Protein 3TC9 (pdb70)

Sequence (833 aa):
GDFDPNKPVVISEFSPKEGGLGTRRLLYGENFGSDISKIKVTTIGGQDSKVVGAKGKSLYCVVPAKAYDGDIKLSILNDEGEEIANTEANEKFVYQKKLVTTFLGTYDGNTKKYDLKDGPFDDCGGFGGAVWLSFDPKNHNHLYLVGEQHPTRLIDFEKEYVSTVYSGLSKVRTICWTHEADDSIITNDQNNNDRPNNYILTRESGFKVITELTKGQNCNGAETHPINGELYFNSWNAGQVFRYDFTTQETTPLFTIQDSGWEFHIQFHPSGNYAYIVVVNQHYILRSDYDWKTKRLTTPYIVCGQQGAKDWVDGVGKKARHAPRQGTFVKNPAYKGSSDEYDFYFCDRENHCIRILTPQQGRVTTFAGRGSNGTSGYNDGDLRQEARFNHPEGIVYDEERECFFIGDRENRRIRKIGYEETGDFDPNKPVVISEFSPKEGGLGTRRLLYGENFGSDISKIKVTIGGQDSKVVGAKGKSLYCVVPAKAYDGDIKLSILNDEGEEIANTEANEKFVYQKKLVTTFLGTYDGNTKYDLKDGPFDDCGGFGGAVWLSFDPKNHNHLYLVGEQHPTRLIDFEKEYVSTVYSGLSKVRTICWTHEADSIITNDQNNNDRRPNNYILTRESGFKVITELTKGQNCNGAETHPINGELYFNSWNAGQVFRYDFTTQETTPLFTIQDSGWEFHHIQFHPSGNYAYIVVVNQHYILRSDYDWKTKRLTTPYIVCGQQQGAKDWVDGVGKKARHAPRQGTFVKNPAYKGSSDEYDFYFCDRENHCIRILTPQQGRVTTFAGRGSNGTSGYNDGDLRQEARFNHPEGIVYDEERECFFIGDRENRRIRKIGYEE

Solvent-accessible surface area: 37074 Å² total

CATH classification: 2.60.40.10 (+1 more: 2.120.10.30)

B-factor: mean 43.48, std 13.97, range [9.45, 117.08]

Organism: Bacteroides thetaiotaomicron (strain ATCC 29148 / DSM 2079 / JCM 5827 / CCUG 10774 / NCTC 10582 / VPI-5482 / E50) (NCBI:txid226186)

Structure (mmCIF, N/CA/C/O backbone):
data_3TC9
#
_entry.id   3TC9
#
_cell.length_a   239.670
_cell.length_b   51.250
_cell.length_c   75.990
_cell.angle_alpha   90.000
_cell.angle_beta   93.610
_cell.angle_gamma   90.000
#
_symmetry.space_group_name_H-M   'C 1 2 1'
#
loop_
_entity.id
_entity.type
_entity.pdbx_description
1 polymer 'Hypothetical hydrolase'
2 non-polymer 'PHOSPHATE ION'
3 non-polymer 1,2-ETHANEDIOL
4 n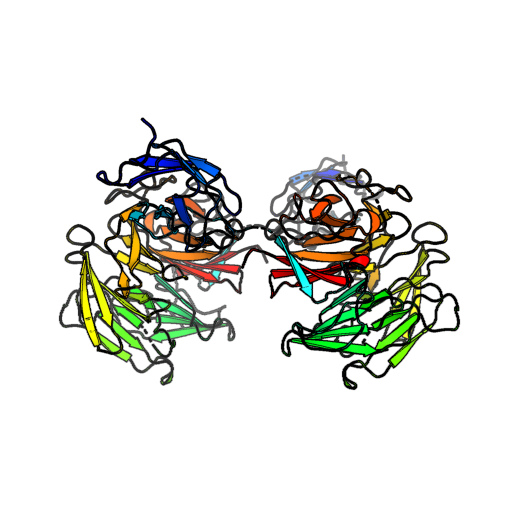on-polymer 'CHLORIDE ION'
5 water water
#
loop_
_atom_site.group_PDB
_atom_site.id
_atom_site.type_symbol
_atom_site.label_atom_id
_atom_site.label_alt_id
_atom_site.label_comp_id
_atom_site.label_asym_id
_atom_site.label_entity_id
_atom_site.label_seq_id
_atom_site.pdbx_PDB_ins_code
_atom_site.Cartn_x
_atom_site.Cartn_y
_atom_site.Cartn_z
_atom_site.occupancy
_atom_site.B_iso_or_equiv
_atom_site.auth_seq_id
_atom_site.auth_comp_id
_atom_site.auth_asym_id
_atom_site.auth_atom_id
_atom_site.pdbx_PDB_model_num
ATOM 1 N N . GLY A 1 10 ? 106.602 21.540 61.602 1.00 63.81 37 GLY A N 1
ATOM 2 C CA . GLY A 1 10 ? 107.035 22.860 62.034 1.00 62.99 37 GLY A CA 1
ATOM 3 C C . GLY A 1 10 ? 105.973 23.652 62.772 1.00 65.14 37 GLY A C 1
ATOM 4 O O . GLY A 1 10 ? 104.855 23.804 62.280 1.00 65.00 37 GLY A O 1
ATOM 5 N N . ASP A 1 11 ? 106.318 24.164 63.959 1.00 60.51 38 ASP A N 1
ATOM 6 C CA . ASP A 1 11 ? 105.440 25.008 64.769 1.00 59.62 38 ASP A CA 1
ATOM 7 C C . ASP A 1 11 ? 105.707 26.493 64.481 1.00 57.95 38 ASP A C 1
ATOM 8 O O . ASP A 1 11 ? 106.843 26.859 64.159 1.00 59.15 38 ASP A O 1
ATOM 13 N N . PHE A 1 12 ? 104.656 27.342 64.569 1.00 47.02 39 PHE A N 1
ATOM 14 C CA . PHE A 1 12 ? 104.792 28.773 64.317 1.00 43.27 39 PHE A CA 1
ATOM 15 C C . PHE A 1 12 ? 105.554 29.433 65.461 1.00 46.67 39 PHE A C 1
ATOM 16 O O . PHE A 1 12 ? 105.280 29.152 66.626 1.00 46.42 39 PHE A O 1
ATOM 24 N N . ASP A 1 13 ? 106.537 30.280 65.130 1.00 43.33 40 ASP A N 1
ATOM 25 C CA . ASP A 1 13 ? 107.315 31.021 66.137 1.00 41.85 40 ASP A CA 1
ATOM 26 C C . ASP A 1 13 ? 106.920 32.488 66.037 1.00 44.75 40 ASP A C 1
ATOM 27 O O . ASP A 1 13 ? 107.260 33.143 65.046 1.00 45.40 40 ASP A O 1
ATOM 32 N N . PRO A 1 14 ? 106.209 33.023 67.048 1.00 41.41 41 PRO A N 1
ATOM 33 C CA . PRO A 1 14 ? 105.799 34.436 67.011 1.00 40.81 41 PRO A CA 1
ATOM 34 C C . PRO A 1 14 ? 106.938 35.447 66.912 1.00 46.02 41 PRO A C 1
ATOM 35 O O . PRO A 1 14 ? 106.689 36.567 66.488 1.00 45.17 41 PRO A O 1
ATOM 39 N N . ASN A 1 15 ? 108.174 35.074 67.296 1.00 46.09 42 ASN A N 1
ATOM 40 C CA . ASN A 1 15 ? 109.315 36.005 67.244 1.00 46.82 42 ASN A CA 1
ATOM 41 C C . ASN A 1 15 ? 110.143 35.890 65.959 1.00 49.63 42 ASN A C 1
ATOM 42 O O . ASN A 1 15 ? 111.231 36.465 65.878 1.00 50.24 42 ASN A O 1
ATOM 47 N N . LYS A 1 16 ? 109.608 35.190 64.941 1.00 43.62 43 LYS A N 1
ATOM 48 C CA . LYS A 1 16 ? 110.331 35.016 63.692 1.00 42.50 43 LYS A CA 1
ATOM 49 C C . LYS A 1 16 ? 109.507 35.539 62.560 1.00 44.33 43 LYS A C 1
ATOM 50 O O . LYS A 1 16 ? 108.287 35.374 62.585 1.00 44.00 43 LYS A O 1
ATOM 56 N N . PRO A 1 17 ? 110.125 36.152 61.525 1.00 39.09 44 PRO A N 1
ATOM 57 C CA . PRO A 1 17 ? 109.306 36.607 60.396 1.00 37.16 44 PRO A CA 1
ATOM 58 C C . PRO A 1 17 ? 108.652 35.454 59.634 1.00 39.41 44 PRO A C 1
ATOM 59 O O . PRO A 1 17 ? 109.092 34.299 59.691 1.00 40.07 44 PRO A O 1
ATOM 63 N N . VAL A 1 18 ? 107.603 35.799 58.904 1.00 34.97 45 VAL A N 1
ATOM 64 C CA . VAL A 1 18 ? 106.873 34.892 58.039 1.00 34.31 45 VAL A CA 1
ATOM 65 C C . VAL A 1 18 ? 107.261 35.330 56.604 1.00 38.74 45 VAL A C 1
ATOM 66 O O . VAL A 1 18 ? 107.289 36.527 56.300 1.00 37.73 45 VAL A O 1
ATOM 70 N N . VAL A 1 19 ? 107.725 34.356 55.775 1.00 35.80 46 VAL A N 1
ATOM 71 C CA . VAL A 1 19 ? 108.253 34.617 54.430 1.00 35.34 46 VAL A CA 1
ATOM 72 C C . VAL A 1 19 ? 107.681 33.645 53.408 1.00 41.98 46 VAL A C 1
ATOM 73 O O . VAL A 1 19 ? 107.581 32.457 53.694 1.00 41.99 46 VAL A O 1
ATOM 77 N N . ILE A 1 20 ? 107.371 34.150 52.191 1.00 40.12 47 ILE A N 1
ATOM 78 C CA . ILE A 1 20 ? 106.955 33.393 51.006 1.00 39.55 47 ILE A CA 1
ATOM 79 C C . ILE A 1 20 ? 108.149 33.414 50.036 1.00 45.84 47 ILE A C 1
ATOM 80 O O . ILE A 1 20 ? 108.619 34.490 49.631 1.00 46.13 47 ILE A O 1
ATOM 85 N N . SER A 1 21 ? 108.690 32.233 49.745 1.00 42.67 48 SER A N 1
ATOM 86 C CA . SER A 1 21 ? 109.831 32.087 48.870 1.00 43.09 48 SER A CA 1
ATOM 87 C C . SER A 1 21 ? 109.366 31.777 47.436 1.00 50.17 48 SER A C 1
ATOM 88 O O . SER A 1 21 ? 109.960 32.279 46.474 1.00 49.76 48 SER A O 1
ATOM 91 N N . GLU A 1 22 ? 108.290 30.974 47.283 1.00 47.82 49 GLU A N 1
ATOM 92 C CA . GLU A 1 22 ? 107.748 30.654 45.960 1.00 46.72 49 GLU A CA 1
ATOM 93 C C . GLU A 1 22 ? 106.367 29.999 46.049 1.00 45.71 49 GLU A C 1
ATOM 94 O O . GLU A 1 22 ? 105.941 29.560 47.123 1.00 44.72 49 GLU A O 1
ATOM 100 N N . PHE A 1 23 ? 105.656 29.992 44.908 1.00 38.32 50 PHE A N 1
ATOM 101 C CA . PHE A 1 23 ? 104.353 29.372 44.784 1.00 37.26 50 PHE A CA 1
ATOM 102 C C . PHE A 1 23 ? 104.218 28.680 43.423 1.00 43.75 50 PHE A C 1
ATOM 103 O O . PHE A 1 23 ? 104.818 29.109 42.426 1.00 43.26 50 PHE A O 1
ATOM 111 N N . SER A 1 24 ? 103.402 27.617 43.381 1.00 41.16 51 SER A N 1
ATOM 112 C CA . SER A 1 24 ? 103.147 26.906 42.146 1.00 40.69 51 SER A CA 1
ATOM 113 C C . SER A 1 24 ? 101.729 26.312 42.166 1.00 43.05 51 SER A C 1
ATOM 114 O O . SER A 1 24 ? 101.250 25.936 43.235 1.00 40.40 51 SER A O 1
ATOM 117 N N . PRO A 1 25 ? 101.044 26.185 40.996 1.00 39.61 52 PRO A N 1
ATOM 118 C CA . PRO A 1 25 ? 101.467 26.641 39.661 1.00 38.95 52 PRO A CA 1
ATOM 119 C C . PRO A 1 25 ? 101.360 28.160 39.576 1.00 43.01 52 PRO A C 1
ATOM 120 O O . PRO A 1 25 ? 100.643 28.780 40.376 1.00 41.48 52 PRO A O 1
ATOM 124 N N . LYS A 1 26 ? 102.088 28.755 38.619 1.00 40.64 53 LYS A N 1
ATOM 125 C CA . LYS A 1 26 ? 102.159 30.192 38.355 1.00 41.53 53 LYS A CA 1
ATOM 126 C C . LYS A 1 26 ? 100.846 30.693 37.733 1.00 44.65 53 LYS A C 1
ATOM 127 O O . LYS A 1 26 ? 100.496 31.874 37.844 1.00 42.26 53 LYS A O 1
ATOM 133 N N . GLU A 1 27 ? 100.120 29.761 37.099 1.00 42.92 54 GLU A N 1
ATOM 134 C CA . GLU A 1 27 ? 98.898 29.989 36.342 1.00 42.80 54 GLU A CA 1
ATOM 135 C C . GLU A 1 27 ? 97.829 28.961 36.713 1.00 44.30 54 GLU A C 1
ATOM 136 O O . GLU A 1 27 ? 98.134 27.813 37.040 1.00 42.97 54 GLU A O 1
ATOM 139 N N . GLY A 1 28 ? 96.584 29.368 36.569 1.00 40.67 55 GLY A N 1
ATOM 140 C CA . GLY A 1 28 ? 95.404 28.542 36.798 1.00 39.13 55 GLY A CA 1
ATOM 141 C C . GLY A 1 28 ? 94.171 29.409 36.904 1.00 41.59 55 GLY A C 1
ATOM 142 O O . GLY A 1 28 ? 94.127 30.516 36.374 1.00 41.24 55 GLY A O 1
ATOM 143 N N . GLY A 1 29 ? 93.179 28.916 37.599 1.00 37.87 56 GLY A N 1
ATOM 144 C CA . GLY A 1 29 ? 91.940 29.642 37.815 1.00 36.87 56 GLY A CA 1
ATOM 145 C C . GLY A 1 29 ? 91.236 29.133 39.049 1.00 39.79 56 GLY A C 1
ATOM 146 O O . GLY A 1 29 ? 91.872 28.653 39.987 1.00 37.43 56 GLY A O 1
ATOM 147 N N . LEU A 1 30 ? 89.914 29.217 39.033 1.00 38.00 57 LEU A N 1
ATOM 148 C CA . LEU A 1 30 ? 89.033 28.812 40.116 1.00 39.03 57 LEU A CA 1
ATOM 149 C C . LEU A 1 30 ? 89.277 27.345 40.467 1.00 40.45 57 LEU A C 1
ATOM 150 O O . LEU A 1 30 ? 89.294 26.485 39.575 1.00 35.53 57 LEU A O 1
ATOM 155 N N . GLY A 1 31 ? 89.528 27.096 41.760 1.00 38.21 58 GLY A N 1
ATOM 156 C CA . GLY A 1 31 ? 89.748 25.746 42.279 1.00 37.36 58 GLY A CA 1
ATOM 157 C C . GLY A 1 31 ? 91.136 25.161 42.100 1.00 39.85 58 GLY A C 1
ATOM 158 O O . GLY A 1 31 ? 91.354 23.995 42.445 1.00 38.92 58 GLY A O 1
ATOM 159 N N . THR A 1 32 ? 92.087 25.935 41.548 1.00 36.42 59 THR A N 1
ATOM 160 C CA . THR A 1 32 ? 93.474 25.470 41.400 1.00 36.04 59 THR A CA 1
ATOM 161 C C . THR A 1 32 ? 94.056 25.262 42.779 1.00 39.57 59 THR A C 1
ATOM 162 O O . THR A 1 32 ? 93.917 26.149 43.632 1.00 40.30 59 THR A O 1
ATOM 166 N N . ARG A 1 33 ? 94.684 24.086 42.983 1.00 37.10 60 ARG A N 1
ATOM 167 C CA A ARG A 1 33 ? 95.366 23.718 44.225 0.50 37.87 60 ARG A CA 1
ATOM 168 C CA B ARG A 1 33 ? 95.362 23.711 44.214 0.50 38.01 60 ARG A CA 1
ATOM 169 C C . ARG A 1 33 ? 96.747 24.364 44.178 1.00 42.01 60 ARG A C 1
ATOM 170 O O . ARG A 1 33 ? 97.600 23.950 43.392 1.00 39.75 60 ARG A O 1
ATOM 193 N N . LEU A 1 35 ? 100.447 25.545 45.855 1.00 44.61 62 LEU A N 1
ATOM 194 C CA . LEU A 1 35 ? 101.465 25.146 46.829 1.00 44.44 62 LEU A CA 1
ATOM 195 C C . LEU A 1 35 ? 102.330 26.365 47.089 1.00 46.68 62 LEU A C 1
ATOM 196 O O . LEU A 1 35 ? 102.902 26.930 46.161 1.00 44.31 62 LEU A O 1
ATOM 201 N N . LEU A 1 36 ? 102.372 26.791 48.347 1.00 44.00 63 LEU A N 1
ATOM 202 C CA . LEU A 1 36 ? 103.110 27.961 48.786 1.00 44.24 63 LEU A CA 1
ATOM 203 C C . LEU A 1 36 ? 104.300 27.536 49.634 1.00 48.07 63 LEU A C 1
ATOM 204 O O . LEU A 1 36 ? 104.122 26.809 50.594 1.00 46.37 63 LEU A O 1
ATOM 209 N N . TYR A 1 37 ? 105.525 27.903 49.219 1.00 47.99 64 TYR A N 1
ATOM 210 C CA . TYR A 1 37 ? 106.757 27.615 49.957 1.00 49.06 64 TYR A CA 1
ATOM 211 C C . TYR A 1 37 ? 107.162 28.854 50.721 1.00 46.92 64 TYR A C 1
ATOM 212 O O . TYR A 1 37 ? 106.902 29.971 50.281 1.00 46.10 64 TYR A O 1
ATOM 221 N N . GLY A 1 38 ? 107.807 28.659 51.845 1.00 40.11 65 GLY A N 1
ATOM 222 C CA . GLY A 1 38 ? 108.278 29.773 52.627 1.00 39.96 65 GLY A CA 1
ATOM 223 C C . GLY A 1 38 ? 108.817 29.367 53.970 1.00 44.59 65 GLY A C 1
ATOM 224 O O . GLY A 1 38 ? 109.444 28.309 54.110 1.00 45.84 65 GLY A O 1
ATOM 225 N N . GLU A 1 39 ? 108.576 30.220 54.959 1.00 38.74 66 GLU A N 1
ATOM 226 C CA . GLU A 1 39 ? 109.062 29.999 56.312 1.00 38.91 66 GLU A CA 1
ATOM 227 C C . GLU A 1 39 ? 108.084 30.451 57.352 1.00 40.56 66 GLU A C 1
ATOM 228 O O . GLU A 1 39 ? 107.473 31.503 57.212 1.00 38.73 66 GLU A O 1
ATOM 234 N N . ASN A 1 40 ? 108.086 29.737 58.472 1.00 38.60 67 ASN A N 1
ATOM 235 C CA . ASN A 1 40 ? 107.352 30.036 59.692 1.00 37.69 67 ASN A CA 1
ATOM 236 C C . ASN A 1 40 ? 105.826 30.171 59.472 1.00 41.58 67 ASN A C 1
ATOM 237 O O . ASN A 1 40 ? 105.211 31.126 59.948 1.00 42.38 67 ASN A O 1
ATOM 242 N N . PHE A 1 41 ? 105.222 29.202 58.777 1.00 36.09 68 PHE A N 1
ATOM 243 C CA . PHE A 1 41 ? 103.781 29.164 58.559 1.00 35.74 68 PHE A CA 1
ATOM 244 C C . PHE A 1 41 ? 103.064 28.470 59.718 1.00 42.99 68 PHE A C 1
ATOM 245 O O . PHE A 1 41 ? 101.870 28.687 59.939 1.00 42.30 68 PHE A O 1
ATOM 253 N N . GLY A 1 42 ? 103.791 27.601 60.421 1.00 41.57 69 GLY A N 1
ATOM 254 C CA . GLY A 1 42 ? 103.215 26.743 61.451 1.00 40.82 69 GLY A CA 1
ATOM 255 C C . GLY A 1 42 ? 102.512 25.578 60.767 1.00 44.83 69 GLY A C 1
ATOM 256 O O . GLY A 1 42 ? 102.531 25.449 59.532 1.00 40.99 69 GLY A O 1
ATOM 257 N N . SER A 1 43 ? 101.878 24.721 61.550 1.00 44.93 70 SER A N 1
ATOM 258 C CA . SER A 1 43 ? 101.198 23.550 60.999 1.00 45.55 70 SER A CA 1
ATOM 259 C C . SER A 1 43 ? 99.707 23.532 61.375 1.00 49.05 70 SER A C 1
ATOM 260 O O . SER A 1 43 ? 99.021 22.532 61.123 1.00 48.65 70 SER A O 1
ATOM 263 N N . ASP A 1 44 ? 99.189 24.674 61.887 1.00 45.39 71 ASP A N 1
ATOM 264 C CA . ASP A 1 44 ? 97.782 24.799 62.275 1.00 44.18 71 ASP A CA 1
ATOM 265 C C . ASP A 1 44 ? 97.033 25.608 61.223 1.00 47.53 71 ASP A C 1
ATOM 266 O O . ASP A 1 44 ? 97.140 26.832 61.167 1.00 46.59 71 ASP A O 1
ATOM 271 N N . ILE A 1 45 ? 96.234 24.904 60.415 1.00 44.44 72 ILE A N 1
ATOM 272 C CA . ILE A 1 45 ? 95.450 25.430 59.297 1.00 43.29 72 ILE A CA 1
ATOM 273 C C . ILE A 1 45 ? 94.502 26.548 59.766 1.00 47.01 72 ILE A C 1
ATOM 274 O O . ILE A 1 45 ? 94.297 27.506 59.021 1.00 48.30 72 ILE A O 1
ATOM 279 N N . SER A 1 46 ? 93.947 26.435 60.989 1.00 40.50 73 SER A N 1
ATOM 280 C CA . SER A 1 46 ? 92.991 27.415 61.514 1.00 39.16 73 SER A CA 1
ATOM 281 C C . SER A 1 46 ? 93.618 28.794 61.783 1.00 43.30 73 SER A C 1
ATOM 282 O O . SER A 1 46 ? 92.897 29.782 61.864 1.00 43.26 73 SER A O 1
ATOM 285 N N . LYS A 1 47 ? 94.946 28.862 61.909 1.00 39.04 74 LYS A N 1
ATOM 286 C CA . LYS A 1 47 ? 95.619 30.115 62.214 1.00 37.72 74 LYS A CA 1
ATOM 287 C C . LYS A 1 47 ? 96.328 30.717 60.997 1.00 41.47 74 LYS A C 1
ATOM 288 O O . LYS A 1 47 ? 97.107 31.644 61.141 1.00 43.15 74 LYS A O 1
ATOM 294 N N . ILE A 1 48 ? 96.020 30.230 59.802 1.00 37.97 75 ILE A N 1
ATOM 295 C CA . ILE A 1 48 ? 96.592 30.744 58.564 1.00 36.73 75 ILE A CA 1
ATOM 296 C C . ILE A 1 48 ? 95.482 31.353 57.717 1.00 42.57 75 ILE A C 1
ATOM 297 O O . ILE A 1 48 ? 94.450 30.716 57.481 1.00 42.42 75 ILE A O 1
ATOM 302 N N . LYS A 1 49 ? 95.706 32.590 57.246 1.00 39.31 76 LYS A N 1
ATOM 303 C CA . LYS A 1 49 ? 94.775 33.278 56.351 1.00 37.20 76 LYS A CA 1
ATOM 304 C C . LYS A 1 49 ? 95.513 33.657 55.071 1.00 39.03 76 LYS A C 1
ATOM 305 O O . LYS A 1 49 ? 96.457 34.436 55.098 1.00 38.68 76 LYS A O 1
ATOM 311 N N . VAL A 1 50 ? 95.071 33.112 53.948 1.00 35.54 77 VAL A N 1
ATOM 312 C CA . VAL A 1 50 ? 95.610 33.459 52.641 1.00 33.59 77 VAL A CA 1
ATOM 313 C C . VAL A 1 50 ? 94.524 34.215 51.854 1.00 37.31 77 VAL A C 1
ATOM 314 O O . VAL A 1 50 ? 93.373 33.816 51.826 1.00 35.12 77 VAL A O 1
ATOM 318 N N . THR A 1 51 ? 94.914 35.315 51.239 1.00 37.82 78 THR A N 1
ATOM 319 C CA A THR A 1 51 ? 94.075 36.159 50.405 0.50 37.48 78 THR A CA 1
ATOM 320 C CA B THR A 1 51 ? 94.029 36.072 50.346 0.50 36.98 78 THR A CA 1
ATOM 321 C C . THR A 1 51 ? 94.729 36.216 49.019 1.00 41.37 78 THR A C 1
ATOM 322 O O . THR A 1 51 ? 95.900 36.584 48.932 1.00 41.97 78 THR A O 1
ATOM 329 N N . ILE A 1 52 ? 93.999 35.838 47.957 1.00 37.96 79 ILE A N 1
ATOM 330 C CA . ILE A 1 52 ? 94.488 35.882 46.576 1.00 36.47 79 ILE A CA 1
ATOM 331 C C . ILE A 1 52 ? 93.549 36.825 45.826 1.00 42.04 79 ILE A C 1
ATOM 332 O O . ILE A 1 52 ? 92.343 36.591 45.817 1.00 41.19 79 ILE A O 1
ATOM 337 N N . GLY A 1 53 ? 94.095 37.906 45.262 1.00 40.50 80 GLY A N 1
ATOM 338 C CA . GLY A 1 53 ? 93.314 38.906 44.534 1.00 40.78 80 GLY A CA 1
ATOM 339 C C . GLY A 1 53 ? 92.205 39.543 45.353 1.00 45.07 80 GLY A C 1
ATOM 340 O O . GLY A 1 53 ? 91.121 39.804 44.822 1.00 43.88 80 GLY A O 1
ATOM 341 N N . GLY A 1 54 ? 92.477 39.754 46.653 1.00 41.44 81 GLY A N 1
ATOM 342 C CA . GLY A 1 54 ? 91.546 40.326 47.624 1.00 40.66 81 GLY A CA 1
ATOM 343 C C . GLY A 1 54 ? 90.481 39.372 48.148 1.00 43.78 81 GLY A C 1
ATOM 344 O O . GLY A 1 54 ? 89.636 39.777 48.944 1.00 45.74 81 GLY A O 1
ATOM 345 N N . GLN A 1 55 ? 90.524 38.096 47.731 1.00 37.44 82 GLN A N 1
ATOM 346 C CA . GLN A 1 55 ? 89.560 37.074 48.114 1.00 35.81 82 GLN A CA 1
ATOM 347 C C . GLN A 1 55 ? 90.175 36.019 49.008 1.00 39.17 82 GLN A C 1
ATOM 348 O O . GLN A 1 55 ? 91.292 35.578 48.729 1.00 36.67 82 GLN A O 1
ATOM 354 N N . ASP A 1 56 ? 89.419 35.558 50.035 1.00 38.06 83 ASP A N 1
ATOM 355 C CA . ASP A 1 56 ? 89.830 34.502 50.950 1.00 38.81 83 ASP A CA 1
ATOM 356 C C . ASP A 1 56 ? 89.995 33.165 50.234 1.00 41.12 83 ASP A C 1
ATOM 357 O O . ASP A 1 56 ? 89.092 32.695 49.549 1.00 37.88 83 ASP A O 1
ATOM 362 N N . SER A 1 57 ? 91.169 32.561 50.432 1.00 39.44 84 SER A N 1
ATOM 363 C CA . SER A 1 57 ? 91.622 31.294 49.866 1.00 38.90 84 SER A CA 1
ATOM 364 C C . SER A 1 57 ? 91.737 30.274 51.005 1.00 43.54 84 SER A C 1
ATOM 365 O O . SER A 1 57 ? 92.505 30.495 51.936 1.00 44.92 84 SER A O 1
ATOM 368 N N . LYS A 1 58 ? 90.948 29.191 50.962 1.00 37.91 85 LYS A N 1
ATOM 369 C CA . LYS A 1 58 ? 90.936 28.146 51.991 1.00 36.54 85 LYS A CA 1
ATOM 370 C C . LYS A 1 58 ? 92.246 27.330 51.994 1.00 40.21 85 LYS A C 1
ATOM 371 O O . LYS A 1 58 ? 92.648 26.774 50.965 1.00 39.42 85 LYS A O 1
ATOM 377 N N . VAL A 1 59 ? 92.923 27.311 53.150 1.00 36.38 86 VAL A N 1
ATOM 378 C CA . VAL A 1 59 ? 94.174 26.589 53.407 1.00 35.81 86 VAL A CA 1
ATOM 379 C C . VAL A 1 59 ? 93.772 25.164 53.698 1.00 38.28 86 VAL A C 1
ATOM 380 O O . VAL A 1 59 ? 92.867 24.935 54.505 1.00 36.39 86 VAL A O 1
ATOM 384 N N . VAL A 1 60 ? 94.375 24.208 52.981 1.00 35.54 87 VAL A N 1
ATOM 385 C CA . VAL A 1 60 ? 93.960 22.796 53.066 1.00 35.06 87 VAL A CA 1
ATOM 386 C C . VAL A 1 60 ? 95.075 21.901 53.646 1.00 42.67 87 VAL A C 1
ATOM 387 O O . VAL A 1 60 ? 94.821 20.755 54.009 1.00 44.20 87 VAL A O 1
ATOM 391 N N . GLY A 1 61 ? 96.272 22.445 53.753 1.00 39.94 88 GLY A N 1
ATOM 392 C CA . GLY A 1 61 ? 97.426 21.763 54.321 1.00 40.78 88 GLY A CA 1
ATOM 393 C C . GLY A 1 61 ? 98.464 22.759 54.776 1.00 45.03 88 GLY A C 1
ATOM 394 O O . GLY A 1 61 ? 98.570 23.837 54.182 1.00 42.45 88 GLY A O 1
ATOM 395 N N . ALA A 1 62 ? 99.214 22.417 55.848 1.00 43.61 89 ALA A N 1
ATOM 396 C CA . ALA A 1 62 ? 100.298 23.258 56.377 1.00 44.41 89 ALA A CA 1
ATOM 397 C C . ALA A 1 62 ? 101.401 22.411 57.051 1.00 49.84 89 ALA A C 1
ATOM 398 O O . ALA A 1 62 ? 101.123 21.629 57.979 1.00 49.74 89 ALA A O 1
ATOM 400 N N . LYS A 1 63 ? 102.642 22.582 56.591 1.00 46.16 90 LYS A N 1
ATOM 401 C CA . LYS A 1 63 ? 103.799 21.822 57.104 1.00 47.53 90 LYS A CA 1
ATOM 402 C C . LYS A 1 63 ? 104.951 22.730 57.631 1.00 50.30 90 LYS A C 1
ATOM 403 O O . LYS A 1 63 ? 106.092 22.284 57.664 1.00 51.75 90 LYS A O 1
ATOM 409 N N . GLY A 1 64 ? 104.656 23.970 58.032 1.00 45.16 91 GLY A N 1
ATOM 410 C CA . GLY A 1 64 ? 105.672 24.898 58.538 1.00 44.14 91 GLY A CA 1
ATOM 411 C C . GLY A 1 64 ? 106.428 25.657 57.456 1.00 46.28 91 GLY A C 1
ATOM 412 O O . GLY A 1 64 ? 106.457 26.886 57.477 1.00 44.13 91 GLY A O 1
ATOM 413 N N . LYS A 1 65 ? 107.059 24.930 56.515 1.00 44.85 92 LYS A N 1
ATOM 414 C CA . LYS A 1 65 ? 107.837 25.469 55.373 1.00 44.48 92 LYS A CA 1
ATOM 415 C C . LYS A 1 65 ? 107.002 25.467 54.074 1.00 44.24 92 LYS A C 1
ATOM 416 O O . LYS A 1 65 ? 107.414 26.043 53.068 1.00 41.15 92 LYS A O 1
ATOM 420 N N . SER A 1 66 ? 105.813 24.844 54.115 1.00 40.94 93 SER A N 1
ATOM 421 C CA . SER A 1 66 ? 104.911 24.826 52.958 1.00 40.62 93 SER A CA 1
ATOM 422 C C . SER A 1 66 ? 103.453 24.828 53.404 1.00 43.99 93 SER A C 1
ATOM 423 O O . SER A 1 66 ? 103.144 24.546 54.575 1.00 43.14 93 SER A O 1
ATOM 426 N N . LEU A 1 67 ? 102.571 25.225 52.478 1.00 39.08 94 LEU A N 1
ATOM 427 C CA . LEU A 1 67 ? 101.143 25.183 52.704 1.00 38.69 94 LEU A CA 1
ATOM 428 C C . LEU A 1 67 ? 100.464 25.002 51.370 1.00 43.63 94 LEU A C 1
ATOM 429 O O . LEU A 1 67 ? 101.053 25.280 50.326 1.00 43.21 94 LEU A O 1
ATOM 434 N N . TYR A 1 68 ? 99.279 24.408 51.415 1.00 41.54 95 TYR A N 1
ATOM 435 C CA . TYR A 1 68 ? 98.408 24.203 50.282 1.00 41.68 95 TYR A CA 1
ATOM 436 C C . TYR A 1 68 ? 97.153 25.044 50.491 1.00 44.05 95 TYR A C 1
ATOM 437 O O . TYR A 1 68 ? 96.595 25.067 51.591 1.00 41.00 95 TYR A O 1
ATOM 446 N N . CYS A 1 69 ? 96.705 25.731 49.452 1.00 41.15 96 CYS A N 1
ATOM 447 C CA . CYS A 1 69 ? 95.463 26.485 49.507 1.00 41.44 96 CYS A CA 1
ATOM 448 C C . CYS A 1 69 ? 94.751 26.327 48.164 1.00 42.45 96 CYS A C 1
ATOM 449 O O . CYS A 1 69 ? 95.325 25.768 47.236 1.00 44.11 96 CYS A O 1
ATOM 452 N N . VAL A 1 70 ? 93.488 26.744 48.075 1.00 36.09 97 VAL A N 1
ATOM 453 C CA . VAL A 1 70 ? 92.677 26.577 46.862 1.00 34.28 97 VAL A CA 1
ATOM 454 C C . VAL A 1 70 ? 92.317 27.950 46.339 1.00 35.96 97 VAL A C 1
ATOM 455 O O . VAL A 1 70 ? 91.820 28.786 47.103 1.00 34.64 97 VAL A O 1
ATOM 459 N N . VAL A 1 71 ? 92.668 28.223 45.056 1.00 33.11 98 VAL A N 1
ATOM 460 C CA . VAL A 1 71 ? 92.406 29.530 44.445 1.00 32.32 98 VAL A CA 1
ATOM 461 C C . VAL A 1 71 ? 90.884 29.770 44.407 1.00 37.36 98 VAL A C 1
ATOM 462 O O . VAL A 1 71 ? 90.153 28.954 43.843 1.00 37.22 98 VAL A O 1
ATOM 466 N N . PRO A 1 72 ? 90.371 30.824 45.087 1.00 33.54 99 PRO A N 1
ATOM 467 C CA . PRO A 1 72 ? 88.915 31.048 45.067 1.00 32.09 99 PRO A CA 1
ATOM 468 C C . PRO A 1 72 ? 88.423 31.746 43.783 1.00 36.24 99 PRO A C 1
ATOM 469 O O . PRO A 1 72 ? 89.216 32.228 42.993 1.00 35.47 99 PRO A O 1
ATOM 473 N N . ALA A 1 73 ? 87.098 31.867 43.632 1.00 33.75 100 ALA A N 1
ATOM 474 C CA . ALA A 1 73 ? 86.470 32.643 42.581 1.00 33.68 100 ALA A CA 1
ATOM 475 C C . ALA A 1 73 ? 86.769 34.129 42.799 1.00 41.50 100 ALA A C 1
ATOM 476 O O . ALA A 1 73 ? 86.849 34.569 43.962 1.00 40.34 100 ALA A O 1
ATOM 478 N N . LYS A 1 74 ? 86.908 34.911 41.687 1.00 39.66 101 LYS A N 1
ATOM 479 C CA . LYS A 1 74 ? 87.114 36.377 41.702 1.00 39.90 101 LYS A CA 1
ATOM 480 C C . LYS A 1 74 ? 88.529 36.839 42.094 1.00 44.65 101 LYS A C 1
ATOM 481 O O . LYS A 1 74 ? 88.756 38.053 42.206 1.00 45.06 101 LYS A O 1
ATOM 487 N N . ALA A 1 75 ? 89.494 35.899 42.187 1.00 40.21 102 ALA A N 1
ATOM 488 C CA . ALA A 1 75 ? 90.882 36.165 42.572 1.00 39.96 102 ALA A CA 1
ATOM 489 C C . ALA A 1 75 ? 91.711 36.724 41.392 1.00 44.51 102 ALA A C 1
ATOM 490 O O . ALA A 1 75 ? 92.921 36.529 41.342 1.00 44.88 102 ALA A O 1
ATOM 492 N N . TYR A 1 76 ? 91.063 37.489 40.500 1.00 42.68 103 TYR A N 1
ATOM 493 C CA . TYR A 1 76 ? 91.571 37.990 39.201 1.00 42.41 103 TYR A CA 1
ATOM 494 C C . TYR A 1 76 ? 92.929 38.698 39.260 1.00 46.02 103 TYR A C 1
ATOM 495 O O . TYR A 1 76 ? 93.771 38.407 38.402 1.00 43.24 103 TYR A O 1
ATOM 504 N N . ASP A 1 77 ? 93.162 39.586 40.255 1.00 45.41 104 ASP A N 1
ATOM 505 C CA . ASP A 1 77 ? 94.438 40.317 40.416 1.00 45.81 104 ASP A CA 1
ATOM 506 C C . ASP A 1 77 ? 95.635 39.398 40.718 1.00 49.72 104 ASP A C 1
ATOM 507 O O . ASP A 1 77 ? 96.765 39.771 40.433 1.00 50.03 104 ASP A O 1
ATOM 512 N N . GLY A 1 78 ? 95.388 38.230 41.302 1.00 45.63 105 GLY A N 1
ATOM 513 C CA . GLY A 1 78 ? 96.420 37.246 41.592 1.00 44.98 105 GLY A CA 1
ATOM 514 C C . GLY A 1 78 ? 97.425 37.644 42.648 1.00 47.11 105 GLY A C 1
ATOM 515 O O . GLY A 1 78 ? 98.396 36.923 42.880 1.00 44.00 105 GLY A O 1
ATOM 516 N N . ASP A 1 79 ? 97.193 38.780 43.299 1.00 45.31 106 ASP A N 1
ATOM 517 C CA . ASP A 1 79 ? 98.035 39.275 44.373 1.00 46.25 106 ASP A CA 1
ATOM 518 C C . ASP A 1 79 ? 97.867 38.370 45.624 1.00 45.25 106 ASP A C 1
ATOM 519 O O . ASP A 1 79 ? 96.753 38.233 46.111 1.00 43.61 106 ASP A O 1
ATOM 524 N N . ILE A 1 80 ? 98.971 37.764 46.138 1.00 39.65 107 ILE A N 1
ATOM 525 C CA . ILE A 1 80 ? 98.921 36.820 47.258 1.00 37.62 107 ILE A CA 1
ATOM 526 C C . ILE A 1 80 ? 99.395 37.461 48.570 1.00 42.13 107 ILE A C 1
ATOM 527 O O . ILE A 1 80 ? 100.545 37.861 48.692 1.00 41.95 107 ILE A O 1
ATOM 532 N N . LYS A 1 81 ? 98.504 37.478 49.567 1.00 38.23 108 LYS A N 1
ATOM 533 C CA . LYS A 1 81 ? 98.773 37.947 50.929 1.00 38.00 108 LYS A CA 1
ATOM 534 C C . LYS A 1 81 ? 98.591 36.779 51.881 1.00 40.69 108 LYS A C 1
ATOM 535 O O . LYS A 1 81 ? 97.675 35.979 51.685 1.00 40.19 108 LYS A O 1
ATOM 541 N N . LEU A 1 82 ? 99.436 36.688 52.901 1.00 36.69 109 LEU A N 1
ATOM 542 C CA . LEU A 1 82 ? 99.369 35.669 53.948 1.00 36.32 109 LEU A CA 1
ATOM 543 C C . LEU A 1 82 ? 99.467 36.321 55.328 1.00 39.52 109 LEU A C 1
ATOM 544 O O . LEU A 1 82 ? 100.322 37.164 55.549 1.00 40.34 109 LEU A O 1
ATOM 549 N N . SER A 1 83 ? 98.594 35.892 56.256 1.00 34.50 110 SER A N 1
ATOM 550 C CA . SER A 1 83 ? 98.587 36.316 57.640 1.00 33.53 110 SER A CA 1
ATOM 551 C C . SER A 1 83 ? 98.524 35.126 58.547 1.00 36.88 110 SER A C 1
ATOM 552 O O . SER A 1 83 ? 97.807 34.169 58.260 1.00 35.97 110 SER A O 1
ATOM 555 N N . ILE A 1 84 ? 99.276 35.185 59.636 1.00 33.82 111 ILE A N 1
ATOM 556 C CA . ILE A 1 84 ? 99.233 34.217 60.710 1.00 34.58 111 ILE A CA 1
ATOM 557 C C . ILE A 1 84 ? 98.366 34.867 61.804 1.00 40.03 111 ILE A C 1
ATOM 558 O O . ILE A 1 84 ? 98.503 36.064 62.085 1.00 39.52 111 ILE A O 1
ATOM 563 N N . LEU A 1 85 ? 97.415 34.104 62.338 1.00 36.14 112 LEU A N 1
ATOM 564 C CA . LEU A 1 85 ? 96.453 34.592 63.327 1.00 34.97 112 LEU A CA 1
ATOM 565 C C . LEU A 1 85 ? 96.666 33.990 64.694 1.00 38.57 112 LEU A C 1
ATOM 566 O O . LEU A 1 85 ? 97.369 32.985 64.835 1.00 38.38 112 LEU A O 1
ATOM 571 N N . ASN A 1 86 ? 96.050 34.601 65.704 1.00 36.72 113 ASN A N 1
ATOM 572 C CA . ASN A 1 86 ? 96.009 34.089 67.080 1.00 37.76 113 ASN A CA 1
ATOM 573 C C . ASN A 1 86 ? 94.668 33.307 67.230 1.00 43.88 113 ASN A C 1
ATOM 574 O O . ASN A 1 86 ? 93.944 33.175 66.238 1.00 43.99 113 ASN A O 1
ATOM 579 N N . ASP A 1 87 ? 94.347 32.787 68.420 1.00 42.57 114 ASP A N 1
ATOM 580 C CA . ASP A 1 87 ? 93.117 32.004 68.685 1.00 43.13 114 ASP A CA 1
ATOM 581 C C . ASP A 1 87 ? 91.845 32.793 68.404 1.00 44.86 114 ASP A C 1
ATOM 582 O O . ASP A 1 87 ? 90.838 32.206 68.001 1.00 43.16 114 ASP A O 1
ATOM 587 N N . GLU A 1 88 ? 91.902 34.122 68.605 1.00 41.05 115 GLU A N 1
ATOM 588 C CA . GLU A 1 88 ? 90.770 35.039 68.425 1.00 39.87 115 GLU A CA 1
ATOM 589 C C . GLU A 1 88 ? 90.645 35.520 66.961 1.00 46.08 115 GLU A C 1
ATOM 590 O O . GLU A 1 88 ? 89.784 36.342 66.673 1.00 47.76 115 GLU A O 1
ATOM 596 N N . GLY A 1 89 ? 91.475 34.995 66.053 1.00 42.57 116 GLY A N 1
ATOM 597 C CA . GLY A 1 89 ? 91.441 35.342 64.634 1.00 41.23 116 GLY A CA 1
ATOM 598 C C . GLY A 1 89 ? 92.104 36.656 64.276 1.00 46.17 116 GLY A C 1
ATOM 599 O O . GLY A 1 89 ? 91.938 37.124 63.148 1.00 46.09 116 GLY A O 1
ATOM 600 N N . GLU A 1 90 ? 92.849 37.284 65.219 1.00 43.58 117 GLU A N 1
ATOM 601 C CA . GLU A 1 90 ? 93.527 38.550 64.889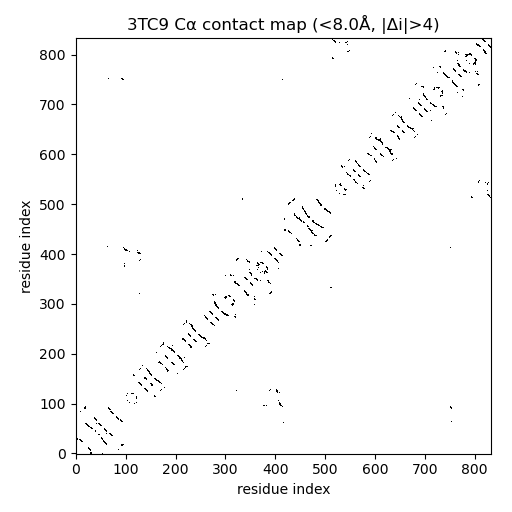 1.00 43.56 117 GLU A CA 1
ATOM 602 C C . GLU A 1 90 ? 94.865 38.259 64.248 1.00 46.44 117 GLU A C 1
ATOM 603 O O . GLU A 1 90 ? 95.542 37.305 64.645 1.00 43.12 117 GLU A O 1
ATOM 609 N N . GLU A 1 91 ? 95.262 39.102 63.266 1.00 45.69 118 GLU A N 1
ATOM 610 C CA . GLU A 1 91 ? 96.533 38.999 62.553 1.00 46.61 118 GLU A CA 1
ATOM 611 C C . GLU A 1 91 ? 97.697 39.308 63.502 1.00 49.89 118 GLU A C 1
ATOM 612 O O . GLU A 1 91 ? 97.697 40.344 64.153 1.00 49.26 118 GLU A O 1
ATOM 618 N N . ILE A 1 92 ? 98.673 38.400 63.593 1.00 47.36 119 ILE A N 1
ATOM 619 C CA . ILE A 1 92 ? 99.851 38.610 64.437 1.00 47.12 119 ILE A CA 1
ATOM 620 C C . ILE A 1 92 ? 101.136 38.700 63.587 1.00 48.36 119 ILE A C 1
ATOM 621 O O . ILE A 1 92 ? 102.160 39.146 64.080 1.00 47.32 119 ILE A O 1
ATOM 626 N N . ALA A 1 93 ? 101.070 38.326 62.304 1.00 45.30 120 ALA A N 1
ATOM 627 C CA . ALA A 1 93 ? 102.191 38.407 61.359 1.00 44.52 120 ALA A CA 1
ATOM 628 C C . ALA A 1 93 ? 101.653 38.444 59.953 1.00 45.04 120 ALA A C 1
ATOM 629 O O . ALA A 1 93 ? 100.664 37.786 59.670 1.00 42.15 120 ALA A O 1
ATOM 631 N N . ASN A 1 94 ? 102.270 39.204 59.069 1.00 43.45 121 ASN A N 1
ATOM 632 C CA . ASN A 1 94 ? 101.787 39.234 57.692 1.00 44.27 121 ASN A CA 1
ATOM 633 C C . ASN A 1 94 ? 102.956 39.298 56.725 1.00 48.14 121 ASN A C 1
ATOM 634 O O . ASN A 1 94 ? 104.082 39.629 57.109 1.00 48.34 121 ASN A O 1
ATOM 639 N N . THR A 1 95 ? 102.689 38.872 55.501 1.00 42.94 122 THR A N 1
ATOM 640 C CA . THR A 1 95 ? 103.627 38.869 54.396 1.00 42.86 122 THR A CA 1
ATOM 641 C C . THR A 1 95 ? 102.830 38.920 53.058 1.00 45.74 122 THR A C 1
ATOM 642 O O . THR A 1 95 ? 101.609 38.839 53.036 1.00 43.19 122 THR A O 1
ATOM 646 N N . GLU A 1 96 ? 103.549 39.100 51.964 1.00 42.89 123 GLU A N 1
ATOM 647 C CA . GLU A 1 96 ? 103.006 39.224 50.623 1.00 41.92 123 GLU A CA 1
ATOM 648 C C . GLU A 1 96 ? 103.970 38.594 49.643 1.00 46.43 123 GLU A C 1
ATOM 649 O O . GLU A 1 96 ? 105.177 38.649 49.853 1.00 46.21 123 GLU A O 1
ATOM 655 N N . ALA A 1 97 ? 103.444 37.966 48.594 1.00 43.96 124 ALA A N 1
ATOM 656 C CA . ALA A 1 97 ? 104.285 37.364 47.568 1.00 45.62 124 ALA A CA 1
ATOM 657 C C . ALA A 1 97 ? 104.773 38.471 46.594 1.00 52.79 124 ALA A C 1
ATOM 658 O O . ALA A 1 97 ? 104.044 39.447 46.375 1.00 52.17 124 ALA A O 1
ATOM 660 N N . ASN A 1 98 ? 105.990 38.329 46.023 1.00 50.53 125 ASN A N 1
ATOM 661 C CA . ASN A 1 98 ? 106.513 39.310 45.059 1.00 50.68 125 ASN A CA 1
ATOM 662 C C . ASN A 1 98 ? 105.861 39.199 43.702 1.00 52.50 125 ASN A C 1
ATOM 663 O O . ASN A 1 98 ? 105.750 40.202 42.992 1.00 53.63 125 ASN A O 1
ATOM 668 N N . GLU A 1 99 ? 105.474 37.987 43.320 1.00 47.53 126 GLU A N 1
ATOM 669 C CA . GLU A 1 99 ? 104.822 37.727 42.040 1.00 46.66 126 GLU A CA 1
ATOM 670 C C . GLU A 1 99 ? 103.327 37.509 42.202 1.00 48.15 126 GLU A C 1
ATOM 671 O O . GLU A 1 99 ? 102.864 37.000 43.217 1.00 47.41 126 GLU A O 1
ATOM 677 N N . LYS A 1 100 ? 102.578 37.883 41.175 1.00 43.94 127 LYS A N 1
ATOM 678 C CA . LYS A 1 100 ? 101.141 37.711 41.117 1.00 40.45 127 LYS A CA 1
ATOM 679 C C . LYS A 1 100 ? 100.814 36.378 40.410 1.00 42.34 127 LYS A C 1
ATOM 680 O O . LYS A 1 100 ? 101.515 35.986 39.480 1.00 41.69 127 LYS A O 1
ATOM 686 N N . PHE A 1 101 ? 99.773 35.670 40.880 1.00 35.98 128 PHE A N 1
ATOM 687 C CA . PHE A 1 101 ? 99.274 34.439 40.258 1.00 34.47 128 PHE A CA 1
ATOM 688 C C . PHE A 1 101 ? 98.474 34.849 38.981 1.00 38.03 128 PHE A C 1
ATOM 689 O O . PHE A 1 101 ? 97.760 35.854 39.002 1.00 37.33 128 PHE A O 1
ATOM 697 N N . VAL A 1 102 ? 98.594 34.083 37.894 1.00 33.97 129 VAL A N 1
ATOM 698 C CA . VAL A 1 102 ? 97.894 34.440 36.646 1.00 34.23 129 VAL A CA 1
ATOM 699 C C . VAL A 1 102 ? 96.561 33.645 36.577 1.00 38.35 129 VAL A C 1
ATOM 700 O O . VAL A 1 102 ? 96.546 32.424 36.434 1.00 35.75 129 VAL A O 1
ATOM 704 N N . TYR A 1 103 ? 95.454 34.374 36.743 1.00 38.37 130 TYR A N 1
ATOM 705 C CA . TYR A 1 103 ? 94.090 33.834 36.795 1.00 38.17 130 TYR A CA 1
ATOM 706 C C . TYR A 1 103 ? 93.422 33.811 35.403 1.00 42.78 130 TYR A C 1
ATOM 707 O O . TYR A 1 103 ? 93.203 34.872 34.816 1.00 44.25 130 TYR A O 1
ATOM 716 N N . GLN A 1 104 ? 93.085 32.590 34.902 1.00 37.60 131 GLN A N 1
ATOM 717 C CA . GLN A 1 104 ? 92.376 32.298 33.662 1.00 37.23 131 GLN A CA 1
ATOM 718 C C . GLN A 1 104 ? 90.896 32.050 34.012 1.00 38.39 131 GLN A C 1
ATOM 719 O O . GLN A 1 104 ? 90.568 31.104 34.726 1.00 38.40 131 GLN A O 1
ATOM 725 N N . LYS A 1 105 ? 90.011 32.911 33.528 1.00 34.40 132 LYS A N 1
ATOM 726 C CA . LYS A 1 105 ? 88.557 32.777 33.740 1.00 32.39 132 LYS A CA 1
ATOM 727 C C . LYS A 1 105 ? 87.966 31.626 32.917 1.00 35.36 132 LYS A C 1
ATOM 728 O O . LYS A 1 105 ? 88.442 31.312 31.837 1.00 34.00 132 LYS A O 1
ATOM 734 N N . LYS A 1 106 ? 86.890 31.027 33.412 1.00 33.96 133 LYS A N 1
ATOM 735 C CA . LYS A 1 106 ? 86.181 29.975 32.691 1.00 32.54 133 LYS A CA 1
ATOM 736 C C . LYS A 1 106 ? 84.706 30.305 32.655 1.00 35.52 133 LYS A C 1
ATOM 737 O O . LYS A 1 106 ? 84.269 31.258 33.301 1.00 34.58 133 LYS A O 1
ATOM 751 N N . LEU A 1 108 ? 80.781 29.599 33.422 1.00 28.92 135 LEU A N 1
ATOM 752 C CA . LEU A 1 108 ? 79.974 29.078 34.506 1.00 28.81 135 LEU A CA 1
ATOM 753 C C . LEU A 1 108 ? 78.504 29.221 34.185 1.00 33.19 135 LEU A C 1
ATOM 754 O O . LEU A 1 108 ? 78.104 30.131 33.463 1.00 33.28 135 LEU A O 1
ATOM 759 N N . VAL A 1 109 ? 77.683 28.349 34.770 1.00 30.34 136 VAL A N 1
ATOM 760 C CA . VAL A 1 109 ? 76.233 28.468 34.737 1.00 28.30 136 VAL A CA 1
ATOM 761 C C . VAL A 1 109 ? 75.874 29.257 35.999 1.00 31.66 136 VAL A C 1
ATOM 762 O O . VAL A 1 109 ? 76.357 28.935 37.089 1.00 31.19 136 VAL A O 1
ATOM 766 N N . THR A 1 110 ? 75.079 30.306 35.857 1.00 28.86 137 THR A N 1
ATOM 767 C CA . THR A 1 110 ? 74.629 31.110 37.000 1.00 28.11 137 THR A CA 1
ATOM 768 C C . THR A 1 110 ? 73.137 31.341 36.875 1.00 33.71 137 THR A C 1
ATOM 769 O O . THR A 1 110 ? 72.560 31.003 35.843 1.00 32.42 137 THR A O 1
ATOM 773 N N . THR A 1 111 ? 72.514 31.932 37.912 1.00 31.18 138 THR A N 1
ATOM 774 C CA . THR A 1 111 ? 71.117 32.279 37.904 1.00 30.65 138 THR A CA 1
ATOM 775 C C . THR A 1 111 ? 71.056 33.749 37.612 1.00 34.95 138 THR A C 1
ATOM 776 O O . THR A 1 111 ? 71.534 34.550 38.397 1.00 33.78 138 THR A O 1
ATOM 780 N N . PHE A 1 112 ? 70.500 34.106 36.459 1.00 33.23 139 PHE A N 1
ATOM 781 C CA . PHE A 1 112 ? 70.395 35.492 36.072 1.00 32.01 139 PHE A CA 1
ATOM 782 C C . PHE A 1 112 ? 69.161 36.143 36.726 1.00 33.86 139 PHE A C 1
ATOM 783 O O . PHE A 1 112 ? 69.289 37.154 37.386 1.00 32.31 139 PHE A O 1
ATOM 791 N N . LEU A 1 113 ? 67.971 35.571 36.518 1.00 31.01 140 LEU A N 1
ATOM 792 C CA . LEU A 1 113 ? 66.738 36.146 37.032 1.00 29.86 140 LEU A CA 1
ATOM 793 C C . LEU A 1 113 ? 65.822 35.110 37.626 1.00 33.57 140 LEU A C 1
ATOM 794 O O . LEU A 1 113 ? 65.804 33.948 37.202 1.00 35.43 140 LEU A O 1
ATOM 799 N N . GLY A 1 114 ? 64.992 35.567 38.535 1.00 27.18 141 GLY A N 1
ATOM 800 C CA . GLY A 1 114 ? 64.009 34.717 39.160 1.00 26.95 141 GLY A CA 1
ATOM 801 C C . GLY A 1 114 ? 64.488 34.104 40.443 1.00 34.21 141 GLY A C 1
ATOM 802 O O . GLY A 1 114 ? 65.688 33.913 40.666 1.00 35.48 141 GLY A O 1
ATOM 803 N N . THR A 1 115 ? 63.550 33.834 41.312 1.00 33.61 142 THR A N 1
ATOM 804 C CA . THR A 1 115 ? 63.869 33.175 42.561 1.00 34.69 142 THR A CA 1
ATOM 805 C C . THR A 1 115 ? 62.686 32.377 43.059 1.00 36.92 142 THR A C 1
ATOM 806 O O . THR A 1 115 ? 61.534 32.610 42.676 1.00 36.90 142 THR A O 1
ATOM 818 N N . TYR A 1 117 ? 61.332 30.549 46.955 1.00 37.01 144 TYR A N 1
ATOM 819 C CA . TYR A 1 117 ? 61.548 30.648 48.408 1.00 38.84 144 TYR A CA 1
ATOM 820 C C . TYR A 1 117 ? 61.112 29.329 49.075 1.00 45.64 144 TYR A C 1
ATOM 821 O O . TYR A 1 117 ? 60.622 28.421 48.375 1.00 43.17 144 TYR A O 1
ATOM 830 N N . ASP A 1 118 ? 61.331 29.227 50.428 1.00 43.86 145 ASP A N 1
ATOM 831 C CA . ASP A 1 118 ? 61.034 28.069 51.286 1.00 43.06 145 ASP A CA 1
ATOM 832 C C . ASP A 1 118 ? 61.769 26.798 50.757 1.00 44.23 145 ASP A C 1
ATOM 833 O O . ASP A 1 118 ? 61.133 25.793 50.410 1.00 41.48 145 ASP A O 1
ATOM 838 N N . GLY A 1 119 ? 63.099 26.871 50.697 1.00 40.24 146 GLY A N 1
ATOM 839 C CA . GLY A 1 119 ? 63.919 25.779 50.182 1.00 39.99 146 GLY A CA 1
ATOM 840 C C . GLY A 1 119 ? 63.559 25.375 48.757 1.00 44.19 146 GLY A C 1
ATOM 841 O O . GLY A 1 119 ? 63.425 24.183 48.462 1.00 44.14 146 GLY A O 1
ATOM 842 N N . ASN A 1 120 ? 63.341 26.387 47.884 1.00 39.81 147 ASN A N 1
ATOM 843 C CA . ASN A 1 120 ? 62.980 26.280 46.463 1.00 38.74 147 ASN A CA 1
ATOM 844 C C . ASN A 1 120 ? 61.741 25.422 46.229 1.00 40.91 147 ASN A C 1
ATOM 845 O O . ASN A 1 120 ? 61.719 24.585 45.317 1.00 41.61 147 ASN A O 1
ATOM 850 N N . THR A 1 121 ? 60.695 25.660 47.034 1.00 36.38 148 THR A N 1
ATOM 851 C CA . THR A 1 121 ? 59.426 24.931 46.915 1.00 37.28 148 THR A CA 1
ATOM 852 C C . THR A 1 121 ? 58.289 25.860 46.449 1.00 42.46 148 THR A C 1
ATOM 853 O O . THR A 1 121 ? 57.297 25.389 45.886 1.00 41.47 148 THR A O 1
ATOM 857 N N . LYS A 1 122 ? 58.451 27.178 46.707 1.00 37.97 149 LYS A N 1
ATOM 858 C CA A LYS A 1 122 ? 57.445 28.193 46.413 0.50 37.38 149 LYS A CA 1
ATOM 859 C CA B LYS A 1 122 ? 57.443 28.187 46.404 0.50 37.46 149 LYS A CA 1
ATOM 860 C C . LYS A 1 122 ? 58.019 29.316 45.555 1.00 40.11 149 LYS A C 1
ATOM 861 O O . LYS A 1 122 ? 59.233 29.518 45.538 1.00 40.21 149 LYS A O 1
ATOM 872 N N . TYR A 1 123 ? 57.148 30.045 44.831 1.00 34.68 150 TYR A N 1
ATOM 873 C CA . TYR A 1 123 ? 57.564 31.175 44.000 1.00 34.02 150 TYR A CA 1
ATOM 874 C C . TYR A 1 123 ? 56.372 32.104 43.788 1.00 37.71 150 TYR A C 1
ATOM 875 O O . TYR A 1 123 ? 55.221 31.663 43.903 1.00 35.16 150 TYR A O 1
ATOM 884 N N . ASP A 1 124 ? 56.647 33.394 43.487 1.00 36.79 151 ASP A N 1
ATOM 885 C CA . ASP A 1 124 ? 55.579 34.385 43.207 1.00 37.34 151 ASP A CA 1
ATOM 886 C C . ASP A 1 124 ? 55.610 34.864 41.747 1.00 40.43 151 ASP A C 1
ATOM 887 O O . ASP A 1 124 ? 56.684 35.038 41.167 1.00 41.14 151 ASP A O 1
ATOM 892 N N . LEU A 1 125 ? 54.435 35.075 41.165 1.00 37.64 152 LEU A N 1
ATOM 893 C CA . LEU A 1 125 ? 54.294 35.585 39.808 1.00 37.71 152 LEU A CA 1
ATOM 894 C C . LEU A 1 125 ? 53.980 37.070 39.893 1.00 40.48 152 LEU A C 1
ATOM 895 O O . LEU A 1 125 ? 52.859 37.432 40.224 1.00 40.65 152 LEU A O 1
ATOM 900 N N . LYS A 1 126 ? 54.998 37.929 39.694 1.00 34.46 153 LYS A N 1
ATOM 901 C CA . LYS A 1 126 ? 54.858 39.386 39.807 1.00 32.68 153 LYS A CA 1
ATOM 902 C C . LYS A 1 126 ? 55.810 40.182 38.888 1.00 32.96 153 LYS A C 1
ATOM 903 O O . LYS A 1 126 ? 56.834 39.682 38.448 1.00 32.66 153 LYS A O 1
ATOM 909 N N . ASP A 1 127 ? 55.452 41.420 38.619 1.00 29.29 154 ASP A N 1
ATOM 910 C CA . ASP A 1 127 ? 56.304 42.367 37.899 1.00 29.07 154 ASP A CA 1
ATOM 911 C C . ASP A 1 127 ? 57.229 43.039 38.929 1.00 34.57 154 ASP A C 1
ATOM 912 O O . ASP A 1 127 ? 56.912 43.105 40.133 1.00 32.55 154 ASP A O 1
ATOM 917 N N . GLY A 1 128 ? 58.380 43.497 38.472 1.00 30.58 155 GLY A N 1
ATOM 918 C CA . GLY A 1 128 ? 59.288 44.128 39.414 1.00 28.63 155 GLY A CA 1
ATOM 919 C C . GLY A 1 128 ? 60.709 44.251 38.920 1.00 31.13 155 GLY A C 1
ATOM 920 O O . GLY A 1 128 ? 61.048 43.757 37.842 1.00 29.64 155 GLY A O 1
ATOM 921 N N . PRO A 1 129 ? 61.573 44.908 39.716 1.00 29.85 156 PRO A N 1
ATOM 922 C CA . PRO A 1 129 ? 62.987 45.041 39.314 1.00 29.83 156 PRO A CA 1
ATOM 923 C C . PRO A 1 129 ? 63.683 43.680 39.224 1.00 34.37 156 PRO A C 1
ATOM 924 O O . PRO A 1 129 ? 63.138 42.710 39.727 1.00 33.77 156 PRO A O 1
ATOM 928 N N . PHE A 1 130 ? 64.893 43.614 38.611 1.00 31.51 157 PHE A N 1
ATOM 929 C CA . PHE A 1 130 ? 65.667 42.375 38.445 1.00 31.41 157 PHE A CA 1
ATOM 930 C C . PHE A 1 130 ? 65.849 41.613 39.775 1.00 41.21 157 PHE A C 1
ATOM 931 O O . PHE A 1 130 ? 65.675 40.390 39.799 1.00 42.82 157 PHE A O 1
ATOM 939 N N . ASP A 1 131 ? 66.106 42.335 40.867 1.00 39.93 158 ASP A N 1
ATOM 940 C CA . ASP A 1 131 ? 66.304 41.778 42.211 1.00 41.81 158 ASP A CA 1
ATOM 941 C C . ASP A 1 131 ? 64.996 41.316 42.903 1.00 44.98 158 ASP A C 1
ATOM 942 O O . ASP A 1 131 ? 65.088 40.642 43.916 1.00 47.56 158 ASP A O 1
ATOM 947 N N . ASP A 1 132 ? 63.801 41.687 42.406 1.00 39.07 159 ASP A N 1
ATOM 948 C CA . ASP A 1 132 ? 62.538 41.342 43.070 1.00 37.95 159 ASP A CA 1
ATOM 949 C C . ASP A 1 132 ? 61.391 41.222 42.044 1.00 37.22 159 ASP A C 1
ATOM 950 O O . ASP A 1 132 ? 60.417 41.982 42.063 1.00 36.71 159 ASP A O 1
ATOM 955 N N . CYS A 1 133 ? 61.498 40.221 41.179 1.00 32.25 160 CYS A N 1
ATOM 956 C CA . CYS A 1 133 ? 60.517 39.964 40.125 1.00 32.41 160 CYS A CA 1
ATOM 957 C C . CYS A 1 133 ? 59.883 38.559 40.275 1.00 35.19 160 CYS A C 1
ATOM 958 O O . CYS A 1 133 ? 59.234 38.075 39.348 1.00 34.90 160 CYS A O 1
ATOM 961 N N . GLY A 1 134 ? 60.045 37.949 41.452 1.00 31.23 161 GLY A N 1
ATOM 962 C CA . GLY A 1 134 ? 59.506 36.631 41.749 1.00 29.35 161 GLY A CA 1
ATOM 963 C C . GLY A 1 134 ? 60.183 35.534 40.943 1.00 30.65 161 GLY A C 1
ATOM 964 O O . GLY A 1 134 ? 61.406 35.519 40.803 1.00 30.03 161 GLY A O 1
ATOM 965 N N . GLY A 1 135 ? 59.375 34.622 40.423 1.00 26.42 162 GLY A N 1
ATOM 966 C CA . GLY A 1 135 ? 59.811 33.492 39.615 1.00 25.53 162 GLY A CA 1
ATOM 967 C C . GLY A 1 135 ? 59.049 33.488 38.320 1.00 31.38 162 GLY A C 1
ATOM 968 O O . GLY A 1 135 ? 57.991 34.124 38.228 1.00 30.70 162 GLY A O 1
ATOM 969 N N . PHE A 1 136 ? 59.609 32.828 37.286 1.00 30.46 163 PHE A N 1
ATOM 970 C CA . PHE A 1 136 ? 58.989 32.759 35.949 1.00 30.09 163 PHE A CA 1
ATOM 971 C C . PHE A 1 136 ? 58.151 31.504 35.875 1.00 34.57 163 PHE A C 1
ATOM 972 O O . PHE A 1 136 ? 58.655 30.436 36.208 1.00 32.57 163 PHE A O 1
ATOM 980 N N . GLY A 1 137 ? 56.881 31.625 35.482 1.00 32.05 164 GLY A N 1
ATOM 981 C CA . GLY A 1 137 ? 56.013 30.459 35.358 1.00 30.65 164 GLY A CA 1
ATOM 982 C C . GLY A 1 137 ? 56.485 29.588 34.207 1.00 35.98 164 GLY A C 1
ATOM 983 O O . GLY A 1 137 ? 56.412 28.352 34.285 1.00 36.16 164 GLY A O 1
ATOM 984 N N . GLY A 1 138 ? 56.979 30.253 33.149 1.00 28.70 165 GLY A N 1
ATOM 985 C CA . GLY A 1 138 ? 57.494 29.621 31.945 1.00 28.27 165 GLY A CA 1
ATOM 986 C C . GLY A 1 138 ? 58.240 30.596 31.051 1.00 33.47 165 GLY A C 1
ATOM 987 O O . GLY A 1 138 ? 57.913 31.785 31.013 1.00 32.22 165 GLY A O 1
ATOM 988 N N . ALA A 1 139 ? 59.295 30.107 30.392 1.00 30.47 166 ALA A N 1
ATOM 989 C CA . ALA A 1 139 ? 60.119 30.830 29.430 1.00 30.28 166 ALA A CA 1
ATOM 990 C C . ALA A 1 139 ? 60.546 29.798 28.391 1.00 32.44 166 ALA A C 1
ATOM 991 O O . ALA A 1 139 ? 61.684 29.317 28.408 1.00 30.99 166 ALA A O 1
ATOM 993 N N . VAL A 1 140 ? 59.581 29.423 27.522 1.00 27.96 167 VAL A N 1
ATOM 994 C CA . VAL A 1 140 ? 59.730 28.370 26.522 1.00 27.44 167 VAL A CA 1
ATOM 995 C C . VAL A 1 140 ? 60.411 28.880 25.239 1.00 32.62 167 VAL A C 1
ATOM 996 O O . VAL A 1 140 ? 60.918 28.079 24.437 1.00 32.98 167 VAL A O 1
ATOM 1000 N N . TRP A 1 141 ? 60.404 30.196 25.033 1.00 26.67 168 TRP A N 1
ATOM 1001 C CA . TRP A 1 141 ? 60.980 30.784 23.842 1.00 25.25 168 TRP A CA 1
ATOM 1002 C C . TRP A 1 141 ? 61.470 32.158 24.194 1.00 29.86 168 TRP A C 1
ATOM 1003 O O . TRP A 1 141 ? 60.729 32.916 24.818 1.00 30.87 168 TRP A O 1
ATOM 1014 N N . LEU A 1 142 ? 62.714 32.478 23.811 1.00 25.98 169 LEU A N 1
ATOM 1015 C CA . LEU A 1 142 ? 63.346 33.761 24.114 1.00 25.18 169 LEU A CA 1
ATOM 1016 C C . LEU A 1 142 ? 63.707 34.444 22.823 1.00 29.52 169 LEU A C 1
ATOM 1017 O O . LEU A 1 142 ? 64.228 33.815 21.899 1.00 27.78 169 LEU A O 1
ATOM 1022 N N . SER A 1 143 ? 63.438 35.752 22.756 1.00 27.00 170 SER A N 1
ATOM 1023 C CA . SER A 1 143 ? 63.705 36.517 21.552 1.00 25.53 170 SER A CA 1
ATOM 1024 C C . SER A 1 143 ? 63.952 37.989 21.873 1.00 26.39 170 SER A C 1
ATOM 1025 O O . SER A 1 143 ? 63.122 38.649 22.476 1.00 25.88 170 SER A O 1
ATOM 1028 N N . PHE A 1 144 ? 65.067 38.503 21.437 1.00 24.55 171 PHE A N 1
ATOM 1029 C CA . PHE A 1 144 ? 65.389 39.922 21.541 1.00 25.33 171 PHE A CA 1
ATOM 1030 C C . PHE A 1 144 ? 64.600 40.727 20.533 1.00 30.57 171 PHE A C 1
ATOM 1031 O O . PHE A 1 144 ? 64.316 40.258 19.410 1.00 31.00 171 PHE A O 1
ATOM 1039 N N . ASP A 1 145 ? 64.297 41.961 20.898 1.00 26.58 172 ASP A N 1
ATOM 1040 C CA . ASP A 1 145 ? 63.706 42.893 19.952 1.00 25.79 172 ASP A CA 1
ATOM 1041 C C . ASP A 1 145 ? 64.816 43.256 18.945 1.00 31.15 172 ASP A C 1
ATOM 1042 O O . ASP A 1 145 ? 65.904 43.705 19.373 1.00 31.15 172 ASP A O 1
ATOM 1047 N N . PRO A 1 146 ? 64.623 43.017 17.626 1.00 28.36 173 PRO A N 1
ATOM 1048 C CA . PRO A 1 146 ? 65.683 43.363 16.655 1.00 27.94 173 PRO A CA 1
ATOM 1049 C C . PRO A 1 146 ? 66.048 44.853 16.637 1.00 32.87 173 PRO A C 1
ATOM 1050 O O . PRO A 1 146 ? 67.143 45.192 16.222 1.00 34.57 173 PRO A O 1
ATOM 1054 N N . LYS A 1 147 ? 65.152 45.738 17.081 1.00 30.84 174 LYS A N 1
ATOM 1055 C CA . LYS A 1 147 ? 65.384 47.195 17.100 1.00 30.51 174 LYS A CA 1
ATOM 1056 C C . LYS A 1 147 ? 65.844 47.680 18.468 1.00 36.59 174 LYS A C 1
ATOM 1057 O O . LYS A 1 147 ? 66.140 48.870 18.634 1.00 39.05 174 LYS A O 1
ATOM 1063 N N . ASN A 1 148 ? 65.871 46.784 19.467 1.00 32.19 175 ASN A N 1
ATOM 1064 C CA . ASN A 1 148 ? 66.308 47.152 20.810 1.00 32.61 175 ASN A CA 1
ATOM 1065 C C . ASN A 1 148 ? 66.891 45.941 21.524 1.00 35.59 175 ASN A C 1
ATOM 1066 O O . ASN A 1 148 ? 66.147 45.122 22.073 1.00 36.70 175 ASN A O 1
ATOM 1071 N N . HIS A 1 149 ? 68.220 45.844 21.524 1.00 30.66 176 HIS A N 1
ATOM 1072 C CA . HIS A 1 149 ? 68.949 44.763 22.170 1.00 30.79 176 HIS A CA 1
ATOM 1073 C C . HIS A 1 149 ? 68.892 44.831 23.731 1.00 33.69 176 HIS A C 1
ATOM 1074 O O . HIS A 1 149 ? 69.387 43.920 24.422 1.00 33.07 176 HIS A O 1
ATOM 1081 N N . ASN A 1 150 ? 68.240 45.859 24.288 1.00 30.46 177 ASN A N 1
ATOM 1082 C CA . ASN A 1 150 ? 68.043 45.878 25.748 1.00 28.77 177 ASN A CA 1
ATOM 1083 C C . ASN A 1 150 ? 66.740 45.205 26.127 1.00 31.19 177 ASN A C 1
ATOM 1084 O O . ASN A 1 150 ? 66.479 45.013 27.311 1.00 31.37 177 ASN A O 1
ATOM 1089 N N . HIS A 1 151 ? 65.901 44.866 25.118 1.00 27.53 178 HIS A N 1
ATOM 1090 C CA . HIS A 1 151 ? 64.595 44.266 25.343 1.00 26.94 178 HIS A CA 1
ATOM 1091 C C . HIS A 1 151 ? 64.594 42.806 24.931 1.00 29.36 178 HIS A C 1
ATOM 1092 O O . HIS A 1 151 ? 64.710 42.494 23.762 1.00 29.09 178 HIS A O 1
ATOM 1099 N N . LEU A 1 152 ? 64.482 41.916 25.928 1.00 27.13 179 LEU A N 1
ATOM 1100 C CA . LEU A 1 152 ? 64.428 40.475 25.724 1.00 26.60 179 LEU A CA 1
ATOM 1101 C C . LEU A 1 152 ? 63.035 40.001 26.033 1.00 28.82 179 LEU A C 1
ATOM 1102 O O . LEU A 1 152 ? 62.594 40.094 27.176 1.00 28.28 179 LEU A O 1
ATOM 1107 N N . TYR A 1 153 ? 62.330 39.489 25.014 1.00 26.11 180 TYR A N 1
ATOM 1108 C CA . TYR A 1 153 ? 60.969 38.969 25.202 1.00 25.98 180 TYR A CA 1
ATOM 1109 C C . TYR A 1 153 ? 60.983 37.460 25.405 1.00 27.78 180 TYR A C 1
ATOM 1110 O O . TYR A 1 153 ? 61.850 36.762 24.889 1.00 27.18 180 TYR A O 1
ATOM 1119 N N . LEU A 1 154 ? 60.021 36.970 26.152 1.00 26.39 181 LEU A N 1
ATOM 1120 C CA . LEU A 1 154 ? 59.834 35.553 26.416 1.00 27.19 181 LEU A CA 1
ATOM 1121 C C . LEU A 1 154 ? 58.352 35.183 26.360 1.00 32.46 181 LEU A C 1
ATOM 1122 O O . LEU A 1 154 ? 57.513 36.008 26.727 1.00 32.61 181 LEU A O 1
ATOM 1127 N N . VAL A 1 155 ? 58.051 33.947 25.909 1.00 28.97 182 VAL A N 1
ATOM 1128 C CA . VAL A 1 155 ? 56.680 33.380 25.947 1.00 29.21 182 VAL A CA 1
ATOM 1129 C C . VAL A 1 155 ? 56.697 32.200 26.954 1.00 32.43 182 VAL A C 1
ATOM 1130 O O . VAL A 1 155 ? 57.751 31.593 27.158 1.00 30.34 182 VAL A O 1
ATOM 1134 N N . GLY A 1 156 ? 55.575 31.950 27.628 1.00 28.86 183 GLY A N 1
ATOM 1135 C CA . GLY A 1 156 ? 55.550 30.920 28.653 1.00 28.38 183 GLY A CA 1
ATOM 1136 C C . GLY A 1 156 ? 54.428 29.915 28.623 1.00 33.94 183 GLY A C 1
ATOM 1137 O O . GLY A 1 156 ? 54.000 29.496 29.686 1.00 35.48 183 GLY A O 1
ATOM 1138 N N . GLU A 1 157 ? 53.984 29.480 27.415 1.00 33.45 184 GLU A N 1
ATOM 1139 C CA . GLU A 1 157 ? 52.881 28.530 27.185 1.00 31.93 184 GLU A CA 1
ATOM 1140 C C . GLU A 1 157 ? 51.597 29.135 27.780 1.00 35.88 184 GLU A C 1
ATOM 1141 O O . GLU A 1 157 ? 51.133 30.156 27.249 1.00 35.20 184 GLU A O 1
ATOM 1147 N N . GLN A 1 158 ? 51.060 28.582 28.908 1.00 31.34 185 GLN A N 1
ATOM 1148 C CA . GLN A 1 158 ? 49.855 29.150 29.505 1.00 30.35 185 GLN A CA 1
ATOM 1149 C C . GLN A 1 158 ? 50.194 30.410 30.328 1.00 35.44 185 GLN A C 1
ATOM 1150 O O . GLN A 1 158 ? 49.286 31.174 30.655 1.00 35.43 185 GLN A O 1
ATOM 1156 N N . HIS A 1 159 ? 51.492 30.597 30.685 1.00 31.80 186 HIS A N 1
ATOM 1157 C CA . HIS A 1 159 ? 51.936 31.734 31.471 1.00 31.94 186 HIS A CA 1
ATOM 1158 C C . HIS A 1 159 ? 52.078 32.961 30.569 1.00 31.78 186 HIS A C 1
ATOM 1159 O O . HIS A 1 159 ? 52.205 32.799 29.369 1.00 29.29 186 HIS A O 1
ATOM 1166 N N . PRO A 1 160 ? 52.032 34.198 31.119 1.00 29.84 187 PRO A N 1
ATOM 1167 C CA . PRO A 1 160 ? 52.130 35.405 30.259 1.00 29.81 187 PRO A CA 1
ATOM 1168 C C . PRO A 1 160 ? 53.428 35.611 29.485 1.00 31.85 187 PRO A C 1
ATOM 1169 O O . PRO A 1 160 ? 54.488 35.083 29.822 1.00 31.35 187 PRO A O 1
ATOM 1173 N N . THR A 1 161 ? 53.299 36.384 28.410 1.00 30.30 188 THR A N 1
ATOM 1174 C CA . THR A 1 161 ? 54.396 36.885 27.580 1.00 30.90 188 THR A CA 1
ATOM 1175 C C . THR A 1 161 ? 55.024 38.016 28.412 1.00 34.70 188 THR A C 1
ATOM 1176 O O . THR A 1 161 ? 54.304 38.880 28.903 1.00 32.07 188 THR A O 1
ATOM 1180 N N . ARG A 1 162 ? 56.340 37.957 28.651 1.00 31.27 189 ARG A N 1
ATOM 1181 C CA . ARG A 1 162 ? 56.993 38.921 29.526 1.00 29.61 189 ARG A CA 1
ATOM 1182 C C . ARG A 1 162 ? 58.154 39.609 28.860 1.00 31.13 189 ARG A C 1
ATOM 1183 O O . ARG A 1 162 ? 58.629 39.169 27.836 1.00 28.16 189 ARG A O 1
ATOM 1191 N N . LEU A 1 163 ? 58.600 40.715 29.441 1.00 28.03 190 LEU A N 1
ATOM 1192 C CA . LEU A 1 163 ? 59.732 41.479 28.924 1.00 25.83 190 LEU A CA 1
ATOM 1193 C C . LEU A 1 163 ? 60.813 41.622 30.011 1.00 27.31 190 LEU A C 1
ATOM 1194 O O . LEU A 1 163 ? 60.520 42.031 31.130 1.00 24.66 190 LEU A O 1
ATOM 1199 N N . ILE A 1 164 ? 62.058 41.313 29.639 1.00 24.25 191 ILE A N 1
ATOM 1200 C CA . ILE A 1 164 ? 63.275 41.508 30.445 1.00 24.85 191 ILE A CA 1
ATOM 1201 C C . ILE A 1 164 ? 63.966 42.721 29.831 1.00 31.47 191 ILE A C 1
ATOM 1202 O O . ILE A 1 164 ? 64.480 42.641 28.718 1.00 31.89 191 ILE A O 1
ATOM 1207 N N . ASP A 1 165 ? 63.902 43.856 30.527 1.00 29.12 192 ASP A N 1
ATOM 1208 C CA . ASP A 1 165 ? 64.473 45.124 30.081 1.00 27.34 192 ASP A CA 1
ATOM 1209 C C . ASP A 1 165 ? 65.787 45.327 30.787 1.00 30.39 192 ASP A C 1
ATOM 1210 O O . ASP A 1 165 ? 65.802 45.563 31.989 1.00 31.74 192 ASP A O 1
ATOM 1215 N N . PHE A 1 166 ? 66.902 45.208 30.053 1.00 27.94 193 PHE A N 1
ATOM 1216 C CA . PHE A 1 166 ? 68.260 45.315 30.635 1.00 28.20 193 PHE A CA 1
ATOM 1217 C C . PHE A 1 166 ? 68.635 46.729 31.004 1.00 34.30 193 PHE A C 1
ATOM 1218 O O . PHE A 1 166 ? 69.467 46.909 31.876 1.00 36.17 193 PHE A O 1
ATOM 1226 N N . GLU A 1 167 ? 68.072 47.723 30.320 1.00 34.15 194 GLU A N 1
ATOM 1227 C CA . GLU A 1 167 ? 68.362 49.144 30.545 1.00 36.24 194 GLU A CA 1
ATOM 1228 C C . GLU A 1 167 ? 67.756 49.599 31.877 1.00 40.88 194 GLU A C 1
ATOM 1229 O O . GLU A 1 167 ? 68.445 50.201 32.690 1.00 42.10 194 GLU A O 1
ATOM 1235 N N . LYS A 1 168 ? 66.469 49.300 32.095 1.00 36.21 195 LYS A N 1
ATOM 1236 C CA . LYS A 1 168 ? 65.754 49.662 33.322 1.00 35.29 195 LYS A CA 1
ATOM 1237 C C . LYS A 1 168 ? 65.921 48.611 34.450 1.00 35.97 195 LYS A C 1
ATOM 1238 O O . LYS A 1 168 ? 65.581 48.902 35.584 1.00 35.30 195 LYS A O 1
ATOM 1244 N N . GLU A 1 169 ? 66.482 47.420 34.141 1.00 30.50 196 GLU A N 1
ATOM 1245 C CA . GLU A 1 169 ? 66.627 46.286 35.050 1.00 29.45 196 GLU A CA 1
ATOM 1246 C C . GLU A 1 169 ? 65.238 45.991 35.660 1.00 31.20 196 GLU A C 1
ATOM 1247 O O . GLU A 1 169 ? 65.053 45.970 36.872 1.00 29.06 196 GLU A O 1
ATOM 1253 N N . TYR A 1 170 ? 64.255 45.774 34.771 1.00 29.14 197 TYR A N 1
ATOM 1254 C CA . TYR A 1 170 ? 62.864 45.529 35.167 1.00 28.15 197 TYR A CA 1
ATOM 1255 C C . TYR A 1 170 ? 62.253 44.412 34.332 1.00 31.44 197 TYR A C 1
ATOM 1256 O O . TYR A 1 170 ? 62.591 44.243 33.166 1.00 31.11 197 TYR A O 1
ATOM 1265 N N . VAL A 1 171 ? 61.376 43.635 34.959 1.00 29.57 198 VAL A N 1
ATOM 1266 C CA . VAL A 1 171 ? 60.650 42.523 34.346 1.00 29.08 198 VAL A CA 1
ATOM 1267 C C . VAL A 1 171 ? 59.155 42.877 34.353 1.00 30.04 198 VAL A C 1
ATOM 1268 O O . VAL A 1 171 ? 58.587 43.119 35.414 1.00 28.29 198 VAL A O 1
ATOM 1272 N N . SER A 1 172 ? 58.533 42.912 33.167 1.00 26.57 199 SER A N 1
ATOM 1273 C CA . SER A 1 172 ? 57.109 43.280 33.034 1.00 26.64 199 SER A CA 1
ATOM 1274 C C . SER A 1 172 ? 56.314 42.247 32.245 1.00 29.19 199 SER A C 1
ATOM 1275 O O . SER A 1 172 ? 56.884 41.392 31.603 1.00 30.10 199 SER A O 1
ATOM 1278 N N . THR A 1 173 ? 54.995 42.344 32.289 1.00 29.00 200 THR A N 1
ATOM 1279 C CA . THR A 1 173 ? 54.092 41.476 31.540 1.00 28.81 200 THR A CA 1
ATOM 1280 C C . THR A 1 173 ? 53.666 42.223 30.276 1.00 33.31 200 THR A C 1
ATOM 1281 O O . THR A 1 173 ? 53.258 43.384 30.330 1.00 34.21 200 THR A O 1
ATOM 1285 N N . VAL A 1 174 ? 53.796 41.561 29.136 1.00 29.75 201 VAL A N 1
ATOM 1286 C CA . VAL A 1 174 ? 53.448 42.110 27.827 1.00 29.51 201 VAL A CA 1
ATOM 1287 C C . VAL A 1 174 ? 51.993 41.772 27.497 1.00 35.98 201 VAL A C 1
ATOM 1288 O O . VAL A 1 174 ? 51.211 42.651 27.145 1.00 38.59 201 VAL A O 1
ATOM 1292 N N . TYR A 1 175 ? 51.634 40.502 27.593 1.00 32.12 202 TYR A N 1
ATOM 1293 C CA . TYR A 1 175 ? 50.305 40.039 27.214 1.00 31.91 202 TYR A CA 1
ATOM 1294 C C . TYR A 1 175 ? 49.963 38.766 27.950 1.00 32.97 202 TYR A C 1
ATOM 1295 O O . TYR A 1 175 ? 50.782 37.857 28.017 1.00 32.94 202 TYR A O 1
ATOM 1304 N N . SER A 1 176 ? 48.740 38.688 28.483 1.00 31.00 203 SER A N 1
ATOM 1305 C CA . SER A 1 176 ? 48.227 37.511 29.219 1.00 32.09 203 SER A CA 1
ATOM 1306 C C . SER A 1 176 ? 46.970 36.951 28.550 1.00 37.21 203 SER A C 1
ATOM 1307 O O . SER A 1 176 ? 46.331 37.661 27.795 1.00 39.08 203 SER A O 1
ATOM 1310 N N . GLY A 1 177 ? 46.597 35.718 28.865 1.00 34.65 204 GLY A N 1
ATOM 1311 C CA . GLY A 1 177 ? 45.348 35.143 28.367 1.00 35.88 204 GLY A CA 1
ATOM 1312 C C . GLY A 1 177 ? 45.371 34.041 27.329 1.00 41.62 204 GLY A C 1
ATOM 1313 O O . GLY A 1 177 ? 44.393 33.308 27.222 1.00 43.29 204 GLY A 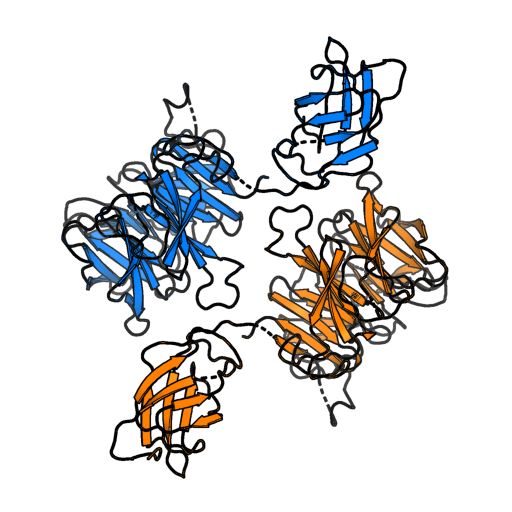O 1
ATOM 1314 N N . LEU A 1 178 ? 46.425 33.953 26.499 1.00 37.67 205 LEU A N 1
ATOM 1315 C CA . LEU A 1 178 ? 46.530 32.878 25.500 1.00 35.55 205 LEU A CA 1
ATOM 1316 C C . LEU A 1 178 ? 46.877 31.559 26.214 1.00 37.40 205 LEU A C 1
ATOM 1317 O O . LEU A 1 178 ? 47.721 31.523 27.115 1.00 38.42 205 LEU A O 1
ATOM 1322 N N . SER A 1 179 ? 46.178 30.498 25.835 1.00 32.89 206 SER A N 1
ATOM 1323 C CA . SER A 1 179 ? 46.224 29.144 26.400 1.00 32.73 206 SER A CA 1
ATOM 1324 C C . SER A 1 179 ? 47.560 28.436 26.291 1.00 36.33 206 SER A C 1
ATOM 1325 O O . SER A 1 179 ? 47.893 27.716 27.240 1.00 38.86 206 SER A O 1
ATOM 1328 N N . LYS A 1 180 ? 48.272 28.506 25.133 1.00 30.90 207 LYS A N 1
ATOM 1329 C CA . LYS A 1 180 ? 49.555 27.778 24.991 1.00 31.13 207 LYS A CA 1
ATOM 1330 C C . LYS A 1 180 ? 50.471 28.440 23.944 1.00 34.83 207 LYS A C 1
ATOM 1331 O O . LYS A 1 180 ? 50.596 27.948 22.823 1.00 33.76 207 LYS A O 1
ATOM 1337 N N . VAL A 1 181 ? 51.126 29.554 24.329 1.00 31.29 208 VAL A N 1
ATOM 1338 C CA . VAL A 1 181 ? 52.040 30.303 23.453 1.00 30.52 208 VAL A CA 1
ATOM 1339 C C . VAL A 1 181 ? 53.371 29.535 23.270 1.00 35.93 208 VAL A C 1
ATOM 1340 O O . VAL A 1 181 ? 54.075 29.256 24.245 1.00 37.46 208 VAL A O 1
ATOM 1344 N N . ARG A 1 182 ? 53.722 29.244 22.009 1.00 31.22 209 ARG A N 1
ATOM 1345 C CA . ARG A 1 182 ? 54.880 28.423 21.692 1.00 30.53 209 ARG A CA 1
ATOM 1346 C C . ARG A 1 182 ? 56.133 29.191 21.241 1.00 33.91 209 ARG A C 1
ATOM 1347 O O . ARG A 1 182 ? 57.244 28.801 21.609 1.00 32.43 209 ARG A O 1
ATOM 1355 N N . THR A 1 183 ? 55.967 30.189 20.370 1.00 28.21 210 THR A N 1
ATOM 1356 C CA . THR A 1 183 ? 57.088 30.909 19.791 1.00 26.94 210 THR A CA 1
ATOM 1357 C C . THR A 1 183 ? 56.791 32.389 19.669 1.00 28.65 210 THR A C 1
ATOM 1358 O O . THR A 1 183 ? 55.650 32.824 19.818 1.00 25.29 210 THR A O 1
ATOM 1362 N N . ILE A 1 184 ? 57.858 33.151 19.415 1.00 29.04 211 ILE A N 1
ATOM 1363 C CA . ILE A 1 184 ? 57.905 34.567 19.050 1.00 31.18 211 ILE A CA 1
ATOM 1364 C C . ILE A 1 184 ? 58.821 34.703 17.877 1.00 36.16 211 ILE A C 1
ATOM 1365 O O . ILE A 1 184 ? 59.948 34.217 17.941 1.00 38.92 211 ILE A O 1
ATOM 1370 N N . CYS A 1 185 ? 58.398 35.420 16.847 1.00 30.53 212 CYS A N 1
ATOM 1371 C CA . CYS A 1 185 ? 59.255 35.816 15.729 1.00 28.80 212 CYS A CA 1
ATOM 1372 C C . CYS A 1 185 ? 58.814 37.242 15.312 1.00 32.53 212 CYS A C 1
ATOM 1373 O O . CYS A 1 185 ? 57.897 37.817 15.914 1.00 29.51 212 CYS A O 1
ATOM 1376 N N . TRP A 1 186 ? 59.556 37.851 14.402 1.00 30.84 213 TRP A N 1
ATOM 1377 C CA . TRP A 1 186 ? 59.354 39.235 14.026 1.00 30.08 213 TRP A CA 1
ATOM 1378 C C . TRP A 1 186 ? 59.212 39.385 12.536 1.00 30.89 213 TRP A C 1
ATOM 1379 O O . TRP A 1 186 ? 59.838 38.628 11.776 1.00 29.86 213 TRP A O 1
ATOM 1390 N N . THR A 1 187 ? 58.470 40.412 12.124 1.00 26.07 214 THR A N 1
ATOM 1391 C CA . THR A 1 187 ? 58.332 40.789 10.720 1.00 27.31 214 THR A CA 1
ATOM 1392 C C . THR A 1 187 ? 59.672 41.394 10.322 1.00 34.78 214 THR A C 1
ATOM 1393 O O . THR A 1 187 ? 60.416 41.861 11.197 1.00 33.33 214 THR A O 1
ATOM 1397 N N . HIS A 1 188 ? 60.022 41.316 9.036 1.00 34.05 215 HIS A N 1
ATOM 1398 C CA . HIS A 1 188 ? 61.295 41.799 8.529 1.00 35.51 215 HIS A CA 1
ATOM 1399 C C . HIS A 1 188 ? 61.636 43.224 9.004 1.00 39.11 215 HIS A C 1
ATOM 1400 O O . HIS A 1 188 ? 62.785 43.481 9.336 1.00 40.22 215 HIS A O 1
ATOM 1407 N N . GLU A 1 189 ? 60.655 44.122 9.074 1.00 36.98 216 GLU A N 1
ATOM 1408 C CA . GLU A 1 189 ? 60.876 45.514 9.506 1.00 38.52 216 GLU A CA 1
ATOM 1409 C C . GLU A 1 189 ? 60.746 45.672 11.032 1.00 41.46 216 GLU A C 1
ATOM 1410 O O . GLU A 1 189 ? 61.066 46.730 11.559 1.00 43.19 216 GLU A O 1
ATOM 1416 N N . ALA A 1 190 ? 60.334 44.602 11.739 1.00 35.84 217 ALA A N 1
ATOM 1417 C CA . ALA A 1 190 ? 60.176 44.492 13.200 1.00 34.12 217 ALA A CA 1
ATOM 1418 C C . ALA A 1 190 ? 59.082 45.459 13.753 1.00 39.80 217 ALA A C 1
ATOM 1419 O O . ALA A 1 190 ? 59.090 45.803 14.946 1.00 39.20 217 ALA A O 1
ATOM 1421 N N . ASP A 1 191 ? 58.133 45.849 12.874 1.00 36.71 218 ASP A N 1
ATOM 1422 C CA A ASP A 1 191 ? 57.004 46.698 13.269 0.50 36.32 218 ASP A CA 1
ATOM 1423 C CA B ASP A 1 191 ? 56.951 46.663 13.153 0.50 36.74 218 ASP A CA 1
ATOM 1424 C C . ASP A 1 191 ? 56.000 45.863 14.041 1.00 40.05 218 ASP A C 1
ATOM 1425 O O . ASP A 1 191 ? 55.170 46.418 14.768 1.00 40.20 218 ASP A O 1
ATOM 1434 N N . SER A 1 192 ? 56.090 44.530 13.908 1.00 36.92 219 SER A N 1
ATOM 1435 C CA . SER A 1 192 ? 55.212 43.585 14.579 1.00 36.78 219 SER A CA 1
ATOM 1436 C C . SER A 1 192 ? 55.928 42.369 15.140 1.00 38.59 219 SER A C 1
ATOM 1437 O O . SER A 1 192 ? 56.900 41.864 14.572 1.00 37.75 219 SER A O 1
ATOM 1448 N N . ILE A 1 194 ? 55.211 38.404 16.147 1.00 31.90 221 ILE A N 1
ATOM 1449 C CA . ILE A 1 194 ? 54.302 37.293 15.824 1.00 31.03 221 ILE A CA 1
ATOM 1450 C C . ILE A 1 194 ? 54.333 36.324 16.995 1.00 33.15 221 ILE A C 1
ATOM 1451 O O . ILE A 1 194 ? 55.392 35.778 17.298 1.00 32.12 221 ILE A O 1
ATOM 1456 N N . ILE A 1 195 ? 53.169 36.094 17.611 1.00 31.96 222 ILE A N 1
ATOM 1457 C CA . ILE A 1 195 ? 52.948 35.211 18.757 1.00 33.10 222 ILE A CA 1
ATOM 1458 C C . ILE A 1 195 ? 52.108 34.031 18.266 1.00 36.30 222 ILE A C 1
ATOM 1459 O O . ILE A 1 195 ? 51.054 34.231 17.679 1.00 36.62 222 ILE A O 1
ATOM 1464 N N . THR A 1 196 ? 52.626 32.816 18.438 1.00 32.89 223 THR A N 1
ATOM 1465 C CA . THR A 1 196 ? 51.996 31.572 17.981 1.00 32.57 223 THR A CA 1
ATOM 1466 C C . THR A 1 196 ? 51.359 30.819 19.141 1.00 35.99 223 THR A C 1
ATOM 1467 O O . THR A 1 196 ? 52.044 30.515 20.137 1.00 34.89 223 THR A O 1
ATOM 1471 N N . ASN A 1 197 ? 50.040 30.526 18.997 1.00 30.83 224 ASN A N 1
ATOM 1472 C CA . ASN A 1 197 ? 49.260 29.813 20.002 1.00 30.60 224 ASN A CA 1
ATOM 1473 C C . ASN A 1 197 ? 48.914 28.386 19.539 1.00 33.06 224 ASN A C 1
ATOM 1474 O O . ASN A 1 197 ? 48.371 28.214 18.441 1.00 30.35 224 ASN A O 1
ATOM 1479 N N . ASP A 1 198 ? 49.211 27.380 20.395 1.00 29.29 225 ASP A N 1
ATOM 1480 C CA . ASP A 1 198 ? 48.950 25.965 20.131 1.00 31.09 225 ASP A CA 1
ATOM 1481 C C . ASP A 1 198 ? 47.583 25.581 20.716 1.00 36.32 225 ASP A C 1
ATOM 1482 O O . ASP A 1 198 ? 47.471 25.418 21.925 1.00 38.29 225 ASP A O 1
ATOM 1487 N N . GLN A 1 199 ? 46.548 25.454 19.870 1.00 32.02 226 GLN A N 1
ATOM 1488 C CA . GLN A 1 199 ? 45.188 25.113 20.328 1.00 30.76 226 GLN A CA 1
ATOM 1489 C C . GLN A 1 199 ? 44.487 24.202 19.295 1.00 35.20 226 GLN A C 1
ATOM 1490 O O . GLN A 1 199 ? 44.797 24.292 18.117 1.00 35.97 226 GLN A O 1
ATOM 1496 N N . ASN A 1 200 ? 43.569 23.320 19.739 1.00 33.49 227 ASN A N 1
ATOM 1497 C CA . ASN A 1 200 ? 42.915 22.273 18.934 1.00 35.04 227 ASN A CA 1
ATOM 1498 C C . ASN A 1 200 ? 41.775 22.682 18.001 1.00 42.18 227 ASN A C 1
ATOM 1499 O O . ASN A 1 200 ? 41.304 21.819 17.246 1.00 42.42 227 ASN A O 1
ATOM 1504 N N . ASN A 1 201 ? 41.331 23.948 18.010 1.00 41.18 228 ASN A N 1
ATOM 1505 C CA . ASN A 1 201 ? 40.233 24.350 17.122 1.00 41.28 228 ASN A CA 1
ATOM 1506 C C . ASN A 1 201 ? 40.772 24.952 15.824 1.00 44.38 228 ASN A C 1
ATOM 1507 O O . ASN A 1 201 ? 41.430 25.987 15.858 1.00 44.49 228 ASN A O 1
ATOM 1512 N N . ASN A 1 202 ? 40.441 24.336 14.673 1.00 40.73 229 ASN A N 1
ATOM 1513 C CA . ASN A 1 202 ? 40.912 24.792 13.363 1.00 39.53 229 ASN A CA 1
ATOM 1514 C C . ASN A 1 202 ? 40.269 26.120 12.910 1.00 41.76 229 ASN A C 1
ATOM 1515 O O . ASN A 1 202 ? 40.779 26.733 11.975 1.00 38.99 229 ASN A O 1
ATOM 1520 N N . ASP A 1 203 ? 39.209 26.589 13.600 1.00 39.40 230 ASP A N 1
ATOM 1521 C CA . ASP A 1 203 ? 38.541 27.855 13.261 1.00 40.48 230 ASP A CA 1
ATOM 1522 C C . ASP A 1 203 ? 38.994 29.008 14.165 1.00 43.32 230 ASP A C 1
ATOM 1523 O O . ASP A 1 203 ? 38.603 30.146 13.933 1.00 44.90 230 ASP A O 1
ATOM 1528 N N . ARG A 1 204 ? 39.856 28.721 15.160 1.00 38.13 231 ARG A N 1
ATOM 1529 C CA . ARG A 1 204 ? 40.400 29.715 16.070 1.00 36.30 231 ARG A CA 1
ATOM 1530 C C . ARG A 1 204 ? 41.847 30.098 15.642 1.00 36.21 231 ARG A C 1
ATOM 1531 O O . ARG A 1 204 ? 42.466 29.334 14.890 1.00 35.61 231 ARG A O 1
ATOM 1539 N N . PRO A 1 205 ? 42.380 31.292 16.052 1.00 28.83 232 PRO A N 1
ATOM 1540 C CA . PRO A 1 205 ? 43.734 31.687 15.592 1.00 28.05 232 PRO A CA 1
ATOM 1541 C C . PRO A 1 205 ? 44.894 30.796 16.063 1.00 32.64 232 PRO A C 1
ATOM 1542 O O . PRO A 1 205 ? 44.839 30.174 17.135 1.00 31.78 232 PRO A O 1
ATOM 1546 N N . ASN A 1 206 ? 45.950 30.733 15.228 1.00 27.36 233 ASN A N 1
ATOM 1547 C CA . ASN A 1 206 ? 47.203 30.053 15.566 1.00 27.25 233 ASN A CA 1
ATOM 1548 C C . ASN A 1 206 ? 48.299 31.090 15.676 1.00 32.61 233 ASN A C 1
ATOM 1549 O O . ASN A 1 206 ? 49.149 30.978 16.539 1.00 34.56 233 ASN A O 1
ATOM 1554 N N . ASN A 1 207 ? 48.250 32.128 14.837 1.00 29.43 234 ASN A N 1
ATOM 1555 C CA . ASN A 1 207 ? 49.215 33.219 14.827 1.00 28.32 234 ASN A CA 1
ATOM 1556 C C . ASN A 1 207 ? 48.539 34.552 15.094 1.00 33.45 234 ASN A C 1
ATOM 1557 O O . ASN A 1 207 ? 47.510 34.884 14.507 1.00 34.29 234 ASN A O 1
ATOM 1562 N N . TYR A 1 208 ? 49.122 35.298 15.988 1.00 31.72 235 TYR A N 1
ATOM 1563 C CA . TYR A 1 208 ? 48.689 36.645 16.373 1.00 32.33 235 TYR A CA 1
ATOM 1564 C C . TYR A 1 208 ? 49.774 37.676 16.116 1.00 38.18 235 TYR A C 1
ATOM 1565 O O . TYR A 1 208 ? 50.961 37.342 16.114 1.00 36.43 235 TYR A O 1
ATOM 1574 N N . ILE A 1 209 ? 49.372 38.939 15.954 1.00 37.30 236 ILE A N 1
ATOM 1575 C CA . ILE A 1 209 ? 50.321 40.035 15.831 1.00 37.16 236 ILE A CA 1
ATOM 1576 C C . ILE A 1 209 ? 50.052 41.050 16.934 1.00 38.22 236 ILE A C 1
ATOM 1577 O O . ILE A 1 209 ? 48.901 41.370 17.225 1.00 35.07 236 ILE A O 1
ATOM 1582 N N . LEU A 1 210 ? 51.146 41.535 17.541 1.00 33.88 237 LEU A N 1
ATOM 1583 C CA . LEU A 1 210 ? 51.236 42.629 18.490 1.00 32.87 237 LEU A CA 1
ATOM 1584 C C . LEU A 1 210 ? 51.998 43.722 17.752 1.00 35.64 237 LEU A C 1
ATOM 1585 O O . LEU A 1 210 ? 53.078 43.457 17.213 1.00 34.84 237 LEU A O 1
ATOM 1590 N N . THR A 1 211 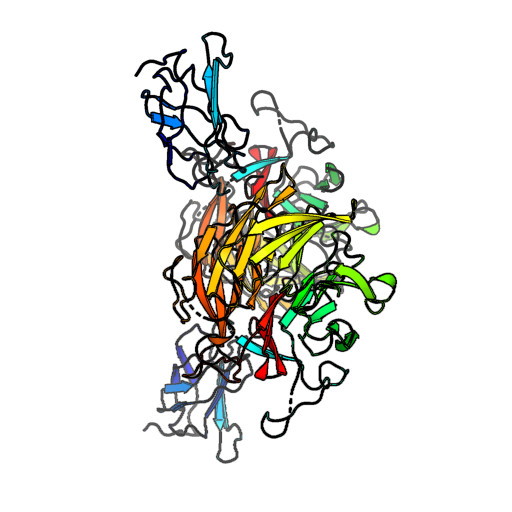? 51.441 44.925 17.670 1.00 32.33 238 THR A N 1
ATOM 1591 C CA . THR A 1 211 ? 52.102 46.007 16.950 1.00 33.11 238 THR A CA 1
ATOM 1592 C C . THR A 1 211 ? 52.995 46.841 17.878 1.00 38.91 238 THR A C 1
ATOM 1593 O O . THR A 1 211 ? 52.588 47.141 19.005 1.00 38.07 238 THR A O 1
ATOM 1597 N N . ARG A 1 212 ? 54.176 47.276 17.364 1.00 36.01 239 ARG A N 1
ATOM 1598 C CA . ARG A 1 212 ? 55.110 48.151 18.077 1.00 35.23 239 ARG A CA 1
ATOM 1599 C C . ARG A 1 212 ? 54.482 49.522 18.395 1.00 39.87 239 ARG A C 1
ATOM 1600 O O . ARG A 1 212 ? 54.598 49.976 19.521 1.00 40.50 239 ARG A O 1
ATOM 1608 N N . GLU A 1 213 ? 53.825 50.169 17.408 1.00 37.11 240 GLU A N 1
ATOM 1609 C CA . GLU A 1 213 ? 53.203 51.484 17.515 1.00 38.34 240 GLU A CA 1
ATOM 1610 C C . GLU A 1 213 ? 52.238 51.621 18.719 1.00 41.58 240 GLU A C 1
ATOM 1611 O O . GLU A 1 213 ? 52.030 52.726 19.206 1.00 42.19 240 GLU A O 1
ATOM 1617 N N . SER A 1 214 ? 51.639 50.511 19.156 1.00 36.76 241 SER A N 1
ATOM 1618 C CA . SER A 1 214 ? 50.717 50.431 20.287 1.00 35.98 241 SER A CA 1
ATOM 1619 C C . SER A 1 214 ? 51.419 49.994 21.604 1.00 41.76 241 SER A C 1
ATOM 1620 O O . SER A 1 214 ? 50.749 49.763 22.611 1.00 43.22 241 SER A O 1
ATOM 1623 N N . GLY A 1 215 ? 52.740 49.849 21.574 1.00 37.77 242 GLY A N 1
ATOM 1624 C CA . GLY A 1 215 ? 53.506 49.365 22.717 1.00 36.69 242 GLY A CA 1
ATOM 1625 C C . GLY A 1 215 ? 53.305 47.868 22.903 1.00 40.77 242 GLY A C 1
ATOM 1626 O O . GLY A 1 215 ? 53.507 47.349 24.006 1.00 40.03 242 GLY A O 1
ATOM 1627 N N . PHE A 1 216 ? 52.903 47.149 21.798 1.00 35.07 243 PHE A N 1
ATOM 1628 C CA . PHE A 1 216 ? 52.599 45.702 21.770 1.00 32.41 243 PHE A CA 1
ATOM 1629 C C . PHE A 1 216 ? 51.386 45.425 22.669 1.00 39.23 243 PHE A C 1
ATOM 1630 O O . PHE A 1 216 ? 51.389 44.471 23.422 1.00 39.93 243 PH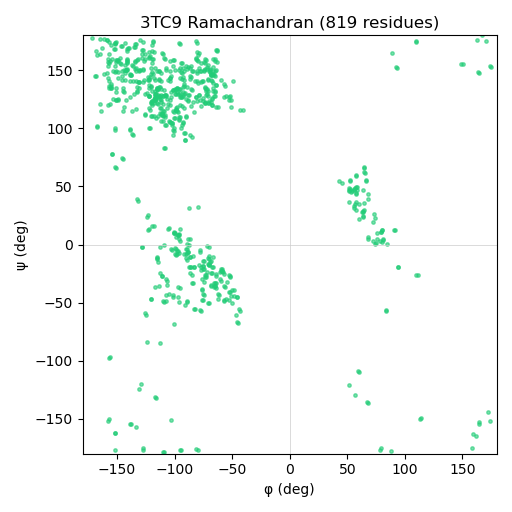E A O 1
ATOM 1638 N N . LYS A 1 217 ? 50.323 46.249 22.521 1.00 38.38 244 LYS A N 1
ATOM 1639 C CA . LYS A 1 217 ? 49.061 46.178 23.273 1.00 38.36 244 LYS A CA 1
ATOM 1640 C C . LYS A 1 217 ? 47.877 45.871 22.333 1.00 45.97 244 LYS A C 1
ATOM 1641 O O . LYS A 1 217 ? 46.975 45.114 22.703 1.00 48.43 244 LYS A O 1
ATOM 1647 N N . VAL A 1 218 ? 47.892 46.406 21.116 1.00 40.22 245 VAL A N 1
ATOM 1648 C CA . VAL A 1 218 ? 46.876 46.041 20.135 1.00 39.39 245 VAL A CA 1
ATOM 1649 C C . VAL A 1 218 ? 47.271 44.643 19.588 1.00 43.58 245 VAL A C 1
ATOM 1650 O O . VAL A 1 218 ? 48.381 44.493 19.071 1.00 42.75 245 VAL A O 1
ATOM 1654 N N . ILE A 1 219 ? 46.391 43.623 19.778 1.00 40.22 246 ILE A N 1
ATOM 1655 C CA . ILE A 1 219 ? 46.565 42.247 19.294 1.00 38.75 246 ILE A CA 1
ATOM 1656 C C . ILE A 1 219 ? 45.646 42.059 18.048 1.00 41.73 246 ILE A C 1
ATOM 1657 O O . ILE A 1 219 ? 44.549 42.615 17.976 1.00 42.74 246 ILE A O 1
ATOM 1662 N N . THR A 1 220 ? 46.144 41.351 17.052 1.00 35.46 247 THR A N 1
ATOM 1663 C CA . THR A 1 220 ? 45.489 41.104 15.769 1.00 36.03 247 THR A CA 1
ATOM 1664 C C . THR A 1 220 ? 45.660 39.621 15.395 1.00 39.41 247 THR A C 1
ATOM 1665 O O . THR A 1 220 ? 46.712 39.040 15.676 1.00 38.33 247 THR A O 1
ATOM 1669 N N . GLU A 1 221 ? 44.611 39.010 14.822 1.00 35.62 248 GLU A N 1
ATOM 1670 C CA . GLU A 1 221 ? 44.636 37.634 14.341 1.00 36.06 248 GLU A CA 1
ATOM 1671 C C . GLU A 1 221 ? 45.311 37.647 12.979 1.00 39.97 248 GLU A C 1
ATOM 1672 O O . GLU A 1 221 ? 44.867 38.381 12.092 1.00 38.93 248 GLU A O 1
ATOM 1678 N N . LEU A 1 222 ? 46.382 36.865 12.808 1.00 35.41 249 LEU A N 1
ATOM 1679 C CA . LEU A 1 222 ? 47.086 36.866 11.529 1.00 33.90 249 LEU A CA 1
ATOM 1680 C C . LEU A 1 222 ? 46.578 35.692 10.655 1.00 38.42 249 LEU A C 1
ATOM 1681 O O . LEU A 1 222 ? 46.251 35.886 9.481 1.00 37.48 249 LEU A O 1
ATOM 1686 N N . THR A 1 223 ? 46.530 34.478 11.236 1.00 35.11 250 THR A N 1
ATOM 1687 C CA . THR A 1 223 ? 46.050 33.250 10.601 1.00 34.84 250 THR A CA 1
ATOM 1688 C C . THR A 1 223 ? 45.264 32.462 11.656 1.00 40.22 250 THR A C 1
ATOM 1689 O O . THR A 1 223 ? 45.463 32.664 12.860 1.00 39.49 250 THR A O 1
ATOM 1693 N N . LYS A 1 224 ? 44.390 31.563 11.199 1.00 36.70 251 LYS A N 1
ATOM 1694 C CA . LYS A 1 224 ? 43.624 30.634 12.024 1.00 36.44 251 LYS A CA 1
ATOM 1695 C C . LYS A 1 224 ? 44.119 29.237 11.696 1.00 40.08 251 LYS A C 1
ATOM 1696 O O . LYS A 1 224 ? 44.536 29.003 10.571 1.00 42.67 251 LYS A O 1
ATOM 1702 N N . GLY A 1 225 ? 44.077 28.322 12.651 1.00 35.43 252 GLY A N 1
ATOM 1703 C CA . GLY A 1 225 ? 44.546 26.958 12.436 1.00 34.57 252 GLY A CA 1
ATOM 1704 C C . GLY A 1 225 ? 44.780 26.194 13.723 1.00 38.40 252 GLY A C 1
ATOM 1705 O O . GLY A 1 225 ? 45.166 26.765 14.753 1.00 37.48 252 GLY A O 1
ATOM 1706 N N . GLN A 1 226 ? 44.562 24.878 13.655 1.00 34.40 253 GLN A N 1
ATOM 1707 C CA . GLN A 1 226 ? 44.707 23.988 14.805 1.00 32.94 253 GLN A CA 1
ATOM 1708 C C . GLN A 1 226 ? 46.142 23.495 14.968 1.00 36.68 253 GLN A C 1
ATOM 1709 O O . GLN A 1 226 ? 46.886 23.351 13.990 1.00 37.75 253 GLN A O 1
ATOM 1715 N N . ASN A 1 227 ? 46.491 23.209 16.225 1.00 32.01 254 ASN A N 1
ATOM 1716 C CA . ASN A 1 227 ? 47.689 22.550 16.716 1.00 30.72 254 ASN A CA 1
ATOM 1717 C C . ASN A 1 227 ? 48.989 23.028 16.033 1.00 31.50 254 ASN A C 1
ATOM 1718 O O . ASN A 1 227 ? 49.814 22.238 15.573 1.00 29.81 254 ASN A O 1
ATOM 1723 N N . CYS A 1 228 ? 49.196 24.328 16.075 1.00 28.65 255 CYS A N 1
ATOM 1724 C CA . CYS A 1 228 ? 50.400 24.957 15.571 1.00 28.32 255 CYS A CA 1
ATOM 1725 C C . CYS A 1 228 ? 51.430 24.999 16.693 1.00 32.77 255 CYS A C 1
ATOM 1726 O O . CYS A 1 228 ? 51.139 25.538 17.759 1.00 31.97 255 CYS A O 1
ATOM 1729 N N . ASN A 1 229 ? 52.639 24.427 16.458 1.00 29.63 256 ASN A N 1
ATOM 1730 C CA . ASN A 1 229 ? 53.685 24.336 17.478 1.00 29.29 256 ASN A CA 1
ATOM 1731 C C . ASN A 1 229 ? 54.768 25.403 17.329 1.00 32.95 256 ASN A C 1
ATOM 1732 O O . ASN A 1 229 ? 55.777 25.368 18.019 1.00 34.94 256 ASN A O 1
ATOM 1737 N N . GLY A 1 230 ? 54.534 26.373 16.480 1.00 29.32 257 GLY A N 1
ATOM 1738 C CA . GLY A 1 230 ? 55.487 27.453 16.282 1.00 27.78 257 GLY A CA 1
ATOM 1739 C C . GLY A 1 230 ? 55.482 28.007 14.887 1.00 32.49 257 GLY A C 1
ATOM 1740 O O . GLY A 1 230 ? 55.094 27.321 13.936 1.00 31.96 257 GLY A O 1
ATOM 1741 N N . ALA A 1 231 ? 55.921 29.261 14.774 1.00 29.35 258 ALA A N 1
ATOM 1742 C CA . ALA A 1 231 ? 56.040 29.956 13.511 1.00 29.02 258 ALA A CA 1
ATOM 1743 C C . ALA A 1 231 ? 57.394 30.664 13.453 1.00 34.57 258 ALA A C 1
ATOM 1744 O O . ALA A 1 231 ? 57.989 30.917 14.486 1.00 36.08 258 ALA A O 1
ATOM 1746 N N . GLU A 1 232 ? 57.891 30.951 12.255 1.00 32.32 259 GLU A N 1
ATOM 1747 C CA . GLU A 1 232 ? 59.191 31.598 12.056 1.00 32.71 259 GLU A CA 1
ATOM 1748 C C . GLU A 1 232 ? 59.222 32.319 10.717 1.00 32.76 259 GLU A C 1
ATOM 1749 O O . GLU A 1 232 ? 58.742 31.780 9.726 1.00 32.48 259 GLU A O 1
ATOM 1755 N N . THR A 1 233 ? 59.766 33.544 10.693 1.00 29.47 260 THR A N 1
ATOM 1756 C CA . THR A 1 233 ? 59.888 34.341 9.465 1.00 28.97 260 THR A CA 1
ATOM 1757 C C . THR A 1 233 ? 61.243 34.084 8.803 1.00 32.25 260 THR A C 1
ATOM 1758 O O . THR A 1 233 ? 62.211 33.799 9.511 1.00 30.89 260 THR A O 1
ATOM 1762 N N . HIS A 1 234 ? 61.312 34.182 7.440 1.00 28.16 261 HIS A N 1
ATOM 1763 C CA . HIS A 1 234 ? 62.573 34.070 6.709 1.00 27.22 261 HIS A CA 1
ATOM 1764 C C . HIS A 1 234 ? 63.386 35.357 6.992 1.00 32.15 261 HIS A C 1
ATOM 1765 O O . HIS A 1 234 ? 62.834 36.462 6.887 1.00 32.02 261 HIS A O 1
ATOM 1772 N N . PRO A 1 235 ? 64.663 35.270 7.396 1.00 28.34 262 PRO A N 1
ATOM 1773 C CA . PRO A 1 235 ? 65.371 36.505 7.805 1.00 27.58 262 PRO A CA 1
ATOM 1774 C C . PRO A 1 235 ? 65.676 37.494 6.675 1.00 32.89 262 PRO A C 1
ATOM 1775 O O . PRO A 1 235 ? 65.965 38.661 6.968 1.00 33.25 262 PRO A O 1
ATOM 1779 N N . ILE A 1 236 ? 65.578 37.071 5.395 1.00 31.25 263 ILE A N 1
ATOM 1780 C CA . ILE A 1 236 ? 65.865 37.966 4.278 1.00 30.80 263 ILE A CA 1
ATOM 1781 C C . ILE A 1 236 ? 64.576 38.331 3.522 1.00 35.18 263 ILE A C 1
ATOM 1782 O O . ILE A 1 236 ? 64.358 39.516 3.240 1.00 36.32 263 ILE A O 1
ATOM 1787 N N . ASN A 1 237 ? 63.748 37.336 3.163 1.00 31.74 264 ASN A N 1
ATOM 1788 C CA . ASN A 1 237 ? 62.540 37.570 2.366 1.00 31.74 264 ASN A CA 1
ATOM 1789 C C . ASN A 1 237 ? 61.271 37.878 3.236 1.00 34.50 264 ASN A C 1
ATOM 1790 O O . ASN A 1 237 ? 60.281 38.337 2.694 1.00 34.17 264 ASN A O 1
ATOM 1795 N N . GLY A 1 238 ? 61.324 37.644 4.538 1.00 31.86 265 GLY A N 1
ATOM 1796 C CA . GLY A 1 238 ? 60.254 37.990 5.479 1.00 30.74 265 GLY A CA 1
ATOM 1797 C C . GLY A 1 238 ? 58.979 37.175 5.537 1.00 35.00 265 GLY A C 1
ATOM 1798 O O . GLY A 1 238 ? 58.125 37.498 6.364 1.00 35.78 265 GLY A O 1
ATOM 1799 N N . GLU A 1 239 ? 58.827 36.096 4.722 1.00 29.21 266 GLU A N 1
ATOM 1800 C CA . GLU A 1 239 ? 57.626 35.270 4.770 1.00 27.92 266 GLU A CA 1
ATOM 1801 C C . GLU A 1 239 ? 57.589 34.367 6.040 1.00 30.95 266 GLU A C 1
ATOM 1802 O O . GLU A 1 239 ? 58.628 34.038 6.612 1.00 31.58 266 GLU A O 1
ATOM 1808 N N . LEU A 1 240 ? 56.387 33.946 6.452 1.00 25.81 267 LEU A N 1
ATOM 1809 C CA . LEU A 1 240 ? 56.176 33.144 7.649 1.00 24.89 267 LEU A CA 1
ATOM 1810 C C . LEU A 1 240 ? 55.953 31.662 7.356 1.00 31.97 267 LEU A C 1
ATOM 1811 O O . LEU A 1 240 ? 55.142 31.304 6.495 1.00 31.93 267 LEU A O 1
ATOM 1816 N N . TYR A 1 241 ? 56.652 30.810 8.108 1.00 26.77 268 TYR A N 1
ATOM 1817 C CA . TYR A 1 241 ? 56.525 29.362 8.027 1.00 26.54 268 TYR A CA 1
ATOM 1818 C C . TYR A 1 241 ? 55.982 28.872 9.351 1.00 31.74 268 TYR A C 1
ATOM 1819 O O . TYR A 1 241 ? 56.429 29.329 10.414 1.00 30.56 268 TYR A O 1
ATOM 1828 N N . PHE A 1 242 ? 55.001 27.990 9.305 1.00 26.98 269 PHE A N 1
ATOM 1829 C CA . PHE A 1 242 ? 54.429 27.456 10.531 1.00 26.85 269 PHE A CA 1
ATOM 1830 C C . PHE A 1 242 ? 53.911 26.057 10.233 1.00 30.25 269 PHE A C 1
ATOM 1831 O O . PHE A 1 242 ? 53.953 25.626 9.089 1.00 28.95 269 PHE A O 1
ATOM 1839 N N . ASN A 1 243 ? 53.458 25.340 11.250 1.00 30.17 270 ASN A N 1
ATOM 1840 C CA . ASN A 1 243 ? 52.988 23.981 11.018 1.00 31.49 270 ASN A CA 1
ATOM 1841 C C . ASN A 1 243 ? 51.583 23.740 11.574 1.00 34.82 270 ASN A C 1
ATOM 1842 O O . ASN A 1 243 ? 50.916 24.648 12.075 1.00 35.67 270 ASN A O 1
ATOM 1847 N N . SER A 1 244 ? 51.153 22.499 11.438 1.00 28.87 271 SER A N 1
ATOM 1848 C CA . SER A 1 244 ? 49.977 21.884 12.016 1.00 28.64 271 SER A CA 1
ATOM 1849 C C . SER A 1 244 ? 50.466 20.494 12.436 1.00 32.11 271 SER A C 1
ATOM 1850 O O . SER A 1 244 ? 51.127 19.827 11.633 1.00 32.14 271 SER A O 1
ATOM 1853 N N . TRP A 1 245 ? 50.265 20.112 13.703 1.00 28.47 272 TRP A N 1
ATOM 1854 C CA . TRP A 1 245 ? 50.711 18.836 14.288 1.00 29.28 272 TRP A CA 1
ATOM 1855 C C . TRP A 1 245 ? 49.992 17.611 13.657 1.00 34.88 272 TRP A C 1
ATOM 1856 O O . TRP A 1 245 ? 50.608 16.560 13.492 1.00 36.46 272 TRP A O 1
ATOM 1867 N N . ASN A 1 246 ? 48.727 17.763 13.265 1.00 31.17 273 ASN A N 1
ATOM 1868 C CA . ASN A 1 246 ? 47.860 16.684 12.739 1.00 32.87 273 ASN A CA 1
ATOM 1869 C C . ASN A 1 246 ? 48.555 15.808 11.680 1.00 39.35 273 ASN A C 1
ATOM 1870 O O . ASN A 1 246 ? 48.725 14.619 11.930 1.00 41.49 273 ASN A O 1
ATOM 1875 N N . ALA A 1 247 ? 48.991 16.379 10.551 1.00 36.34 274 ALA A N 1
ATOM 1876 C CA . ALA A 1 247 ? 49.701 15.635 9.511 1.00 36.09 274 ALA A CA 1
ATOM 1877 C C . ALA A 1 247 ? 51.178 16.038 9.457 1.00 40.84 274 ALA A C 1
ATOM 1878 O O . ALA A 1 247 ? 51.923 15.491 8.648 1.00 42.57 274 ALA A O 1
ATOM 1880 N N . GLY A 1 248 ? 51.589 16.976 10.319 1.00 37.08 275 GLY A N 1
ATOM 1881 C CA . GLY A 1 248 ? 52.960 17.488 10.350 1.00 35.78 275 GLY A CA 1
ATOM 1882 C C . GLY A 1 248 ? 53.252 18.284 9.093 1.00 37.69 275 GLY A C 1
ATOM 1883 O O . GLY A 1 248 ? 54.318 18.157 8.492 1.00 35.80 275 GLY A O 1
ATOM 1884 N N . GLN A 1 249 ? 52.267 19.054 8.639 1.00 35.93 276 GLN A N 1
ATOM 1885 C CA . GLN A 1 249 ? 52.387 19.858 7.439 1.00 34.76 276 GLN A CA 1
ATOM 1886 C C . GLN A 1 249 ? 52.992 21.227 7.720 1.00 35.70 276 GLN A C 1
ATOM 1887 O O . GLN A 1 249 ? 52.682 21.843 8.739 1.00 34.85 276 GLN A O 1
ATOM 1893 N N . VAL A 1 250 ? 53.830 21.699 6.774 1.00 31.28 277 VAL A N 1
ATOM 1894 C CA . VAL A 1 250 ? 54.468 23.012 6.766 1.00 31.44 277 VAL A CA 1
ATOM 1895 C C . VAL A 1 250 ? 53.592 23.945 5.911 1.00 35.50 277 VAL A C 1
ATOM 1896 O O . VAL A 1 250 ? 53.143 23.546 4.845 1.00 31.90 277 VAL A O 1
ATOM 1900 N N . PHE A 1 251 ? 53.320 25.169 6.425 1.00 33.02 278 PHE A N 1
ATOM 1901 C CA . PHE A 1 251 ? 52.559 26.183 5.701 1.00 32.46 278 PHE A CA 1
ATOM 1902 C C . PHE A 1 251 ? 53.412 27.409 5.488 1.00 34.99 278 PHE A C 1
ATOM 1903 O O . PHE A 1 251 ? 54.234 27.757 6.337 1.00 33.44 278 PHE A O 1
ATOM 1911 N N . ARG A 1 252 ? 53.206 28.080 4.368 1.00 30.27 279 ARG A N 1
ATOM 1912 C CA . ARG A 1 252 ? 53.918 29.310 4.054 1.00 28.85 279 ARG A CA 1
ATOM 1913 C C . ARG A 1 252 ? 52.919 30.455 3.979 1.00 32.85 279 ARG A C 1
ATOM 1914 O O . ARG A 1 252 ? 51.940 30.363 3.243 1.00 34.01 279 ARG A O 1
ATOM 1922 N N . TYR A 1 253 ? 53.158 31.531 4.715 1.00 27.33 280 TYR A N 1
ATOM 1923 C CA . TYR A 1 253 ? 52.252 32.665 4.683 1.00 27.76 280 TYR A CA 1
ATOM 1924 C C . TYR A 1 253 ? 52.962 33.903 4.134 1.00 33.62 280 TYR A C 1
ATOM 1925 O O . TYR A 1 253 ? 54.019 34.278 4.621 1.00 35.49 280 TYR A O 1
ATOM 1934 N N . ASP A 1 254 ? 52.373 34.529 3.134 1.00 31.48 281 ASP A N 1
ATOM 1935 C CA . ASP A 1 254 ? 52.896 35.739 2.515 1.00 32.30 281 ASP A CA 1
ATOM 1936 C C . ASP A 1 254 ? 52.159 36.936 3.111 1.00 34.71 281 ASP A C 1
ATOM 1937 O O . ASP A 1 254 ? 50.938 37.037 2.992 1.00 33.25 281 ASP A O 1
ATOM 1942 N N . PHE A 1 255 ? 52.893 37.803 3.788 1.00 31.63 282 PHE A N 1
ATOM 1943 C CA . PHE A 1 255 ? 52.367 38.978 4.470 1.00 32.28 282 PHE A CA 1
ATOM 1944 C C . PHE A 1 255 ? 51.757 40.002 3.533 1.00 40.86 282 PHE A C 1
ATOM 1945 O O . PHE A 1 255 ? 50.812 40.672 3.936 1.00 42.85 282 PHE A O 1
ATOM 1953 N N . THR A 1 256 ? 52.286 40.141 2.305 1.00 40.01 283 THR A N 1
ATOM 1954 C CA . THR A 1 256 ? 51.778 41.123 1.354 1.00 41.02 283 THR A CA 1
ATOM 1955 C C . THR A 1 256 ? 50.442 40.649 0.744 1.00 44.10 283 THR A C 1
ATOM 1956 O O . THR A 1 256 ? 49.500 41.434 0.717 1.00 46.74 283 THR A O 1
ATOM 1960 N N . THR A 1 257 ? 50.349 39.391 0.270 1.00 38.50 284 THR A N 1
ATOM 1961 C CA . THR A 1 257 ? 49.119 38.877 -0.367 1.00 36.95 284 THR A CA 1
ATOM 1962 C C . THR A 1 257 ? 48.116 38.313 0.647 1.00 40.79 284 THR A C 1
ATOM 1963 O O . THR A 1 257 ? 46.934 38.143 0.325 1.00 42.11 284 THR A O 1
ATOM 1967 N N . GLN A 1 258 ? 48.599 37.985 1.857 1.00 36.70 285 GLN A N 1
ATOM 1968 C CA . GLN A 1 258 ? 47.862 37.382 2.984 1.00 36.17 285 GLN A CA 1
ATOM 1969 C C . GLN A 1 258 ? 47.382 35.975 2.580 1.00 38.31 285 GLN A C 1
ATOM 1970 O O . GLN A 1 258 ? 46.430 35.452 3.116 1.00 38.34 285 GLN A O 1
ATOM 1976 N N . GLU A 1 259 ? 48.146 35.338 1.703 1.00 36.04 286 GLU A N 1
ATOM 1977 C CA . GLU A 1 259 ? 47.935 33.996 1.197 1.00 35.45 286 GLU A CA 1
ATOM 1978 C C . GLU A 1 259 ? 48.777 33.011 1.923 1.00 35.12 286 GLU A C 1
ATOM 1979 O O . GLU A 1 259 ? 49.989 33.230 2.086 1.00 31.89 286 GLU A O 1
ATOM 1985 N N . THR A 1 260 ? 48.134 31.878 2.288 1.00 32.08 287 THR A N 1
ATOM 1986 C CA . THR A 1 260 ? 48.733 30.717 2.924 1.00 31.45 287 THR A CA 1
ATOM 1987 C C . THR A 1 260 ? 48.885 29.632 1.855 1.00 37.41 287 THR A C 1
ATOM 1988 O O . THR A 1 260 ? 47.937 29.338 1.122 1.00 36.20 287 THR A O 1
ATOM 1992 N N . THR A 1 261 ? 50.079 29.047 1.770 1.00 35.92 288 THR A N 1
ATOM 1993 C CA . THR A 1 261 ? 50.361 27.967 0.850 1.00 36.82 288 THR A CA 1
ATOM 1994 C C . THR A 1 261 ? 50.778 26.742 1.663 1.00 41.91 288 THR A C 1
ATOM 1995 O O . THR A 1 261 ? 51.758 26.825 2.407 1.00 40.93 288 THR A O 1
ATOM 1999 N N . PRO A 1 262 ? 50.090 25.591 1.520 1.00 40.10 289 PRO A N 1
ATOM 2000 C CA . PRO A 1 262 ? 50.594 24.379 2.176 1.00 39.71 289 PRO A CA 1
ATOM 2001 C C . PRO A 1 262 ? 51.825 23.908 1.425 1.00 43.07 289 PRO A C 1
ATOM 2002 O O . PRO A 1 262 ? 51.848 23.913 0.190 1.00 43.23 289 PRO A O 1
ATOM 2006 N N . LEU A 1 263 ? 52.875 23.605 2.157 1.00 37.58 290 LEU A N 1
ATOM 2007 C CA . LEU A 1 263 ? 54.043 23.056 1.522 1.00 36.92 290 LEU A CA 1
ATOM 2008 C C . LEU A 1 263 ? 54.004 21.546 1.840 1.00 44.27 290 LEU A C 1
ATOM 2009 O O . LEU A 1 263 ? 52.917 20.979 2.022 1.00 47.74 290 LEU A O 1
ATOM 2014 N N . PHE A 1 264 ? 55.151 20.901 1.910 1.00 38.73 291 PHE A N 1
ATOM 2015 C CA . PHE A 1 264 ? 55.332 19.489 2.246 1.00 36.99 291 PHE A CA 1
ATOM 2016 C C . PHE A 1 264 ? 54.900 19.105 3.688 1.00 39.70 291 PHE A C 1
ATOM 2017 O O . PHE A 1 264 ? 54.715 19.938 4.579 1.00 37.57 291 PHE A O 1
ATOM 2025 N N . THR A 1 265 ? 54.815 17.805 3.884 1.00 36.45 292 THR A N 1
ATOM 2026 C CA . THR A 1 265 ? 54.564 17.054 5.110 1.00 35.90 292 THR A CA 1
ATOM 2027 C C . THR A 1 265 ? 55.958 16.506 5.519 1.00 38.80 292 THR A C 1
ATOM 2028 O O . THR A 1 265 ? 56.770 16.171 4.631 1.00 36.59 292 THR A O 1
ATOM 2032 N N . ILE A 1 266 ? 56.252 16.414 6.836 1.00 35.87 293 ILE A N 1
ATOM 2033 C CA . ILE A 1 266 ? 57.562 15.918 7.290 1.00 34.70 293 ILE A CA 1
ATOM 2034 C C . ILE A 1 266 ? 57.606 14.397 7.185 1.00 40.56 293 ILE A C 1
ATOM 2035 O O . ILE A 1 266 ? 58.526 13.868 6.558 1.00 38.77 293 ILE A O 1
ATOM 2040 N N . GLN A 1 267 ? 56.642 13.696 7.841 1.00 39.00 294 GLN A N 1
ATOM 2041 C CA . GLN A 1 267 ? 56.614 12.240 7.866 1.00 39.26 294 GLN A CA 1
ATOM 2042 C C . GLN A 1 267 ? 55.186 11.756 8.151 1.00 44.53 294 GLN A C 1
ATOM 2043 O O . GLN A 1 267 ? 54.351 11.729 7.233 1.00 44.29 294 GLN A O 1
ATOM 2049 N N . ASP A 1 268 ? 54.893 11.426 9.422 1.00 40.63 295 ASP A N 1
ATOM 2050 C CA . ASP A 1 268 ? 53.604 10.878 9.825 1.00 40.86 295 ASP A CA 1
ATOM 2051 C C . ASP A 1 268 ? 52.752 11.865 10.651 1.00 45.95 295 ASP A C 1
ATOM 2052 O O . ASP A 1 268 ? 53.133 13.029 10.844 1.00 44.62 295 ASP A O 1
ATOM 2057 N N . SER A 1 269 ? 51.561 11.391 11.077 1.00 42.15 296 SER A N 1
ATOM 2058 C CA . SER A 1 269 ? 50.593 12.108 11.905 1.00 41.07 296 SER A CA 1
ATOM 2059 C C . SER A 1 269 ? 51.150 12.391 13.283 1.00 41.09 296 SER A C 1
ATOM 2060 O O . SER A 1 269 ? 51.950 11.605 13.795 1.00 40.26 296 SER A O 1
ATOM 2063 N N . GLY A 1 270 ? 50.710 13.498 13.883 1.00 35.95 297 GLY A N 1
ATOM 2064 C CA . GLY A 1 270 ? 51.131 13.908 15.216 1.00 33.44 297 GLY A CA 1
ATOM 2065 C C . GLY A 1 270 ? 52.589 14.274 15.304 1.00 36.34 297 GLY A C 1
ATOM 2066 O O . GLY A 1 270 ? 53.321 13.691 16.095 1.00 38.92 297 GLY A O 1
ATOM 2067 N N . TRP A 1 271 ? 53.031 15.208 14.449 1.00 31.84 298 TRP A N 1
ATOM 2068 C CA . TRP A 1 271 ? 54.412 15.692 14.357 1.00 29.05 298 TRP A CA 1
ATOM 2069 C C . TRP A 1 271 ? 54.492 17.102 14.914 1.00 31.60 298 TRP A C 1
ATOM 2070 O O . TRP A 1 271 ? 54.034 18.063 14.284 1.00 27.54 298 TRP A O 1
ATOM 2081 N N . GLU A 1 272 ? 55.003 17.198 16.144 1.00 30.75 299 GLU A N 1
ATOM 2082 C CA . GLU A 1 272 ? 55.167 18.440 16.892 1.00 30.19 299 GLU A CA 1
ATOM 2083 C C . GLU A 1 272 ? 56.542 19.009 16.582 1.00 32.49 299 GLU A C 1
ATOM 2084 O O . GLU A 1 272 ? 57.550 18.412 16.976 1.00 29.42 299 GLU A O 1
ATOM 2090 N N . PHE A 1 273 ? 56.593 20.129 15.833 1.00 28.49 300 PHE A N 1
ATOM 2091 C CA . PHE A 1 273 ? 57.902 20.685 15.485 1.00 27.52 300 PHE A CA 1
ATOM 2092 C C . PHE A 1 273 ? 57.923 22.209 15.324 1.00 32.77 300 PHE A C 1
ATOM 2093 O O . PHE A 1 273 ? 56.901 22.826 15.066 1.00 31.84 300 PHE A O 1
ATOM 2101 N N . HIS A 1 274 ? 59.130 22.793 15.452 1.00 32.72 301 HIS A N 1
ATOM 2102 C CA . HIS A 1 274 ? 59.337 24.195 15.147 1.00 33.70 301 HIS A CA 1
ATOM 2103 C C . HIS A 1 274 ? 60.428 24.299 14.062 1.00 33.75 301 HIS A C 1
ATOM 2104 O O . HIS A 1 274 ? 61.126 23.323 13.767 1.00 31.57 301 HIS A O 1
ATOM 2111 N N . ILE A 1 275 ? 60.466 25.455 13.391 1.00 30.87 302 ILE A N 1
ATOM 2112 C CA . ILE A 1 275 ? 61.367 25.801 12.289 1.00 30.10 302 ILE A CA 1
ATOM 2113 C C . ILE A 1 275 ? 62.229 26.959 12.746 1.00 32.79 302 ILE A C 1
ATOM 2114 O O . ILE A 1 275 ? 61.702 27.930 13.312 1.00 31.94 302 ILE A O 1
ATOM 2119 N N . GLN A 1 276 ? 63.554 26.845 12.526 1.00 29.14 303 GLN A N 1
ATOM 2120 C CA . GLN A 1 276 ? 64.515 27.856 12.930 1.00 29.05 303 GLN A CA 1
ATOM 2121 C C . GLN A 1 276 ? 65.501 28.068 11.840 1.00 31.53 303 GLN A C 1
ATOM 2122 O O . GLN A 1 276 ? 66.244 27.162 11.466 1.00 30.74 303 GLN A O 1
ATOM 2128 N N . PHE A 1 277 ? 65.476 29.274 11.280 1.00 28.81 304 PHE A N 1
ATOM 2129 C CA . PHE A 1 277 ? 66.357 29.640 10.173 1.00 28.86 304 PHE A CA 1
ATOM 2130 C C . PHE A 1 277 ? 67.744 30.005 10.608 1.00 33.67 304 PHE A C 1
ATOM 2131 O O . PHE A 1 277 ? 67.912 30.774 11.551 1.00 32.72 304 PHE A O 1
ATOM 2139 N N . HIS A 1 278 ? 68.738 29.571 9.810 1.00 30.89 305 HIS A N 1
ATOM 2140 C CA . HIS A 1 278 ? 70.123 29.986 9.926 1.00 29.20 305 HIS A CA 1
ATOM 2141 C C . HIS A 1 278 ? 70.175 31.510 9.605 1.00 30.99 305 HIS A C 1
ATOM 2142 O O . HIS A 1 278 ? 69.397 31.963 8.772 1.00 30.20 305 HIS A O 1
ATOM 2149 N N . PRO A 1 279 ? 71.049 32.312 10.248 1.00 29.82 306 PRO A N 1
ATOM 2150 C CA . PRO A 1 279 ? 71.075 33.778 9.984 1.00 30.31 306 PRO A CA 1
ATOM 2151 C C . PRO A 1 279 ? 71.206 34.221 8.499 1.00 35.27 306 PRO A C 1
ATOM 2152 O O . PRO A 1 279 ? 70.738 35.312 8.146 1.00 34.65 306 PRO A O 1
ATOM 2156 N N . SER A 1 280 ? 71.814 33.379 7.629 1.00 31.34 307 SER A N 1
ATOM 2157 C CA . SER A 1 280 ? 71.947 33.649 6.176 1.00 31.18 307 SER A CA 1
ATOM 2158 C C . SER A 1 280 ? 70.607 33.470 5.457 1.00 36.68 307 SER A C 1
ATOM 2159 O O . SER A 1 280 ? 70.400 34.022 4.370 1.00 38.33 307 SER A O 1
ATOM 2162 N N . GLY A 1 281 ? 69.748 32.634 6.045 1.00 31.42 308 GLY A N 1
ATOM 2163 C CA . GLY A 1 281 ? 68.460 32.272 5.480 1.00 29.20 308 GLY A CA 1
ATOM 2164 C C . GLY A 1 281 ? 68.590 31.201 4.422 1.00 29.66 308 GLY A C 1
ATOM 2165 O O . GLY A 1 281 ? 67.629 30.947 3.709 1.00 27.72 308 GLY A O 1
ATOM 2166 N N . ASN A 1 282 ? 69.762 30.548 4.322 1.00 27.58 309 ASN A N 1
ATOM 2167 C CA . ASN A 1 282 ? 70.033 29.513 3.304 1.00 29.77 309 ASN A CA 1
ATOM 2168 C C . ASN A 1 282 ? 69.374 28.170 3.639 1.00 35.03 309 ASN A C 1
ATOM 2169 O O . ASN A 1 282 ? 69.233 27.333 2.750 1.00 34.47 309 ASN A O 1
ATOM 2174 N N . TYR A 1 283 ? 69.000 27.959 4.927 1.00 30.66 310 TYR A N 1
ATOM 2175 C CA . TYR A 1 283 ? 68.399 26.735 5.406 1.00 29.08 310 TYR A CA 1
ATOM 2176 C C . TYR A 1 283 ? 67.777 26.953 6.782 1.00 35.47 310 TYR A C 1
ATOM 2177 O O . TYR A 1 283 ? 68.112 27.908 7.518 1.00 34.90 310 TYR A O 1
ATOM 2186 N N . ALA A 1 284 ? 66.923 26.007 7.166 1.00 30.34 311 ALA A N 1
ATOM 2187 C CA . ALA A 1 284 ? 66.344 25.996 8.492 1.00 27.23 311 ALA A CA 1
ATOM 2188 C C . ALA A 1 284 ? 66.481 24.608 9.097 1.00 30.31 311 ALA A C 1
ATOM 2189 O O . ALA A 1 284 ? 66.544 23.602 8.372 1.00 27.29 311 ALA A O 1
ATOM 2191 N N . TYR A 1 285 ? 66.587 24.562 10.430 1.00 26.57 312 TYR A N 1
ATOM 2192 C CA . TYR A 1 285 ? 66.519 23.308 11.156 1.00 26.57 312 TYR A CA 1
ATOM 2193 C C . TYR A 1 285 ? 65.069 23.114 11.532 1.00 30.62 312 TYR A C 1
ATOM 2194 O O . TYR A 1 285 ? 64.377 24.096 11.878 1.00 30.16 312 TYR A O 1
ATOM 2203 N N . ILE A 1 286 ? 64.593 21.886 11.394 1.00 27.37 313 ILE A N 1
ATOM 2204 C CA . ILE A 1 286 ? 63.226 21.479 11.743 1.00 27.17 313 ILE A CA 1
ATOM 2205 C C . ILE A 1 286 ? 63.411 20.553 12.944 1.00 30.92 313 ILE A C 1
ATOM 2206 O O . ILE A 1 286 ? 63.972 19.450 12.825 1.00 28.54 313 ILE A O 1
ATOM 2211 N N . VAL A 1 287 ? 63.062 21.077 14.118 1.00 29.83 314 VAL A N 1
ATOM 2212 C CA . VAL A 1 287 ? 63.272 20.422 15.399 1.00 29.38 314 VAL A CA 1
ATOM 2213 C C . VAL A 1 287 ? 61.990 19.707 15.793 1.00 32.18 314 VAL A C 1
ATOM 2214 O O . VAL A 1 287 ? 61.018 20.363 16.146 1.00 32.04 314 VAL A O 1
ATOM 2218 N N . VAL A 1 288 ? 61.989 18.368 15.732 1.00 27.37 315 VAL A N 1
ATOM 2219 C CA . VAL A 1 288 ? 60.803 17.575 16.056 1.00 25.70 315 VAL A CA 1
ATOM 2220 C C . VAL A 1 288 ? 60.843 17.205 17.551 1.00 30.49 315 VAL A C 1
ATOM 2221 O O . VAL A 1 288 ? 61.438 16.200 17.976 1.00 29.18 315 VAL A O 1
ATOM 2225 N N . VAL A 1 289 ? 60.140 18.027 18.321 1.00 27.25 316 VAL A N 1
ATOM 2226 C CA . VAL A 1 289 ? 59.996 17.948 19.771 1.00 26.91 316 VAL A CA 1
ATOM 2227 C C . VAL A 1 289 ? 59.525 16.563 20.246 1.00 31.91 316 VAL A C 1
ATOM 2228 O O . VAL A 1 289 ? 60.097 16.025 21.191 1.00 31.51 316 VAL A O 1
ATOM 2232 N N . ASN A 1 290 ? 58.482 15.990 19.613 1.00 29.04 317 ASN A N 1
ATOM 2233 C CA . ASN A 1 290 ? 57.942 14.725 20.115 1.00 28.82 317 ASN A CA 1
ATOM 2234 C C . ASN A 1 290 ? 58.476 13.489 19.385 1.00 31.89 317 ASN A C 1
ATOM 2235 O O . ASN A 1 290 ? 57.988 12.383 19.664 1.00 30.29 317 ASN A O 1
ATOM 2240 N N . GLN A 1 291 ? 59.493 13.646 18.502 1.00 28.35 318 GLN A N 1
ATOM 2241 C CA . GLN A 1 291 ? 60.050 12.506 17.742 1.00 27.59 318 GLN A CA 1
ATOM 2242 C C . GLN A 1 291 ? 61.578 12.406 17.868 1.00 32.37 318 GLN A C 1
ATOM 2243 O O . GLN A 1 291 ? 62.192 11.441 17.399 1.00 32.13 318 GLN A O 1
ATOM 2249 N N . HIS A 1 292 ? 62.170 13.362 18.582 1.00 30.23 319 HIS A N 1
ATOM 2250 C CA . HIS A 1 292 ? 63.571 13.430 19.055 1.00 28.70 319 HIS A CA 1
ATOM 2251 C C . HIS A 1 292 ? 64.614 13.369 17.948 1.00 32.52 319 HIS A C 1
ATOM 2252 O O . HIS A 1 292 ? 65.605 12.670 18.058 1.00 33.46 319 HIS A O 1
ATOM 2259 N N . TYR A 1 293 ? 64.413 14.154 16.900 1.00 28.19 320 TYR A N 1
ATOM 2260 C CA . TYR A 1 293 ? 65.367 14.235 15.797 1.00 27.58 320 TYR A CA 1
ATOM 2261 C C . TYR A 1 293 ? 65.221 15.601 15.117 1.00 31.00 320 TYR A C 1
ATOM 2262 O O . TYR A 1 293 ? 64.221 16.320 15.315 1.00 28.95 320 TYR A O 1
ATOM 2271 N N . ILE A 1 294 ? 66.282 15.985 14.394 1.00 28.34 321 ILE A N 1
ATOM 2272 C CA . ILE A 1 294 ? 66.341 17.267 13.711 1.00 28.79 321 ILE A CA 1
ATOM 2273 C C . ILE A 1 294 ? 66.567 17.033 12.209 1.00 30.41 321 ILE A C 1
ATOM 2274 O O . ILE A 1 294 ? 67.347 16.170 11.799 1.00 28.79 321 ILE A O 1
ATOM 2279 N N . LEU A 1 295 ? 65.907 17.848 11.412 1.00 27.62 322 LEU A N 1
ATOM 2280 C CA . LEU A 1 295 ? 66.057 17.799 9.952 1.00 26.83 322 LEU A CA 1
ATOM 2281 C C . LEU A 1 295 ? 66.573 19.138 9.466 1.00 30.32 322 LEU A C 1
ATOM 2282 O O . LEU A 1 295 ? 66.396 20.145 10.162 1.00 29.51 322 LEU A O 1
ATOM 2287 N N . ARG A 1 296 ? 67.163 19.164 8.275 1.00 27.14 323 ARG A N 1
ATOM 2288 C CA . ARG A 1 296 ? 67.566 20.404 7.642 1.00 28.12 323 ARG A CA 1
ATOM 2289 C C . ARG A 1 296 ? 66.751 20.591 6.384 1.00 31.19 323 ARG A C 1
ATOM 2290 O O . ARG A 1 296 ? 66.609 19.657 5.598 1.00 30.90 323 ARG A O 1
ATOM 2298 N N . SER A 1 297 ? 66.213 21.802 6.195 1.00 27.48 324 SER A N 1
ATOM 2299 C CA . SER A 1 297 ? 65.430 22.146 5.010 1.00 28.02 324 SER A CA 1
ATOM 2300 C C . SER A 1 297 ? 66.128 23.293 4.289 1.00 31.76 324 SER A C 1
ATOM 2301 O O . SER A 1 297 ? 66.206 24.404 4.817 1.00 30.34 324 SER A O 1
ATOM 2304 N N . ASP A 1 298 ? 66.680 23.006 3.123 1.00 28.79 325 ASP A N 1
ATOM 2305 C CA . ASP A 1 298 ? 67.381 24.025 2.338 1.00 30.49 325 ASP A CA 1
ATOM 2306 C C . ASP A 1 298 ? 66.382 25.015 1.753 1.00 33.83 325 ASP A C 1
ATOM 2307 O O . ASP A 1 298 ? 65.273 24.626 1.371 1.00 33.09 325 ASP A O 1
ATOM 2312 N N . TYR A 1 299 ? 66.768 26.298 1.725 1.00 28.97 326 TYR A N 1
ATOM 2313 C CA . TYR A 1 299 ? 65.928 27.344 1.157 1.00 28.21 326 TYR A CA 1
ATOM 2314 C C . TYR A 1 299 ? 66.178 27.495 -0.360 1.00 33.57 326 TYR A C 1
ATOM 2315 O O . TYR A 1 299 ? 67.325 27.600 -0.785 1.00 33.81 326 TYR A O 1
ATOM 2324 N N . ASP A 1 300 ? 65.111 27.472 -1.156 1.00 30.41 327 ASP A N 1
ATOM 2325 C CA . ASP A 1 300 ? 65.173 27.683 -2.607 1.00 31.51 327 ASP A CA 1
ATOM 2326 C C . ASP A 1 300 ? 64.943 29.186 -2.839 1.00 35.79 327 ASP A C 1
ATOM 2327 O O . ASP A 1 300 ? 63.833 29.681 -2.673 1.00 35.17 327 ASP A O 1
ATOM 2332 N N . TRP A 1 301 ? 66.011 29.917 -3.148 1.00 33.15 328 TRP A N 1
ATOM 2333 C CA . TRP A 1 301 ? 65.964 31.371 -3.315 1.00 32.80 328 TRP A CA 1
ATOM 2334 C C . TRP A 1 301 ? 65.173 31.778 -4.555 1.00 37.67 328 TRP A C 1
ATOM 2335 O O . TRP A 1 301 ? 64.627 32.891 -4.595 1.00 38.94 328 TRP A O 1
ATOM 2346 N N . LYS A 1 302 ? 65.077 30.875 -5.539 1.00 31.50 329 LYS A N 1
ATOM 2347 C CA . LYS A 1 302 ? 64.347 31.133 -6.778 1.00 31.93 329 LYS A CA 1
ATOM 2348 C C . LYS A 1 302 ? 62.825 31.039 -6.569 1.00 38.05 329 LYS A C 1
ATOM 2349 O O . LYS A 1 302 ? 62.084 31.805 -7.163 1.00 39.26 329 LYS A O 1
ATOM 2355 N N . THR A 1 303 ? 62.356 30.093 -5.754 1.00 34.47 330 THR A N 1
ATOM 2356 C CA . THR A 1 303 ? 60.931 29.919 -5.502 1.00 33.07 330 THR A CA 1
ATOM 2357 C C . THR A 1 303 ? 60.517 30.607 -4.194 1.00 35.50 330 THR A C 1
ATOM 2358 O O . THR A 1 303 ? 59.319 30.697 -3.897 1.00 35.04 330 THR A O 1
ATOM 2362 N N . LYS A 1 304 ? 61.507 31.096 -3.422 1.00 32.36 331 LYS A N 1
ATOM 2363 C CA . LYS A 1 304 ? 61.360 31.766 -2.117 1.00 30.71 331 LYS A CA 1
ATOM 2364 C C . LYS A 1 304 ? 60.596 30.834 -1.162 1.00 33.92 331 LYS A C 1
ATOM 2365 O O . LYS A 1 304 ? 59.651 31.256 -0.495 1.00 33.13 331 LYS A O 1
ATOM 2371 N N . ARG A 1 305 ? 61.028 29.546 -1.111 1.00 31.90 332 ARG A N 1
ATOM 2372 C CA . ARG A 1 305 ? 60.415 28.489 -0.280 1.00 32.20 332 ARG A CA 1
ATOM 2373 C C . ARG A 1 305 ? 61.417 27.529 0.331 1.00 34.66 332 ARG A C 1
ATOM 2374 O O . ARG A 1 305 ? 62.447 27.212 -0.275 1.00 32.30 332 ARG A O 1
ATOM 2382 N N . LEU A 1 306 ? 61.064 26.997 1.505 1.00 31.94 333 LEU A N 1
ATOM 2383 C CA . LEU A 1 306 ? 61.810 25.921 2.132 1.00 29.45 333 LEU A CA 1
ATOM 2384 C C . LEU A 1 306 ? 61.581 24.680 1.263 1.00 33.84 333 LEU A C 1
ATOM 2385 O O . LEU A 1 306 ? 60.537 24.582 0.638 1.00 31.83 333 LEU A O 1
ATOM 2390 N N . THR A 1 307 ? 62.526 23.753 1.205 1.00 32.43 334 THR A N 1
ATOM 2391 C CA . THR A 1 307 ? 62.322 22.562 0.373 1.00 33.35 334 THR A CA 1
ATOM 2392 C C . THR A 1 307 ? 62.337 21.289 1.247 1.00 35.94 334 THR A C 1
ATOM 2393 O O . THR A 1 307 ? 62.628 21.376 2.436 1.00 34.21 334 THR A O 1
ATOM 2397 N N . THR A 1 308 ? 62.046 20.117 0.636 1.00 32.95 335 THR A N 1
ATOM 2398 C CA . THR A 1 308 ? 61.996 18.785 1.248 1.00 32.64 335 THR A CA 1
ATOM 2399 C C . THR A 1 308 ? 63.191 18.580 2.192 1.00 35.89 335 THR A C 1
ATOM 2400 O O . THR A 1 308 ? 64.346 18.644 1.770 1.00 36.13 335 THR A O 1
ATOM 2404 N N . PRO A 1 309 ? 62.927 18.424 3.496 1.00 33.13 336 PRO A N 1
ATOM 2405 C CA . PRO A 1 309 ? 64.032 18.311 4.445 1.00 33.14 336 PRO A CA 1
ATOM 2406 C C . PRO A 1 309 ? 64.690 16.916 4.504 1.00 37.04 336 PRO A C 1
ATOM 2407 O O . PRO A 1 309 ? 64.128 15.931 4.041 1.00 38.34 336 PRO A O 1
ATOM 2411 N N . TYR A 1 310 ? 65.889 16.835 5.077 1.00 31.00 337 TYR A N 1
ATOM 2412 C CA . TYR A 1 310 ? 66.589 15.563 5.263 1.00 30.35 337 TYR A CA 1
ATOM 2413 C C . TYR A 1 310 ? 67.050 15.491 6.709 1.00 33.57 337 TYR A C 1
ATOM 2414 O O . TYR A 1 310 ? 67.301 16.536 7.316 1.00 30.60 337 TYR A O 1
ATOM 2423 N N . ILE A 1 311 ? 67.140 14.279 7.280 1.00 30.81 338 ILE A N 1
ATOM 2424 C CA . ILE A 1 311 ? 67.533 14.098 8.680 1.00 29.69 338 ILE A CA 1
ATOM 2425 C C . ILE A 1 311 ? 69.004 14.519 8.850 1.00 35.36 338 ILE A C 1
ATOM 2426 O O . ILE A 1 311 ? 69.868 14.140 8.051 1.00 36.38 338 ILE A O 1
ATOM 2431 N N . VAL A 1 312 ? 69.265 15.317 9.861 1.00 32.30 339 VAL A N 1
ATOM 2432 C CA . VAL A 1 312 ? 70.596 15.811 10.173 1.00 33.61 339 VAL A CA 1
ATOM 2433 C C . VAL A 1 312 ? 71.138 15.059 11.397 1.00 40.39 339 VAL A C 1
ATOM 2434 O O . VAL A 1 312 ? 72.306 14.683 11.382 1.00 41.47 339 VAL A O 1
ATOM 2438 N N . CYS A 1 313 ? 70.307 14.837 12.449 1.00 37.96 340 CYS A N 1
ATOM 2439 C CA . CYS A 1 313 ? 70.746 14.102 13.630 1.00 36.52 340 CYS A CA 1
ATOM 2440 C C . CYS A 1 313 ? 69.577 13.515 14.396 1.00 36.70 340 CYS A C 1
ATOM 2441 O O . CYS A 1 313 ? 68.456 14.014 14.315 1.00 35.28 340 CYS A O 1
ATOM 2444 N N . GLY A 1 314 ? 69.892 12.507 15.198 1.00 33.19 341 GLY A N 1
ATOM 2445 C CA . GLY A 1 314 ? 68.952 11.801 16.051 1.00 32.08 341 GLY A CA 1
ATOM 2446 C C . GLY A 1 314 ? 68.294 10.663 15.310 1.00 36.09 341 GLY A C 1
ATOM 2447 O O . GLY A 1 314 ? 68.593 10.399 14.140 1.00 34.42 341 GLY A O 1
ATOM 2448 N N . GLN A 1 315 ? 67.381 9.979 15.992 1.00 33.92 342 GLN A N 1
ATOM 2449 C CA . GLN A 1 315 ? 66.610 8.917 15.362 1.00 32.74 342 GLN A CA 1
ATOM 2450 C C . GLN A 1 315 ? 65.173 9.081 15.770 1.00 34.58 342 GLN A C 1
ATOM 2451 O O . GLN A 1 315 ? 64.884 9.181 16.950 1.00 30.87 342 GLN A O 1
ATOM 2457 N N . GLN A 1 316 ? 64.276 9.083 14.774 1.00 36.59 343 GLN A N 1
ATOM 2458 C CA . GLN A 1 316 ? 62.831 9.242 14.919 1.00 36.43 343 GLN A CA 1
ATOM 2459 C C . GLN A 1 316 ? 62.278 8.266 15.970 1.00 41.94 343 GLN A C 1
ATOM 2460 O O . GLN A 1 316 ? 62.417 7.049 15.844 1.00 43.22 343 GLN A O 1
ATOM 2466 N N . GLY A 1 317 ? 61.701 8.847 17.013 1.00 38.17 344 GLY A N 1
ATOM 2467 C CA . GLY A 1 317 ? 61.072 8.145 18.122 1.00 37.48 344 GLY A CA 1
ATOM 2468 C C . GLY A 1 317 ? 61.990 7.516 19.148 1.00 40.99 344 GLY A C 1
ATOM 2469 O O . GLY A 1 317 ? 61.482 6.864 20.068 1.00 41.23 344 GLY A O 1
ATOM 2470 N N . ALA A 1 318 ? 63.331 7.711 19.035 1.00 35.87 345 ALA A N 1
ATOM 2471 C CA . ALA A 1 318 ? 64.296 7.111 19.969 1.00 35.72 345 ALA A CA 1
ATOM 2472 C C . ALA A 1 318 ? 64.759 8.120 20.994 1.00 41.31 345 ALA A C 1
ATOM 2473 O O . ALA A 1 318 ? 65.671 8.906 20.712 1.00 42.25 345 ALA A O 1
ATOM 2475 N N . LYS A 1 319 ? 64.139 8.087 22.202 1.00 37.97 346 LYS A N 1
ATOM 2476 C CA . LYS A 1 319 ? 64.438 8.998 23.324 1.00 36.36 346 LYS A CA 1
ATOM 2477 C C . LYS A 1 319 ? 65.655 8.496 24.111 1.00 41.13 346 LYS A C 1
ATOM 2478 O O . LYS A 1 319 ? 65.568 7.425 24.719 1.00 41.44 346 LYS A O 1
ATOM 2484 N N . ASP A 1 320 ? 66.800 9.254 24.089 1.00 36.38 347 ASP A N 1
ATOM 2485 C CA . ASP A 1 320 ? 68.017 8.882 24.830 1.00 35.57 347 ASP A CA 1
ATOM 2486 C C . ASP A 1 320 ? 68.960 10.061 24.922 1.00 37.00 347 ASP A C 1
ATOM 2487 O O . ASP A 1 320 ? 68.661 11.112 24.368 1.00 34.68 347 ASP A O 1
ATOM 2492 N N . TRP A 1 321 ? 70.090 9.898 25.631 1.00 33.86 348 TRP A N 1
ATOM 2493 C CA . TRP A 1 321 ? 71.144 10.900 25.704 1.00 33.05 348 TRP A CA 1
ATOM 2494 C C . TRP A 1 321 ? 72.403 10.258 25.188 1.00 37.29 348 TRP A C 1
ATOM 2495 O O . TRP A 1 321 ? 72.971 9.418 25.860 1.00 37.50 348 TRP A O 1
ATOM 2506 N N . VAL A 1 322 ? 72.749 10.546 23.936 1.00 35.79 349 VAL A N 1
ATOM 2507 C CA . VAL A 1 322 ? 73.885 9.972 23.209 1.00 35.49 349 VAL A CA 1
ATOM 2508 C C . VAL A 1 322 ? 74.513 11.048 22.299 1.00 38.82 349 VAL A C 1
ATOM 2509 O O . VAL A 1 322 ? 73.869 11.562 21.382 1.00 36.76 349 VAL A O 1
ATOM 2513 N N . ASP A 1 323 ? 75.784 11.354 22.560 1.00 37.17 350 ASP A N 1
ATOM 2514 C CA . ASP A 1 323 ? 76.568 12.280 21.743 1.00 35.93 350 ASP A CA 1
ATOM 2515 C C . ASP A 1 323 ? 77.125 11.463 20.580 1.00 40.21 350 ASP A C 1
ATOM 2516 O O . ASP A 1 323 ? 77.259 10.249 20.694 1.00 41.60 350 ASP A O 1
ATOM 2521 N N . GLY A 1 324 ? 77.303 12.103 19.441 1.00 35.94 351 GLY A N 1
ATOM 2522 C CA . GLY A 1 324 ? 77.778 11.446 18.238 1.00 34.92 351 GLY A CA 1
ATOM 2523 C C . GLY A 1 324 ? 77.407 12.203 16.985 1.00 37.02 351 GLY A C 1
ATOM 2524 O O . GLY A 1 324 ? 76.814 13.291 17.038 1.00 35.25 351 GLY A O 1
ATOM 2525 N N . VAL A 1 325 ? 77.721 11.590 15.849 1.00 33.11 352 VAL A N 1
ATOM 2526 C CA . VAL A 1 325 ? 77.494 12.157 14.546 1.00 33.16 352 VAL A CA 1
ATOM 2527 C C . VAL A 1 325 ? 76.194 11.622 13.941 1.00 37.62 352 VAL A C 1
ATOM 2528 O O . VAL A 1 325 ? 75.947 10.420 13.957 1.00 37.91 352 VAL A O 1
ATOM 2532 N N . GLY A 1 326 ? 75.415 12.546 13.388 1.00 34.11 353 GLY A N 1
ATOM 2533 C CA . GLY A 1 326 ? 74.188 12.290 12.661 1.00 33.94 353 GLY A CA 1
ATOM 2534 C C . GLY A 1 326 ? 73.209 11.418 13.382 1.00 37.17 353 GLY A C 1
ATOM 2535 O O . GLY A 1 326 ? 72.807 11.713 14.520 1.00 35.94 353 GLY A O 1
ATOM 2536 N N . LYS A 1 327 ? 72.909 10.297 12.714 1.00 33.53 354 LYS A N 1
ATOM 2537 C CA . LYS A 1 327 ? 71.957 9.245 13.103 1.00 33.08 354 LYS A CA 1
ATOM 2538 C C . LYS A 1 327 ? 72.372 8.456 14.357 1.00 37.20 354 LYS A C 1
ATOM 2539 O O . LYS A 1 327 ? 71.568 7.700 14.896 1.00 39.69 354 LYS A O 1
ATOM 2545 N N . LYS A 1 328 ? 73.599 8.633 14.822 1.00 33.92 355 LYS A N 1
ATOM 2546 C CA . LYS A 1 328 ? 74.134 7.969 16.022 1.00 36.22 355 LYS A CA 1
ATOM 2547 C C . LYS A 1 328 ? 73.814 8.782 17.284 1.00 39.93 355 LYS A C 1
ATOM 2548 O O . LYS A 1 328 ? 73.811 8.235 18.397 1.00 39.95 355 LYS A O 1
ATOM 2554 N N . ALA A 1 329 ? 73.504 10.071 17.094 1.00 34.93 356 ALA A N 1
ATOM 2555 C CA . ALA A 1 329 ? 73.137 10.971 18.176 1.00 34.09 356 ALA A CA 1
ATOM 2556 C C . ALA A 1 329 ? 71.727 10.647 18.628 1.00 37.84 356 ALA A C 1
ATOM 2557 O O . ALA A 1 329 ? 70.942 10.119 17.835 1.00 38.18 356 ALA A O 1
ATOM 2559 N N . ARG A 1 330 ? 71.437 10.885 19.909 1.00 32.26 357 ARG A N 1
ATOM 2560 C CA . ARG A 1 330 ? 70.102 10.732 20.474 1.00 30.95 357 ARG A CA 1
ATOM 2561 C C . ARG A 1 330 ? 69.784 11.921 21.356 1.00 32.30 357 ARG A C 1
ATOM 2562 O O . ARG A 1 330 ? 70.654 12.440 22.061 1.00 29.25 357 ARG A O 1
ATOM 2578 N N . HIS A 1 332 ? 66.163 13.829 23.642 1.00 31.82 359 HIS A N 1
ATOM 2579 C CA . HIS A 1 332 ? 64.900 13.578 24.286 1.00 31.68 359 HIS A CA 1
ATOM 2580 C C . HIS A 1 332 ? 64.207 14.904 24.530 1.00 33.70 359 HIS A C 1
ATOM 2581 O O . HIS A 1 332 ? 64.546 15.627 25.483 1.00 31.74 359 HIS A O 1
ATOM 2588 N N . ALA A 1 333 ? 63.217 15.202 23.648 1.00 30.36 360 ALA A N 1
ATOM 2589 C CA . ALA A 1 333 ? 62.364 16.404 23.600 1.00 29.13 360 ALA A CA 1
ATOM 2590 C C . ALA A 1 333 ? 63.188 17.673 23.313 1.00 32.48 360 ALA A C 1
ATOM 2591 O O . ALA A 1 333 ? 63.311 18.532 24.184 1.00 32.45 360 ALA A O 1
ATOM 2593 N N . PRO A 1 334 ? 63.804 17.825 22.119 1.00 30.50 361 PRO A N 1
ATOM 2594 C CA . PRO A 1 334 ? 64.562 19.067 21.863 1.00 30.13 361 PRO A CA 1
ATOM 2595 C C . PRO A 1 334 ? 63.607 20.261 21.769 1.00 33.54 361 PRO A C 1
ATOM 2596 O O . PRO A 1 334 ? 62.494 20.118 21.259 1.00 32.39 361 PRO A O 1
ATOM 2600 N N . ARG A 1 335 ? 64.003 21.404 22.324 1.00 28.77 362 ARG A N 1
ATOM 2601 C CA . ARG A 1 335 ? 63.140 22.584 22.338 1.00 27.48 362 ARG A CA 1
ATOM 2602 C C . ARG A 1 335 ? 63.787 23.715 21.519 1.00 33.28 362 ARG A C 1
ATOM 2603 O O . ARG A 1 335 ? 64.252 23.434 20.414 1.00 33.89 362 ARG A O 1
ATOM 2611 N N . GLN A 1 336 ? 63.856 24.962 22.046 1.00 28.16 363 GLN A N 1
ATOM 2612 C CA . GLN A 1 336 ? 64.471 26.056 21.289 1.00 27.04 363 GLN A CA 1
ATOM 2613 C C . GLN A 1 336 ? 65.998 25.860 21.094 1.00 30.61 363 GLN A C 1
ATOM 2614 O O . GLN A 1 336 ? 66.682 25.311 21.970 1.00 26.80 363 GLN A O 1
ATOM 2620 N N . GLY A 1 337 ? 66.470 26.325 19.940 1.00 26.86 364 GLY A N 1
ATOM 2621 C CA . GLY A 1 337 ? 67.873 26.393 19.575 1.00 27.40 364 GLY A CA 1
ATOM 2622 C C . GLY A 1 337 ? 68.333 27.819 19.296 1.00 32.00 364 GLY A C 1
ATOM 2623 O O . GLY A 1 337 ? 67.526 28.743 19.227 1.00 31.97 364 GLY A O 1
ATOM 2624 N N . THR A 1 338 ? 69.634 28.010 19.123 1.00 27.97 365 THR A N 1
ATOM 2625 C CA . THR A 1 338 ? 70.194 29.338 18.830 1.00 27.20 365 THR A CA 1
ATOM 2626 C C . THR A 1 338 ? 71.446 29.145 18.012 1.00 29.89 365 THR A C 1
ATOM 2627 O O . THR A 1 338 ? 72.261 28.282 18.343 1.00 29.91 365 THR A O 1
ATOM 2631 N N . PHE A 1 339 ? 71.597 29.946 16.937 1.00 27.62 366 PHE A N 1
ATOM 2632 C CA . PHE A 1 339 ? 72.778 29.939 16.057 1.00 26.68 366 PHE A CA 1
ATOM 2633 C C . PHE A 1 339 ? 73.842 30.812 16.669 1.00 32.54 366 PHE A C 1
ATOM 2634 O O . PHE A 1 339 ? 73.578 31.983 16.988 1.00 33.77 366 PHE A O 1
ATOM 2642 N N . VAL A 1 340 ? 75.028 30.223 16.919 1.00 28.49 367 VAL A N 1
ATOM 2643 C CA . VAL A 1 340 ? 76.146 30.894 17.597 1.00 27.91 367 VAL A CA 1
ATOM 2644 C C . VAL A 1 340 ? 77.370 30.910 16.687 1.00 30.61 367 VAL A C 1
ATOM 2645 O O . VAL A 1 340 ? 77.826 29.852 16.242 1.00 30.73 367 VAL A O 1
ATOM 2649 N N . LYS A 1 341 ? 77.892 32.112 16.403 1.00 27.92 368 LYS A N 1
ATOM 2650 C CA . LYS A 1 341 ? 79.068 32.307 15.554 1.00 29.70 368 LYS A CA 1
ATOM 2651 C C . LYS A 1 341 ? 80.298 31.737 16.243 1.00 35.33 368 LYS A C 1
ATOM 2652 O O . LYS A 1 341 ? 80.637 32.131 17.366 1.00 34.95 368 LYS A O 1
ATOM 2658 N N . ASN A 1 342 ? 80.919 30.767 15.580 1.00 35.10 369 ASN A N 1
ATOM 2659 C CA . ASN A 1 342 ? 82.105 30.088 16.063 1.00 35.45 369 ASN A CA 1
ATOM 2660 C C . ASN A 1 342 ? 83.365 30.690 15.394 1.00 41.00 369 ASN A C 1
ATOM 2661 O O . ASN A 1 342 ? 83.538 30.533 14.178 1.00 40.57 369 ASN A O 1
ATOM 2666 N N . PRO A 1 343 ? 84.273 31.332 16.196 1.00 37.19 370 PRO A N 1
ATOM 2667 C CA . PRO A 1 343 ? 85.511 31.906 15.627 1.00 36.05 370 PRO A CA 1
ATOM 2668 C C . PRO A 1 343 ? 86.409 30.878 14.915 1.00 38.68 370 PRO A C 1
ATOM 2669 O O . PRO A 1 343 ? 87.195 31.267 14.051 1.00 39.07 370 PRO A O 1
ATOM 2673 N N . ALA A 1 344 ? 86.285 29.578 15.257 1.00 32.69 371 ALA A N 1
ATOM 2674 C CA . ALA A 1 344 ? 87.051 28.511 14.617 1.00 32.08 371 ALA A CA 1
ATOM 2675 C C . ALA A 1 344 ? 86.585 28.263 13.167 1.00 37.09 371 ALA A C 1
ATOM 2676 O O . ALA A 1 344 ? 87.297 27.603 12.411 1.00 38.11 371 ALA A O 1
ATOM 2678 N N . TYR A 1 345 ? 85.383 28.750 12.788 1.00 32.43 372 TYR A N 1
ATOM 2679 C CA . TYR A 1 345 ? 84.851 28.545 11.447 1.00 31.52 372 TYR A CA 1
ATOM 2680 C C . TYR A 1 345 ? 85.052 29.763 10.554 1.00 37.58 372 TYR A C 1
ATOM 2681 O O . TYR A 1 345 ? 84.459 29.796 9.480 1.00 38.39 372 TYR A O 1
ATOM 2690 N N . LYS A 1 346 ? 85.837 30.773 10.990 1.00 35.56 373 LYS A N 1
ATOM 2691 C CA . LYS A 1 346 ? 86.082 32.001 10.219 1.00 36.61 373 LYS A CA 1
ATOM 2692 C C . LYS A 1 346 ? 86.571 31.660 8.809 1.00 42.38 373 LYS A C 1
ATOM 2693 O O . LYS A 1 346 ? 87.467 30.835 8.652 1.00 43.84 373 LYS A O 1
ATOM 2699 N N . GLY A 1 347 ? 85.903 32.219 7.814 1.00 39.30 374 GLY A N 1
ATOM 2700 C CA . GLY A 1 347 ? 86.239 31.973 6.413 1.00 40.28 374 GLY A CA 1
ATOM 2701 C C . GLY A 1 347 ? 85.446 30.862 5.761 1.00 42.09 374 GLY A C 1
ATOM 2702 O O . GLY A 1 347 ? 85.393 30.787 4.543 1.00 42.66 374 GLY A O 1
ATOM 2703 N N . SER A 1 348 ? 84.840 29.984 6.545 1.00 39.30 375 SER A N 1
ATOM 2704 C CA . SER A 1 348 ? 84.070 28.878 5.976 1.00 39.68 375 SER A CA 1
ATOM 2705 C C . SER A 1 348 ? 82.670 29.332 5.545 1.00 46.60 375 SER A C 1
ATOM 2706 O O . SER A 1 348 ? 82.221 30.429 5.898 1.00 44.82 375 SER A O 1
ATOM 2709 N N . SER A 1 349 ? 82.004 28.476 4.743 1.00 46.67 376 SER A N 1
ATOM 2710 C CA . SER A 1 349 ? 80.653 28.681 4.240 1.00 47.42 376 SER A CA 1
ATOM 2711 C C . SER A 1 349 ? 79.679 28.871 5.401 1.00 49.97 376 SER A C 1
ATOM 2712 O O . SER A 1 349 ? 78.981 29.892 5.422 1.00 53.63 376 SER A O 1
ATOM 2715 N N . ASP A 1 350 ? 79.718 27.975 6.426 1.00 40.63 377 ASP A N 1
ATOM 2716 C CA . ASP A 1 350 ? 78.875 28.079 7.623 1.00 37.35 377 ASP A CA 1
ATOM 2717 C C . ASP A 1 350 ? 79.731 28.416 8.843 1.00 39.39 377 ASP A C 1
ATOM 2718 O O . ASP A 1 350 ? 80.498 27.575 9.303 1.00 38.69 377 ASP A O 1
ATOM 2723 N N . GLU A 1 351 ? 79.568 29.635 9.390 1.00 34.81 378 GLU A N 1
ATOM 2724 C CA . GLU A 1 351 ? 80.357 30.109 10.522 1.00 34.15 378 GLU A CA 1
ATOM 2725 C C . GLU A 1 351 ? 79.646 29.905 11.872 1.00 34.32 378 GLU A C 1
ATOM 2726 O O . GLU A 1 351 ? 80.152 30.350 12.892 1.00 33.35 378 GLU A O 1
ATOM 2732 N N . TYR A 1 352 ? 78.510 29.194 11.883 1.00 29.27 379 TYR A N 1
ATOM 2733 C CA . TYR A 1 352 ? 77.673 29.021 13.070 1.00 28.06 379 TYR A CA 1
ATOM 2734 C C . TYR A 1 352 ? 77.451 27.589 13.518 1.00 32.78 379 TYR A C 1
ATOM 2735 O O . TYR A 1 352 ? 77.273 26.682 12.710 1.00 33.42 379 TYR A O 1
ATOM 2744 N N . ASP A 1 353 ? 77.383 27.423 14.837 1.00 28.71 380 ASP A N 1
ATOM 2745 C CA . ASP A 1 353 ? 76.968 26.196 15.521 1.00 28.16 380 ASP A CA 1
ATOM 2746 C C . ASP A 1 353 ? 75.512 26.396 15.989 1.00 32.56 380 ASP A C 1
ATOM 2747 O O . ASP A 1 353 ? 75.063 27.539 16.173 1.00 31.34 380 ASP A O 1
ATOM 2752 N N . PHE A 1 354 ? 74.800 25.308 16.238 1.00 28.98 381 PHE A N 1
ATOM 2753 C CA . PHE A 1 354 ? 73.426 25.394 16.708 1.00 27.30 381 PHE A CA 1
ATOM 2754 C C . PHE A 1 354 ? 73.322 24.750 18.096 1.00 30.23 381 PHE A C 1
ATOM 2755 O O . PHE A 1 354 ? 73.506 23.539 18.246 1.00 28.81 381 PHE A O 1
ATOM 2763 N N . TYR A 1 355 ? 73.099 25.606 19.118 1.00 27.98 382 TYR A N 1
ATOM 2764 C CA . TYR A 1 355 ? 72.959 25.248 20.535 1.00 27.35 382 TYR A CA 1
ATOM 2765 C C . TYR A 1 355 ? 71.512 25.106 20.865 1.00 31.53 382 TYR A C 1
ATOM 2766 O O . TYR A 1 355 ? 70.763 26.042 20.592 1.00 31.53 382 TYR A O 1
ATOM 2775 N N . PHE A 1 356 ? 71.088 23.975 21.443 1.00 28.15 383 PHE A N 1
ATOM 2776 C CA . PHE A 1 356 ? 69.661 23.825 21.727 1.00 26.65 383 PHE A CA 1
ATOM 2777 C C . PHE A 1 356 ? 69.417 23.142 23.050 1.00 31.62 383 PHE A C 1
ATOM 2778 O O . PHE A 1 356 ? 70.254 22.385 23.524 1.00 32.03 383 PHE A O 1
ATOM 2786 N N . CYS A 1 357 ? 68.235 23.393 23.616 1.00 29.61 384 CYS A N 1
ATOM 2787 C CA . CYS A 1 357 ? 67.774 22.777 24.841 1.00 30.84 384 CYS A CA 1
ATOM 2788 C C . CYS A 1 357 ? 67.275 21.397 24.530 1.00 33.26 384 CYS A C 1
ATOM 2789 O O . CYS A 1 357 ? 66.450 21.236 23.623 1.00 30.55 384 CYS A O 1
ATOM 2792 N N . ASP A 1 358 ? 67.774 20.411 25.278 1.00 28.77 385 ASP A N 1
ATOM 2793 C CA . ASP A 1 358 ? 67.349 19.010 25.240 1.00 28.65 385 ASP A CA 1
ATOM 2794 C C . ASP A 1 358 ? 66.594 18.807 26.562 1.00 33.10 385 ASP A C 1
ATOM 2795 O O . ASP A 1 358 ? 67.184 18.452 27.576 1.00 32.39 385 ASP A O 1
ATOM 2800 N N . ARG A 1 359 ? 65.318 19.182 26.568 1.00 30.48 386 ARG A N 1
ATOM 2801 C CA . ARG A 1 359 ? 64.460 19.289 27.749 1.00 29.28 386 ARG A CA 1
ATOM 2802 C C . ARG A 1 359 ? 64.462 18.066 28.666 1.00 31.71 386 ARG A C 1
ATOM 2803 O O . ARG A 1 359 ? 64.606 18.234 29.879 1.00 30.90 386 ARG A O 1
ATOM 2811 N N . GLU A 1 360 ? 64.261 16.863 28.134 1.00 29.56 387 GLU A N 1
ATOM 2812 C CA . GLU A 1 360 ? 64.149 15.720 29.035 1.00 30.77 387 GLU A CA 1
ATOM 2813 C C . GLU A 1 360 ? 65.481 15.072 29.348 1.00 34.92 387 GLU A C 1
ATOM 2814 O O . GLU A 1 360 ? 65.512 14.121 30.119 1.00 35.22 387 GLU A O 1
ATOM 2820 N N . ASN A 1 361 ? 66.568 15.604 28.787 1.00 31.50 388 ASN A N 1
ATOM 2821 C CA . ASN A 1 361 ? 67.929 15.199 29.080 1.00 30.75 388 ASN A CA 1
ATOM 2822 C C . ASN A 1 361 ? 68.562 16.239 30.005 1.00 33.13 388 ASN A C 1
ATOM 2823 O O . ASN A 1 361 ? 69.690 16.043 30.466 1.00 33.55 388 ASN A O 1
ATOM 2828 N N . HIS A 1 362 ? 67.811 17.332 30.301 1.00 27.11 389 HIS A N 1
ATOM 2829 C CA . HIS A 1 362 ? 68.154 18.448 31.194 1.00 25.99 389 HIS A CA 1
ATOM 2830 C C . HIS A 1 362 ? 69.523 19.058 30.882 1.00 32.07 389 HIS A C 1
ATOM 2831 O O . HIS A 1 362 ? 70.336 19.324 31.784 1.00 31.19 389 HIS A O 1
ATOM 2838 N N . CYS A 1 363 ? 69.774 19.311 29.598 1.00 29.97 390 CYS A N 1
ATOM 2839 C CA . CYS A 1 363 ? 71.065 19.859 29.184 1.00 29.60 390 CYS A CA 1
ATOM 2840 C C . CYS A 1 363 ? 70.958 20.686 27.905 1.00 32.56 390 CYS A C 1
ATOM 2841 O O . CYS A 1 363 ? 69.876 20.814 27.306 1.00 33.25 390 CYS A O 1
ATOM 2844 N N . ILE A 1 364 ? 72.072 21.323 27.554 1.00 28.42 391 ILE A N 1
ATOM 2845 C CA . ILE A 1 364 ? 72.212 22.126 26.337 1.00 26.97 391 ILE A CA 1
ATOM 2846 C C . ILE A 1 364 ? 73.112 21.317 25.427 1.00 30.65 391 ILE A C 1
ATOM 2847 O O . ILE A 1 364 ? 74.204 20.890 25.837 1.00 27.52 391 ILE A O 1
ATOM 2852 N N . ARG A 1 365 ? 72.659 21.113 24.195 1.00 26.83 392 ARG A N 1
ATOM 2853 C CA . ARG A 1 365 ? 73.425 20.364 23.201 1.00 26.86 392 ARG A CA 1
ATOM 2854 C C . ARG A 1 365 ? 73.960 21.304 22.137 1.00 29.48 392 ARG A C 1
ATOM 2855 O O . ARG A 1 365 ? 73.499 22.442 22.034 1.00 29.66 392 ARG A O 1
ATOM 2863 N N . ILE A 1 366 ? 74.990 20.871 21.417 1.00 27.30 393 ILE A N 1
ATOM 2864 C CA . ILE A 1 366 ? 75.547 21.624 20.281 1.00 28.06 393 ILE A CA 1
ATOM 2865 C C . ILE A 1 366 ? 75.475 20.741 19.047 1.00 33.55 393 ILE A C 1
ATOM 2866 O O . ILE A 1 366 ? 75.975 19.623 19.073 1.00 33.82 393 ILE A O 1
ATOM 2871 N N . LEU A 1 367 ? 74.888 21.262 17.966 1.00 30.80 394 LEU A N 1
ATOM 2872 C CA . LEU A 1 367 ? 74.840 20.653 16.644 1.00 29.19 394 LEU A CA 1
ATOM 2873 C C . LEU A 1 367 ? 75.707 21.481 15.702 1.00 31.77 394 LEU A C 1
ATOM 2874 O O . LEU A 1 367 ? 75.388 22.652 15.429 1.00 30.35 394 LEU A O 1
ATOM 2879 N N . THR A 1 368 ? 76.819 20.886 15.231 1.00 28.11 395 THR A N 1
ATOM 2880 C CA . THR A 1 368 ? 77.726 21.554 14.288 1.00 29.02 395 THR A CA 1
ATOM 2881 C C . THR A 1 368 ? 77.185 21.450 12.862 1.00 36.84 395 THR A C 1
ATOM 2882 O O . THR A 1 368 ? 76.412 20.517 12.564 1.00 36.53 395 THR A O 1
ATOM 2886 N N . PRO A 1 369 ? 77.634 22.339 11.937 1.00 35.31 396 PRO A N 1
ATOM 2887 C CA . PRO A 1 369 ? 77.130 22.270 10.548 1.00 36.12 396 PRO A CA 1
ATOM 2888 C C . PRO A 1 369 ? 77.346 20.893 9.854 1.00 44.16 396 PRO A C 1
ATOM 2889 O O . PRO A 1 369 ? 76.569 20.545 8.942 1.00 44.88 396 PRO A O 1
ATOM 2893 N N . GLN A 1 370 ? 78.370 20.115 10.316 1.00 42.19 397 GLN A N 1
ATOM 2894 C CA A GLN A 1 370 ? 78.753 18.789 9.800 0.50 42.96 39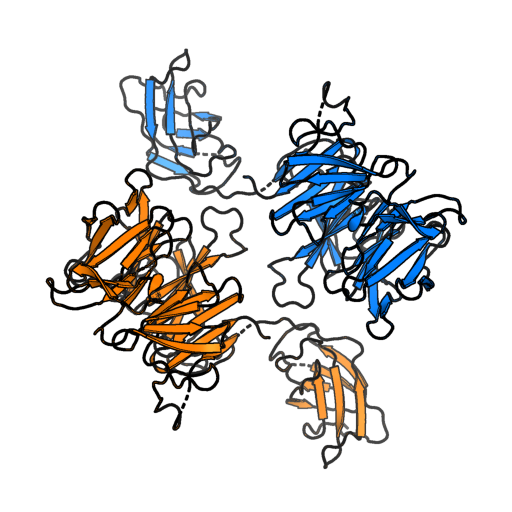7 GLN A CA 1
ATOM 2895 C CA B GLN A 1 370 ? 78.751 18.798 9.793 0.50 42.91 397 GLN A CA 1
ATOM 2896 C C . GLN A 1 370 ? 77.921 17.627 10.432 1.00 47.13 397 GLN A C 1
ATOM 2897 O O . GLN A 1 370 ? 78.106 16.450 10.070 1.00 47.50 397 GLN A O 1
ATOM 2908 N N . GLY A 1 371 ? 77.011 17.953 11.360 1.00 42.34 398 GLY A N 1
ATOM 2909 C CA . GLY A 1 371 ? 76.128 16.970 11.999 1.00 40.25 398 GLY A CA 1
ATOM 2910 C C . GLY A 1 371 ? 76.577 16.316 13.294 1.00 39.47 398 GLY A C 1
ATOM 2911 O O . GLY A 1 371 ? 75.973 15.332 13.727 1.00 37.80 398 GLY A O 1
ATOM 2912 N N . ARG A 1 372 ? 77.623 16.843 13.925 1.00 35.29 399 ARG A N 1
ATOM 2913 C CA . ARG A 1 372 ? 78.096 16.314 15.206 1.00 33.62 399 ARG A CA 1
ATOM 2914 C C . ARG A 1 372 ? 77.314 16.928 16.363 1.00 36.92 399 ARG A C 1
ATOM 2915 O O . ARG A 1 372 ? 77.106 18.149 16.384 1.00 38.08 399 ARG A O 1
ATOM 2923 N N . VAL A 1 373 ? 76.857 16.076 17.304 1.00 31.35 400 VAL A N 1
ATOM 2924 C CA . VAL A 1 373 ? 76.117 16.500 18.490 1.00 29.16 400 VAL A CA 1
ATOM 2925 C C . VAL A 1 373 ? 76.962 16.213 19.706 1.00 33.58 400 VAL A C 1
ATOM 2926 O O . VAL A 1 373 ? 77.411 15.081 19.902 1.00 33.54 400 VAL A O 1
ATOM 2930 N N . THR A 1 374 ? 77.169 17.251 20.534 1.00 30.94 401 THR A N 1
ATOM 2931 C CA . THR A 1 374 ? 77.896 17.170 21.812 1.00 30.78 401 THR A CA 1
ATOM 2932 C C . THR A 1 374 ? 77.021 17.821 22.882 1.00 34.42 401 THR A C 1
ATOM 2933 O O . THR A 1 374 ? 75.961 18.360 22.560 1.00 32.59 401 THR A O 1
ATOM 2937 N N . THR A 1 375 ? 77.466 17.778 24.154 1.00 32.46 402 THR A N 1
ATOM 2938 C CA . THR A 1 375 ? 76.739 18.374 25.255 1.00 32.20 402 THR A CA 1
ATOM 2939 C C . THR A 1 375 ? 77.539 19.544 25.739 1.00 35.46 402 THR A C 1
ATOM 2940 O O . THR A 1 375 ? 78.729 19.420 26.011 1.00 37.56 402 THR A O 1
ATOM 2944 N N . PHE A 1 376 ? 76.884 20.690 25.844 1.00 28.99 403 PHE A N 1
ATOM 2945 C CA . PHE A 1 376 ? 77.546 21.890 26.303 1.00 27.08 403 PHE A CA 1
ATOM 2946 C C . PHE A 1 376 ? 77.478 22.047 27.814 1.00 28.13 403 PHE A C 1
ATOM 2947 O O . PHE A 1 376 ? 78.495 22.324 28.446 1.00 26.64 403 PHE A O 1
ATOM 2955 N N . ALA A 1 377 ? 76.290 21.918 28.388 1.00 25.37 404 ALA A N 1
ATOM 2956 C CA . ALA A 1 377 ? 76.079 22.189 29.801 1.00 25.87 404 ALA A CA 1
ATOM 2957 C C . ALA A 1 377 ? 74.968 21.382 30.368 1.00 30.75 404 ALA A C 1
ATOM 2958 O O . ALA A 1 377 ? 74.006 21.087 29.670 1.00 28.03 404 ALA A O 1
ATOM 2960 N N . GLY A 1 378 ? 75.096 21.064 31.647 1.00 28.16 405 GLY A N 1
ATOM 2961 C CA . GLY A 1 378 ? 74.087 20.299 32.354 1.00 29.84 405 GLY A CA 1
ATOM 2962 C C . GLY A 1 378 ? 74.580 18.918 32.676 1.00 35.88 405 GLY A C 1
ATOM 2963 O O . GLY A 1 378 ? 75.684 18.527 32.253 1.00 36.60 405 GLY A O 1
ATOM 2964 N N . ARG A 1 379 ? 73.747 18.181 33.432 1.00 30.82 406 ARG A N 1
ATOM 2965 C CA . ARG A 1 379 ? 73.999 16.797 33.853 1.00 31.77 406 ARG A CA 1
ATOM 2966 C C . ARG A 1 379 ? 75.251 16.688 34.767 1.00 34.78 406 ARG A C 1
ATOM 2967 O O . ARG A 1 379 ? 75.858 15.617 34.857 1.00 33.52 406 ARG A O 1
ATOM 2975 N N . GLY A 1 380 ? 75.558 17.767 35.487 1.00 30.07 407 GLY A N 1
ATOM 2976 C CA . GLY A 1 380 ? 76.659 17.777 36.436 1.00 30.38 407 GLY A CA 1
ATOM 2977 C C . GLY A 1 380 ? 76.255 17.121 37.741 1.00 36.88 407 GLY A C 1
ATOM 2978 O O . GLY A 1 380 ? 75.144 16.591 37.857 1.00 34.99 407 GLY A O 1
ATOM 2979 N N . SER A 1 381 ? 77.178 17.121 38.728 1.00 37.78 408 SER A N 1
ATOM 2980 C CA . SER A 1 381 ? 76.983 16.625 40.105 1.00 38.96 408 SER A CA 1
ATOM 2981 C C . SER A 1 381 ? 76.501 15.134 40.055 1.00 46.60 408 SER A C 1
ATOM 2982 O O . SER A 1 381 ? 75.693 14.713 40.889 1.00 47.08 408 SER A O 1
ATOM 2985 N N . ASN A 1 382 ? 76.958 14.377 39.004 1.00 44.55 409 ASN A N 1
ATOM 2986 C CA . ASN A 1 382 ? 76.662 12.957 38.706 1.00 45.55 409 ASN A CA 1
ATOM 2987 C C . ASN A 1 382 ? 75.135 12.611 38.477 1.00 48.78 409 ASN A C 1
ATOM 2988 O O . ASN A 1 382 ? 74.753 11.437 38.571 1.00 49.44 409 ASN A O 1
ATOM 2993 N N . GLY A 1 383 ? 74.306 13.595 38.115 1.00 42.18 410 GLY A N 1
ATOM 2994 C CA . GLY A 1 383 ? 72.879 13.360 37.899 1.00 40.02 410 GLY A CA 1
ATOM 2995 C C . GLY A 1 383 ? 72.343 13.970 36.629 1.00 41.07 410 GLY A C 1
ATOM 2996 O O . GLY A 1 383 ? 73.107 14.206 35.696 1.00 42.27 410 GLY A O 1
ATOM 2997 N N . THR A 1 384 ? 71.036 14.214 36.568 1.00 33.47 411 THR A N 1
ATOM 2998 C CA . THR A 1 384 ? 70.443 14.804 35.381 1.00 32.36 411 THR A CA 1
ATOM 2999 C C . THR A 1 384 ? 69.701 16.080 35.791 1.00 33.28 411 THR A C 1
ATOM 3000 O O . THR A 1 384 ? 70.259 17.162 35.692 1.00 33.18 411 THR A O 1
ATOM 3004 N N . SER A 1 385 ? 68.465 15.957 36.252 1.00 28.57 412 SER A N 1
ATOM 3005 C CA . SER A 1 385 ? 67.670 17.113 36.641 1.00 28.66 412 SER A CA 1
ATOM 3006 C C . SER A 1 385 ? 68.076 17.617 38.015 1.00 34.90 412 SER A C 1
ATOM 3007 O O . SER A 1 385 ? 68.514 16.834 38.896 1.00 35.98 412 SER A O 1
ATOM 3010 N N . GLY A 1 386 ? 67.883 18.910 38.202 1.00 29.04 413 GLY A N 1
ATOM 3011 C CA . GLY A 1 386 ? 68.155 19.558 39.475 1.00 29.02 413 GLY A CA 1
ATOM 3012 C C . GLY A 1 386 ? 68.338 21.038 39.303 1.00 33.39 413 GLY A C 1
ATOM 3013 O O . GLY A 1 386 ? 67.964 21.600 38.271 1.00 32.25 413 GLY A O 1
ATOM 3014 N N . TYR A 1 387 ? 68.925 21.667 40.312 1.00 31.71 414 TYR A N 1
ATOM 3015 C CA . TYR A 1 387 ? 69.212 23.094 40.297 1.00 29.95 414 TYR A CA 1
ATOM 3016 C C . TYR A 1 387 ? 70.589 23.288 40.902 1.00 33.16 414 TYR A C 1
ATOM 3017 O O . TYR A 1 387 ? 70.758 23.256 42.118 1.00 34.29 414 TYR A O 1
ATOM 3026 N N . ASN A 1 388 ? 71.585 23.426 40.036 1.00 28.60 415 ASN A N 1
ATOM 3027 C CA . ASN A 1 388 ? 72.973 23.608 40.424 1.00 26.92 415 ASN A CA 1
ATOM 3028 C C . ASN A 1 388 ? 73.660 24.537 39.466 1.00 31.27 415 ASN A C 1
ATOM 3029 O O . ASN A 1 388 ? 73.556 24.361 38.261 1.00 30.69 415 ASN A O 1
ATOM 3034 N N . ASP A 1 389 ? 74.361 25.524 40.004 1.00 31.00 416 ASP A N 1
ATOM 3035 C CA . ASP A 1 389 ? 75.153 26.483 39.243 1.00 32.14 416 ASP A CA 1
ATOM 3036 C C . ASP A 1 389 ? 76.584 25.975 39.236 1.00 34.85 416 ASP A C 1
ATOM 3037 O O . ASP A 1 389 ? 76.863 24.960 39.873 1.00 35.11 416 ASP A O 1
ATOM 3042 N N . GLY A 1 390 ? 77.463 26.625 38.474 1.00 30.29 417 GLY A N 1
ATOM 3043 C CA . GLY A 1 390 ? 78.871 26.246 38.438 1.00 29.07 417 GLY A CA 1
ATOM 3044 C C . GLY A 1 390 ? 79.385 25.699 37.128 1.00 31.70 417 GLY A C 1
ATOM 3045 O O . GLY A 1 390 ? 78.930 26.086 36.047 1.00 28.41 417 GLY A O 1
ATOM 3046 N N . ASP A 1 391 ? 80.382 24.810 37.232 1.00 29.80 418 ASP A N 1
ATOM 3047 C CA . ASP A 1 391 ? 81.037 24.185 36.086 1.00 30.44 418 ASP A CA 1
ATOM 3048 C C . ASP A 1 391 ? 79.979 23.545 35.151 1.00 33.60 418 ASP A C 1
ATOM 3049 O O . ASP A 1 391 ? 79.168 22.733 35.599 1.00 31.76 418 ASP A O 1
ATOM 3054 N N . LEU A 1 392 ? 80.000 23.939 33.869 1.00 30.16 419 LEU A N 1
ATOM 3055 C CA . LEU A 1 392 ? 79.067 23.509 32.812 1.00 30.35 419 LEU A CA 1
ATOM 3056 C C . LEU A 1 392 ? 78.806 22.000 32.777 1.00 35.18 419 LEU A C 1
ATOM 3057 O O . LEU A 1 392 ? 77.661 21.605 32.709 1.00 34.16 419 LEU A O 1
ATOM 3062 N N . ARG A 1 393 ? 79.843 21.174 32.882 1.00 33.96 420 ARG A N 1
ATOM 3063 C CA . ARG A 1 393 ? 79.680 19.726 32.807 1.00 33.68 420 ARG A CA 1
ATOM 3064 C C . ARG A 1 393 ? 79.838 19.010 34.141 1.00 37.21 420 ARG A C 1
ATOM 3065 O O . ARG A 1 393 ? 79.231 17.962 34.320 1.00 36.98 420 ARG A O 1
ATOM 3073 N N . GLN A 1 394 ? 80.668 19.526 35.055 1.00 33.01 421 GLN A N 1
ATOM 3074 C CA . GLN A 1 394 ? 80.951 18.877 36.338 1.00 31.75 421 GLN A CA 1
ATOM 3075 C C . GLN A 1 394 ? 79.927 19.173 37.448 1.00 33.68 421 GLN A C 1
ATOM 3076 O O . GLN A 1 394 ? 79.679 18.293 38.271 1.00 31.97 421 GLN A O 1
ATOM 3082 N N . GLU A 1 395 ? 79.340 20.372 37.479 1.00 29.60 422 GLU A N 1
ATOM 3083 C CA . GLU A 1 395 ? 78.438 20.793 38.562 1.00 29.25 422 GLU A CA 1
ATOM 3084 C C . GLU A 1 395 ? 77.029 21.168 38.121 1.00 31.93 422 GLU A C 1
ATOM 3085 O O . GLU A 1 395 ? 76.055 20.771 38.759 1.00 31.26 422 GLU A O 1
ATOM 3091 N N . ALA A 1 396 ? 76.921 21.972 37.063 1.00 29.60 423 ALA A N 1
ATOM 3092 C CA . ALA A 1 396 ? 75.643 22.538 36.608 1.00 29.63 423 ALA A CA 1
ATOM 3093 C C . ALA A 1 396 ? 74.544 21.506 36.307 1.00 31.83 423 ALA A C 1
ATOM 3094 O O . ALA A 1 396 ? 74.796 20.457 35.698 1.00 32.26 423 ALA A O 1
ATOM 3096 N N . ARG A 1 397 ? 73.325 21.836 36.774 1.00 24.47 424 ARG A N 1
ATOM 3097 C CA . ARG A 1 397 ? 72.104 21.094 36.533 1.00 23.24 424 ARG A CA 1
ATOM 3098 C C . ARG A 1 397 ? 70.920 22.018 36.241 1.00 27.55 424 ARG A C 1
ATOM 3099 O O . ARG A 1 397 ? 70.756 23.074 36.878 1.00 28.32 424 ARG A O 1
ATOM 3107 N N . PHE A 1 398 ? 70.096 21.585 35.281 1.00 23.24 425 PHE A N 1
ATOM 3108 C CA . PHE A 1 398 ? 68.856 22.238 34.857 1.00 23.39 425 PHE A CA 1
ATOM 3109 C C . PHE A 1 398 ? 67.722 21.306 35.131 1.00 27.16 425 PHE A C 1
ATOM 3110 O O . PHE A 1 398 ? 67.963 20.140 35.371 1.00 28.32 425 PHE A O 1
ATOM 3118 N N . ASN A 1 399 ? 66.491 21.795 35.096 1.00 24.76 426 ASN A N 1
ATOM 3119 C CA . ASN A 1 399 ? 65.314 20.949 35.268 1.00 23.98 426 ASN A CA 1
ATOM 3120 C C . ASN A 1 399 ? 64.306 21.392 34.216 1.00 29.78 426 ASN A C 1
ATOM 3121 O O . ASN A 1 399 ? 63.566 22.358 34.416 1.00 30.57 426 ASN A O 1
ATOM 3126 N N . HIS A 1 400 ? 64.332 20.692 33.067 1.00 26.14 427 HIS A N 1
ATOM 3127 C CA . HIS A 1 400 ? 63.517 20.903 31.885 1.00 25.47 427 HIS A CA 1
ATOM 3128 C C . HIS A 1 400 ? 63.851 22.259 31.254 1.00 30.15 427 HIS A C 1
ATOM 3129 O O . HIS A 1 400 ? 62.983 23.122 31.227 1.00 29.72 427 HIS A O 1
ATOM 3136 N N . PRO A 1 401 ? 65.116 22.497 30.786 1.00 27.86 428 PRO A N 1
ATOM 3137 C CA . PRO A 1 401 ? 65.403 23.758 30.057 1.00 28.24 428 PRO A CA 1
ATOM 3138 C C . PRO A 1 401 ? 64.585 23.811 28.741 1.00 32.32 428 PRO A C 1
ATOM 3139 O O . PRO A 1 401 ? 64.447 22.780 28.054 1.00 28.97 428 PRO A O 1
ATOM 3143 N N . GLU A 1 402 ? 63.994 24.977 28.410 1.00 31.60 429 GLU A N 1
ATOM 3144 C CA . GLU A 1 402 ? 63.149 25.055 27.211 1.00 31.80 429 GLU A CA 1
ATOM 3145 C C . GLU A 1 402 ? 63.588 26.153 26.255 1.00 35.21 429 GLU A C 1
ATOM 3146 O O . GLU A 1 402 ? 63.914 25.854 25.117 1.00 37.96 429 GLU A O 1
ATOM 3152 N N . GLY A 1 403 ? 63.578 27.398 26.695 1.00 30.05 430 GLY A N 1
ATOM 3153 C CA . GLY A 1 403 ? 64.001 28.514 25.862 1.00 28.41 430 GLY A CA 1
ATOM 3154 C C . GLY A 1 403 ? 65.492 28.761 25.987 1.00 31.05 430 GLY A C 1
ATOM 3155 O O . GLY A 1 403 ? 66.097 28.463 27.028 1.00 30.16 430 GLY A O 1
ATOM 3156 N N . ILE A 1 404 ? 66.098 29.320 24.931 1.00 24.15 431 ILE A N 1
ATOM 3157 C CA . ILE A 1 404 ? 67.525 29.640 24.919 1.00 22.75 431 ILE A CA 1
ATOM 3158 C C . ILE A 1 404 ? 67.775 30.733 23.897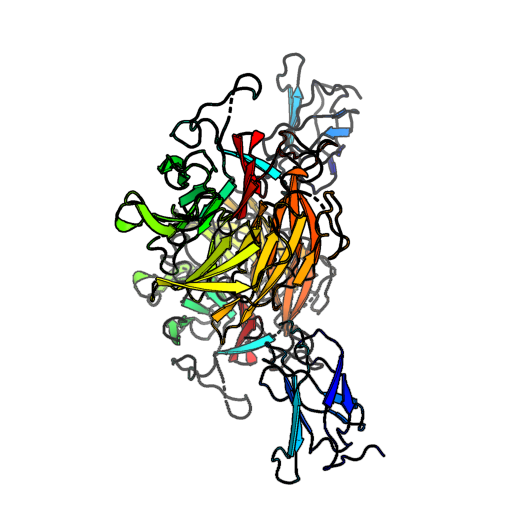 1.00 29.40 431 ILE A C 1
ATOM 3159 O O . ILE A 1 404 ? 67.225 30.705 22.783 1.00 28.16 431 ILE A O 1
ATOM 3164 N N . VAL A 1 405 ? 68.651 31.657 24.231 1.00 27.01 432 VAL A N 1
ATOM 3165 C CA . VAL A 1 405 ? 69.055 32.660 23.251 1.00 26.62 432 VAL A CA 1
ATOM 3166 C C . VAL A 1 405 ? 70.517 32.978 23.513 1.00 31.43 432 VAL A C 1
ATOM 3167 O O . VAL A 1 405 ? 70.936 33.007 24.672 1.00 32.57 432 VAL A O 1
ATOM 3171 N N . TYR A 1 406 ? 71.296 33.174 22.454 1.00 30.26 433 TYR A N 1
ATOM 3172 C CA . TYR A 1 406 ? 72.685 33.600 22.615 1.00 30.59 433 TYR A CA 1
ATOM 3173 C C . TYR A 1 406 ? 72.727 35.138 22.475 1.00 32.29 433 TYR A C 1
ATOM 3174 O O . TYR A 1 406 ? 72.137 35.702 21.564 1.00 30.39 433 TYR A O 1
ATOM 3183 N N . ASP A 1 407 ? 73.347 35.811 23.432 1.00 29.39 434 ASP A N 1
ATOM 3184 C CA . ASP A 1 407 ? 73.474 37.268 23.377 1.00 28.87 434 ASP A CA 1
ATOM 3185 C C . ASP A 1 407 ? 74.893 37.599 22.916 1.00 34.56 434 ASP A C 1
ATOM 3186 O O . ASP A 1 407 ? 75.840 37.466 23.682 1.00 33.25 434 ASP A O 1
ATOM 3191 N N . GLU A 1 408 ? 75.042 38.011 21.656 1.00 36.48 435 GLU A N 1
ATOM 3192 C CA . GLU A 1 408 ? 76.354 38.338 21.062 1.00 37.69 435 GLU A CA 1
ATOM 3193 C C . GLU A 1 408 ? 77.020 39.546 21.721 1.00 41.89 435 GLU A C 1
ATOM 3194 O O . GLU A 1 408 ? 78.243 39.544 21.869 1.00 41.06 435 GLU A O 1
ATOM 3200 N N . GLU A 1 409 ? 76.221 40.556 22.133 1.00 38.80 436 GLU A N 1
ATOM 3201 C CA . GLU A 1 409 ? 76.724 41.775 22.761 1.00 39.11 436 GLU A CA 1
ATOM 3202 C C . GLU A 1 409 ? 77.172 41.503 24.212 1.00 41.62 436 GLU A C 1
ATOM 3203 O O . GLU A 1 409 ? 78.232 41.967 24.603 1.00 43.72 436 GLU A O 1
ATOM 3209 N N . ARG A 1 410 ? 76.391 40.743 24.986 1.00 37.88 437 ARG A N 1
ATOM 3210 C CA . ARG A 1 410 ? 76.687 40.409 26.389 1.00 37.17 437 ARG A CA 1
ATOM 3211 C C . ARG A 1 410 ? 77.522 39.125 26.503 1.00 40.40 437 ARG A C 1
ATOM 3212 O O . ARG A 1 410 ? 77.977 38.814 27.592 1.00 40.69 437 ARG A O 1
ATOM 3220 N N . GLU A 1 411 ? 77.798 38.440 25.364 1.00 37.49 438 GLU A N 1
ATOM 3221 C CA . GLU A 1 411 ? 78.636 37.225 25.222 1.00 36.45 438 GLU A CA 1
ATOM 3222 C C . GLU A 1 411 ? 78.212 36.105 26.187 1.00 37.51 438 GLU A C 1
ATOM 3223 O O . GLU A 1 411 ? 79.047 35.470 26.847 1.00 36.43 438 GLU A O 1
ATOM 3229 N N . CYS A 1 412 ? 76.908 35.834 26.236 1.00 32.29 439 CYS A N 1
ATOM 3230 C CA . CYS A 1 412 ? 76.383 34.810 27.126 1.00 30.72 439 CYS A CA 1
ATOM 3231 C C . CYS A 1 412 ? 75.115 34.221 26.568 1.00 29.21 439 CYS A C 1
ATOM 3232 O O . CYS A 1 412 ? 74.533 34.775 25.649 1.00 27.44 439 CYS A O 1
ATOM 3235 N N . PHE A 1 413 ? 74.679 33.116 27.166 1.00 26.08 440 PHE A N 1
ATOM 3236 C CA . PHE A 1 413 ? 73.421 32.434 26.912 1.00 25.88 440 PHE A CA 1
ATOM 3237 C C . PHE A 1 413 ? 72.457 32.731 28.033 1.00 28.52 440 PHE A C 1
ATOM 3238 O O . PHE A 1 413 ? 72.869 32.810 29.183 1.00 24.79 440 PHE A O 1
ATOM 3246 N N . PHE A 1 414 ? 71.175 32.874 27.689 1.00 26.75 441 PHE A N 1
ATOM 3247 C CA . PHE A 1 414 ? 70.047 32.997 28.613 1.00 25.93 441 PHE A CA 1
ATOM 3248 C C . PHE A 1 414 ? 69.165 31.806 28.395 1.00 31.46 441 PHE A C 1
ATOM 3249 O O . PHE A 1 414 ? 68.843 31.508 27.246 1.00 32.40 441 PHE A O 1
ATOM 3257 N N . ILE A 1 415 ? 68.870 31.051 29.472 1.00 28.85 442 ILE A N 1
ATOM 3258 C CA . ILE A 1 415 ? 68.093 29.796 29.372 1.00 28.82 442 ILE A CA 1
ATOM 3259 C C . ILE A 1 415 ? 66.854 29.845 30.234 1.00 29.27 442 ILE A C 1
ATOM 3260 O O . ILE A 1 415 ? 66.938 30.227 31.381 1.00 29.15 442 ILE A O 1
ATOM 3265 N N . GLY A 1 416 ? 65.730 29.419 29.668 1.00 28.42 443 GLY A N 1
ATOM 3266 C CA . GLY A 1 416 ? 64.442 29.257 30.339 1.00 28.14 443 GLY A CA 1
ATOM 3267 C C . GLY A 1 416 ? 64.396 27.893 31.007 1.00 33.11 443 GLY A C 1
ATOM 3268 O O . GLY A 1 416 ? 64.096 26.883 30.366 1.00 33.09 443 GLY A O 1
ATOM 3269 N N . ASP A 1 417 ? 64.780 27.841 32.284 1.00 30.56 444 ASP A N 1
ATOM 3270 C CA . ASP A 1 417 ? 64.860 26.593 33.082 1.00 29.95 444 ASP A CA 1
ATOM 3271 C C . ASP A 1 417 ? 63.526 26.380 33.781 1.00 31.23 444 ASP A C 1
ATOM 3272 O O . ASP A 1 417 ? 63.324 26.879 34.894 1.00 29.51 444 ASP A O 1
ATOM 3277 N N . ARG A 1 418 ? 62.607 25.658 33.103 1.00 28.78 445 ARG A N 1
ATOM 3278 C CA . ARG A 1 418 ? 61.199 25.524 33.476 1.00 27.78 445 ARG A CA 1
ATOM 3279 C C . ARG A 1 418 ? 60.936 25.240 34.958 1.00 32.36 445 ARG A C 1
ATOM 3280 O O . ARG A 1 418 ? 60.361 26.109 35.610 1.00 32.45 445 ARG A O 1
ATOM 3288 N N . GLU A 1 419 ? 61.324 24.064 35.490 1.00 29.49 446 GLU A N 1
ATOM 3289 C CA . GLU A 1 419 ? 60.981 23.683 36.875 1.00 28.87 446 GLU A CA 1
ATOM 3290 C C . GLU A 1 419 ? 61.702 24.481 37.942 1.00 30.49 446 GLU A C 1
ATOM 3291 O O . GLU A 1 419 ? 61.254 24.508 39.083 1.00 30.30 446 GLU A O 1
ATOM 3297 N N . ASN A 1 420 ? 62.793 25.150 37.581 1.00 28.81 447 ASN A N 1
ATOM 3298 C CA . ASN A 1 420 ? 63.547 25.975 38.533 1.00 26.89 447 ASN A CA 1
ATOM 3299 C C . ASN A 1 420 ? 62.997 27.413 38.580 1.00 29.41 447 ASN A C 1
ATOM 3300 O O . ASN A 1 420 ? 63.406 28.184 39.440 1.00 29.71 447 ASN A O 1
ATOM 3305 N N . ARG A 1 421 ? 62.042 27.749 37.683 1.00 26.14 448 ARG A N 1
ATOM 3306 C CA . ARG A 1 421 ? 61.323 29.038 37.621 1.00 26.40 448 ARG A CA 1
ATOM 3307 C C . ARG A 1 421 ? 62.282 30.236 37.468 1.00 31.14 448 ARG A C 1
ATOM 3308 O O . ARG A 1 421 ? 61.995 31.361 37.933 1.00 32.79 448 ARG A O 1
ATOM 3316 N N . ARG A 1 422 ? 63.427 29.980 36.811 1.00 25.40 449 ARG A N 1
ATOM 3317 C CA . ARG A 1 422 ? 64.493 30.954 36.639 1.00 25.40 449 ARG A CA 1
ATOM 3318 C C . ARG A 1 422 ? 65.003 31.058 35.216 1.00 30.70 449 ARG A C 1
ATOM 3319 O O . ARG A 1 422 ? 64.878 30.110 34.438 1.00 29.20 449 ARG A O 1
ATOM 3327 N N . ILE A 1 423 ? 65.651 32.203 34.924 1.00 28.21 450 ILE A N 1
ATOM 3328 C CA . ILE A 1 423 ? 66.406 32.464 33.724 1.00 28.70 450 ILE A CA 1
ATOM 3329 C C . ILE A 1 423 ? 67.856 32.190 34.119 1.00 32.02 450 ILE A C 1
ATOM 3330 O O . ILE A 1 423 ? 68.389 32.841 35.003 1.00 29.72 450 ILE A O 1
ATOM 3335 N N . ARG A 1 424 ? 68.457 31.168 33.537 1.00 30.43 451 ARG A N 1
ATOM 3336 C CA . ARG A 1 424 ? 69.845 30.850 33.860 1.00 28.71 451 ARG A CA 1
ATOM 3337 C C . ARG A 1 424 ? 70.764 31.542 32.861 1.00 30.42 451 ARG A C 1
ATOM 3338 O O . ARG A 1 424 ? 70.331 31.910 31.752 1.00 28.27 451 ARG A O 1
ATOM 3346 N N . LYS A 1 425 ? 72.011 31.776 33.268 1.00 24.35 452 LYS A N 1
ATOM 3347 C CA . LYS A 1 425 ? 72.983 32.420 32.381 1.00 26.05 452 LYS A CA 1
ATOM 3348 C C . LYS A 1 425 ? 74.212 31.526 32.223 1.00 31.06 452 LYS A C 1
ATOM 3349 O O . LYS A 1 425 ? 74.606 30.878 33.185 1.00 30.65 452 LYS A O 1
ATOM 3355 N N . ILE A 1 426 ? 74.790 31.470 31.017 1.00 29.06 453 ILE A N 1
ATOM 3356 C CA . ILE A 1 426 ? 76.039 30.760 30.758 1.00 28.49 453 ILE A CA 1
ATOM 3357 C C . ILE A 1 426 ? 76.972 31.749 30.123 1.00 31.34 453 ILE A C 1
ATOM 3358 O O . ILE A 1 426 ? 76.729 32.189 29.024 1.00 29.41 453 ILE A O 1
ATOM 3363 N N . GLY A 1 427 ? 78.006 32.117 30.841 1.00 32.56 454 GLY A N 1
ATOM 3364 C CA . GLY A 1 427 ? 79.009 33.053 30.357 1.00 34.20 454 GLY A CA 1
ATOM 3365 C C . GLY A 1 427 ? 80.267 32.918 31.188 1.00 39.89 454 GLY A C 1
ATOM 3366 O O . GLY A 1 427 ? 80.290 32.139 32.140 1.00 39.79 454 GLY A O 1
ATOM 3367 N N . TYR A 1 428 ? 81.313 33.662 30.831 1.00 36.28 455 TYR A N 1
ATOM 3368 C CA . TYR A 1 428 ? 82.575 33.700 31.562 1.00 35.71 455 TYR A CA 1
ATOM 3369 C C . TYR A 1 428 ? 82.367 34.375 32.904 1.00 40.91 455 TYR A C 1
ATOM 3370 O O . TYR A 1 428 ? 81.556 35.304 33.002 1.00 41.43 455 TYR A O 1
ATOM 3379 N N . GLU A 1 429 ? 83.083 33.949 33.929 1.00 38.02 456 GLU A N 1
ATOM 3380 C CA . GLU A 1 429 ? 82.956 34.542 35.269 1.00 38.47 456 GLU A CA 1
ATOM 3381 C C . GLU A 1 429 ? 83.301 36.050 35.231 1.00 45.75 456 GLU A C 1
ATOM 3382 O O . GLU A 1 429 ? 84.123 36.468 34.428 1.00 45.23 456 GLU A O 1
ATOM 3388 N N . GLU A 1 430 ? 82.558 36.867 36.010 1.00 47.26 457 GLU A N 1
ATOM 3389 C CA . GLU A 1 430 ? 82.642 38.337 35.988 1.00 58.73 457 GLU A CA 1
ATOM 3390 C C . GLU A 1 430 ? 83.173 38.967 37.308 1.00 73.37 457 GLU A C 1
ATOM 3391 O O . GLU A 1 430 ? 83.091 38.324 38.382 1.00 74.89 457 GLU A O 1
ATOM 3398 N N . THR B 1 9 ? 92.169 5.146 -27.348 1.00 81.74 36 THR B N 1
ATOM 3399 C CA . THR B 1 9 ? 91.093 5.888 -26.680 1.00 80.37 36 THR B CA 1
ATOM 3400 C C . THR B 1 9 ? 91.658 7.194 -26.020 1.00 79.97 36 THR B C 1
ATOM 3401 O O . THR B 1 9 ? 92.789 7.607 -26.326 1.00 80.49 36 THR B O 1
ATOM 3405 N N . GLY B 1 10 ? 90.850 7.833 -25.158 1.00 69.80 37 GLY B N 1
ATOM 3406 C CA . GLY B 1 10 ? 91.206 9.086 -24.499 1.00 64.86 37 GLY B CA 1
ATOM 3407 C C . GLY B 1 10 ? 90.909 10.327 -25.328 1.00 59.52 37 GLY B C 1
ATOM 3408 O O . GLY B 1 10 ? 91.187 11.434 -24.877 1.00 55.85 37 GLY B O 1
ATOM 3409 N N . ASP B 1 11 ? 90.354 10.163 -26.551 1.00 53.11 38 ASP B N 1
ATOM 3410 C CA . ASP B 1 11 ? 89.992 11.282 -27.432 1.00 51.35 38 ASP B CA 1
ATOM 3411 C C . ASP B 1 11 ? 88.524 11.670 -27.246 1.00 50.32 38 ASP B C 1
ATOM 3412 O O . ASP B 1 11 ? 87.707 10.806 -26.924 1.00 50.16 38 ASP B O 1
ATOM 3417 N N . PHE B 1 12 ? 88.190 12.972 -27.424 1.00 42.85 39 PHE B N 1
ATOM 3418 C CA . PHE B 1 12 ? 86.815 13.457 -27.265 1.00 40.05 39 PHE B CA 1
ATOM 3419 C C . PHE B 1 12 ? 85.951 12.955 -28.410 1.00 44.84 39 PHE B C 1
ATOM 3420 O O . PHE B 1 12 ? 86.371 13.029 -29.565 1.00 47.75 39 PHE B O 1
ATOM 3428 N N . ASP B 1 13 ? 84.767 12.405 -28.092 1.00 39.04 40 ASP B N 1
ATOM 3429 C CA . ASP B 1 13 ? 83.816 11.921 -29.100 1.00 39.11 40 ASP B CA 1
ATOM 3430 C C . ASP B 1 13 ? 82.633 12.874 -29.135 1.00 43.03 40 ASP B C 1
ATOM 3431 O O . ASP B 1 13 ? 81.852 12.902 -28.188 1.00 42.33 40 ASP B O 1
ATOM 3436 N N . PRO B 1 14 ? 82.486 13.661 -30.218 1.00 42.15 41 PRO B N 1
ATOM 3437 C CA . PRO B 1 14 ? 81.366 14.618 -30.302 1.00 40.99 41 PRO B CA 1
ATOM 3438 C C . PRO B 1 14 ? 79.983 13.997 -30.227 1.00 45.19 41 PRO B C 1
ATOM 3439 O O . PRO B 1 14 ? 79.046 14.726 -29.920 1.00 47.32 41 PRO B O 1
ATOM 3443 N N . ASN B 1 15 ? 79.833 12.686 -30.530 1.00 40.97 42 ASN B N 1
ATOM 3444 C CA . ASN B 1 15 ? 78.521 12.026 -30.516 1.00 40.09 42 ASN B CA 1
ATOM 3445 C C . ASN B 1 15 ? 78.211 11.284 -29.214 1.00 44.65 42 ASN B C 1
ATOM 3446 O O . ASN B 1 15 ? 77.229 10.544 -29.165 1.00 45.71 42 ASN B O 1
ATOM 3451 N N . LYS B 1 16 ? 79.031 11.455 -28.174 1.00 39.79 43 LYS B N 1
ATOM 3452 C CA . LYS B 1 16 ? 78.768 10.815 -26.892 1.00 39.13 43 LYS B CA 1
ATOM 3453 C C . LYS B 1 16 ? 78.635 11.891 -25.821 1.00 41.70 43 LYS B C 1
ATOM 3454 O O . LYS B 1 16 ? 79.248 12.945 -25.968 1.00 39.83 43 LYS B O 1
ATOM 3460 N N . PRO B 1 17 ? 77.854 11.652 -24.737 1.00 39.94 44 PRO B N 1
ATOM 3461 C CA . PRO B 1 17 ? 77.729 12.675 -23.666 1.00 38.73 44 PRO B CA 1
ATOM 3462 C C . PRO B 1 17 ? 79.012 12.972 -22.914 1.00 40.19 44 PRO B C 1
ATOM 3463 O O . PRO B 1 17 ? 79.899 12.128 -22.820 1.00 38.96 44 PRO B O 1
ATOM 3467 N N . VAL B 1 18 ? 79.062 14.150 -22.307 1.00 33.71 45 VAL B N 1
ATOM 3468 C CA . VAL B 1 18 ? 80.128 14.560 -21.416 1.00 32.54 45 VAL B CA 1
ATOM 3469 C C . VAL B 1 18 ? 79.492 14.649 -20.057 1.00 36.25 45 VAL B C 1
ATOM 3470 O O . VAL B 1 18 ? 78.435 15.254 -19.946 1.00 35.89 45 VAL B O 1
ATOM 3474 N N . VAL B 1 19 ? 80.054 14.001 -19.044 1.00 33.68 46 VAL B N 1
ATOM 3475 C CA . VAL B 1 19 ? 79.463 14.036 -17.692 1.00 34.87 46 VAL B CA 1
ATOM 3476 C C . VAL B 1 19 ? 80.548 13.994 -16.630 1.00 37.50 46 VAL B C 1
ATOM 3477 O O . VAL B 1 19 ? 81.642 13.500 -16.887 1.00 36.45 46 VAL B O 1
ATOM 3481 N N . ILE B 1 20 ? 80.229 14.513 -15.440 1.00 35.85 47 ILE B N 1
ATOM 3482 C CA . ILE B 1 20 ? 81.103 14.474 -14.256 1.00 34.67 47 ILE B CA 1
ATOM 3483 C C . ILE B 1 20 ? 80.494 13.436 -13.320 1.00 38.70 47 ILE B C 1
ATOM 3484 O O . ILE B 1 20 ? 79.296 13.502 -13.076 1.00 37.91 47 ILE B O 1
ATOM 3489 N N . SER B 1 21 ? 81.290 12.434 -12.895 1.00 37.36 48 SER B N 1
ATOM 3490 C CA . SER B 1 21 ? 80.857 11.380 -11.984 1.00 39.21 48 SER B CA 1
ATOM 3491 C C . SER B 1 21 ? 81.262 11.725 -10.543 1.00 45.83 48 SER B C 1
ATOM 3492 O O . SER B 1 21 ? 80.505 11.431 -9.621 1.00 49.46 48 SER B O 1
ATOM 3495 N N . GLU B 1 22 ? 82.438 12.341 -10.345 1.00 40.44 49 GLU B N 1
ATOM 3496 C CA . GLU B 1 22 ? 82.887 12.763 -9.019 1.00 40.66 49 GLU B CA 1
ATOM 3497 C C . GLU B 1 22 ? 84.100 13.686 -9.091 1.00 40.71 49 GLU B C 1
ATOM 3498 O O . GLU B 1 22 ? 84.750 13.817 -10.135 1.00 40.61 49 GLU B O 1
ATOM 3504 N N . PHE B 1 23 ? 84.388 14.325 -7.970 1.00 34.97 50 PHE B N 1
ATOM 3505 C CA . PHE B 1 23 ? 85.534 15.213 -7.837 1.00 33.43 50 PHE B CA 1
ATOM 3506 C C . PHE B 1 23 ? 86.147 15.072 -6.452 1.00 36.36 50 PHE B C 1
ATOM 3507 O O . PHE B 1 23 ? 85.462 14.718 -5.498 1.00 34.10 50 PHE B O 1
ATOM 3515 N N . SER B 1 24 ? 87.438 15.390 -6.342 1.00 36.04 51 SER B N 1
ATOM 3516 C CA . SER B 1 24 ? 88.156 15.370 -5.075 1.00 35.53 51 SER B CA 1
ATOM 3517 C C . SER B 1 24 ? 89.310 16.394 -5.099 1.00 39.87 51 SER B C 1
ATOM 3518 O O . SER B 1 24 ? 89.890 16.606 -6.156 1.00 38.51 51 SER B O 1
ATOM 3521 N N . PRO B 1 25 ? 89.679 17.013 -3.944 1.00 37.36 52 PRO B N 1
ATOM 3522 C CA . PRO B 1 25 ? 89.017 16.901 -2.635 1.00 37.23 52 PRO B CA 1
ATOM 3523 C C . PRO B 1 25 ? 87.690 17.652 -2.648 1.00 41.74 52 PRO B C 1
ATOM 3524 O O . PRO B 1 25 ? 87.485 18.548 -3.497 1.00 38.92 52 PRO B O 1
ATOM 3528 N N . LYS B 1 26 ? 86.787 17.283 -1.699 1.00 39.23 53 LYS B N 1
ATOM 3529 C CA . LYS B 1 26 ? 85.460 17.883 -1.581 1.00 40.30 53 LYS B CA 1
ATOM 3530 C C . LYS B 1 26 ? 85.546 19.289 -0.958 1.00 43.86 53 LYS B C 1
ATOM 3531 O O . LYS B 1 26 ? 84.635 20.101 -1.108 1.00 43.13 53 LYS B O 1
ATOM 3537 N N . GLU B 1 27 ? 86.667 19.569 -0.298 1.00 41.58 54 GLU B N 1
ATOM 3538 C CA . GLU B 1 27 ? 86.965 20.781 0.456 1.00 41.40 54 GLU B CA 1
ATOM 3539 C C . GLU B 1 27 ? 88.362 21.309 0.132 1.00 42.97 54 GLU B C 1
ATOM 3540 O O . GLU B 1 27 ? 89.276 20.532 -0.174 1.00 41.74 54 GLU B O 1
ATOM 3546 N N . GLY B 1 28 ? 88.514 22.624 0.255 1.00 36.83 55 GLY B N 1
ATOM 3547 C CA . GLY B 1 28 ? 89.763 23.340 0.023 1.00 34.61 55 GLY B CA 1
ATOM 3548 C C . GLY B 1 28 ? 89.510 24.824 -0.136 1.00 36.71 55 GLY B C 1
ATOM 3549 O O . GLY B 1 28 ? 88.530 25.343 0.378 1.00 36.81 55 GLY B O 1
ATOM 3550 N N . GLY B 1 29 ? 90.375 25.490 -0.865 1.00 33.01 56 GLY B N 1
ATOM 3551 C CA . GLY B 1 29 ? 90.273 26.906 -1.156 1.00 32.18 56 GLY B CA 1
ATOM 3552 C C . GLY B 1 29 ? 91.057 27.250 -2.397 1.00 39.07 56 GLY B C 1
ATOM 3553 O O . GLY B 1 29 ? 91.259 26.403 -3.280 1.00 39.07 56 GLY B O 1
ATOM 3554 N N . LEU B 1 30 ? 91.528 28.499 -2.446 1.00 36.40 57 LEU B N 1
ATOM 3555 C CA . LEU B 1 30 ? 92.318 29.061 -3.538 1.00 35.45 57 LEU B CA 1
ATOM 3556 C C . LEU B 1 30 ? 93.555 28.196 -3.791 1.00 37.03 57 LEU B C 1
ATOM 3557 O O . LEU B 1 30 ? 94.280 27.868 -2.863 1.00 37.28 57 LEU B O 1
ATOM 3562 N N . GLY B 1 31 ? 93.744 27.794 -5.048 1.00 35.08 58 GLY B N 1
ATOM 3563 C CA . GLY B 1 31 ? 94.891 27.003 -5.481 1.00 33.85 58 GLY B CA 1
ATOM 3564 C C . GLY B 1 31 ? 94.817 25.512 -5.216 1.00 38.43 58 GLY B C 1
ATOM 3565 O O . GLY B 1 31 ? 95.789 24.811 -5.472 1.00 38.96 58 GLY B O 1
ATOM 3566 N N . THR B 1 32 ? 93.687 25.004 -4.692 1.00 35.59 59 THR B N 1
ATOM 3567 C CA . THR B 1 32 ? 93.523 23.563 -4.471 1.00 35.39 59 THR B CA 1
ATOM 3568 C C . THR B 1 32 ? 93.533 22.878 -5.826 1.00 40.65 59 THR B C 1
ATOM 3569 O O . THR B 1 32 ? 92.830 23.319 -6.744 1.00 40.48 59 THR B O 1
ATOM 3573 N N . ARG B 1 33 ? 94.339 21.800 -5.930 1.00 38.34 60 ARG B N 1
ATOM 3574 C CA A ARG B 1 33 ? 94.453 20.976 -7.136 0.50 37.57 60 ARG B CA 1
ATOM 3575 C CA B ARG B 1 33 ? 94.459 20.977 -7.123 0.50 38.06 60 ARG B CA 1
ATOM 3576 C C . ARG B 1 33 ? 93.316 19.981 -7.101 1.00 41.26 60 ARG B C 1
ATOM 3577 O O . ARG B 1 33 ? 93.296 19.084 -6.268 1.00 41.25 60 ARG B O 1
ATOM 3600 N N . LEU B 1 35 ? 90.769 17.058 -8.737 1.00 36.48 62 LEU B N 1
ATOM 3601 C CA . LEU B 1 35 ? 90.725 15.916 -9.640 1.00 36.82 62 LEU B CA 1
ATOM 3602 C C . LEU B 1 35 ? 89.264 15.614 -9.993 1.00 39.74 62 LEU B C 1
ATOM 3603 O O . LEU B 1 35 ? 88.483 15.255 -9.110 1.00 38.58 62 LEU B O 1
ATOM 3608 N N . LEU B 1 36 ? 88.900 15.779 -11.277 1.00 36.05 63 LEU B N 1
ATOM 3609 C CA . LEU B 1 36 ? 87.557 15.461 -11.753 1.00 36.36 63 LEU B CA 1
ATOM 3610 C C . LEU B 1 36 ? 87.522 14.102 -12.428 1.00 39.11 63 LEU B C 1
ATOM 3611 O O . LEU B 1 36 ? 88.347 13.831 -13.295 1.00 39.56 63 LEU B O 1
ATOM 3616 N N . TYR B 1 37 ? 86.536 13.290 -12.096 1.00 35.85 64 TYR B N 1
ATOM 3617 C CA . TYR B 1 37 ? 86.291 12.023 -12.766 1.00 37.62 64 TYR B CA 1
ATOM 3618 C C . TYR B 1 37 ? 85.050 12.169 -13.627 1.00 40.24 64 TYR B C 1
ATOM 3619 O O . TYR B 1 37 ? 84.143 12.930 -13.297 1.00 40.83 64 TYR B O 1
ATOM 3628 N N . GLY B 1 38 ? 85.000 11.435 -14.714 1.00 35.29 65 GLY B N 1
ATOM 3629 C CA . GLY B 1 38 ? 83.837 11.475 -15.577 1.00 33.94 65 GLY B CA 1
ATOM 3630 C C . GLY B 1 38 ? 84.018 10.693 -16.847 1.00 38.30 65 GLY B C 1
ATOM 3631 O O . GLY B 1 38 ? 84.726 9.684 -16.880 1.00 38.99 65 GLY B O 1
ATOM 3632 N N . GLU B 1 39 ? 83.313 11.137 -17.880 1.00 34.81 66 GLU B N 1
ATOM 3633 C CA . GLU B 1 39 ? 83.292 10.521 -19.204 1.00 35.94 66 GLU B CA 1
ATOM 3634 C C . GLU B 1 39 ? 83.489 11.543 -20.314 1.00 38.06 66 GLU B C 1
ATOM 3635 O O . GLU B 1 39 ? 82.885 12.618 -20.264 1.00 34.66 66 GLU B O 1
ATOM 3641 N N . ASN B 1 40 ? 84.266 11.174 -21.347 1.00 36.24 67 ASN B N 1
ATOM 3642 C CA . ASN B 1 40 ? 84.403 11.898 -22.617 1.00 36.04 67 ASN B CA 1
ATOM 3643 C C . ASN B 1 40 ? 84.893 13.360 -22.479 1.00 38.55 67 ASN B C 1
ATOM 3644 O O . ASN B 1 40 ? 84.326 14.290 -23.072 1.00 37.65 67 ASN B O 1
ATOM 3649 N N . PHE B 1 41 ? 85.966 13.541 -21.722 1.00 34.76 68 PHE B N 1
ATOM 3650 C CA . PHE B 1 41 ? 86.593 14.854 -21.562 1.00 33.11 68 PHE B CA 1
ATOM 3651 C C . PHE B 1 41 ? 87.571 15.135 -22.711 1.00 40.70 68 PHE B C 1
ATOM 3652 O O . PHE B 1 41 ? 87.864 16.303 -23.018 1.00 42.18 68 PHE B O 1
ATOM 3660 N N . GLY B 1 42 ? 88.099 14.062 -23.302 1.00 38.18 69 GLY B N 1
ATOM 3661 C CA . GLY B 1 42 ? 89.158 14.143 -24.291 1.00 38.58 69 GLY B CA 1
ATOM 3662 C C . GLY B 1 42 ? 90.471 14.349 -23.555 1.00 42.95 69 GLY B C 1
ATOM 3663 O O . GLY B 1 42 ? 90.516 14.348 -22.320 1.00 40.91 69 GLY B O 1
ATOM 3664 N N . SER B 1 43 ? 91.546 14.545 -24.298 1.00 41.80 70 SER B N 1
ATOM 3665 C CA . SER B 1 43 ? 92.865 14.722 -23.703 1.00 41.20 70 SER B CA 1
ATOM 3666 C C . SER B 1 43 ? 93.496 16.053 -24.151 1.00 45.55 70 SER B C 1
ATOM 3667 O O . SER B 1 43 ? 94.669 16.290 -23.866 1.00 46.93 70 SER B O 1
ATOM 3670 N N . ASP B 1 44 ? 92.692 16.947 -24.768 1.00 41.23 71 ASP B N 1
ATOM 3671 C CA . ASP B 1 44 ? 93.117 18.272 -25.239 1.00 39.75 71 ASP B CA 1
ATOM 3672 C C . ASP B 1 44 ? 92.644 19.346 -24.257 1.00 40.23 71 ASP B C 1
ATOM 3673 O O . ASP B 1 44 ? 91.477 19.755 -24.273 1.00 39.56 71 ASP B O 1
ATOM 3678 N N . ILE B 1 45 ? 93.589 19.820 -23.446 1.00 36.64 72 ILE B N 1
ATOM 3679 C CA . ILE B 1 45 ? 93.416 20.816 -22.385 1.00 37.49 72 ILE B CA 1
ATOM 3680 C C . ILE B 1 45 ? 92.806 22.115 -22.948 1.00 39.70 72 ILE B C 1
ATOM 3681 O O . ILE B 1 45 ? 91.989 22.733 -22.262 1.00 38.25 72 ILE B O 1
ATOM 3686 N N . SER B 1 46 ? 93.179 22.508 -24.189 1.00 35.01 73 SER B N 1
ATOM 3687 C CA . SER B 1 46 ? 92.702 23.752 -24.792 1.00 34.05 73 SER B CA 1
ATOM 3688 C C . SER B 1 46 ? 91.195 23.752 -25.091 1.00 38.93 73 SER B C 1
ATOM 3689 O O . SER B 1 46 ? 90.605 24.820 -25.250 1.00 39.99 73 SER B O 1
ATOM 3692 N N . LYS B 1 47 ? 90.575 22.577 -25.164 1.00 34.79 74 LYS B N 1
ATOM 3693 C CA . LYS B 1 47 ? 89.162 22.495 -25.517 1.00 33.31 74 LYS B CA 1
ATOM 3694 C C . LYS B 1 47 ? 88.295 22.174 -24.315 1.00 35.18 74 LYS B C 1
ATOM 3695 O O . LYS B 1 47 ? 87.128 21.861 -24.486 1.00 34.88 74 LYS B O 1
ATOM 3701 N N . ILE B 1 48 ? 88.842 22.278 -23.116 1.00 32.18 75 ILE B N 1
ATOM 3702 C CA . ILE B 1 48 ? 88.104 22.035 -21.863 1.00 32.12 75 ILE B CA 1
ATOM 3703 C C . ILE B 1 48 ? 87.999 23.338 -21.083 1.00 34.74 75 ILE B C 1
ATOM 3704 O O . ILE B 1 48 ? 89.007 24.000 -20.850 1.00 33.46 75 ILE B O 1
ATOM 3709 N N . LYS B 1 49 ? 86.772 23.688 -20.679 1.00 30.67 76 LYS B N 1
ATOM 3710 C CA . LYS B 1 49 ? 86.514 24.867 -19.853 1.00 29.51 76 LYS B CA 1
ATOM 3711 C C . LYS B 1 49 ? 85.832 24.433 -18.564 1.00 32.48 76 LYS B C 1
ATOM 3712 O O . LYS B 1 49 ? 84.713 23.912 -18.605 1.00 31.20 76 LYS B O 1
ATOM 3718 N N . VAL B 1 50 ? 86.509 24.644 -17.421 1.00 28.34 77 VAL B N 1
ATOM 3719 C CA . VAL B 1 50 ? 85.907 24.371 -16.112 1.00 28.05 77 VAL B CA 1
ATOM 3720 C C . VAL B 1 50 ? 85.626 25.730 -15.419 1.00 33.15 77 VAL B C 1
ATOM 3721 O O . VAL B 1 50 ? 86.463 26.620 -15.415 1.00 33.84 77 VAL B O 1
ATOM 3725 N N . THR B 1 51 ? 84.437 25.877 -14.875 1.00 32.81 78 THR B N 1
ATOM 3726 C CA . THR B 1 51 ? 83.957 27.035 -14.124 1.00 33.15 78 THR B CA 1
ATOM 3727 C C . THR B 1 51 ? 83.606 26.563 -12.720 1.00 36.63 78 THR B C 1
ATOM 3728 O O . THR B 1 51 ? 82.802 25.641 -12.607 1.00 37.35 78 THR B O 1
ATOM 3732 N N . ILE B 1 52 ? 84.219 27.138 -11.669 1.00 32.60 79 ILE B N 1
ATOM 3733 C CA . ILE B 1 52 ? 83.926 26.789 -10.252 1.00 32.07 79 ILE B CA 1
ATOM 3734 C C . ILE B 1 52 ? 83.447 28.090 -9.573 1.00 37.51 79 ILE B C 1
ATOM 3735 O O . ILE B 1 52 ? 84.162 29.086 -9.593 1.00 37.35 79 ILE B O 1
ATOM 3740 N N . GLY B 1 53 ? 82.249 28.081 -9.031 1.00 36.16 80 GLY B N 1
ATOM 3741 C CA . GLY B 1 53 ? 81.658 29.256 -8.391 1.00 37.55 80 GLY B CA 1
ATOM 3742 C C . GLY B 1 53 ? 81.578 30.483 -9.293 1.00 44.09 80 GLY B C 1
ATOM 3743 O O . GLY B 1 53 ? 81.788 31.603 -8.821 1.00 45.52 80 GLY B O 1
ATOM 3744 N N . GLY B 1 54 ? 81.331 30.267 -10.596 1.00 37.99 81 GLY B N 1
ATOM 3745 C CA . GLY B 1 54 ? 81.240 31.328 -11.597 1.00 36.26 81 GLY B CA 1
ATOM 3746 C C . GLY B 1 54 ? 82.572 31.853 -12.120 1.00 41.02 81 GLY B C 1
ATOM 3747 O O . GLY B 1 54 ? 82.595 32.746 -12.976 1.00 43.45 81 GLY B O 1
ATOM 3748 N N . GLN B 1 55 ? 83.684 31.269 -11.664 1.00 32.68 82 GLN B N 1
ATOM 3749 C CA . GLN B 1 55 ? 85.029 31.671 -12.014 1.00 32.64 82 GLN B CA 1
ATOM 3750 C C . GLN B 1 55 ? 85.746 30.605 -12.834 1.00 38.68 82 GLN B C 1
ATOM 3751 O O . GLN B 1 55 ? 85.636 29.422 -12.510 1.00 37.09 82 GLN B O 1
ATOM 3757 N N . ASP B 1 56 ? 86.542 31.042 -13.838 1.00 37.71 83 ASP B N 1
ATOM 3758 C CA . ASP B 1 56 ? 87.343 30.157 -14.689 1.00 38.62 83 ASP B CA 1
ATOM 3759 C C . ASP B 1 56 ? 88.439 29.471 -13.889 1.00 42.77 83 ASP B C 1
ATOM 3760 O O . ASP B 1 56 ? 89.216 30.121 -13.198 1.00 44.18 83 ASP B O 1
ATOM 3765 N N . SER B 1 57 ? 88.485 28.150 -14.006 1.00 38.47 84 SER B N 1
ATOM 3766 C CA . SER B 1 57 ? 89.409 27.232 -13.345 1.00 37.02 84 SER B CA 1
ATOM 3767 C C . SER B 1 57 ? 90.324 26.629 -14.408 1.00 41.48 84 SER B C 1
ATOM 3768 O O . SER B 1 57 ? 89.829 25.980 -15.329 1.00 41.05 84 SER B O 1
ATOM 3771 N N . LYS B 1 58 ? 91.648 26.887 -14.323 1.00 37.29 85 LYS B N 1
ATOM 3772 C CA . LYS B 1 58 ? 92.615 26.407 -15.314 1.00 35.58 85 LYS B CA 1
ATOM 3773 C C . LYS B 1 58 ? 92.794 24.874 -15.233 1.00 35.60 85 LYS B C 1
ATOM 3774 O O . LYS B 1 58 ? 93.078 24.331 -14.162 1.00 34.39 85 LYS B O 1
ATOM 3780 N N . VAL B 1 59 ? 92.563 24.193 -16.361 1.00 29.99 86 VAL B N 1
ATOM 3781 C CA . VAL B 1 59 ? 92.709 22.745 -16.543 1.00 29.84 86 VAL B CA 1
ATOM 3782 C C . VAL B 1 59 ? 94.189 22.517 -16.775 1.00 36.05 86 VAL B C 1
ATOM 3783 O O . VAL B 1 59 ? 94.791 23.191 -17.624 1.00 37.12 86 VAL B O 1
ATOM 3787 N N . VAL B 1 60 ? 94.785 21.624 -15.995 1.00 33.37 87 VAL B N 1
ATOM 3788 C CA . VAL B 1 60 ? 96.244 21.416 -16.029 1.00 34.75 87 VAL B CA 1
ATOM 3789 C C . VAL B 1 60 ? 96.618 19.995 -16.521 1.00 41.36 87 VAL B C 1
ATOM 3790 O O . VAL B 1 60 ? 97.771 19.722 -16.826 1.00 40.91 87 VAL B O 1
ATOM 3794 N N . GLY B 1 61 ? 95.627 19.127 -16.624 1.00 40.95 88 GLY B N 1
ATOM 3795 C CA . GLY B 1 61 ? 95.799 17.762 -17.104 1.00 41.86 88 GLY B CA 1
ATOM 3796 C C . GLY B 1 61 ? 94.476 17.184 -17.542 1.00 44.18 88 GLY B C 1
ATOM 3797 O O . GLY B 1 61 ? 93.439 17.554 -16.984 1.00 42.80 88 GLY B O 1
ATOM 3798 N N . ALA B 1 62 ? 94.494 16.317 -18.576 1.00 40.58 89 ALA B N 1
ATOM 3799 C CA . ALA B 1 62 ? 93.288 15.656 -19.110 1.00 40.60 89 ALA B CA 1
ATOM 3800 C C . ALA B 1 62 ? 93.637 14.271 -19.684 1.00 46.26 89 ALA B C 1
ATOM 3801 O O . ALA B 1 62 ? 94.499 14.157 -20.566 1.00 47.40 89 ALA B O 1
ATOM 3803 N N . LYS B 1 63 ? 92.964 13.226 -19.186 1.00 42.95 90 LYS B N 1
ATOM 3804 C CA . LYS B 1 63 ? 93.184 11.838 -19.621 1.00 43.85 90 LYS B CA 1
ATOM 3805 C C . LYS B 1 63 ? 91.890 11.140 -20.150 1.00 49.72 90 LYS B C 1
ATOM 3806 O O . LYS B 1 63 ? 91.808 9.916 -20.092 1.00 51.77 90 LYS B O 1
ATOM 3812 N N . GLY B 1 64 ? 90.911 11.902 -20.649 1.00 45.33 91 GLY B N 1
ATOM 3813 C CA . GLY B 1 64 ? 89.667 11.337 -21.163 1.00 45.09 91 GLY B CA 1
ATOM 3814 C C . GLY B 1 64 ? 88.616 11.057 -20.099 1.00 47.48 91 GLY B C 1
ATOM 3815 O O . GLY B 1 64 ? 87.495 11.553 -20.205 1.00 46.42 91 GLY B O 1
ATOM 3816 N N . LYS B 1 65 ? 88.955 10.223 -19.078 1.00 43.99 92 LYS B N 1
ATOM 3817 C CA . LYS B 1 65 ? 88.065 9.831 -17.960 1.00 43.86 92 LYS B CA 1
ATOM 3818 C C . LYS B 1 65 ? 88.341 10.664 -16.699 1.00 44.36 92 LYS B C 1
ATOM 3819 O O . LYS B 1 65 ? 87.594 10.604 -15.721 1.00 42.96 92 LYS B O 1
ATOM 3825 N N . SER B 1 66 ? 89.410 11.442 -16.733 1.00 39.91 93 SER B N 1
ATOM 3826 C CA . SER B 1 66 ? 89.812 12.308 -15.637 1.00 39.18 93 SER B CA 1
ATOM 3827 C C . SER B 1 66 ? 90.521 13.563 -16.149 1.00 40.67 93 SER B C 1
ATOM 3828 O O . SER B 1 66 ? 91.024 13.607 -17.282 1.00 39.40 93 SER B O 1
ATOM 3831 N N . LEU B 1 67 ? 90.503 14.585 -15.315 1.00 36.49 94 LEU B N 1
ATOM 3832 C CA . LEU B 1 67 ? 91.211 15.825 -15.533 1.00 37.21 94 LEU B CA 1
ATOM 3833 C C . LEU B 1 67 ? 91.587 16.446 -14.191 1.00 43.18 94 LEU B C 1
ATOM 3834 O O . LEU B 1 67 ? 90.965 16.183 -13.170 1.00 42.47 94 LEU B O 1
ATOM 3839 N N . TYR B 1 68 ? 92.601 17.289 -14.229 1.00 42.38 95 TYR B N 1
ATOM 3840 C CA . TYR B 1 68 ? 93.074 18.093 -13.128 1.00 41.58 95 TYR B CA 1
ATOM 3841 C C . TYR B 1 68 ? 92.808 19.562 -13.447 1.00 40.35 95 TYR B C 1
ATOM 3842 O O . TYR B 1 68 ? 93.045 20.015 -14.571 1.00 36.71 95 TYR B O 1
ATOM 3851 N N . CYS B 1 69 ? 92.310 20.303 -12.469 1.00 36.62 96 CYS B N 1
ATOM 3852 C CA . CYS B 1 69 ? 92.141 21.743 -12.604 1.00 35.78 96 CYS B CA 1
ATOM 3853 C C . CYS B 1 69 ? 92.534 22.396 -11.265 1.00 38.92 96 CYS B C 1
ATOM 3854 O O . CYS B 1 69 ? 92.780 21.684 -10.287 1.00 36.09 96 CYS B O 1
ATOM 3857 N N . VAL B 1 70 ? 92.670 23.724 -11.240 1.00 36.45 97 VAL B N 1
ATOM 3858 C CA . VAL B 1 70 ? 93.110 24.442 -10.037 1.00 35.38 97 VAL B CA 1
ATOM 3859 C C . VAL B 1 70 ? 91.988 25.372 -9.601 1.00 38.89 97 VAL B C 1
ATOM 3860 O O . VAL B 1 70 ? 91.479 26.131 -10.428 1.00 38.33 97 VAL B O 1
ATOM 3864 N N . VAL B 1 71 ? 91.552 25.258 -8.323 1.00 34.01 98 VAL B N 1
ATOM 3865 C CA . VAL B 1 71 ? 90.455 26.078 -7.801 1.00 33.39 98 VAL B CA 1
ATOM 3866 C C . VAL B 1 71 ? 90.888 27.563 -7.826 1.00 39.94 98 VAL B C 1
ATOM 3867 O O . VAL B 1 71 ? 91.917 27.909 -7.259 1.00 38.93 98 VAL B O 1
ATOM 3871 N N . PRO B 1 72 ? 90.189 28.434 -8.576 1.00 39.12 99 PRO B N 1
ATOM 3872 C CA . PRO B 1 72 ? 90.631 29.842 -8.632 1.00 38.90 99 PRO B CA 1
ATOM 3873 C C . PRO B 1 72 ? 90.145 30.659 -7.419 1.00 41.49 99 PRO B C 1
ATOM 3874 O O . PRO B 1 72 ? 89.323 30.183 -6.628 1.00 38.31 99 PRO B O 1
ATOM 3878 N N . ALA B 1 73 ? 90.592 31.932 -7.344 1.00 38.44 100 ALA B N 1
ATOM 3879 C CA . ALA B 1 73 ? 90.115 32.891 -6.359 1.00 38.63 100 ALA B CA 1
ATOM 3880 C C . ALA B 1 73 ? 88.667 33.248 -6.664 1.00 40.85 100 ALA B C 1
ATOM 3881 O O . ALA B 1 73 ? 88.304 33.295 -7.841 1.00 39.98 100 ALA B O 1
ATOM 3883 N N . LYS B 1 74 ? 87.849 33.527 -5.616 1.00 36.72 101 LYS B N 1
ATOM 3884 C CA . LYS B 1 74 ? 86.453 33.971 -5.678 1.00 36.16 101 LYS B CA 1
ATOM 3885 C C . LYS B 1 74 ? 85.475 32.852 -6.113 1.00 42.06 101 LYS B C 1
ATOM 3886 O O . LYS B 1 74 ? 84.326 33.137 -6.484 1.00 42.91 101 LYS B O 1
ATOM 3892 N N . ALA B 1 75 ? 85.893 31.576 -5.992 1.00 38.60 102 ALA B N 1
ATOM 3893 C CA . ALA B 1 75 ? 85.075 30.415 -6.364 1.00 37.40 102 ALA B CA 1
ATOM 3894 C C . ALA B 1 75 ? 84.181 29.961 -5.189 1.00 41.52 102 ALA B C 1
ATOM 3895 O O . ALA B 1 75 ? 83.834 28.780 -5.110 1.00 42.40 102 ALA B O 1
ATOM 3897 N N . TYR B 1 76 ? 83.755 30.915 -4.328 1.00 37.23 103 TYR B N 1
ATOM 3898 C CA . TYR B 1 76 ? 83.031 30.748 -3.058 1.00 37.32 103 TYR B CA 1
ATOM 3899 C C . TYR B 1 76 ? 81.813 29.813 -3.124 1.00 43.51 103 TYR B C 1
ATOM 3900 O O . TYR B 1 76 ? 81.689 28.976 -2.227 1.00 44.59 103 TYR B O 1
ATOM 3909 N N . ASP B 1 77 ? 80.949 29.918 -4.160 1.00 41.12 104 ASP B N 1
ATOM 3910 C CA . ASP B 1 77 ? 79.755 29.060 -4.305 1.00 42.11 104 ASP B CA 1
ATOM 3911 C C . ASP B 1 77 ? 80.089 27.571 -4.493 1.00 45.22 104 ASP B C 1
ATOM 3912 O O . ASP B 1 77 ? 79.257 26.720 -4.179 1.00 47.77 104 ASP B O 1
ATOM 3917 N N . GLY B 1 78 ? 81.260 27.274 -5.048 1.00 38.83 105 GLY B N 1
ATOM 3918 C CA . GLY B 1 78 ? 81.692 25.903 -5.265 1.00 38.44 105 GLY B CA 1
ATOM 3919 C C . GLY B 1 78 ? 80.929 25.102 -6.309 1.00 40.86 105 GLY B C 1
ATOM 3920 O O . GLY B 1 78 ? 81.198 23.913 -6.451 1.00 39.59 105 GLY B O 1
ATOM 3921 N N . ASP B 1 79 ? 79.964 25.718 -7.046 1.00 38.82 106 ASP B N 1
ATOM 3922 C CA . ASP B 1 79 ? 79.236 25.004 -8.113 1.00 39.35 106 ASP B CA 1
ATOM 3923 C C . ASP B 1 79 ? 80.201 24.775 -9.285 1.00 38.53 106 ASP B C 1
ATOM 3924 O O . ASP B 1 79 ? 80.889 25.703 -9.692 1.00 39.18 106 ASP B O 1
ATOM 3929 N N . ILE B 1 80 ? 80.314 23.527 -9.749 1.00 32.64 107 ILE B N 1
ATOM 3930 C CA . ILE B 1 80 ? 81.242 23.115 -10.808 1.00 32.04 107 ILE B CA 1
ATOM 3931 C C . ILE B 1 80 ? 80.525 22.851 -12.142 1.00 36.69 107 ILE B C 1
ATOM 3932 O O . ILE B 1 80 ? 79.675 21.955 -12.237 1.00 37.17 107 ILE B O 1
ATOM 3937 N N . LYS B 1 81 ? 80.934 23.605 -13.179 1.00 31.89 108 LYS B N 1
ATOM 3938 C CA . LYS B 1 81 ? 80.450 23.473 -14.552 1.00 32.57 108 LYS B CA 1
ATOM 3939 C C . LYS B 1 81 ? 81.612 23.103 -15.448 1.00 35.25 108 LYS B C 1
ATOM 3940 O O . LYS B 1 81 ? 82.730 23.537 -15.198 1.00 33.83 108 LYS B O 1
ATOM 3946 N N . LEU B 1 82 ? 81.368 22.263 -16.445 1.00 32.32 109 LEU B N 1
ATOM 3947 C CA . LEU B 1 82 ? 82.375 21.846 -17.428 1.00 32.96 109 LEU B CA 1
ATOM 3948 C C . LEU B 1 82 ? 81.779 21.954 -18.848 1.00 35.80 109 LEU B C 1
ATOM 3949 O O . LEU B 1 82 ? 80.649 21.522 -19.086 1.00 32.45 109 LEU B O 1
ATOM 3954 N N . SER B 1 83 ? 82.560 22.505 -19.774 1.00 32.23 110 SER B N 1
ATOM 3955 C CA . SER B 1 83 ? 82.192 22.621 -21.177 1.00 33.27 110 SER B CA 1
ATOM 3956 C C . SER B 1 83 ? 83.318 22.128 -22.025 1.00 34.17 110 SER B C 1
ATOM 3957 O O . SER B 1 83 ? 84.488 22.392 -21.713 1.00 32.62 110 SER B O 1
ATOM 3960 N N . ILE B 1 84 ? 82.972 21.413 -23.084 1.00 29.35 111 ILE B N 1
ATOM 3961 C CA . ILE B 1 84 ? 83.909 21.012 -24.134 1.00 29.37 111 ILE B CA 1
ATOM 3962 C C . ILE B 1 84 ? 83.700 22.061 -25.249 1.00 31.88 111 ILE B C 1
ATOM 3963 O O . ILE B 1 84 ? 82.559 22.453 -25.560 1.00 31.81 111 ILE B O 1
ATOM 3968 N N . LEU B 1 85 ? 84.793 22.575 -25.765 1.00 29.32 112 LEU B N 1
ATOM 3969 C CA . LEU B 1 85 ? 84.765 23.626 -26.792 1.00 29.71 112 LEU B CA 1
ATOM 3970 C C . LEU B 1 85 ? 85.226 23.125 -28.136 1.00 35.02 112 LEU B C 1
ATOM 3971 O O . LEU B 1 85 ? 85.853 22.075 -28.232 1.00 35.95 112 LEU B O 1
ATOM 3976 N N . ASN B 1 86 ? 84.927 23.900 -29.177 1.00 32.22 113 ASN B N 1
ATOM 3977 C CA . ASN B 1 86 ? 85.409 23.671 -30.524 1.00 33.38 113 ASN B CA 1
ATOM 3978 C C . ASN B 1 86 ? 86.693 24.525 -30.694 1.00 38.07 113 ASN B C 1
ATOM 3979 O O . ASN B 1 86 ? 87.132 25.154 -29.725 1.00 36.74 113 ASN B O 1
ATOM 3984 N N . ASP B 1 87 ? 87.297 24.532 -31.891 1.00 39.46 114 ASP B N 1
ATOM 3985 C CA . ASP B 1 87 ? 88.547 25.266 -32.176 1.00 40.62 114 ASP B CA 1
ATOM 3986 C C . ASP B 1 87 ? 88.414 26.775 -31.951 1.00 44.75 114 ASP B C 1
ATOM 3987 O O . ASP B 1 87 ? 89.381 27.428 -31.550 1.00 46.01 114 ASP B O 1
ATOM 3992 N N . GLU B 1 88 ? 87.201 27.305 -32.151 1.00 39.32 115 GLU B N 1
ATOM 3993 C CA . GLU B 1 88 ? 86.883 28.726 -32.028 1.00 37.95 115 GLU B CA 1
ATOM 3994 C C . GLU B 1 88 ? 86.490 29.118 -30.591 1.00 41.02 115 GLU B C 1
ATOM 3995 O O . GLU B 1 88 ? 86.147 30.270 -30.362 1.00 40.79 115 GLU B O 1
ATOM 4001 N N . GLY B 1 89 ? 86.580 28.179 -29.643 1.00 36.81 116 GLY B N 1
ATOM 4002 C CA . GLY B 1 89 ? 86.261 28.420 -28.240 1.00 34.71 116 GLY B CA 1
ATOM 4003 C C . GLY B 1 89 ? 84.779 28.418 -27.898 1.00 40.32 116 GLY B C 1
ATOM 4004 O O . GLY B 1 89 ? 84.409 28.804 -26.787 1.00 40.44 116 GLY B O 1
ATOM 4005 N N . GLU B 1 90 ? 83.898 27.987 -28.824 1.00 37.50 117 GLU B N 1
ATOM 4006 C CA . GLU B 1 90 ? 82.466 27.937 -28.507 1.00 37.62 117 GLU B CA 1
ATOM 4007 C C . GLU B 1 90 ? 82.136 26.602 -27.837 1.00 41.85 117 GLU B C 1
ATOM 4008 O O . GLU B 1 90 ? 82.720 25.580 -28.182 1.00 41.93 117 GLU B O 1
ATOM 4014 N N . GLU B 1 91 ? 81.198 26.622 -26.896 1.00 37.91 118 GLU B N 1
ATOM 4015 C CA . GLU B 1 91 ? 80.729 25.447 -26.156 1.00 37.74 118 GLU B CA 1
ATOM 4016 C C . GLU B 1 91 ? 79.974 24.490 -27.082 1.00 41.09 118 GLU B C 1
ATOM 4017 O O . GLU B 1 91 ? 79.052 24.910 -27.776 1.00 40.61 118 GLU B O 1
ATOM 4023 N N . ILE B 1 92 ? 80.393 23.210 -27.127 1.00 38.06 119 ILE B N 1
ATOM 4024 C CA . ILE B 1 92 ? 79.720 22.209 -27.950 1.00 38.57 119 ILE B CA 1
ATOM 4025 C C . ILE B 1 92 ? 79.057 21.124 -27.076 1.00 42.39 119 ILE B C 1
ATOM 4026 O O . ILE B 1 92 ? 78.232 20.371 -27.573 1.00 44.61 119 ILE B O 1
ATOM 4031 N N . ALA B 1 93 ? 79.410 21.045 -25.804 1.00 38.32 120 ALA B N 1
ATOM 4032 C CA . ALA B 1 93 ? 78.863 20.079 -24.847 1.00 37.83 120 ALA B CA 1
ATOM 4033 C C . ALA B 1 93 ? 79.022 20.653 -23.468 1.00 38.94 120 ALA B C 1
ATOM 4034 O O . ALA B 1 93 ? 80.040 21.248 -23.185 1.00 38.12 120 ALA B O 1
ATOM 4036 N N . ASN B 1 94 ? 77.968 20.568 -22.660 1.00 36.18 121 ASN B N 1
ATOM 4037 C CA . ASN B 1 94 ? 77.901 21.105 -21.316 1.00 35.29 121 ASN B CA 1
ATOM 4038 C C . ASN B 1 94 ? 77.460 20.070 -20.260 1.00 39.84 121 ASN B C 1
ATOM 4039 O O . ASN B 1 94 ? 76.519 19.293 -20.485 1.00 38.48 121 ASN B O 1
ATOM 4044 N N . THR B 1 95 ? 78.099 20.123 -19.075 1.00 36.21 122 THR B N 1
ATOM 4045 C CA . THR B 1 95 ? 77.721 19.289 -17.935 1.00 36.35 122 THR B CA 1
ATOM 4046 C C . THR B 1 95 ? 77.946 20.076 -16.634 1.00 36.66 122 THR B C 1
ATOM 4047 O O . THR B 1 95 ? 78.483 21.181 -16.647 1.00 33.46 122 THR B O 1
ATOM 4051 N N . GLU B 1 96 ? 77.480 19.519 -15.534 1.00 37.12 123 GLU B N 1
ATOM 4052 C CA . GLU B 1 96 ? 77.575 20.118 -14.213 1.00 37.91 123 GLU B CA 1
ATOM 4053 C C . GLU B 1 96 ? 77.750 19.017 -13.171 1.00 41.13 123 GLU B C 1
ATOM 4054 O O . GLU B 1 96 ? 77.242 17.899 -13.356 1.00 40.63 123 GLU B O 1
ATOM 4060 N N . ALA B 1 97 ? 78.453 19.321 -12.078 1.00 37.66 124 ALA B N 1
ATOM 4061 C CA . ALA B 1 97 ? 78.611 18.379 -10.967 1.00 38.31 124 ALA B CA 1
ATOM 4062 C C . ALA B 1 97 ? 77.357 18.414 -10.072 1.00 45.57 124 ALA B C 1
ATOM 4063 O O . ALA B 1 97 ? 76.715 19.465 -9.973 1.00 45.96 124 ALA B O 1
ATOM 4065 N N . ASN B 1 98 ? 76.999 17.282 -9.426 1.00 43.41 125 ASN B N 1
ATOM 4066 C CA . ASN B 1 98 ? 75.827 17.254 -8.540 1.00 44.77 125 ASN B CA 1
ATOM 4067 C C . ASN B 1 98 ? 76.084 17.912 -7.185 1.00 47.47 125 ASN B C 1
ATOM 4068 O O . ASN B 1 98 ? 75.158 18.405 -6.544 1.00 46.28 125 ASN B O 1
ATOM 4073 N N . GLU B 1 99 ? 77.325 17.862 -6.728 1.00 43.52 126 GLU B N 1
ATOM 4074 C CA . GLU B 1 99 ? 77.725 18.428 -5.447 1.00 42.53 126 GLU B CA 1
ATOM 4075 C C . GLU B 1 99 ? 78.545 19.693 -5.648 1.00 42.69 126 GLU B C 1
ATOM 4076 O O . GLU B 1 99 ? 79.244 19.848 -6.645 1.00 41.61 126 GLU B O 1
ATOM 4082 N N . LYS B 1 100 ? 78.480 20.581 -4.685 1.00 39.00 127 LYS B N 1
ATOM 4083 C CA . LYS B 1 100 ? 79.250 21.818 -4.664 1.00 37.99 127 LYS B CA 1
ATOM 4084 C C . LYS B 1 100 ? 80.552 21.597 -3.902 1.00 40.70 127 LYS B C 1
ATOM 4085 O O . LYS B 1 100 ? 80.568 20.834 -2.936 1.00 40.96 127 LYS B O 1
ATOM 4091 N N . PHE B 1 101 ? 81.642 22.247 -4.340 1.00 36.98 128 PHE B N 1
ATOM 4092 C CA . PHE B 1 101 ? 82.942 22.219 -3.663 1.00 35.69 128 PHE B CA 1
ATOM 4093 C C . PHE B 1 101 ? 82.863 23.157 -2.425 1.00 38.47 128 PHE B C 1
ATOM 4094 O O . PHE B 1 101 ? 82.265 24.238 -2.516 1.00 37.68 128 PHE B O 1
ATOM 4102 N N . VAL B 1 102 ? 83.463 22.756 -1.294 1.00 33.27 129 VAL B N 1
ATOM 4103 C CA . VAL B 1 102 ? 83.387 23.564 -0.064 1.00 33.83 129 VAL B CA 1
ATOM 4104 C C . VAL B 1 102 ? 84.645 24.426 0.044 1.00 36.48 129 VAL B C 1
ATOM 4105 O O . VAL B 1 102 ? 85.751 23.931 0.251 1.00 38.25 129 VAL B O 1
ATOM 4109 N N . TYR B 1 103 ? 84.462 25.724 -0.196 1.00 33.90 130 TYR B N 1
ATOM 4110 C CA . TYR B 1 103 ? 85.545 26.708 -0.228 1.00 33.41 130 TYR B CA 1
ATOM 4111 C C . TYR B 1 103 ? 85.746 27.322 1.160 1.00 39.84 130 TYR B C 1
ATOM 4112 O O . TYR B 1 103 ? 84.807 27.795 1.824 1.00 40.23 130 TYR B O 1
ATOM 4121 N N . GLN B 1 104 ? 86.992 27.312 1.564 1.00 36.06 131 GLN B N 1
ATOM 4122 C CA . GLN B 1 104 ? 87.452 27.899 2.801 1.00 35.45 131 GLN B CA 1
ATOM 4123 C C . GLN B 1 104 ? 88.338 29.097 2.434 1.00 38.55 131 GLN B C 1
ATOM 4124 O O . GLN B 1 104 ? 89.399 28.906 1.833 1.00 38.29 131 GLN B O 1
ATOM 4130 N N . LYS B 1 105 ? 87.886 30.324 2.763 1.00 34.30 132 LYS B N 1
ATOM 4131 C CA . LYS B 1 105 ? 88.652 31.541 2.521 1.00 34.14 132 LYS B CA 1
ATOM 4132 C C . LYS B 1 105 ? 89.896 31.625 3.443 1.00 39.88 132 LYS B C 1
ATOM 4133 O O . LYS B 1 105 ? 89.899 31.135 4.584 1.00 37.55 132 LYS B O 1
ATOM 4139 N N . LYS B 1 106 ? 90.941 32.296 2.942 1.00 36.98 133 LYS B N 1
ATOM 4140 C CA . LYS B 1 106 ? 92.156 32.519 3.712 1.00 36.08 133 LYS B CA 1
ATOM 4141 C C . LYS B 1 106 ? 92.538 33.994 3.620 1.00 38.62 133 LYS B C 1
ATOM 4142 O O . LYS B 1 106 ? 91.943 34.762 2.870 1.00 37.99 133 LYS B O 1
ATOM 4156 N N . LEU B 1 108 ? 95.107 37.061 2.762 1.00 27.44 135 LEU B N 1
ATOM 4157 C CA . LEU B 1 108 ? 96.008 37.476 1.709 1.00 27.51 135 LEU B CA 1
ATOM 4158 C C . LEU B 1 108 ? 96.596 38.848 1.997 1.00 33.35 135 LEU B C 1
ATOM 4159 O O . LEU B 1 108 ? 95.947 39.681 2.631 1.00 34.55 135 LEU B O 1
ATOM 4164 N N . VAL B 1 109 ? 97.787 39.107 1.461 1.00 29.94 136 VAL B N 1
ATOM 4165 C CA . VAL B 1 109 ? 98.417 40.435 1.485 1.00 29.03 136 VAL B CA 1
ATOM 4166 C C . VAL B 1 109 ? 98.002 41.107 0.187 1.00 33.94 136 VAL B C 1
ATOM 4167 O O . VAL B 1 109 ? 98.090 40.491 -0.871 1.00 34.45 136 VAL B O 1
ATOM 4171 N N . THR B 1 110 ? 97.516 42.337 0.262 1.00 31.47 137 THR B N 1
ATOM 4172 C CA . THR B 1 110 ? 97.126 43.122 -0.910 1.00 31.91 137 THR B CA 1
ATOM 4173 C C . THR B 1 110 ? 97.676 44.528 -0.789 1.00 36.65 137 THR B C 1
ATOM 4174 O O . THR B 1 110 ? 98.196 44.877 0.268 1.00 34.59 137 THR B O 1
ATOM 4178 N N . THR B 1 111 ? 97.540 45.343 -1.858 1.00 34.35 138 THR B N 1
ATOM 4179 C CA . THR B 1 111 ? 97.982 46.740 -1.846 1.00 33.79 138 THR B CA 1
ATOM 4180 C C . THR B 1 111 ? 96.738 47.550 -1.641 1.00 40.87 138 THR B C 1
ATOM 4181 O O . THR B 1 111 ? 95.843 47.522 -2.468 1.00 41.86 138 THR B O 1
ATOM 4185 N N . PHE B 1 112 ? 96.648 48.236 -0.515 1.00 39.57 139 PHE B N 1
ATOM 4186 C CA . PHE B 1 112 ? 95.489 49.037 -0.212 1.00 38.86 139 PHE B CA 1
ATOM 4187 C C . PHE B 1 112 ? 95.596 50.413 -0.882 1.00 42.52 139 PHE B C 1
ATOM 4188 O O . PHE B 1 112 ? 94.683 50.806 -1.611 1.00 44.27 139 PHE B O 1
ATOM 4196 N N . LEU B 1 113 ? 96.683 51.150 -0.623 1.00 36.69 140 LEU B N 1
ATOM 4197 C CA . LEU B 1 113 ? 96.868 52.499 -1.144 1.00 36.45 140 LEU B CA 1
ATOM 4198 C C . LEU B 1 113 ? 98.258 52.741 -1.666 1.00 39.78 140 LEU B C 1
ATOM 4199 O O . LEU B 1 113 ? 99.240 52.160 -1.173 1.00 38.51 140 LEU B O 1
ATOM 4204 N N . GLY B 1 114 ? 98.346 53.674 -2.600 1.00 36.44 141 GLY B N 1
ATOM 4205 C CA . GLY B 1 114 ? 99.617 54.069 -3.167 1.00 37.15 141 GLY B CA 1
ATOM 4206 C C . GLY B 1 114 ? 100.010 53.309 -4.412 1.00 42.65 141 GLY B C 1
ATOM 4207 O O . GLY B 1 114 ? 99.611 52.165 -4.632 1.00 40.12 141 GLY B O 1
ATOM 4208 N N . THR B 1 115 ? 100.803 53.956 -5.241 1.00 44.29 142 THR B N 1
ATOM 4209 C CA . THR B 1 115 ? 101.328 53.331 -6.444 1.00 45.53 142 THR B CA 1
ATOM 4210 C C . THR B 1 115 ? 102.675 53.956 -6.834 1.00 48.77 142 THR B C 1
ATOM 4211 O O . THR B 1 115 ? 103.018 55.074 -6.421 1.00 48.44 142 THR B O 1
ATOM 4223 N N . TYR B 1 117 ? 105.392 54.254 -10.430 1.00 50.71 144 TYR B N 1
ATOM 4224 C CA . TYR B 1 117 ? 105.389 54.127 -11.883 1.00 51.67 144 TYR B CA 1
ATOM 4225 C C . TYR B 1 117 ? 106.818 53.868 -12.383 1.00 56.80 144 TYR B C 1
ATOM 4226 O O . TYR B 1 117 ? 107.754 53.834 -11.575 1.00 54.66 144 TYR B O 1
ATOM 4235 N N . ASP B 1 118 ? 106.960 53.637 -13.713 1.00 56.58 145 ASP B N 1
ATOM 4236 C CA . ASP B 1 118 ? 108.212 53.364 -14.430 1.00 58.11 145 ASP B CA 1
ATOM 4237 C C . ASP B 1 118 ? 108.919 52.118 -13.843 1.00 60.38 145 ASP B C 1
ATOM 4238 O O . ASP B 1 118 ? 110.049 52.215 -13.370 1.00 60.02 145 ASP B O 1
ATOM 4243 N N . GLY B 1 119 ? 108.227 50.978 -13.862 1.00 55.80 146 GLY B N 1
ATOM 4244 C CA . GLY B 1 119 ? 108.718 49.716 -13.305 1.00 55.09 146 GLY B CA 1
ATOM 4245 C C . GLY B 1 119 ? 109.069 49.814 -11.831 1.00 59.11 146 GLY B C 1
ATOM 4246 O O . GLY B 1 119 ? 110.142 49.362 -11.418 1.00 58.69 146 GLY B O 1
ATOM 4247 N N . ASN B 1 120 ? 108.173 50.471 -11.048 1.00 54.28 147 ASN B N 1
ATOM 4248 C CA . ASN B 1 120 ? 108.270 50.727 -9.608 1.00 53.22 147 ASN B CA 1
ATOM 4249 C C . ASN B 1 120 ? 109.606 51.419 -9.216 1.00 56.58 147 ASN B C 1
ATOM 4250 O O . ASN B 1 120 ? 110.237 51.049 -8.223 1.00 55.06 147 ASN B O 1
ATOM 4255 N N . THR B 1 121 ? 109.999 52.449 -9.977 1.00 53.49 148 THR B N 1
ATOM 4256 C CA . THR B 1 121 ? 111.229 53.227 -9.726 1.00 54.48 148 THR B CA 1
ATOM 4257 C C . THR B 1 121 ? 110.884 54.660 -9.255 1.00 57.19 148 THR B C 1
ATOM 4258 O O . THR B 1 121 ? 111.687 55.304 -8.569 1.00 56.49 148 THR B O 1
ATOM 4262 N N . LYS B 1 122 ? 109.706 55.165 -9.659 1.00 52.13 149 LYS B N 1
ATOM 4263 C CA . LYS B 1 122 ? 109.297 56.526 -9.339 1.00 51.53 149 LYS B CA 1
ATOM 4264 C C . LYS B 1 122 ? 107.910 56.550 -8.718 1.00 52.14 149 LYS B C 1
ATOM 4265 O O . LYS B 1 122 ? 107.148 55.588 -8.808 1.00 51.75 149 LYS B O 1
ATOM 42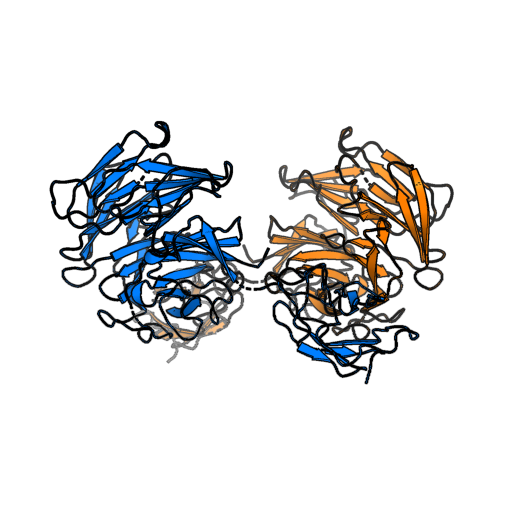71 N N . TYR B 1 123 ? 107.607 57.632 -8.036 1.00 47.66 150 TYR B N 1
ATOM 4272 C CA . TYR B 1 123 ? 106.317 57.830 -7.379 1.00 46.10 150 TYR B CA 1
ATOM 4273 C C . TYR B 1 123 ? 106.097 59.325 -7.184 1.00 50.55 150 TYR B C 1
ATOM 4274 O O . TYR B 1 123 ? 107.065 60.092 -7.088 1.00 48.79 150 TYR B O 1
ATOM 4283 N N . ASP B 1 124 ? 104.825 59.732 -7.129 1.00 48.93 151 ASP B N 1
ATOM 4284 C CA . ASP B 1 124 ? 104.464 61.127 -6.910 1.00 50.74 151 ASP B CA 1
ATOM 4285 C C . ASP B 1 124 ? 103.939 61.328 -5.489 1.00 51.70 151 ASP B C 1
ATOM 4286 O O . ASP B 1 124 ? 103.213 60.479 -4.956 1.00 50.40 151 ASP B O 1
ATOM 4291 N N . LEU B 1 125 ? 104.294 62.448 -4.893 1.00 48.30 152 LEU B N 1
ATOM 4292 C CA . LEU B 1 125 ? 103.848 62.853 -3.578 1.00 49.75 152 LEU B CA 1
ATOM 4293 C C . LEU B 1 125 ? 102.741 63.879 -3.773 1.00 56.95 152 LEU B C 1
ATOM 4294 O O . LEU B 1 125 ? 103.015 65.045 -4.080 1.00 59.47 152 LEU B O 1
ATOM 4299 N N . LYS B 1 126 ? 101.482 63.427 -3.678 1.00 52.34 153 LYS B N 1
ATOM 4300 C CA . LYS B 1 126 ? 100.313 64.287 -3.875 1.00 52.37 153 LYS B CA 1
ATOM 4301 C C . LYS B 1 126 ? 99.113 63.862 -3.010 1.00 53.42 153 LYS B C 1
ATOM 4302 O O . LYS B 1 126 ? 99.004 62.703 -2.596 1.00 51.23 153 LYS B O 1
ATOM 4308 N N . ASP B 1 127 ? 98.213 64.817 -2.745 1.00 49.94 154 ASP B N 1
ATOM 4309 C CA . ASP B 1 127 ? 96.933 64.567 -2.085 1.00 48.40 154 ASP B CA 1
ATOM 4310 C C . ASP B 1 127 ? 95.968 64.135 -3.206 1.00 51.38 154 ASP B C 1
ATOM 4311 O O . ASP B 1 127 ? 96.172 64.516 -4.364 1.00 52.14 154 ASP B O 1
ATOM 4316 N N . GLY B 1 128 ? 94.995 63.291 -2.894 1.00 45.66 155 GLY B N 1
ATOM 4317 C CA . GLY B 1 128 ? 94.065 62.817 -3.907 1.00 45.11 155 GLY B CA 1
ATOM 4318 C C . GLY B 1 128 ? 93.173 61.689 -3.438 1.00 48.27 155 GLY B C 1
ATOM 4319 O O . GLY B 1 128 ? 93.347 61.178 -2.328 1.00 44.99 155 GLY B O 1
ATOM 4320 N N . PRO B 1 129 ? 92.206 61.270 -4.292 1.00 46.25 156 PRO B N 1
ATOM 4321 C CA . PRO B 1 129 ? 91.337 60.152 -3.915 1.00 45.26 156 PRO B CA 1
ATOM 4322 C C . PRO B 1 129 ? 92.137 58.855 -3.735 1.00 46.49 156 PRO B C 1
ATOM 4323 O O . PRO B 1 129 ? 93.290 58.791 -4.155 1.00 45.06 156 PRO B O 1
ATOM 4327 N N . PHE B 1 130 ? 91.520 57.823 -3.141 1.00 42.69 157 PHE B N 1
ATOM 4328 C CA . PHE B 1 130 ? 92.167 56.523 -2.896 1.00 41.87 157 PHE B CA 1
ATOM 4329 C C . PHE B 1 130 ? 92.801 55.924 -4.172 1.00 49.44 157 PHE B C 1
ATOM 4330 O O . PHE B 1 130 ? 93.925 55.431 -4.123 1.00 49.82 157 PHE B O 1
ATOM 4338 N N . ASP B 1 131 ? 92.112 56.040 -5.306 1.00 48.73 158 ASP B N 1
ATOM 4339 C CA . ASP B 1 131 ? 92.567 55.536 -6.602 1.00 49.83 158 ASP B CA 1
ATOM 4340 C C . ASP B 1 131 ? 93.699 56.394 -7.255 1.00 57.60 158 ASP B C 1
ATOM 4341 O O . ASP B 1 131 ? 94.294 55.921 -8.226 1.00 60.19 158 ASP B O 1
ATOM 4346 N N . ASP B 1 132 ? 93.974 57.635 -6.778 1.00 53.12 159 ASP B N 1
ATOM 4347 C CA . ASP B 1 132 ? 94.975 58.505 -7.407 1.00 52.91 159 ASP B CA 1
ATOM 4348 C C . ASP B 1 132 ? 95.596 59.466 -6.365 1.00 53.58 159 ASP B C 1
ATOM 4349 O O . ASP B 1 132 ? 95.432 60.684 -6.422 1.00 52.33 159 ASP B O 1
ATOM 4354 N N . CYS B 1 133 ? 96.340 58.895 -5.423 1.00 49.38 160 CYS B N 1
ATOM 4355 C CA . CYS B 1 133 ? 96.989 59.652 -4.348 1.00 48.63 160 CYS B CA 1
ATOM 4356 C C . CYS B 1 133 ? 98.530 59.510 -4.409 1.00 51.51 160 CYS B C 1
ATOM 4357 O O . CYS B 1 133 ? 99.219 59.858 -3.448 1.00 50.96 160 CYS B O 1
ATOM 4360 N N . GLY B 1 134 ? 99.043 59.046 -5.550 1.00 47.53 161 GLY B N 1
ATOM 4361 C CA . GLY B 1 134 ? 100.469 58.835 -5.770 1.00 46.73 161 GLY B CA 1
ATOM 4362 C C . GLY B 1 134 ? 101.020 57.716 -4.901 1.00 46.67 161 GLY B C 1
ATOM 4363 O O . GLY B 1 134 ? 100.396 56.663 -4.777 1.00 45.19 161 GLY B O 1
ATOM 4364 N N . GLY B 1 135 ? 102.182 57.956 -4.301 1.00 41.02 162 GLY B N 1
ATOM 4365 C CA . GLY B 1 135 ? 102.863 57.028 -3.408 1.00 38.24 162 GLY B CA 1
ATOM 4366 C C . GLY B 1 135 ? 103.156 57.711 -2.095 1.00 40.67 162 GLY B C 1
ATOM 4367 O O . GLY B 1 135 ? 103.144 58.942 -2.014 1.00 40.58 162 GLY B O 1
ATOM 4368 N N . PHE B 1 136 ? 103.380 56.927 -1.053 1.00 38.29 163 PHE B N 1
ATOM 4369 C CA . PHE B 1 136 ? 103.664 57.443 0.292 1.00 38.62 163 PHE B CA 1
ATOM 4370 C C . PHE B 1 136 ? 105.167 57.522 0.471 1.00 44.08 163 PHE B C 1
ATOM 4371 O O . PHE B 1 136 ? 105.853 56.542 0.211 1.00 42.42 163 PHE B O 1
ATOM 4379 N N . GLY B 1 137 ? 105.677 58.688 0.867 1.00 42.92 164 GLY B N 1
ATOM 4380 C CA . GLY B 1 137 ? 107.107 58.855 1.107 1.00 42.47 164 GLY B CA 1
ATOM 4381 C C . GLY B 1 137 ? 107.546 58.011 2.287 1.00 44.93 164 GLY B C 1
ATOM 4382 O O . GLY B 1 137 ? 108.647 57.443 2.278 1.00 45.30 164 GLY B O 1
ATOM 4383 N N . GLY B 1 138 ? 106.657 57.927 3.286 1.00 37.79 165 GLY B N 1
ATOM 4384 C CA . GLY B 1 138 ? 106.856 57.182 4.516 1.00 36.66 165 GLY B CA 1
ATOM 4385 C C . GLY B 1 138 ? 105.577 57.063 5.323 1.00 42.69 165 GLY B C 1
ATOM 4386 O O . GLY B 1 138 ? 104.740 57.964 5.305 1.00 42.47 165 GLY B O 1
ATOM 4387 N N . ALA B 1 139 ? 105.402 55.917 5.993 1.00 40.31 166 ALA B N 1
ATOM 4388 C CA . ALA B 1 139 ? 104.296 55.613 6.908 1.00 40.03 166 ALA B CA 1
ATOM 4389 C C . ALA B 1 139 ? 104.883 54.752 8.009 1.00 43.12 166 ALA B C 1
ATOM 4390 O O . ALA B 1 139 ? 104.723 53.526 8.012 1.00 42.59 166 ALA B O 1
ATOM 4392 N N . VAL B 1 140 ? 105.665 55.409 8.897 1.00 38.46 167 VAL B N 1
ATOM 4393 C CA . VAL B 1 140 ? 106.442 54.755 9.968 1.00 36.56 167 VAL B CA 1
ATOM 4394 C C . VAL B 1 140 ? 105.587 54.467 11.206 1.00 41.37 167 VAL B C 1
ATOM 4395 O O . VAL B 1 140 ? 105.958 53.626 12.025 1.00 40.51 167 VAL B O 1
ATOM 4399 N N . TRP B 1 141 ? 104.449 55.159 11.337 1.00 38.66 168 TRP B N 1
ATOM 4400 C CA . TRP B 1 141 ? 103.575 54.986 12.487 1.00 38.23 168 TRP B CA 1
ATOM 4401 C C . TRP B 1 141 ? 102.172 55.240 12.036 1.00 40.36 168 TRP B C 1
ATOM 4402 O O . TRP B 1 141 ? 101.921 56.249 11.382 1.00 39.53 168 TRP B O 1
ATOM 4413 N N . LEU B 1 142 ? 101.281 54.270 12.284 1.00 35.80 169 LEU B N 1
ATOM 4414 C CA . LEU B 1 142 ? 99.880 54.351 11.874 1.00 35.67 169 LEU B CA 1
ATOM 4415 C C . LEU B 1 142 ? 99.008 54.413 13.125 1.00 39.24 169 LEU B C 1
ATOM 4416 O O . LEU B 1 142 ? 99.254 53.654 14.068 1.00 36.74 169 LEU B O 1
ATOM 4421 N N . SER B 1 143 ? 98.024 55.349 13.158 1.00 36.71 170 SER B N 1
ATOM 4422 C CA . SER B 1 143 ? 97.156 55.543 14.325 1.00 36.56 170 SER B CA 1
ATOM 4423 C C . SER B 1 143 ? 95.787 56.073 13.930 1.00 41.73 170 SER B C 1
ATOM 4424 O O . SER B 1 143 ? 95.678 57.125 13.281 1.00 42.21 170 SER B O 1
ATOM 4427 N N . PHE B 1 144 ? 94.742 55.340 14.335 1.00 37.17 171 PHE B N 1
ATOM 4428 C CA . PHE B 1 144 ? 93.364 55.756 14.117 1.00 37.17 171 PHE B CA 1
ATOM 4429 C C . PHE B 1 144 ? 93.009 56.885 15.066 1.00 41.61 171 PHE B C 1
ATOM 4430 O O . PHE B 1 144 ? 93.531 56.952 16.176 1.00 40.23 171 PHE B O 1
ATOM 4438 N N . ASP B 1 145 ? 92.096 57.751 14.651 1.00 40.62 172 ASP B N 1
ATOM 4439 C CA . ASP B 1 145 ? 91.558 58.767 15.537 1.00 41.64 172 ASP B CA 1
ATOM 4440 C C . ASP B 1 145 ? 90.618 58.021 16.506 1.00 47.02 172 ASP B C 1
ATOM 4441 O O . ASP B 1 145 ? 89.718 57.320 16.027 1.00 45.33 172 ASP B O 1
ATOM 4446 N N . PRO B 1 146 ? 90.841 58.081 17.850 1.00 45.20 173 PRO B N 1
ATOM 4447 C CA . PRO B 1 146 ? 89.955 57.340 18.769 1.00 45.55 173 PRO B CA 1
ATOM 4448 C C . PRO B 1 146 ? 88.483 57.769 18.685 1.00 51.67 173 PRO B C 1
ATOM 4449 O O . PRO B 1 146 ? 87.614 56.962 19.020 1.00 52.08 173 PRO B O 1
ATOM 4453 N N . LYS B 1 147 ? 88.201 59.009 18.217 1.00 48.64 174 LYS B N 1
ATOM 4454 C CA . LYS B 1 147 ? 86.837 59.543 18.103 1.00 49.82 174 LYS B CA 1
ATOM 4455 C C . LYS B 1 147 ? 86.274 59.402 16.694 1.00 53.66 174 LYS B C 1
ATOM 4456 O O . LYS B 1 147 ? 85.109 59.735 16.456 1.00 54.80 174 LYS B O 1
ATOM 4462 N N . ASN B 1 148 ? 87.094 58.933 15.750 1.00 48.86 175 ASN B N 1
ATOM 4463 C CA . ASN B 1 148 ? 86.637 58.744 14.375 1.00 47.14 175 ASN B CA 1
ATOM 4464 C C . ASN B 1 148 ? 87.425 57.621 13.721 1.00 47.86 175 ASN B C 1
ATOM 4465 O O . ASN B 1 148 ? 88.538 57.832 13.245 1.00 44.83 175 ASN B O 1
ATOM 4470 N N . HIS B 1 149 ? 86.811 56.432 13.672 1.00 44.49 176 HIS B N 1
ATOM 4471 C CA . HIS B 1 149 ? 87.406 55.245 13.097 1.00 42.01 176 HIS B CA 1
ATOM 4472 C C . HIS B 1 149 ? 87.488 55.317 11.550 1.00 46.68 176 HIS B C 1
ATOM 4473 O O . HIS B 1 149 ? 88.048 54.404 10.914 1.00 45.48 176 HIS B O 1
ATOM 4480 N N . ASN B 1 150 ? 86.994 56.411 10.943 1.00 43.10 177 ASN B N 1
ATOM 4481 C CA . ASN B 1 150 ? 87.145 56.579 9.498 1.00 43.26 177 ASN B CA 1
ATOM 4482 C C . ASN B 1 150 ? 88.406 57.344 9.183 1.00 45.86 177 ASN B C 1
ATOM 4483 O O . ASN B 1 150 ? 88.764 57.456 8.010 1.00 45.84 177 ASN B O 1
ATOM 4488 N N . HIS B 1 151 ? 89.072 57.882 10.216 1.00 41.16 178 HIS B N 1
ATOM 4489 C CA . HIS B 1 151 ? 90.274 58.690 10.058 1.00 40.84 178 HIS B CA 1
ATOM 4490 C C . HIS B 1 151 ? 91.499 57.946 10.572 1.00 42.66 178 HIS B C 1
ATOM 4491 O O . HIS B 1 151 ? 91.638 57.692 11.768 1.00 39.33 178 HIS B O 1
ATOM 4498 N N . LEU B 1 152 ? 92.375 57.568 9.641 1.00 40.89 179 LEU B N 1
ATOM 4499 C CA . LEU B 1 152 ? 93.620 56.872 9.935 1.00 39.24 179 LEU B CA 1
ATOM 4500 C C . LEU B 1 152 ? 94.785 57.832 9.670 1.00 44.77 179 LEU B C 1
ATOM 4501 O O . LEU B 1 152 ? 95.008 58.241 8.530 1.00 44.90 179 LEU B O 1
ATOM 4506 N N . TYR B 1 153 ? 95.515 58.198 10.725 1.00 41.99 180 TYR B N 1
ATOM 4507 C CA . TYR B 1 153 ? 96.659 59.099 10.599 1.00 41.77 180 TYR B CA 1
ATOM 4508 C C . TYR B 1 153 ? 97.952 58.313 10.484 1.00 43.70 180 TYR B C 1
ATOM 4509 O O . TYR B 1 153 ? 98.062 57.188 11.005 1.00 41.52 180 TYR B O 1
ATOM 4518 N N . LEU B 1 154 ? 98.936 58.918 9.813 1.00 40.34 181 LEU B N 1
ATOM 4519 C CA . LEU B 1 154 ? 100.267 58.343 9.626 1.00 39.42 181 LEU B CA 1
ATOM 4520 C C . LEU B 1 154 ? 101.320 59.447 9.715 1.00 45.15 181 LEU B C 1
ATOM 4521 O O . LEU B 1 154 ? 101.043 60.585 9.338 1.00 46.96 181 LEU B O 1
ATOM 4526 N N . VAL B 1 155 ? 102.530 59.107 10.181 1.00 39.83 182 VAL B N 1
ATOM 4527 C CA . VAL B 1 155 ? 103.683 60.003 10.224 1.00 40.24 182 VAL B CA 1
ATOM 4528 C C . VAL B 1 155 ? 104.741 59.329 9.365 1.00 43.96 182 VAL B C 1
ATOM 4529 O O . VAL B 1 155 ? 104.750 58.110 9.280 1.00 41.10 182 VAL B O 1
ATOM 4533 N N . GLY B 1 156 ? 105.587 60.112 8.709 1.00 43.52 183 GLY B N 1
ATOM 4534 C CA . GLY B 1 156 ? 106.547 59.567 7.760 1.00 43.35 183 GLY B CA 1
ATOM 4535 C C . GLY B 1 156 ? 107.973 60.030 7.871 1.00 50.22 183 GLY B C 1
ATOM 4536 O O . GLY B 1 156 ? 108.631 60.178 6.839 1.00 52.17 183 GLY B O 1
ATOM 4537 N N . GLU B 1 157 ? 108.485 60.198 9.115 1.00 47.03 184 GLU B N 1
ATOM 4538 C CA . GLU B 1 157 ? 109.846 60.667 9.421 1.00 47.50 184 GLU B CA 1
ATOM 4539 C C . GLU B 1 157 ? 110.039 62.055 8.801 1.00 50.77 184 GLU B C 1
ATOM 4540 O O . GLU B 1 157 ? 109.388 62.998 9.259 1.00 50.51 184 GLU B O 1
ATOM 4546 N N . GLN B 1 158 ? 110.854 62.170 7.737 1.00 47.30 185 GLN B N 1
ATOM 4547 C CA . GLN B 1 158 ? 111.068 63.445 7.060 1.00 49.11 185 GLN B CA 1
ATOM 4548 C C . GLN B 1 158 ? 109.854 63.826 6.186 1.00 55.18 185 GLN B C 1
ATOM 4549 O O . GLN B 1 158 ? 109.681 65.005 5.882 1.00 56.09 185 GLN B O 1
ATOM 4555 N N . HIS B 1 159 ? 109.017 62.825 5.802 1.00 50.95 186 HIS B N 1
ATOM 4556 C CA . HIS B 1 159 ? 107.856 63.018 4.941 1.00 50.18 186 HIS B CA 1
ATOM 4557 C C . HIS B 1 159 ? 106.661 63.536 5.750 1.00 53.33 186 HIS B C 1
ATOM 4558 O O . HIS B 1 159 ? 106.683 63.412 6.972 1.00 53.66 186 HIS B O 1
ATOM 4565 N N . PRO B 1 160 ? 105.633 64.147 5.112 1.00 50.02 187 PRO B N 1
ATOM 4566 C CA . PRO B 1 160 ? 104.537 64.733 5.896 1.00 50.36 187 PRO B CA 1
ATOM 4567 C C . PRO B 1 160 ? 103.646 63.766 6.676 1.00 53.90 187 PRO B C 1
ATOM 4568 O O . PRO B 1 160 ? 103.568 62.573 6.381 1.00 51.74 187 PRO B O 1
ATOM 4572 N N . THR B 1 161 ? 102.955 64.332 7.686 1.00 50.66 188 THR B N 1
ATOM 4573 C CA . THR B 1 161 ? 101.921 63.700 8.483 1.00 48.99 188 THR B CA 1
ATOM 4574 C C . THR B 1 161 ? 100.700 63.731 7.596 1.00 51.28 188 THR B C 1
ATOM 4575 O O . THR B 1 161 ? 100.357 64.786 7.053 1.00 52.64 188 THR B O 1
ATOM 4579 N N . ARG B 1 162 ? 100.101 62.568 7.355 1.00 43.73 189 ARG B N 1
ATOM 4580 C CA . ARG B 1 162 ? 99.001 62.517 6.418 1.00 41.77 189 ARG B CA 1
ATOM 4581 C C . ARG B 1 162 ? 97.777 61.834 7.020 1.00 45.33 189 ARG B C 1
ATOM 4582 O O . ARG B 1 162 ? 97.853 61.249 8.103 1.00 41.99 189 ARG B O 1
ATOM 4590 N N . LEU B 1 163 ? 96.622 61.970 6.325 1.00 43.82 190 LEU B N 1
ATOM 4591 C CA . LEU B 1 163 ? 95.357 61.393 6.754 1.00 42.16 190 LEU B CA 1
ATOM 4592 C C . LEU B 1 163 ? 94.752 60.529 5.651 1.00 45.13 190 LEU B C 1
ATOM 4593 O O . LEU B 1 163 ? 94.637 60.970 4.509 1.00 44.65 190 LEU B O 1
ATOM 4598 N N . ILE B 1 164 ? 94.367 59.297 6.014 1.00 40.82 191 ILE B N 1
ATOM 4599 C CA . ILE B 1 164 ? 93.636 58.340 5.180 1.00 39.91 191 ILE B CA 1
ATOM 4600 C C . ILE B 1 164 ? 92.209 58.379 5.698 1.00 45.41 191 ILE B C 1
ATOM 4601 O O . ILE B 1 164 ? 91.943 57.905 6.813 1.00 45.67 191 ILE B O 1
ATOM 4606 N N . ASP B 1 165 ? 91.317 59.024 4.937 1.00 42.58 192 ASP B N 1
ATOM 4607 C CA . ASP B 1 165 ? 89.907 59.196 5.297 1.00 43.24 192 ASP B CA 1
ATOM 4608 C C . ASP B 1 165 ? 89.096 58.149 4.551 1.00 48.18 192 ASP B C 1
ATOM 4609 O O . ASP B 1 165 ? 88.966 58.236 3.328 1.00 46.64 192 ASP B O 1
ATOM 4614 N N . PHE B 1 166 ? 88.582 57.138 5.276 1.00 45.62 193 PHE B N 1
ATOM 4615 C CA . PHE B 1 166 ? 87.831 56.028 4.673 1.00 44.86 193 PHE B CA 1
ATOM 4616 C C . PHE B 1 166 ? 86.444 56.430 4.205 1.00 51.14 193 PHE B C 1
ATOM 4617 O O . PHE B 1 166 ? 85.914 55.790 3.301 1.00 50.44 193 PHE B O 1
ATOM 4625 N N . GLU B 1 167 ? 85.844 57.447 4.848 1.00 51.07 194 GLU B N 1
ATOM 4626 C CA . GLU B 1 167 ? 84.504 57.934 4.530 1.00 53.44 194 GLU B CA 1
ATOM 4627 C C . GLU B 1 167 ? 84.511 58.651 3.186 1.00 57.78 194 GLU B C 1
ATOM 4628 O O . GLU B 1 167 ? 83.693 58.331 2.331 1.00 58.13 194 GLU B O 1
ATOM 4634 N N . LYS B 1 168 ? 85.446 59.596 3.000 1.00 53.98 195 LYS B N 1
ATOM 4635 C CA . LYS B 1 168 ? 85.576 60.369 1.767 1.00 54.24 195 LYS B CA 1
ATOM 4636 C C . LYS B 1 168 ? 86.445 59.662 0.700 1.00 57.29 195 LYS B C 1
ATOM 4637 O O . LYS B 1 168 ? 86.440 60.098 -0.455 1.00 59.96 195 LYS B O 1
ATOM 4641 N N . GLU B 1 169 ? 87.158 58.570 1.071 1.00 48.95 196 GLU B N 1
ATOM 4642 C CA . GLU B 1 169 ? 88.113 57.832 0.227 1.00 45.96 196 GLU B CA 1
ATOM 4643 C C . GLU B 1 169 ? 89.112 58.845 -0.357 1.00 46.94 196 GLU B C 1
ATOM 4644 O O . GLU B 1 169 ? 89.287 58.954 -1.578 1.00 45.45 196 GLU B O 1
ATOM 4650 N N . TYR B 1 170 ? 89.752 59.616 0.554 1.00 42.08 197 TYR B N 1
ATOM 4651 C CA . TYR B 1 170 ? 90.702 60.659 0.198 1.00 40.97 197 TYR B CA 1
ATOM 4652 C C . TYR B 1 170 ? 91.909 60.632 1.113 1.00 43.47 197 TYR B C 1
ATOM 4653 O O . TYR B 1 170 ? 91.791 60.324 2.305 1.00 42.35 197 TYR B O 1
ATOM 4662 N N . VAL B 1 171 ? 93.078 60.962 0.547 1.00 40.89 198 VAL B N 1
ATOM 4663 C CA . VAL B 1 171 ? 94.358 61.032 1.259 1.00 40.80 198 VAL B CA 1
ATOM 4664 C C . VAL B 1 171 ? 94.810 62.489 1.251 1.00 46.66 198 VAL B C 1
ATOM 4665 O O . VAL B 1 171 ? 94.966 63.063 0.180 1.00 46.13 198 VAL B O 1
ATOM 4669 N N . SER B 1 172 ? 95.007 63.082 2.440 1.00 46.13 199 SER B N 1
ATOM 4670 C CA . SER B 1 172 ? 95.395 64.491 2.577 1.00 47.86 199 SER B CA 1
ATOM 4671 C C . SER B 1 172 ? 96.605 64.675 3.464 1.00 52.01 199 SER B C 1
ATOM 4672 O O . SER B 1 172 ? 96.973 63.773 4.201 1.00 50.64 199 SER B O 1
ATOM 4675 N N . THR B 1 173 ? 97.232 65.845 3.386 1.00 50.76 200 THR B N 1
ATOM 4676 C CA . THR B 1 173 ? 98.399 66.182 4.200 1.00 51.34 200 THR B CA 1
ATOM 4677 C C . THR B 1 173 ? 97.905 67.011 5.387 1.00 56.61 200 THR B C 1
ATOM 4678 O O . THR B 1 173 ? 97.150 67.970 5.200 1.00 57.86 200 THR B O 1
ATOM 4682 N N . VAL B 1 174 ? 98.326 66.638 6.596 1.00 51.77 201 VAL B N 1
ATOM 4683 C CA . VAL B 1 174 ? 97.920 67.300 7.833 1.00 52.01 201 VAL B CA 1
ATOM 4684 C C . VAL B 1 174 ? 98.994 68.321 8.261 1.00 55.93 201 VAL B C 1
ATOM 4685 O O . VAL B 1 174 ? 98.639 69.443 8.620 1.00 56.69 201 VAL B O 1
ATOM 4689 N N . TYR B 1 175 ? 100.290 67.948 8.208 1.00 52.20 202 TYR B N 1
ATOM 4690 C CA . TYR B 1 175 ? 101.380 68.841 8.601 1.00 53.29 202 TYR B CA 1
ATOM 4691 C C . TYR B 1 175 ? 102.705 68.427 7.948 1.00 58.22 202 TYR B C 1
ATOM 4692 O O . TYR B 1 175 ? 103.040 67.247 7.947 1.00 57.74 202 TYR B O 1
ATOM 4701 N N . SER B 1 176 ? 103.455 69.403 7.406 1.00 55.54 203 SER B N 1
ATOM 4702 C CA . SER B 1 176 ? 104.748 69.198 6.743 1.00 55.06 203 SER B CA 1
ATOM 4703 C C . SER B 1 176 ? 105.848 70.027 7.419 1.00 60.08 203 SER B C 1
ATOM 4704 O O . SER B 1 176 ? 105.544 70.992 8.117 1.00 61.24 203 SER B O 1
ATOM 4707 N N . GLY B 1 177 ? 107.109 69.658 7.202 1.00 56.08 204 GLY B N 1
ATOM 4708 C CA . GLY B 1 177 ? 108.235 70.427 7.718 1.00 57.24 204 GLY B CA 1
ATOM 4709 C C . GLY B 1 177 ? 109.106 69.862 8.815 1.00 59.21 204 GLY B C 1
ATOM 4710 O O . GLY B 1 177 ? 110.256 70.288 8.920 1.00 58.91 204 GLY B O 1
ATOM 4711 N N . LEU B 1 178 ? 108.578 68.963 9.664 1.00 54.48 205 LEU B N 1
ATOM 4712 C CA . LEU B 1 178 ? 109.373 68.376 10.753 1.00 54.39 205 LEU B CA 1
ATOM 4713 C C . LEU B 1 178 ? 110.369 67.365 10.179 1.00 59.10 205 LEU B C 1
ATOM 4714 O O . LEU B 1 178 ? 110.020 66.574 9.296 1.00 58.19 205 LEU B O 1
ATOM 4719 N N . SER B 1 179 ? 111.612 67.429 10.672 1.00 56.17 206 SER B N 1
ATOM 4720 C CA . SER B 1 179 ? 112.781 66.667 10.217 1.00 55.06 206 SER B CA 1
ATOM 4721 C C . SER B 1 179 ? 112.678 65.148 10.347 1.00 57.20 206 SER B C 1
ATOM 4722 O O . SER B 1 179 ? 113.147 64.458 9.435 1.00 54.91 206 SER B O 1
ATOM 4725 N N . LYS B 1 180 ? 112.167 64.618 11.494 1.00 53.53 207 LYS B N 1
ATOM 4726 C CA . LYS B 1 180 ? 112.097 63.163 11.693 1.00 50.75 207 LYS B CA 1
ATOM 4727 C C . LYS B 1 180 ? 110.979 62.770 12.687 1.00 52.28 207 LYS B C 1
ATOM 4728 O O . LYS B 1 180 ? 111.260 62.451 13.842 1.00 50.99 207 LYS B O 1
ATOM 4734 N N . VAL B 1 181 ? 109.714 62.767 12.215 1.00 47.45 208 VAL B N 1
ATOM 4735 C CA . VAL B 1 181 ? 108.554 62.411 13.034 1.00 46.47 208 VAL B CA 1
ATOM 4736 C C . VAL B 1 181 ? 108.493 60.875 13.243 1.00 49.69 208 VAL B C 1
ATOM 4737 O O . VAL B 1 181 ? 108.416 60.119 12.278 1.00 48.67 208 VAL B O 1
ATOM 4741 N N . ARG B 1 182 ? 108.484 60.439 14.513 1.00 45.04 209 ARG B N 1
ATOM 4742 C CA . ARG B 1 182 ? 108.578 59.033 14.872 1.00 43.38 209 ARG B CA 1
ATOM 4743 C C . ARG B 1 182 ? 107.269 58.372 15.261 1.00 47.21 209 ARG B C 1
ATOM 4744 O O . ARG B 1 182 ? 107.028 57.235 14.866 1.00 45.36 209 ARG B O 1
ATOM 4752 N N . THR B 1 183 ? 106.463 59.031 16.094 1.00 46.29 210 THR B N 1
ATOM 4753 C CA . THR B 1 183 ? 105.232 58.445 16.601 1.00 45.33 210 THR B CA 1
ATOM 4754 C C . THR B 1 183 ? 104.096 59.438 16.646 1.00 48.41 210 THR B C 1
ATOM 4755 O O . THR B 1 183 ? 104.297 60.643 16.493 1.00 48.57 210 THR B O 1
ATOM 4759 N N . ILE B 1 184 ? 102.891 58.870 16.882 1.00 44.87 211 ILE B N 1
ATOM 4760 C CA . ILE B 1 184 ? 101.591 59.491 17.103 1.00 44.93 211 ILE B CA 1
ATOM 4761 C C . ILE B 1 184 ? 100.965 58.848 18.300 1.00 49.48 211 ILE B C 1
ATOM 4762 O O . ILE B 1 184 ? 100.862 57.611 18.363 1.00 47.88 211 ILE B O 1
ATOM 4767 N N . CYS B 1 185 ? 100.478 59.672 19.215 1.00 47.77 212 CYS B N 1
ATOM 4768 C CA . CYS B 1 185 ? 99.647 59.204 20.307 1.00 48.01 212 CYS B CA 1
ATOM 4769 C C . CYS B 1 185 ? 98.622 60.299 20.639 1.00 51.61 212 CYS B C 1
ATOM 4770 O O . CYS B 1 185 ? 98.619 61.364 20.008 1.00 50.30 212 CYS B O 1
ATOM 4773 N N . TRP B 1 186 ? 97.662 59.969 21.492 1.00 47.90 213 TRP B N 1
ATOM 4774 C CA . TRP B 1 186 ? 96.532 60.838 21.765 1.00 48.50 213 TRP B CA 1
ATOM 4775 C C . TRP B 1 186 ? 96.369 61.080 23.235 1.00 54.13 213 TRP B C 1
ATOM 4776 O O . TRP B 1 186 ? 96.678 60.203 24.048 1.00 51.69 213 TRP B O 1
ATOM 4787 N N . THR B 1 187 ? 95.828 62.259 23.579 1.00 52.16 214 THR B N 1
ATOM 4788 C CA . THR B 1 187 ? 95.479 62.604 24.953 1.00 52.32 214 THR B CA 1
ATOM 4789 C C . THR B 1 187 ? 94.261 61.753 25.290 1.00 57.59 214 THR B C 1
ATOM 4790 O O . THR B 1 187 ? 93.538 61.322 24.374 1.00 54.85 214 THR B O 1
ATOM 4794 N N . HIS B 1 188 ? 94.053 61.463 26.580 1.00 57.54 215 HIS B N 1
ATOM 4795 C CA . HIS B 1 188 ? 92.951 60.608 27.011 1.00 58.29 215 HIS B CA 1
ATOM 4796 C C . HIS B 1 188 ? 91.598 61.027 26.431 1.00 63.53 215 HIS B C 1
ATOM 4797 O O . HIS B 1 188 ? 90.819 60.150 26.049 1.00 61.27 215 HIS B O 1
ATOM 4804 N N . GLU B 1 189 ? 91.332 62.343 26.335 1.00 63.88 216 GLU B N 1
ATOM 4805 C CA . GLU B 1 189 ? 90.065 62.855 25.806 1.00 66.00 216 GLU B CA 1
ATOM 4806 C C . GLU B 1 189 ? 90.071 62.937 24.248 1.00 69.68 216 GLU B C 1
ATOM 4807 O O . GLU B 1 189 ? 89.011 63.107 23.641 1.00 68.77 216 GLU B O 1
ATOM 4813 N N . ALA B 1 190 ? 91.260 62.746 23.623 1.00 66.32 217 ALA B N 1
ATOM 4814 C CA . ALA B 1 190 ? 91.531 62.774 22.179 1.00 64.85 217 ALA B CA 1
ATOM 4815 C C . ALA B 1 190 ? 91.266 64.167 21.571 1.00 68.70 217 ALA B C 1
ATOM 4816 O O . ALA B 1 190 ? 91.058 64.291 20.365 1.00 68.29 217 ALA B O 1
ATOM 4818 N N . ASP B 1 191 ? 91.338 65.223 22.403 1.00 65.36 218 ASP B N 1
ATOM 4819 C CA . ASP B 1 191 ? 91.187 66.609 21.946 1.00 65.33 218 ASP B CA 1
ATOM 4820 C C . ASP B 1 191 ? 92.464 67.035 21.244 1.00 68.34 218 ASP B C 1
ATOM 4821 O O . ASP B 1 191 ? 92.457 68.013 20.497 1.00 69.97 218 ASP B O 1
ATOM 4823 N N . SER B 1 192 ? 93.569 66.293 21.489 1.00 61.96 219 SER B N 1
ATOM 4824 C CA . SER B 1 192 ? 94.880 66.583 20.926 1.00 60.42 219 SER B CA 1
ATOM 4825 C C . SER B 1 192 ? 95.634 65.343 20.458 1.00 61.53 219 SER B C 1
ATOM 4826 O O . SER B 1 192 ? 95.532 64.256 21.030 1.00 58.80 219 SER B O 1
ATOM 4837 N N . ILE B 1 194 ? 99.490 63.983 19.813 1.00 55.59 221 ILE B N 1
ATOM 4838 C CA . ILE B 1 194 ? 100.887 64.203 20.171 1.00 55.75 221 ILE B CA 1
ATOM 4839 C C . ILE B 1 194 ? 101.779 63.653 19.061 1.00 59.98 221 ILE B C 1
ATOM 4840 O O . ILE B 1 194 ? 101.727 62.456 18.773 1.00 58.84 221 ILE B O 1
ATOM 4845 N N . ILE B 1 195 ? 102.609 64.524 18.473 1.00 56.38 222 ILE B N 1
ATOM 4846 C CA . ILE B 1 195 ? 103.547 64.203 17.394 1.00 55.12 222 ILE B CA 1
ATOM 4847 C C . ILE B 1 195 ? 104.963 64.331 17.969 1.00 54.21 222 ILE B C 1
ATOM 4848 O O . ILE B 1 195 ? 105.310 65.373 18.526 1.00 53.46 222 ILE B O 1
ATOM 4853 N N . THR B 1 196 ? 105.755 63.259 17.865 1.00 46.55 223 THR B N 1
ATOM 4854 C CA . THR B 1 196 ? 107.114 63.184 18.408 1.00 45.94 223 THR B CA 1
ATOM 4855 C C . THR B 1 196 ? 108.174 63.335 17.305 1.00 49.76 223 THR B C 1
ATOM 4856 O O . THR B 1 196 ? 108.144 62.589 16.315 1.00 48.63 223 THR B O 1
ATOM 4860 N N . ASN B 1 197 ? 109.120 64.284 17.503 1.00 46.39 224 ASN B N 1
ATOM 4861 C CA . ASN B 1 197 ? 110.199 64.595 16.569 1.00 47.32 224 ASN B CA 1
ATOM 4862 C C . ASN B 1 197 ? 111.570 64.158 17.114 1.00 54.00 224 ASN B C 1
ATOM 4863 O O . ASN B 1 197 ? 111.938 64.484 18.245 1.00 53.97 224 ASN B O 1
ATOM 4868 N N . ASP B 1 198 ? 112.314 63.398 16.300 1.00 52.26 225 ASP B N 1
ATOM 4869 C CA . ASP B 1 198 ? 113.648 62.894 16.658 1.00 53.06 225 ASP B CA 1
ATOM 4870 C C . ASP B 1 198 ? 114.713 63.850 16.115 1.00 55.95 225 ASP B C 1
ATOM 4871 O O . ASP B 1 198 ? 115.020 63.814 14.920 1.00 55.44 225 ASP B O 1
ATOM 4876 N N . GLN B 1 199 ? 115.253 64.721 16.985 1.00 52.39 226 GLN B N 1
ATOM 4877 C CA . GLN B 1 199 ? 116.266 65.704 16.578 1.00 52.99 226 GLN B CA 1
ATOM 4878 C C . GLN B 1 199 ? 117.326 65.878 17.683 1.00 58.81 226 GLN B C 1
ATOM 4879 O O . GLN B 1 199 ? 117.007 65.693 18.855 1.00 58.06 226 GLN B O 1
ATOM 4885 N N . ASN B 1 200 ? 118.584 66.205 17.303 1.00 58.54 227 ASN B N 1
ATOM 4886 C CA . ASN B 1 200 ? 119.757 66.268 18.194 1.00 60.50 227 ASN B CA 1
ATOM 4887 C C . ASN B 1 200 ? 119.907 67.504 19.106 1.00 66.80 227 ASN B C 1
ATOM 4888 O O . ASN B 1 200 ? 120.826 67.499 19.919 1.00 68.85 227 ASN B O 1
ATOM 4893 N N . ASN B 1 201 ? 119.061 68.540 18.985 1.00 63.47 228 ASN B N 1
ATOM 4894 C CA . ASN B 1 201 ? 119.194 69.739 19.828 1.00 64.10 228 ASN B CA 1
ATOM 4895 C C . ASN B 1 201 ? 118.311 69.621 21.074 1.00 68.13 228 ASN B C 1
ATOM 4896 O O . ASN B 1 201 ? 117.090 69.549 20.956 1.00 68.27 228 ASN B O 1
ATOM 4901 N N . ASN B 1 202 ? 118.925 69.652 22.269 1.00 65.11 229 ASN B N 1
ATOM 4902 C CA . ASN B 1 202 ? 118.208 69.522 23.538 1.00 64.90 229 ASN B CA 1
ATOM 4903 C C . ASN B 1 202 ? 117.327 70.745 23.879 1.00 70.03 229 ASN B C 1
ATOM 4904 O O . ASN B 1 202 ? 116.475 70.639 24.771 1.00 69.18 229 ASN B O 1
ATOM 4909 N N . ASP B 1 203 ? 117.495 71.875 23.158 1.00 67.56 230 ASP B N 1
ATOM 4910 C CA . ASP B 1 203 ? 116.709 73.090 23.401 1.00 68.37 230 ASP B CA 1
ATOM 4911 C C . ASP B 1 203 ? 115.541 73.228 22.408 1.00 67.63 230 ASP B C 1
ATOM 4912 O O . ASP B 1 203 ? 114.736 74.160 22.532 1.00 67.69 230 ASP B O 1
ATOM 4917 N N . ARG B 1 204 ? 115.456 72.293 21.440 1.00 59.69 231 ARG B N 1
ATOM 4918 C CA A ARG B 1 204 ? 114.391 72.271 20.440 0.50 58.15 231 ARG B CA 1
ATOM 4919 C CA B ARG B 1 204 ? 114.408 72.232 20.420 0.50 58.31 231 ARG B CA 1
ATOM 4920 C C . ARG B 1 204 ? 113.317 71.221 20.851 1.00 57.77 231 ARG B C 1
ATOM 4921 O O . ARG B 1 204 ? 113.613 70.332 21.656 1.00 55.04 231 ARG B O 1
ATOM 4936 N N . PRO B 1 205 ? 112.038 71.332 20.401 1.00 52.42 232 PRO B N 1
ATOM 4937 C CA . PRO B 1 205 ? 111.029 70.365 20.887 1.00 51.04 232 PRO B CA 1
ATOM 4938 C C . PRO B 1 205 ? 111.167 68.911 20.397 1.00 54.40 232 PRO B C 1
ATOM 4939 O O . PRO B 1 205 ? 111.621 68.629 19.273 1.00 52.33 232 PRO B O 1
ATOM 4943 N N . ASN B 1 206 ? 110.740 67.975 21.277 1.00 50.36 233 ASN B N 1
ATOM 4944 C CA . ASN B 1 206 ? 110.673 66.545 20.962 1.00 48.30 233 ASN B CA 1
ATOM 4945 C C . ASN B 1 206 ? 109.217 66.174 20.780 1.00 51.29 233 ASN B C 1
ATOM 4946 O O . ASN B 1 206 ? 108.923 65.377 19.912 1.00 50.35 233 ASN B O 1
ATOM 4951 N N . ASN B 1 207 ? 108.304 66.798 21.547 1.00 48.95 234 ASN B N 1
ATOM 4952 C CA . ASN B 1 207 ? 106.872 66.512 21.489 1.00 48.75 234 ASN B CA 1
ATOM 4953 C C . ASN B 1 207 ? 106.062 67.750 21.154 1.00 55.28 234 ASN B C 1
ATOM 4954 O O . ASN B 1 207 ? 106.220 68.803 21.760 1.00 56.28 234 ASN B O 1
ATOM 4959 N N . TYR B 1 208 ? 105.224 67.609 20.140 1.00 53.53 235 TYR B N 1
ATOM 4960 C CA . TYR B 1 208 ? 104.324 68.625 19.616 1.00 55.70 235 TYR B CA 1
ATOM 4961 C C . TYR B 1 208 ? 102.902 68.172 19.830 1.00 62.45 235 TYR B C 1
ATOM 4962 O O . TYR B 1 208 ? 102.634 66.973 19.792 1.00 60.53 235 TYR B O 1
ATOM 4971 N N . ILE B 1 209 ? 101.988 69.125 20.021 1.00 63.05 236 ILE B N 1
ATOM 4972 C CA . ILE B 1 209 ? 100.569 68.852 20.210 1.00 63.99 236 ILE B CA 1
ATOM 4973 C C . ILE B 1 209 ? 99.770 69.495 19.047 1.00 68.81 236 ILE B C 1
ATOM 4974 O O . ILE B 1 209 ? 100.030 70.638 18.665 1.00 69.85 236 ILE B O 1
ATOM 4979 N N . LEU B 1 210 ? 98.892 68.707 18.416 1.00 64.54 237 LEU B N 1
ATOM 4980 C CA . LEU B 1 210 ? 98.038 69.159 17.317 1.00 64.32 237 LEU B CA 1
ATOM 4981 C C . LEU B 1 210 ? 96.602 69.092 17.789 1.00 68.83 237 LEU B C 1
ATOM 4982 O O . LEU B 1 210 ? 96.074 68.009 18.038 1.00 69.17 237 LEU B O 1
ATOM 4987 N N . THR B 1 211 ? 95.999 70.259 17.968 1.00 65.26 238 THR B N 1
ATOM 4988 C CA . THR B 1 211 ? 94.632 70.469 18.442 1.00 64.92 238 THR B CA 1
ATOM 4989 C C . THR B 1 211 ? 93.576 69.958 17.413 1.00 65.60 238 THR B C 1
ATOM 4990 O O . THR B 1 211 ? 93.735 70.150 16.203 1.00 62.32 238 THR B O 1
ATOM 4994 N N . ARG B 1 212 ? 92.499 69.309 17.924 1.00 62.76 239 ARG B N 1
ATOM 4995 C CA . ARG B 1 212 ? 91.375 68.769 17.133 1.00 62.29 239 ARG B CA 1
ATOM 4996 C C . ARG B 1 212 ? 90.550 69.920 16.522 1.00 70.24 239 ARG B C 1
ATOM 4997 O O . ARG B 1 212 ? 90.038 69.796 15.404 1.00 69.26 239 ARG B O 1
ATOM 5005 N N . GLU B 1 213 ? 90.452 71.035 17.280 1.00 69.67 240 GLU B N 1
ATOM 5006 C CA . GLU B 1 213 ? 89.752 72.293 16.958 1.00 71.75 240 GLU B CA 1
ATOM 5007 C C . GLU B 1 213 ? 90.207 72.883 15.618 1.00 77.41 240 GLU B C 1
ATOM 5008 O O . GLU B 1 213 ? 89.402 73.527 14.946 1.00 80.02 240 GLU B O 1
ATOM 5014 N N . SER B 1 214 ? 91.481 72.682 15.241 1.00 72.60 241 SER B N 1
ATOM 5015 C CA . SER B 1 214 ? 92.082 73.182 14.002 1.00 72.84 241 SER B CA 1
ATOM 5016 C C . SER B 1 214 ? 92.144 72.122 12.889 1.00 75.87 241 SER B C 1
ATOM 5017 O O . SER B 1 214 ? 92.756 72.361 11.840 1.00 75.74 241 SER B O 1
ATOM 5020 N N . GLY B 1 215 ? 91.533 70.965 13.131 1.00 71.32 242 GLY B N 1
ATOM 5021 C CA . GLY B 1 215 ? 91.557 69.843 12.201 1.00 69.88 242 GLY B CA 1
ATOM 5022 C C . GLY B 1 215 ? 92.917 69.175 12.180 1.00 72.92 242 GLY B C 1
ATOM 5023 O O . GLY B 1 215 ? 93.295 68.565 11.176 1.00 72.24 242 GLY B O 1
ATOM 5024 N N . PHE B 1 216 ? 93.654 69.302 13.311 1.00 69.06 243 PHE B N 1
ATOM 5025 C CA . PHE B 1 216 ? 94.997 68.791 13.579 1.00 68.07 243 PHE B CA 1
ATOM 5026 C C . PHE B 1 216 ? 96.042 69.464 12.657 1.00 74.53 243 PHE B C 1
ATOM 5027 O O . PHE B 1 216 ? 97.035 68.836 12.286 1.00 74.59 243 PHE B O 1
ATOM 5035 N N . LYS B 1 217 ? 95.859 70.764 12.353 1.00 72.35 244 LYS B N 1
ATOM 5036 C CA . LYS B 1 217 ? 96.781 71.491 11.469 1.00 72.67 244 LYS B CA 1
ATOM 5037 C C . LYS B 1 217 ? 97.621 72.575 12.213 1.00 76.51 244 LYS B C 1
ATOM 5038 O O . LYS B 1 217 ? 98.734 72.859 11.752 1.00 76.83 244 LYS B O 1
ATOM 5044 N N . VAL B 1 218 ? 97.116 73.146 13.350 1.00 71.55 245 VAL B N 1
ATOM 5045 C CA . VAL B 1 218 ? 97.844 74.143 14.160 1.00 71.65 245 VAL B CA 1
ATOM 5046 C C . VAL B 1 218 ? 98.676 73.389 15.228 1.00 73.24 245 VAL B C 1
ATOM 5047 O O . VAL B 1 218 ? 98.125 72.588 15.983 1.00 71.03 245 VAL B O 1
ATOM 5051 N N . ILE B 1 219 ? 99.998 73.647 15.265 1.00 69.81 246 ILE B N 1
ATOM 5052 C CA . ILE B 1 219 ? 100.962 73.009 16.166 1.00 68.75 246 ILE B CA 1
ATOM 5053 C C . ILE B 1 219 ? 101.342 73.891 17.356 1.00 74.75 246 ILE B C 1
ATOM 5054 O O . ILE B 1 219 ? 101.319 75.125 17.277 1.00 76.23 246 ILE B O 1
ATOM 5059 N N . THR B 1 220 ? 101.737 73.226 18.455 1.00 70.47 247 THR B N 1
ATOM 5060 C CA . THR B 1 220 ? 102.221 73.818 19.701 1.00 70.83 247 THR B CA 1
ATOM 5061 C C . THR B 1 220 ? 103.215 72.830 20.292 1.00 73.12 247 THR B C 1
ATOM 5062 O O . THR B 1 220 ? 103.039 71.622 20.160 1.00 72.26 247 THR B O 1
ATOM 5066 N N . GLU B 1 221 ? 104.271 73.344 20.905 1.00 68.99 248 GLU B N 1
ATOM 5067 C CA . GLU B 1 221 ? 105.304 72.555 21.557 1.00 67.23 248 GLU B CA 1
ATOM 5068 C C . GLU B 1 221 ? 104.754 72.082 22.909 1.00 69.65 248 GLU B C 1
ATOM 5069 O O . GLU B 1 221 ? 104.045 72.841 23.571 1.00 69.95 248 GLU B O 1
ATOM 5075 N N . LEU B 1 222 ? 105.036 70.820 23.293 1.00 63.98 249 LEU B N 1
ATOM 5076 C CA . LEU B 1 222 ? 104.590 70.250 24.569 1.00 63.09 249 LEU B CA 1
ATOM 5077 C C . LEU B 1 222 ? 105.787 70.113 25.529 1.00 66.12 249 LEU B C 1
ATOM 5078 O O . LEU B 1 222 ? 105.697 70.525 26.689 1.00 66.62 249 LEU B O 1
ATOM 5083 N N . THR B 1 223 ? 106.893 69.533 25.030 1.00 61.07 250 THR B N 1
ATOM 5084 C CA . THR B 1 223 ? 108.166 69.342 25.743 1.00 60.85 250 THR B CA 1
ATOM 5085 C C . THR B 1 223 ? 109.319 69.591 24.747 1.00 63.05 250 THR B C 1
ATOM 5086 O O . THR B 1 223 ? 109.122 69.523 23.530 1.00 60.76 250 THR B O 1
ATOM 5090 N N . LYS B 1 224 ? 110.506 69.884 25.287 1.00 60.70 251 LYS B N 1
ATOM 5091 C CA . LYS B 1 224 ? 111.771 70.077 24.583 1.00 60.67 251 LYS B CA 1
ATOM 5092 C C . LYS B 1 224 ? 112.693 68.912 24.943 1.00 63.99 251 LYS B C 1
ATOM 5093 O O . LYS B 1 224 ? 112.616 68.404 26.072 1.00 64.08 251 LYS B O 1
ATOM 5099 N N . GLY B 1 225 ? 113.550 68.501 24.011 1.00 58.50 252 GLY B N 1
ATOM 5100 C CA . GLY B 1 225 ? 114.486 67.419 24.283 1.00 57.31 252 GLY B CA 1
ATOM 5101 C C . GLY B 1 225 ? 115.123 66.811 23.055 1.00 60.76 252 GLY B C 1
ATOM 5102 O O . GLY B 1 225 ? 114.499 66.728 21.992 1.00 59.02 252 GLY B O 1
ATOM 5103 N N . GLN B 1 226 ? 116.368 66.358 23.201 1.00 57.41 253 GLN B N 1
ATOM 5104 C CA . GLN B 1 226 ? 117.086 65.746 22.084 1.00 56.59 253 GLN B CA 1
ATOM 5105 C C . GLN B 1 226 ? 116.864 64.224 22.005 1.00 59.12 253 GLN B C 1
ATOM 5106 O O . GLN B 1 226 ? 116.561 63.563 23.005 1.00 58.39 253 GLN B O 1
ATOM 5112 N N . ASN B 1 227 ? 116.996 63.710 20.775 1.00 54.78 254 ASN B N 1
ATOM 5113 C CA . ASN B 1 227 ? 116.995 62.322 20.321 1.00 52.99 254 ASN B CA 1
ATOM 5114 C C . ASN B 1 227 ? 115.870 61.458 20.937 1.00 53.82 254 ASN B C 1
ATOM 5115 O O . ASN B 1 227 ? 116.102 60.361 21.463 1.00 53.30 254 ASN B O 1
ATOM 5120 N N . CYS B 1 228 ? 114.645 61.952 20.813 1.00 47.64 255 CYS B N 1
ATOM 5121 C CA . CYS B 1 228 ? 113.457 61.257 21.269 1.00 45.59 255 CYS B CA 1
ATOM 5122 C C . CYS B 1 228 ? 112.964 60.366 20.129 1.00 47.53 255 CYS B C 1
ATOM 5123 O O . CYS B 1 228 ? 112.703 60.865 19.031 1.00 45.60 255 CYS B O 1
ATOM 5126 N N . ASN B 1 229 ? 112.837 59.050 20.382 1.00 43.59 256 ASN B N 1
ATOM 5127 C CA . ASN B 1 229 ? 112.437 58.086 19.346 1.00 42.46 256 ASN B CA 1
ATOM 5128 C C . ASN B 1 229 ? 110.960 57.704 19.426 1.00 47.75 256 ASN B C 1
ATOM 5129 O O . ASN B 1 229 ? 110.517 56.799 18.726 1.00 47.43 256 ASN B O 1
ATOM 5134 N N . GLY B 1 230 ? 110.197 58.411 20.239 1.00 45.25 257 GLY B N 1
ATOM 5135 C CA . GLY B 1 230 ? 108.776 58.150 20.356 1.00 44.30 257 GLY B CA 1
ATOM 5136 C C . GLY B 1 230 ? 108.210 58.478 21.709 1.00 49.04 257 GLY B C 1
ATOM 5137 O O . GLY B 1 230 ? 108.929 58.486 22.711 1.00 48.36 257 GLY B O 1
ATOM 5138 N N . ALA B 1 231 ? 106.901 58.745 21.732 1.00 44.94 258 ALA B N 1
ATOM 5139 C CA . ALA B 1 231 ? 106.151 59.036 22.943 1.00 44.44 258 ALA B CA 1
ATOM 5140 C C . ALA B 1 231 ? 104.847 58.240 22.917 1.00 48.94 258 ALA B C 1
ATOM 5141 O O . ALA B 1 231 ? 104.407 57.799 21.844 1.00 48.21 258 ALA B O 1
ATOM 5143 N N . GLU B 1 232 ? 104.252 58.005 24.094 1.00 44.70 259 GLU B N 1
ATOM 5144 C CA . GLU B 1 232 ? 103.037 57.208 24.229 1.00 43.45 259 GLU B CA 1
ATOM 5145 C C . GLU B 1 232 ? 102.312 57.593 25.515 1.00 47.83 259 GLU B C 1
ATOM 5146 O O . GLU B 1 232 ? 102.955 57.751 26.547 1.00 48.18 259 GLU B O 1
ATOM 5152 N N . THR B 1 233 ? 100.982 57.744 25.447 1.00 42.87 260 THR B N 1
ATOM 5153 C CA . THR B 1 233 ? 100.167 58.057 26.614 1.00 42.76 260 THR B CA 1
ATOM 5154 C C . THR B 1 233 ? 99.649 56.776 27.259 1.00 45.37 260 THR B C 1
ATOM 5155 O O . THR B 1 233 ? 99.467 55.781 26.557 1.00 43.96 260 THR B O 1
ATOM 5159 N N . HIS B 1 234 ? 99.392 56.798 28.587 1.00 43.66 261 HIS B N 1
ATOM 5160 C CA . HIS B 1 234 ? 98.788 55.662 29.297 1.00 42.98 261 HIS B CA 1
ATOM 5161 C C . HIS B 1 234 ? 97.300 55.605 28.891 1.00 48.75 261 HIS B C 1
ATOM 5162 O O . HIS B 1 234 ? 96.632 56.646 28.926 1.00 49.34 261 HIS B O 1
ATOM 5169 N N . PRO B 1 235 ? 96.760 54.441 28.447 1.00 44.59 262 PRO B N 1
ATOM 5170 C CA . PRO B 1 235 ? 95.379 54.439 27.932 1.00 44.60 262 PRO B CA 1
ATOM 5171 C C . PRO B 1 235 ? 94.282 54.680 28.970 1.00 53.23 262 PRO B C 1
ATOM 5172 O O . PRO B 1 235 ? 93.149 54.992 28.567 1.00 55.06 262 PRO B O 1
ATOM 5176 N N . ILE B 1 236 ? 94.595 54.589 30.279 1.00 50.03 263 ILE B N 1
ATOM 5177 C CA . ILE B 1 236 ? 93.594 54.804 31.318 1.00 50.73 263 ILE B CA 1
ATOM 5178 C C . ILE B 1 236 ? 93.869 56.121 32.084 1.00 57.41 263 ILE B C 1
ATOM 5179 O O . ILE B 1 236 ? 92.936 56.915 32.275 1.00 58.68 263 ILE B O 1
ATOM 5184 N N . ASN B 1 237 ? 95.116 56.346 32.535 1.00 53.33 264 ASN B N 1
ATOM 5185 C CA . ASN B 1 237 ? 95.465 57.524 33.339 1.00 53.26 264 ASN B CA 1
ATOM 5186 C C . ASN B 1 237 ? 95.926 58.753 32.503 1.00 55.89 264 ASN B C 1
ATOM 5187 O O . ASN B 1 237 ? 96.000 59.853 33.047 1.00 58.30 264 ASN B O 1
ATOM 5192 N N . GLY B 1 238 ? 96.194 58.568 31.214 1.00 48.91 265 GLY B N 1
ATOM 5193 C CA . GLY B 1 238 ? 96.522 59.657 30.299 1.00 48.44 265 GLY B CA 1
ATOM 5194 C C . GLY B 1 238 ? 97.874 60.347 30.330 1.00 52.23 265 GLY B C 1
ATOM 5195 O O . GLY B 1 238 ? 98.087 61.248 29.517 1.00 52.89 265 GLY B O 1
ATOM 5196 N N . GLU B 1 239 ? 98.814 59.941 31.219 1.00 48.15 266 GLU B N 1
ATOM 5197 C CA . GLU B 1 239 ? 100.148 60.570 31.267 1.00 47.98 266 GLU B CA 1
ATOM 5198 C C . GLU B 1 239 ? 101.041 60.124 30.071 1.00 50.67 266 GLU B C 1
ATOM 5199 O O . GLU B 1 239 ? 100.826 59.056 29.497 1.00 48.28 266 GLU B O 1
ATOM 5205 N N . LEU B 1 240 ? 102.048 60.946 29.721 1.00 48.29 267 LEU B N 1
ATOM 5206 C CA . LEU B 1 240 ? 102.925 60.702 28.578 1.00 47.66 267 LEU B CA 1
ATOM 5207 C C . LEU B 1 240 ? 104.290 60.136 28.974 1.00 52.79 267 LEU B C 1
ATOM 5208 O O . LEU B 1 240 ? 104.946 60.665 29.870 1.00 55.61 267 LEU B O 1
ATOM 5213 N N . TYR B 1 241 ? 104.721 59.083 28.270 1.00 46.12 268 TYR B N 1
ATOM 5214 C CA . TYR B 1 241 ? 106.022 58.446 28.446 1.00 44.95 268 TYR B CA 1
ATOM 5215 C C . TYR B 1 241 ? 106.813 58.646 27.167 1.00 49.30 268 TYR B C 1
ATOM 5216 O O . TYR B 1 241 ? 106.263 58.498 26.071 1.00 46.47 268 TYR B O 1
ATOM 5225 N N . PHE B 1 242 ? 108.076 59.028 27.287 1.00 47.45 269 PHE B N 1
ATOM 5226 C CA . PHE B 1 242 ? 108.916 59.231 26.103 1.00 47.17 269 PHE B CA 1
ATOM 5227 C C . PHE B 1 242 ? 110.353 58.965 26.496 1.00 51.06 269 PHE B C 1
ATOM 5228 O O . PHE B 1 242 ? 110.623 58.740 27.675 1.00 50.14 269 PHE B O 1
ATOM 5236 N N . ASN B 1 243 ? 111.271 58.954 25.529 1.00 48.51 270 ASN B N 1
ATOM 5237 C CA . ASN B 1 243 ? 112.660 58.650 25.849 1.00 48.16 270 ASN B CA 1
ATOM 5238 C C . ASN B 1 243 ? 113.623 59.711 25.329 1.00 52.06 270 ASN B C 1
ATOM 5239 O O . ASN B 1 243 ? 113.227 60.740 24.772 1.00 50.54 270 ASN B O 1
ATOM 5244 N N . SER B 1 244 ? 114.912 59.395 25.523 1.00 49.67 271 SER B N 1
ATOM 5245 C CA . SER B 1 244 ? 116.104 60.056 25.040 1.00 50.35 271 SER B CA 1
ATOM 5246 C C . SER B 1 244 ? 117.078 58.933 24.702 1.00 54.02 271 SER B C 1
ATOM 5247 O O . SER B 1 244 ? 117.296 58.042 25.531 1.00 52.67 271 SER B O 1
ATOM 5250 N N . TRP B 1 245 ? 117.563 58.909 23.447 1.00 50.53 272 TRP B N 1
ATOM 5251 C CA . TRP B 1 245 ? 118.466 57.871 22.934 1.00 49.50 272 TRP B CA 1
ATOM 5252 C C . TRP B 1 245 ? 119.844 57.861 23.656 1.00 53.18 272 TRP B C 1
ATOM 5253 O O . TRP B 1 245 ? 120.403 56.790 23.887 1.00 52.83 272 TRP B O 1
ATOM 5264 N N . ASN B 1 246 ? 120.370 59.037 24.003 1.00 50.22 273 ASN B N 1
ATOM 5265 C CA . ASN B 1 246 ? 121.673 59.261 24.641 1.00 50.76 273 ASN B CA 1
ATOM 5266 C C . ASN B 1 246 ? 122.006 58.264 25.785 1.00 54.37 273 ASN B C 1
ATOM 5267 O O . ASN B 1 246 ? 123.033 57.588 25.710 1.00 53.02 273 ASN B O 1
ATOM 5272 N N . ALA B 1 247 ? 121.160 58.170 26.824 1.00 51.85 274 ALA B N 1
ATOM 5273 C CA . ALA B 1 247 ? 121.380 57.226 27.928 1.00 51.96 274 ALA B CA 1
ATOM 5274 C C . ALA B 1 247 ? 120.300 56.138 27.939 1.00 55.24 274 ALA B C 1
ATOM 5275 O O . ALA B 1 247 ? 120.347 55.233 28.779 1.00 54.59 274 ALA B O 1
ATOM 5277 N N . GLY B 1 248 ? 119.346 56.237 27.009 1.00 52.05 275 GLY B N 1
ATOM 5278 C CA . GLY B 1 248 ? 118.206 55.328 26.918 1.00 50.45 275 GLY B CA 1
ATOM 5279 C C . GLY B 1 248 ? 117.286 55.534 28.102 1.00 52.67 275 GLY B C 1
ATOM 5280 O O . GLY B 1 248 ? 116.818 54.572 28.718 1.00 51.38 275 GLY B O 1
ATOM 5281 N N . GLN B 1 249 ? 117.041 56.816 28.425 1.00 49.93 276 GLN B N 1
ATOM 5282 C CA . GLN B 1 249 ? 116.226 57.228 29.556 1.00 49.93 276 GLN B CA 1
ATOM 5283 C C . GLN B 1 249 ? 114.744 57.376 29.200 1.00 52.99 276 GLN B C 1
ATOM 5284 O O . GLN B 1 249 ? 114.400 58.027 28.214 1.00 52.62 276 GLN B O 1
ATOM 5290 N N . VAL B 1 250 ? 113.881 56.844 30.077 1.00 47.70 277 VAL B N 1
ATOM 5291 C CA . VAL B 1 250 ? 112.435 56.990 30.010 1.00 47.24 277 VAL B CA 1
ATOM 5292 C C . VAL B 1 250 ? 112.055 58.209 30.873 1.00 52.73 277 VAL B C 1
ATOM 5293 O O . VAL B 1 250 ? 112.582 58.370 31.983 1.00 53.63 277 VAL B O 1
ATOM 5297 N N . PHE B 1 251 ? 111.162 59.064 30.350 1.00 49.05 278 PHE B N 1
ATOM 5298 C CA . PHE B 1 251 ? 110.632 60.247 31.029 1.00 49.77 278 PHE B CA 1
ATOM 5299 C C . PHE B 1 251 ? 109.128 60.152 31.146 1.00 55.21 278 PHE B C 1
ATOM 5300 O O . PHE B 1 251 ? 108.479 59.595 30.269 1.00 52.77 278 PHE B O 1
ATOM 5308 N N . ARG B 1 252 ? 108.576 60.700 32.227 1.00 54.75 279 ARG B N 1
ATOM 5309 C CA . ARG B 1 252 ? 107.136 60.721 32.462 1.00 54.88 279 ARG B CA 1
ATOM 5310 C C . ARG B 1 252 ? 106.660 62.165 32.486 1.00 61.35 279 ARG B C 1
ATOM 5311 O O . ARG B 1 252 ? 107.203 62.963 33.235 1.00 63.49 279 ARG B O 1
ATOM 5319 N N . TYR B 1 253 ? 105.661 62.505 31.682 1.00 57.66 280 TYR B N 1
ATOM 5320 C CA . TYR B 1 253 ? 105.148 63.864 31.654 1.00 58.94 280 TYR B CA 1
ATOM 5321 C C . TYR B 1 253 ? 103.690 63.889 32.105 1.00 63.18 280 TYR B C 1
ATOM 5322 O O . TYR B 1 253 ? 102.858 63.173 31.560 1.00 61.85 280 TYR B O 1
ATOM 5331 N N . ASP B 1 254 ? 103.390 64.723 33.097 1.00 62.90 281 ASP B N 1
ATOM 5332 C CA . ASP B 1 254 ? 102.029 64.885 33.607 1.00 64.04 281 ASP B CA 1
ATOM 5333 C C . ASP B 1 254 ? 101.417 66.122 32.962 1.00 67.83 281 ASP B C 1
ATOM 5334 O O . ASP B 1 254 ? 101.951 67.217 33.112 1.00 67.65 281 ASP B O 1
ATOM 5339 N N . PHE B 1 255 ? 100.326 65.929 32.212 1.00 63.99 282 PHE B N 1
ATOM 5340 C CA . PHE B 1 255 ? 99.643 66.987 31.475 1.00 65.09 282 PHE B CA 1
ATOM 5341 C C . PHE B 1 255 ? 99.030 68.070 32.378 1.00 71.42 282 PHE B C 1
ATOM 5342 O O . PHE B 1 255 ? 98.995 69.233 31.975 1.00 70.93 282 PHE B O 1
ATOM 5350 N N . THR B 1 256 ? 98.553 67.693 33.578 1.00 69.19 283 THR B N 1
ATOM 5351 C CA . THR B 1 256 ? 97.916 68.634 34.492 1.00 71.12 283 THR B CA 1
ATOM 5352 C C . THR B 1 256 ? 98.966 69.515 35.194 1.00 74.44 283 THR B C 1
ATOM 5353 O O . THR B 1 256 ? 98.787 70.732 35.215 1.00 75.12 283 THR B O 1
ATOM 5357 N N . THR B 1 257 ? 100.054 68.930 35.738 1.00 69.23 284 THR B N 1
ATOM 5358 C CA . THR B 1 257 ? 101.098 69.691 36.445 1.00 69.03 284 THR B CA 1
ATOM 5359 C C . THR B 1 257 ? 102.175 70.261 35.502 1.00 72.70 284 THR B C 1
ATOM 5360 O O . THR B 1 257 ? 102.911 71.179 35.890 1.00 72.96 284 THR B O 1
ATOM 5364 N N . GLN B 1 258 ? 102.274 69.696 34.282 1.00 68.72 285 GLN B N 1
ATOM 5365 C CA . GLN B 1 258 ? 103.240 70.017 33.219 1.00 68.45 285 GLN B CA 1
ATOM 5366 C C . GLN B 1 258 ? 104.669 69.697 33.709 1.00 72.76 285 GLN B C 1
ATOM 5367 O O . GLN B 1 258 ? 105.644 70.261 33.221 1.00 72.61 285 GLN B O 1
ATOM 5373 N N . GLU B 1 259 ? 104.776 68.710 34.622 1.00 69.95 286 GLU B N 1
ATOM 5374 C CA . GLU B 1 259 ? 106.034 68.246 35.205 1.00 70.47 286 GLU B CA 1
ATOM 5375 C C . GLU B 1 259 ? 106.557 66.964 34.548 1.00 72.71 286 GLU B C 1
ATOM 5376 O O . GLU B 1 259 ? 105.829 65.972 34.393 1.00 71.72 286 GLU B O 1
ATOM 5382 N N . THR B 1 260 ? 107.837 67.014 34.153 1.00 68.85 287 THR B N 1
ATOM 5383 C CA . THR B 1 260 ? 108.565 65.894 33.571 1.00 67.40 287 THR B CA 1
ATOM 5384 C C . THR B 1 260 ? 109.374 65.214 34.687 1.00 70.96 287 THR B C 1
ATOM 5385 O O . THR B 1 260 ? 110.100 65.882 35.430 1.00 71.40 287 THR B O 1
ATOM 5389 N N . THR B 1 261 ? 109.236 63.890 34.799 1.00 65.58 288 THR B N 1
ATOM 5390 C CA . THR B 1 261 ? 109.941 63.099 35.786 1.00 65.35 288 THR B CA 1
ATOM 5391 C C . THR B 1 261 ? 110.806 62.083 35.071 1.00 68.80 288 THR B C 1
ATOM 5392 O O . THR B 1 261 ? 110.269 61.284 34.300 1.00 68.13 288 THR B O 1
ATOM 5396 N N . PRO B 1 262 ? 112.140 62.050 35.309 1.00 65.35 289 PRO B N 1
ATOM 5397 C CA . PRO B 1 262 ? 112.954 60.964 34.714 1.00 63.68 289 PRO B CA 1
ATOM 5398 C C . PRO B 1 262 ? 112.629 59.667 35.472 1.00 66.39 289 PRO B C 1
ATOM 5399 O O . PRO B 1 262 ? 112.520 59.689 36.708 1.00 65.51 289 PRO B O 1
ATOM 5403 N N . LEU B 1 263 ? 112.388 58.556 34.756 1.00 61.92 290 LEU B N 1
ATOM 5404 C CA . LEU B 1 263 ? 111.967 57.328 35.438 1.00 60.79 290 LEU B CA 1
ATOM 5405 C C . LEU B 1 263 ? 113.088 56.313 35.649 1.00 63.61 290 LEU B C 1
ATOM 5406 O O . LEU B 1 263 ? 113.462 56.040 36.794 1.00 63.92 290 LEU B O 1
ATOM 5411 N N . PHE B 1 264 ? 113.579 55.718 34.564 1.00 58.39 291 PHE B N 1
ATOM 5412 C CA . PHE B 1 264 ? 114.623 54.694 34.597 1.00 56.74 291 PHE B CA 1
ATOM 5413 C C . PHE B 1 264 ? 115.339 54.649 33.270 1.00 59.59 291 PHE B C 1
ATOM 5414 O O . PHE B 1 264 ? 114.791 55.065 32.249 1.00 57.06 291 PHE B O 1
ATOM 5422 N N . THR B 1 265 ? 116.562 54.121 33.301 1.00 57.04 292 THR B N 1
ATOM 5423 C CA . THR B 1 265 ? 117.433 53.873 32.153 1.00 55.97 292 THR B CA 1
ATOM 5424 C C . THR B 1 265 ? 117.192 52.390 31.762 1.00 55.90 292 THR B C 1
ATOM 5425 O O . THR B 1 265 ? 116.979 51.562 32.663 1.00 55.45 292 THR B O 1
ATOM 5429 N N . ILE B 1 266 ? 117.205 52.052 30.455 1.00 48.78 293 ILE B N 1
ATOM 5430 C CA . ILE B 1 266 ? 116.988 50.662 30.029 1.00 46.51 293 ILE B CA 1
ATOM 5431 C C . ILE B 1 266 ? 118.265 49.831 30.252 1.00 53.38 293 ILE B C 1
ATOM 5432 O O . ILE B 1 266 ? 118.197 48.800 30.929 1.00 54.79 293 ILE B O 1
ATOM 5437 N N . GLN B 1 267 ? 119.404 50.252 29.654 1.00 48.28 294 GLN B N 1
ATOM 5438 C CA . GLN B 1 267 ? 120.673 49.535 29.733 1.00 47.32 294 GLN B CA 1
ATOM 5439 C C . GLN B 1 267 ? 121.847 50.511 29.491 1.00 52.49 294 GLN B C 1
ATOM 5440 O O . GLN B 1 267 ? 122.242 51.233 30.401 1.00 53.46 294 GLN B O 1
ATOM 5446 N N . ASP B 1 268 ? 122.355 50.574 28.255 1.00 49.85 295 ASP B N 1
ATOM 5447 C CA . ASP B 1 268 ? 123.509 51.387 27.904 1.00 50.30 295 ASP B CA 1
ATOM 5448 C C . ASP B 1 268 ? 123.162 52.608 27.021 1.00 54.18 295 ASP B C 1
ATOM 5449 O O . ASP B 1 268 ? 121.991 52.882 26.745 1.00 53.11 295 ASP B O 1
ATOM 5454 N N . SER B 1 269 ? 124.203 53.375 26.648 1.00 51.82 296 SER B N 1
ATOM 5455 C CA . SER B 1 269 ? 124.136 54.570 25.808 1.00 51.57 296 SER B CA 1
ATOM 5456 C C . SER B 1 269 ? 123.709 54.213 24.383 1.00 52.73 296 SER B C 1
ATOM 5457 O O . SER B 1 269 ? 124.007 53.109 23.921 1.00 51.27 296 SER B O 1
ATOM 5460 N N . GLY B 1 270 ? 123.018 55.140 23.718 1.00 48.27 297 GLY B N 1
ATOM 5461 C CA . GLY B 1 270 ? 122.541 54.969 22.349 1.00 47.49 297 GLY B CA 1
ATOM 5462 C C . GLY B 1 270 ? 121.492 53.891 22.213 1.00 50.42 297 GLY B C 1
ATOM 5463 O O . GLY B 1 270 ? 121.671 52.947 21.445 1.00 49.78 297 GLY B O 1
ATOM 5464 N N . TRP B 1 271 ? 120.410 54.011 22.992 1.00 46.34 298 TRP B N 1
ATOM 5465 C CA . TRP B 1 271 ? 119.287 53.074 23.029 1.00 43.52 298 TRP B CA 1
ATOM 5466 C C . TRP B 1 271 ? 118.065 53.718 22.362 1.00 44.73 298 TRP B C 1
ATOM 5467 O O . TRP B 1 271 ? 117.424 54.605 22.931 1.00 44.12 298 TRP B O 1
ATOM 5478 N N . GLU B 1 272 ? 117.804 53.303 21.121 1.00 38.75 299 GLU B N 1
ATOM 5479 C CA . GLU B 1 272 ? 116.699 53.781 20.300 1.00 37.80 299 GLU B CA 1
ATOM 5480 C C . GLU B 1 272 ? 115.494 52.904 20.551 1.00 41.79 299 GLU B C 1
ATOM 5481 O O . GLU B 1 272 ? 115.523 51.722 20.195 1.00 41.60 299 GLU B O 1
ATOM 5487 N N . PHE B 1 273 ? 114.446 53.453 21.205 1.00 39.26 300 PHE B N 1
ATOM 5488 C CA . PHE B 1 273 ? 113.271 52.633 21.496 1.00 38.03 300 PHE B CA 1
ATOM 5489 C C . PHE B 1 273 ? 111.949 53.410 21.574 1.00 42.51 300 PHE B C 1
ATOM 5490 O O . PHE B 1 273 ? 111.946 54.620 21.808 1.00 42.07 300 PHE B O 1
ATOM 5498 N N . HIS B 1 274 ? 110.825 52.663 21.385 1.00 38.10 301 HIS B N 1
ATOM 5499 C CA A HIS B 1 274 ? 109.502 53.225 21.577 0.50 37.25 301 HIS B CA 1
ATOM 5500 C CA B HIS B 1 274 ? 109.432 53.108 21.494 0.50 37.77 301 HIS B CA 1
ATOM 5501 C C . HIS B 1 274 ? 108.788 52.385 22.656 1.00 40.92 301 HIS B C 1
ATOM 5502 O O . HIS B 1 274 ? 109.243 51.287 23.007 1.00 39.59 301 HIS B O 1
ATOM 5515 N N . ILE B 1 275 ? 107.726 52.964 23.239 1.00 37.98 302 ILE B N 1
ATOM 5516 C CA . ILE B 1 275 ? 106.907 52.405 24.318 1.00 37.34 302 ILE B CA 1
ATOM 5517 C C . ILE B 1 275 ? 105.496 52.227 23.745 1.00 40.31 302 ILE B C 1
ATOM 5518 O O . ILE B 1 275 ? 104.963 53.145 23.121 1.00 40.04 302 ILE B O 1
ATOM 5523 N N . GLN B 1 276 ? 104.929 51.044 23.904 1.00 35.55 303 GLN B N 1
ATOM 5524 C CA . GLN B 1 276 ? 103.604 50.715 23.437 1.00 34.83 303 GLN B CA 1
ATOM 5525 C C . GLN B 1 276 ? 102.866 49.997 24.537 1.00 37.91 303 GLN B C 1
ATOM 5526 O O . GLN B 1 276 ? 103.274 48.906 24.942 1.00 35.44 303 GLN B O 1
ATOM 5532 N N . PHE B 1 277 ? 101.779 50.619 25.018 1.00 35.51 304 PHE B N 1
ATOM 5533 C CA . PHE B 1 277 ? 100.950 50.078 26.083 1.00 35.61 304 PHE B CA 1
ATOM 5534 C C . PHE B 1 277 ? 99.957 49.066 25.591 1.00 41.28 304 PHE B C 1
ATOM 5535 O O . PHE B 1 277 ? 99.286 49.289 24.574 1.00 41.57 304 PHE B O 1
ATOM 5543 N N . HIS B 1 278 ? 99.766 48.009 26.402 1.00 36.73 305 HIS B N 1
ATOM 5544 C CA . HIS B 1 278 ? 98.726 47.015 26.201 1.00 35.50 305 HIS B CA 1
ATOM 5545 C C . HIS B 1 278 ? 97.369 47.744 26.410 1.00 41.12 305 HIS B C 1
ATOM 5546 O O . HIS B 1 278 ? 97.323 48.648 27.258 1.00 41.27 305 HIS B O 1
ATOM 5553 N N . PRO B 1 279 ? 96.273 47.381 25.677 1.00 38.83 306 PRO B N 1
ATOM 5554 C CA . PRO B 1 279 ? 94.974 48.093 25.837 1.00 39.07 306 PRO B CA 1
ATOM 5555 C C . PRO B 1 279 ? 94.426 48.235 27.276 1.00 46.34 306 PRO B C 1
ATOM 5556 O O . PRO B 1 279 ? 93.697 49.205 27.552 1.00 48.23 306 PRO B O 1
ATOM 5560 N N . SER B 1 280 ? 94.775 47.296 28.193 1.00 42.30 307 SER B N 1
ATOM 5561 C CA . SER B 1 280 ? 94.375 47.345 29.620 1.00 41.17 307 SER B CA 1
ATOM 5562 C C . SER B 1 280 ? 95.151 48.433 30.379 1.00 46.23 307 SER B C 1
ATOM 5563 O O . SER B 1 280 ? 94.696 48.914 31.422 1.00 47.90 307 SER B O 1
ATOM 5566 N N . GLY B 1 281 ? 96.350 48.742 29.878 1.00 41.51 308 GLY B N 1
ATOM 5567 C CA . GLY B 1 281 ? 97.268 49.682 30.502 1.00 41.96 308 GLY B CA 1
ATOM 5568 C C . GLY B 1 281 ? 98.044 49.053 31.643 1.00 45.80 308 GLY B C 1
ATOM 5569 O O . GLY B 1 281 ? 98.704 49.766 32.404 1.00 44.93 308 GLY B O 1
ATOM 5570 N N . ASN B 1 282 ? 97.993 47.699 31.766 1.00 42.78 309 ASN B N 1
ATOM 5571 C CA . ASN B 1 282 ? 98.679 46.956 32.844 1.00 42.29 309 ASN B CA 1
ATOM 5572 C C . ASN B 1 282 ? 100.187 46.861 32.639 1.00 42.38 309 ASN B C 1
ATOM 5573 O O . ASN B 1 282 ? 100.913 46.599 33.595 1.00 38.90 309 ASN B O 1
ATOM 5578 N N . TYR B 1 283 ? 100.644 47.032 31.378 1.00 39.85 310 TYR B N 1
ATOM 5579 C CA . TYR B 1 283 ? 102.058 46.976 31.023 1.00 38.26 310 TYR B CA 1
ATOM 5580 C C . TYR B 1 283 ? 102.290 47.598 29.685 1.00 41.60 310 TYR B C 1
ATOM 5581 O O . TYR B 1 283 ? 101.348 47.845 28.948 1.00 42.68 310 TYR B O 1
ATOM 5590 N N . ALA B 1 284 ? 103.560 47.810 29.348 1.00 37.56 311 ALA B N 1
ATOM 5591 C CA . ALA B 1 284 ? 103.963 48.293 28.046 1.00 35.46 311 ALA B CA 1
ATOM 5592 C C . ALA B 1 284 ? 105.114 47.461 27.536 1.00 39.42 311 ALA B C 1
ATOM 5593 O O . ALA B 1 284 ? 105.891 46.928 28.329 1.00 39.40 311 ALA B O 1
ATOM 5595 N N . TYR B 1 285 ? 105.192 47.315 26.206 1.00 34.83 312 TYR B N 1
ATOM 5596 C CA . TYR B 1 285 ? 106.337 46.714 25.549 1.00 33.88 312 TYR B CA 1
ATOM 5597 C C . TYR B 1 285 ? 107.274 47.861 25.212 1.00 38.57 312 TYR B C 1
ATOM 5598 O O . TYR B 1 285 ? 106.813 48.944 24.824 1.00 38.51 312 TYR B O 1
ATOM 5607 N N . ILE B 1 286 ? 108.568 47.660 25.460 1.00 33.77 313 ILE B N 1
ATOM 5608 C CA . ILE B 1 286 ? 109.617 48.610 25.148 1.00 34.68 313 ILE B CA 1
ATOM 5609 C C . ILE B 1 286 ? 110.387 47.942 24.001 1.00 38.16 313 ILE B C 1
ATOM 5610 O O . ILE B 1 286 ? 111.032 46.907 24.202 1.00 36.83 313 ILE B O 1
ATOM 5615 N N . VAL B 1 287 ? 110.189 48.465 22.772 1.00 33.24 314 VAL B N 1
ATOM 5616 C CA . VAL B 1 287 ? 110.736 47.903 21.551 1.00 32.10 314 VAL B CA 1
ATOM 5617 C C . VAL B 1 287 ? 112.012 48.618 21.226 1.00 39.28 314 VAL B C 1
ATOM 5618 O O . VAL B 1 287 ? 111.966 49.803 20.827 1.00 39.79 314 VAL B O 1
ATOM 5622 N N . VAL B 1 288 ? 113.160 47.886 21.378 1.00 35.01 315 VAL B N 1
ATOM 5623 C CA . VAL B 1 288 ? 114.488 48.466 21.122 1.00 34.91 315 VAL B CA 1
ATOM 5624 C C . VAL B 1 288 ? 114.892 48.230 19.656 1.00 37.54 315 VAL B C 1
ATOM 5625 O O . VAL B 1 288 ? 115.412 47.173 19.279 1.00 36.15 315 VAL B O 1
ATOM 5629 N N . VAL B 1 289 ? 114.621 49.253 18.845 1.00 35.72 316 VAL B N 1
ATOM 5630 C CA . VAL B 1 289 ? 114.830 49.310 17.395 1.00 35.39 316 VAL B CA 1
ATOM 5631 C C . VAL B 1 289 ? 116.295 49.003 17.014 1.00 42.79 316 VAL B C 1
ATOM 5632 O O . VAL B 1 289 ? 116.520 48.201 16.101 1.00 43.16 316 VAL B O 1
ATOM 5636 N N . ASN B 1 290 ? 117.281 49.620 17.694 1.00 38.52 317 ASN B N 1
ATOM 5637 C CA . ASN B 1 290 ? 118.666 49.436 17.283 1.00 38.61 317 ASN B CA 1
ATOM 5638 C C . ASN B 1 290 ? 119.414 48.353 18.085 1.00 43.07 317 ASN B C 1
ATOM 5639 O O . ASN B 1 290 ? 120.631 48.204 17.898 1.00 43.18 317 ASN B O 1
ATOM 5644 N N . GLN B 1 291 ? 118.704 47.579 18.942 1.00 38.63 318 GLN B N 1
ATOM 5645 C CA . GLN B 1 291 ? 119.335 46.538 19.768 1.00 38.31 318 GLN B CA 1
ATOM 5646 C C . GLN B 1 291 ? 118.640 45.169 19.625 1.00 41.00 318 GLN B C 1
ATOM 5647 O O . GLN B 1 291 ? 119.117 44.162 20.150 1.00 42.50 318 GLN B O 1
ATOM 5653 N N . HIS B 1 292 ? 117.572 45.139 18.828 1.00 34.77 319 HIS B N 1
ATOM 5654 C CA . HIS B 1 292 ? 116.819 43.977 18.331 1.00 33.40 319 HIS B CA 1
ATOM 5655 C C . HIS B 1 292 ? 116.251 43.075 19.420 1.00 36.96 319 HIS B C 1
ATOM 5656 O O . HIS B 1 292 ? 116.364 41.846 19.347 1.00 36.43 319 HIS B O 1
ATOM 5663 N N . TYR B 1 293 ? 115.562 43.689 20.390 1.00 31.98 320 TYR B N 1
ATOM 5664 C CA . TYR B 1 293 ? 114.925 42.948 21.473 1.00 31.37 320 TYR B CA 1
ATOM 5665 C C . TYR B 1 293 ? 113.790 43.779 22.055 1.00 37.33 320 TYR B C 1
ATOM 5666 O O . TYR B 1 293 ? 113.659 44.985 21.783 1.00 38.04 320 TYR B O 1
ATOM 5675 N N . ILE B 1 294 ? 112.929 43.111 22.814 1.00 34.59 321 ILE B N 1
ATOM 5676 C CA . ILE B 1 294 ? 111.768 43.739 23.430 1.00 34.18 321 ILE B CA 1
ATOM 5677 C C . ILE B 1 294 ? 111.769 43.466 24.941 1.00 36.90 321 ILE B C 1
ATOM 5678 O O . ILE B 1 294 ? 112.106 42.370 25.398 1.00 35.59 321 ILE B O 1
ATOM 5683 N N . LEU B 1 295 ? 111.365 44.476 25.703 1.00 34.40 322 LEU B N 1
ATOM 5684 C CA . LEU B 1 295 ? 111.225 44.365 27.154 1.00 35.59 322 LEU B CA 1
ATOM 5685 C C . LEU B 1 295 ? 109.783 44.612 27.547 1.00 39.48 322 LEU B C 1
ATOM 5686 O O . LEU B 1 295 ? 109.042 45.238 26.789 1.00 40.43 322 LEU B O 1
ATOM 5691 N N . ARG B 1 296 ? 109.390 44.155 28.722 1.00 35.36 323 ARG B N 1
ATOM 5692 C CA . ARG B 1 296 ? 108.068 44.442 29.267 1.00 35.12 323 ARG B CA 1
ATOM 5693 C C . ARG B 1 296 ? 108.246 45.282 30.518 1.00 40.07 323 ARG B C 1
ATOM 5694 O O . ARG B 1 296 ? 109.106 44.973 31.345 1.00 37.61 323 ARG B O 1
ATOM 5702 N N . SER B 1 297 ? 107.458 46.353 30.643 1.00 38.66 324 SER B N 1
ATOM 5703 C CA . SER B 1 297 ? 107.481 47.224 31.820 1.00 39.29 324 SER B CA 1
ATOM 5704 C C . SER B 1 297 ? 106.087 47.219 32.434 1.00 45.40 324 SER B C 1
ATOM 5705 O O . SER B 1 297 ? 105.134 47.711 31.825 1.00 44.15 324 SER B O 1
ATOM 5708 N N . ASP B 1 298 ? 105.954 46.613 33.612 1.00 44.81 325 ASP B N 1
ATOM 5709 C CA . ASP B 1 298 ? 104.671 46.537 34.306 1.00 44.82 325 ASP B CA 1
ATOM 5710 C C . ASP B 1 298 ? 104.283 47.906 34.847 1.00 48.04 325 ASP B C 1
ATOM 5711 O O . ASP B 1 298 ? 105.141 48.675 35.286 1.00 48.29 325 ASP B O 1
ATOM 5716 N N . TYR B 1 299 ? 102.986 48.216 34.778 1.00 43.13 326 TYR B N 1
ATOM 5717 C CA . TYR B 1 299 ? 102.467 49.477 35.277 1.00 42.76 326 TYR B CA 1
ATOM 5718 C C . TYR B 1 299 ? 102.093 49.366 36.757 1.00 47.51 326 TYR B C 1
ATOM 5719 O O . TYR B 1 299 ? 101.371 48.441 37.133 1.00 46.98 326 TYR B O 1
ATOM 5728 N N . ASP B 1 300 ? 102.589 50.299 37.588 1.00 46.02 327 ASP B N 1
ATOM 5729 C CA . ASP B 1 300 ? 102.241 50.375 39.015 1.00 47.64 327 ASP B CA 1
ATOM 5730 C C . ASP B 1 300 ? 101.046 51.331 39.124 1.00 51.66 327 ASP B C 1
ATOM 5731 O O . ASP B 1 300 ? 101.190 52.542 38.940 1.00 50.73 327 ASP B O 1
ATOM 5736 N N . TRP B 1 301 ? 99.856 50.769 39.356 1.00 49.20 328 TRP B N 1
ATOM 5737 C CA . TRP B 1 301 ? 98.615 51.541 39.404 1.00 50.54 328 TRP B CA 1
ATOM 5738 C C . TRP B 1 301 ? 98.550 52.476 40.605 1.00 59.19 328 TRP B C 1
ATOM 5739 O O . TRP B 1 301 ? 97.877 53.506 40.535 1.00 61.51 328 TRP B O 1
ATOM 5750 N N . LYS B 1 302 ? 99.283 52.152 41.670 1.00 57.01 329 LYS B N 1
ATOM 5751 C CA . LYS B 1 302 ? 99.321 52.963 42.876 1.00 58.33 329 LYS B CA 1
ATOM 5752 C C . LYS B 1 302 ? 100.180 54.217 42.701 1.00 61.70 329 LYS B C 1
ATOM 5753 O O . LYS B 1 302 ? 99.828 55.276 43.223 1.00 62.91 329 LYS B O 1
ATOM 5759 N N . THR B 1 303 ? 101.313 54.103 42.005 1.00 56.76 330 THR B N 1
ATOM 5760 C CA . THR B 1 303 ? 102.217 55.239 41.798 1.00 56.19 330 THR B CA 1
ATOM 5761 C C . THR B 1 303 ? 101.952 55.904 40.437 1.00 60.63 330 THR B C 1
ATOM 5762 O O . THR B 1 303 ? 102.514 56.965 40.149 1.00 61.46 330 THR B O 1
ATOM 5766 N N . LYS B 1 304 ? 101.086 55.274 39.610 1.00 55.64 331 LYS B N 1
ATOM 5767 C CA . LYS B 1 304 ? 100.704 55.713 38.262 1.00 53.47 331 LYS B CA 1
ATOM 5768 C C . LYS B 1 304 ? 101.980 55.877 37.402 1.00 53.21 331 LYS B C 1
ATOM 5769 O O . LYS B 1 304 ? 102.150 56.889 36.725 1.00 50.45 331 LYS B O 1
ATOM 5775 N N . ARG B 1 305 ? 102.881 54.855 37.459 1.00 49.40 332 ARG B N 1
ATOM 5776 C CA . ARG B 1 305 ? 104.159 54.823 36.737 1.00 49.10 332 ARG B CA 1
ATOM 5777 C C . ARG B 1 305 ? 104.521 53.467 36.181 1.00 52.20 332 ARG B C 1
ATOM 5778 O O . ARG B 1 305 ? 104.216 52.431 36.787 1.00 52.08 332 ARG B O 1
ATOM 5786 N N . LEU B 1 306 ? 105.262 53.477 35.059 1.00 47.49 333 LEU B N 1
ATOM 5787 C CA . LEU B 1 306 ? 105.867 52.288 34.502 1.00 45.52 333 LEU B CA 1
ATOM 5788 C C . LEU B 1 306 ? 106.990 51.886 35.457 1.00 51.64 333 LEU B C 1
ATOM 5789 O O . LEU B 1 306 ? 107.560 52.756 36.130 1.00 52.89 333 LEU B O 1
ATOM 5794 N N . THR B 1 307 ? 107.300 50.600 35.569 1.00 47.41 334 THR B N 1
ATOM 5795 C CA . THR B 1 307 ? 108.355 50.176 36.507 1.00 46.62 334 THR B CA 1
ATOM 5796 C C . THR B 1 307 ? 109.494 49.486 35.750 1.00 50.73 334 THR B C 1
ATOM 5797 O O . THR B 1 307 ? 109.367 49.245 34.553 1.00 50.71 334 THR B O 1
ATOM 5801 N N . THR B 1 308 ? 110.584 49.139 36.460 1.00 49.02 335 THR B N 1
ATOM 5802 C CA . THR B 1 308 ? 111.808 48.477 35.970 1.00 48.95 335 THR B CA 1
ATOM 5803 C C . THR B 1 308 ? 111.470 47.376 34.960 1.00 51.84 335 THR B C 1
ATOM 5804 O O . THR B 1 308 ? 110.794 46.409 35.332 1.00 51.59 335 THR B O 1
ATOM 5808 N N . PRO B 1 309 ? 111.917 47.548 33.681 1.00 46.41 336 PRO B N 1
ATOM 5809 C CA . PRO B 1 309 ? 111.601 46.564 32.626 1.00 44.42 336 PRO B CA 1
ATOM 5810 C C . PRO B 1 309 ? 112.419 45.278 32.669 1.00 48.33 336 PRO B C 1
ATOM 5811 O O . PRO B 1 309 ? 113.553 45.259 33.146 1.00 49.66 336 PRO B O 1
ATOM 5815 N N . TYR B 1 310 ? 111.870 44.213 32.101 1.00 43.90 337 TYR B N 1
ATOM 5816 C CA . TYR B 1 310 ? 112.601 42.943 32.004 1.00 43.53 337 TYR B CA 1
ATOM 5817 C C . TYR B 1 310 ? 112.503 42.451 30.565 1.00 43.39 337 TYR B C 1
ATOM 5818 O O . TYR B 1 310 ? 111.522 42.762 29.900 1.00 41.22 337 TYR B O 1
ATOM 5827 N N . ILE B 1 311 ? 113.522 41.728 30.080 1.00 40.85 338 ILE B N 1
ATOM 5828 C CA . ILE B 1 311 ? 113.554 41.240 28.685 1.00 39.85 338 ILE B CA 1
ATOM 5829 C C . ILE B 1 311 ? 112.439 40.209 28.486 1.00 43.35 338 ILE B C 1
ATOM 5830 O O . ILE B 1 311 ? 112.228 39.345 29.333 1.00 42.71 338 ILE B O 1
ATOM 5835 N N . VAL B 1 312 ? 111.714 40.346 27.379 1.00 41.49 339 VAL B N 1
ATOM 5836 C CA . VAL B 1 312 ? 110.631 39.448 27.005 1.00 41.55 339 VAL B CA 1
ATOM 5837 C C . VAL B 1 312 ? 111.079 38.570 25.820 1.00 45.04 339 VAL B C 1
ATOM 5838 O O . VAL B 1 312 ? 110.829 37.360 25.845 1.00 45.24 339 VAL B O 1
ATOM 5842 N N . CYS B 1 313 ? 111.749 39.153 24.808 1.00 41.34 340 CYS B N 1
ATOM 5843 C CA . CYS B 1 313 ? 112.223 38.366 23.663 1.00 41.17 340 CYS B CA 1
ATOM 5844 C C . CYS B 1 313 ? 113.372 39.051 22.930 1.00 44.15 340 CYS B C 1
ATOM 5845 O O . CYS B 1 313 ? 113.484 40.275 22.968 1.00 43.32 340 CYS B O 1
ATOM 5848 N N . GLY B 1 314 ? 114.162 38.253 22.209 1.00 39.08 341 GLY B N 1
ATOM 5849 C CA . GLY B 1 314 ? 115.282 38.741 21.420 1.00 39.08 341 GLY B CA 1
ATOM 5850 C C . GLY B 1 314 ? 116.552 38.798 22.249 1.00 42.28 341 GLY B C 1
ATOM 5851 O O . GLY B 1 314 ? 116.494 38.706 23.472 1.00 38.74 341 GLY B O 1
ATOM 5852 N N . GLN B 1 315 ? 117.701 38.930 21.578 1.00 39.27 342 GLN B N 1
ATOM 5853 C CA . GLN B 1 315 ? 119.006 39.018 22.208 1.00 39.68 342 GLN B CA 1
ATOM 5854 C C . GLN B 1 315 ? 119.643 40.378 21.876 1.00 43.70 342 GLN B C 1
ATOM 5855 O O . GLN B 1 315 ? 119.810 40.702 20.705 1.00 42.40 342 GLN B O 1
ATOM 5861 N N . GLN B 1 316 ? 119.984 41.164 22.922 1.00 43.79 343 GLN B N 1
ATOM 5862 C CA A GLN B 1 316 ? 120.597 42.496 22.803 0.50 44.06 343 GLN B CA 1
ATOM 5863 C CA B GLN B 1 316 ? 120.592 42.496 22.817 0.50 44.31 343 GLN B CA 1
ATOM 5864 C C . GLN B 1 316 ? 121.734 42.487 21.782 1.00 49.27 343 GLN B C 1
ATOM 5865 O O . GLN B 1 316 ? 122.699 41.730 21.933 1.00 50.31 343 GLN B O 1
ATOM 5876 N N . GLY B 1 317 ? 121.585 43.296 20.736 1.00 45.86 344 GLY B N 1
ATOM 5877 C CA . GLY B 1 317 ? 122.566 43.442 19.666 1.00 46.19 344 GLY B CA 1
ATOM 5878 C C . GLY B 1 317 ? 122.707 42.294 18.685 1.00 51.49 344 GLY B C 1
ATOM 5879 O O . GLY B 1 317 ? 123.573 42.367 17.803 1.00 55.01 344 GLY B O 1
ATOM 5880 N N . ALA B 1 318 ? 121.885 41.225 18.818 1.00 44.44 345 ALA B N 1
ATOM 5881 C CA . ALA B 1 318 ? 121.989 40.059 17.934 1.00 42.39 345 ALA B CA 1
ATOM 5882 C C . ALA B 1 318 ? 120.896 40.069 16.845 1.00 41.59 345 ALA B C 1
ATOM 5883 O O . ALA B 1 318 ? 119.775 39.605 17.065 1.00 40.97 345 ALA B O 1
ATOM 5885 N N . LYS B 1 319 ? 121.255 40.618 15.672 1.00 35.32 346 LYS B N 1
ATOM 5886 C CA . LYS B 1 319 ? 120.424 40.757 14.469 1.00 33.68 346 LYS B CA 1
ATOM 5887 C C . LYS B 1 319 ? 120.248 39.413 13.777 1.00 38.59 346 LYS B C 1
ATOM 5888 O O . LYS B 1 319 ? 121.239 38.822 13.341 1.00 39.69 346 LYS B O 1
ATOM 5894 N N . ASP B 1 320 ? 119.022 38.956 13.605 1.00 32.44 347 ASP B N 1
ATOM 5895 C CA . ASP B 1 320 ? 118.788 37.713 12.874 1.00 31.73 347 ASP B CA 1
ATOM 5896 C C . ASP B 1 320 ? 117.306 37.518 12.643 1.00 34.61 347 ASP B C 1
ATOM 5897 O O . ASP B 1 320 ? 116.520 38.322 13.103 1.00 35.08 347 ASP B O 1
ATOM 5902 N N . TRP B 1 321 ? 116.922 36.454 11.942 1.00 31.92 348 TRP B N 1
ATOM 5903 C CA . TRP B 1 321 ? 115.535 36.070 11.738 1.00 31.11 348 TRP B CA 1
ATOM 5904 C C . TRP B 1 321 ? 115.386 34.671 12.279 1.00 35.42 348 TRP B C 1
ATOM 5905 O O . TRP B 1 321 ? 115.874 33.723 11.669 1.00 38.23 348 TRP B O 1
ATOM 5916 N N . VAL B 1 322 ? 114.835 34.559 13.499 1.00 32.61 349 VAL B N 1
ATOM 5917 C CA . VAL B 1 322 ? 114.698 33.311 14.257 1.00 32.16 349 VAL B CA 1
ATOM 5918 C C . VAL B 1 322 ? 113.406 33.336 15.051 1.00 36.78 349 VAL B C 1
ATOM 5919 O O . VAL B 1 322 ? 113.239 34.149 15.965 1.00 35.30 349 VAL B O 1
ATOM 5923 N N . ASP B 1 323 ? 112.492 32.442 14.698 1.00 35.27 350 ASP B N 1
ATOM 5924 C CA . ASP B 1 323 ? 111.247 32.237 15.434 1.00 35.91 350 ASP B CA 1
ATOM 5925 C C . ASP B 1 323 ? 111.596 31.355 16.659 1.00 40.85 350 ASP B C 1
ATOM 5926 O O . ASP B 1 323 ? 112.480 30.510 16.567 1.00 43.38 350 ASP B O 1
ATOM 5931 N N . GLY B 1 324 ? 111.025 31.651 17.816 1.00 35.95 351 GLY B N 1
ATOM 5932 C CA . GLY B 1 324 ? 111.362 30.949 19.056 1.00 34.86 351 GLY B CA 1
ATOM 5933 C C . GLY B 1 324 ? 110.832 31.629 20.301 1.00 39.25 351 GLY B C 1
ATOM 5934 O O . GLY B 1 324 ? 110.143 32.656 20.207 1.00 40.00 351 GLY B O 1
ATOM 5935 N N . VAL B 1 325 ? 111.104 31.036 21.482 1.00 35.61 352 VAL B N 1
ATOM 5936 C CA . VAL B 1 325 ? 110.627 31.540 22.767 1.00 34.47 352 VAL B CA 1
ATOM 5937 C C . VAL B 1 325 ? 111.690 32.414 23.458 1.00 40.39 352 VAL B C 1
ATOM 5938 O O . VAL B 1 325 ? 112.854 32.029 23.571 1.00 40.02 352 VAL B O 1
ATOM 5942 N N . GLY B 1 326 ? 111.247 33.566 23.958 1.00 38.31 353 GLY B N 1
ATOM 5943 C CA . GLY B 1 326 ? 112.082 34.486 24.718 1.00 38.19 353 GLY B CA 1
ATOM 5944 C C . GLY B 1 326 ? 113.326 34.942 23.983 1.00 41.88 353 GLY B C 1
ATOM 5945 O O . GLY B 1 326 ? 113.243 35.379 22.828 1.00 40.46 353 GLY B O 1
ATOM 5946 N N . LYS B 1 327 ? 114.489 34.826 24.640 1.00 37.16 354 LYS B N 1
ATOM 5947 C CA . LYS B 1 327 ? 115.784 35.228 24.109 1.00 36.66 354 LYS B CA 1
ATOM 5948 C C . LYS B 1 327 ? 116.275 34.310 22.973 1.00 41.52 354 LYS B C 1
ATOM 5949 O O . LYS B 1 327 ? 117.234 34.666 22.298 1.00 43.30 354 LYS B O 1
ATOM 5955 N N . LYS B 1 328 ? 115.613 33.177 22.722 1.00 37.95 355 LYS B N 1
ATOM 5956 C CA . LYS B 1 328 ? 115.948 32.304 21.590 1.00 38.55 355 LYS B CA 1
ATOM 5957 C C . LYS B 1 328 ? 115.404 32.915 20.286 1.00 40.73 355 LYS B C 1
ATOM 5958 O O . LYS B 1 328 ? 115.885 32.596 19.201 1.00 41.03 355 LYS B O 1
ATOM 5962 N N . ALA B 1 329 ? 114.400 33.793 20.387 1.00 36.51 356 ALA B N 1
ATOM 5963 C CA . ALA B 1 329 ? 113.876 34.483 19.198 1.00 35.58 356 ALA B CA 1
ATOM 5964 C C . ALA B 1 329 ? 114.812 35.622 18.810 1.00 37.20 356 ALA B C 1
ATOM 5965 O O . ALA B 1 329 ? 115.499 36.169 19.671 1.00 37.25 356 ALA B O 1
ATOM 5967 N N . ARG B 1 330 ? 114.879 35.937 17.521 1.00 32.90 357 ARG B N 1
ATOM 5968 C CA . ARG B 1 330 ? 115.743 36.995 17.000 1.00 33.51 357 ARG B CA 1
ATOM 5969 C C . ARG B 1 330 ? 115.003 37.855 16.036 1.00 35.18 357 ARG B C 1
ATOM 5970 O O . ARG B 1 330 ? 114.184 37.372 15.263 1.00 32.46 357 ARG B O 1
ATOM 5986 N N . HIS B 1 332 ? 115.452 41.881 13.679 1.00 33.25 359 HIS B N 1
ATOM 5987 C CA . HIS B 1 332 ? 116.354 42.821 13.074 1.00 33.39 359 HIS B CA 1
ATOM 5988 C C . HIS B 1 332 ? 115.596 44.095 12.751 1.00 38.10 359 HIS B C 1
ATOM 5989 O O . HIS B 1 332 ? 114.876 44.173 11.747 1.00 37.09 359 HIS B O 1
ATOM 5996 N N . ALA B 1 333 ? 115.780 45.099 13.629 1.00 36.50 360 ALA B N 1
ATOM 5997 C CA . ALA B 1 333 ? 115.190 46.445 13.614 1.00 35.87 360 ALA B CA 1
ATOM 5998 C C . ALA B 1 333 ? 113.657 46.381 13.798 1.00 37.99 360 ALA B C 1
ATOM 5999 O O . ALA B 1 333 ? 112.925 46.713 12.863 1.00 36.14 360 ALA B O 1
ATOM 6001 N N . PRO B 1 334 ? 113.127 45.955 14.966 1.00 34.01 361 PRO B N 1
ATOM 6002 C CA . PRO B 1 334 ? 111.663 45.945 15.117 1.00 32.78 361 PRO B CA 1
ATOM 6003 C C . PRO B 1 334 ? 111.132 47.380 15.150 1.00 39.09 361 PRO B C 1
ATOM 6004 O O . PRO B 1 334 ? 111.802 48.281 15.673 1.00 38.53 361 PRO B O 1
ATOM 6008 N N . ARG B 1 335 ? 109.975 47.612 14.521 1.00 35.42 362 ARG B N 1
ATOM 6009 C CA . ARG B 1 335 ? 109.412 48.956 14.449 1.00 35.42 362 ARG B CA 1
ATOM 6010 C C . ARG B 1 335 ? 108.066 48.986 15.176 1.00 41.03 362 ARG B C 1
ATOM 6011 O O . ARG B 1 335 ? 108.007 48.488 16.297 1.00 40.73 362 ARG B O 1
ATOM 6019 N N . GLN B 1 336 ? 106.989 49.534 14.567 1.00 37.50 363 GLN B N 1
ATOM 6020 C CA . GLN B 1 336 ? 105.688 49.590 15.243 1.00 36.50 363 GLN B CA 1
ATOM 6021 C C . GLN B 1 336 ? 105.066 48.207 15.420 1.00 39.29 363 GLN B C 1
ATOM 6022 O O . GLN B 1 336 ? 105.237 47.321 14.568 1.00 36.89 363 GLN B O 1
ATOM 6028 N N . GLY B 1 337 ? 104.356 48.061 16.547 1.00 35.03 364 GLY B N 1
ATOM 6029 C CA . GLY B 1 337 ? 103.566 46.892 16.901 1.00 32.77 364 GLY B CA 1
ATOM 6030 C C . GLY B 1 337 ? 102.107 47.246 17.084 1.00 36.14 364 GLY B C 1
ATOM 6031 O O . GLY B 1 337 ? 101.756 48.427 17.160 1.00 36.50 364 GLY B O 1
ATOM 6032 N N . THR B 1 338 ? 101.240 46.241 17.128 1.00 32.24 365 THR B N 1
ATOM 6033 C CA . THR B 1 338 ? 99.806 46.421 17.303 1.00 32.22 365 THR B CA 1
ATOM 6034 C C . THR B 1 338 ? 99.293 45.241 18.152 1.00 35.01 365 THR B C 1
ATOM 6035 O O . THR B 1 338 ? 99.732 44.104 17.948 1.00 33.49 365 THR B O 1
ATOM 6039 N N . PHE B 1 339 ? 98.449 45.537 19.163 1.00 32.43 366 PHE B N 1
ATOM 6040 C CA . PHE B 1 339 ? 97.823 44.544 20.041 1.00 32.18 366 PHE B CA 1
ATOM 6041 C C . PHE B 1 339 ? 96.555 44.048 19.371 1.00 38.88 366 PHE B C 1
ATOM 6042 O O . PHE B 1 339 ? 95.700 44.851 18.995 1.00 40.14 366 PHE B O 1
ATOM 6050 N N . VAL B 1 340 ? 96.495 42.740 19.099 1.00 34.63 367 VAL B N 1
ATOM 6051 C CA . VAL B 1 340 ? 95.380 42.107 18.397 1.00 33.63 367 VAL B CA 1
ATOM 6052 C C . VAL B 1 340 ? 94.701 41.082 19.330 1.00 36.46 367 VAL B C 1
ATOM 6053 O O . VAL B 1 340 ? 95.366 40.160 19.833 1.00 34.56 367 VAL B O 1
ATOM 6057 N N . LYS B 1 341 ? 93.384 41.240 19.536 1.00 32.91 368 LYS B N 1
ATOM 6058 C CA . LYS B 1 341 ? 92.601 40.338 20.383 1.00 34.01 368 LYS B CA 1
ATOM 6059 C C . LYS B 1 341 ? 92.507 38.966 19.738 1.00 39.19 368 LYS B C 1
ATOM 6060 O O . LYS B 1 341 ? 92.063 38.846 18.597 1.00 41.83 368 LYS B O 1
ATOM 6066 N N . ASN B 1 342 ? 93.004 37.952 20.443 1.00 33.41 369 ASN B N 1
ATOM 6067 C CA . ASN B 1 342 ? 92.987 36.571 19.989 1.00 32.60 369 ASN B CA 1
ATOM 6068 C C . ASN B 1 342 ? 91.793 35.814 20.647 1.00 38.35 369 ASN B C 1
ATOM 6069 O O . ASN B 1 342 ? 91.791 35.619 21.852 1.00 37.37 369 ASN B O 1
ATOM 6074 N N . PRO B 1 343 ? 90.800 35.349 19.834 1.00 38.48 370 PRO B N 1
ATOM 6075 C CA . PRO B 1 343 ? 89.643 34.614 20.390 1.00 39.18 370 PRO B CA 1
ATOM 6076 C C . PRO B 1 343 ? 90.013 33.339 21.160 1.00 45.94 370 PRO B C 1
ATOM 6077 O O . PRO B 1 343 ? 89.240 32.904 22.027 1.00 47.63 370 PRO B O 1
ATOM 6081 N N . ALA B 1 344 ? 91.209 32.756 20.880 1.00 41.66 371 ALA B N 1
ATOM 6082 C CA . ALA B 1 344 ? 91.708 31.569 21.584 1.00 39.84 371 ALA B CA 1
ATOM 6083 C C . ALA B 1 344 ? 92.101 31.898 23.038 1.00 42.99 371 ALA B C 1
ATOM 6084 O O . ALA B 1 344 ? 92.251 30.982 23.838 1.00 41.60 371 ALA B O 1
ATOM 6086 N N . TYR B 1 345 ? 92.291 33.189 23.374 1.00 39.40 372 TYR B N 1
ATOM 6087 C CA . TYR B 1 345 ? 92.700 33.585 24.729 1.00 39.01 372 TYR B CA 1
ATOM 6088 C C . TYR B 1 345 ? 91.530 34.082 25.576 1.00 44.09 372 TYR B C 1
ATOM 6089 O O . TYR B 1 345 ? 91.771 34.664 26.636 1.00 44.88 372 TYR B O 1
ATOM 6098 N N . LYS B 1 346 ? 90.277 33.916 25.101 1.00 40.49 373 LYS B N 1
ATOM 6099 C CA . LYS B 1 346 ? 89.087 34.369 25.831 1.00 40.45 373 LYS B CA 1
ATOM 6100 C C . LYS B 1 346 ? 89.102 33.827 27.286 1.00 43.01 373 LYS B C 1
ATOM 6101 O O . LYS B 1 346 ? 89.338 32.642 27.506 1.00 40.82 373 LYS B O 1
ATOM 6107 N N . GLY B 1 347 ? 88.934 34.737 28.242 1.00 39.93 374 GLY B N 1
ATOM 6108 C CA . GLY B 1 347 ? 88.930 34.412 29.662 1.00 41.28 374 GLY B CA 1
ATOM 6109 C C . GLY B 1 347 ? 90.290 34.562 30.330 1.00 46.71 374 GLY B C 1
ATOM 6110 O O . GLY B 1 347 ? 90.373 34.706 31.556 1.00 46.46 374 GLY B O 1
ATOM 6111 N N . SER B 1 348 ? 91.382 34.571 29.542 1.00 43.77 375 SER B N 1
ATOM 6112 C CA . SER B 1 348 ? 92.702 34.684 30.155 1.00 43.34 375 SER B CA 1
ATOM 6113 C C . SER B 1 348 ? 93.030 36.134 30.555 1.00 46.66 375 SER B C 1
ATOM 6114 O O . SER B 1 348 ? 92.340 37.070 30.149 1.00 45.63 375 SER B O 1
ATOM 6117 N N . SER B 1 349 ? 94.066 36.289 31.391 1.00 44.50 376 SER B N 1
ATOM 6118 C CA . SER B 1 349 ? 94.563 37.566 31.869 1.00 44.29 376 SER B CA 1
ATOM 6119 C C . SER B 1 349 ? 94.942 38.467 30.682 1.00 46.86 376 SER B C 1
ATOM 6120 O O . SER B 1 349 ? 94.461 39.596 30.614 1.00 47.56 376 SER B O 1
ATOM 6123 N N . ASP B 1 350 ? 95.699 37.936 29.699 1.00 41.52 377 ASP B N 1
ATOM 6124 C CA . ASP B 1 350 ? 96.061 38.652 28.483 1.00 39.43 377 ASP B CA 1
ATOM 6125 C C . ASP B 1 350 ? 95.362 38.030 27.256 1.00 40.17 377 ASP B C 1
ATOM 6126 O O . ASP B 1 350 ? 95.688 36.921 26.859 1.00 40.35 377 ASP B O 1
ATOM 6131 N N . GLU B 1 351 ? 94.425 38.757 26.649 1.00 34.88 378 GLU B N 1
ATOM 6132 C CA . GLU B 1 351 ? 93.650 38.285 25.517 1.00 34.12 378 GLU B CA 1
ATOM 6133 C C . GLU B 1 351 ? 94.228 38.724 24.179 1.00 38.03 378 GLU B C 1
ATOM 6134 O O . GLU B 1 351 ? 93.630 38.469 23.129 1.00 39.68 378 GLU B O 1
ATOM 6140 N N . TYR B 1 352 ? 95.362 39.400 24.205 1.00 32.70 379 TYR B N 1
ATOM 6141 C CA . TYR B 1 352 ? 95.941 39.930 22.983 1.00 31.93 379 TYR B CA 1
ATOM 6142 C C . TYR B 1 352 ? 97.282 39.344 22.651 1.00 35.53 379 TYR B C 1
ATOM 6143 O O . TYR B 1 352 ? 98.025 38.980 23.539 1.00 35.14 379 TYR B O 1
ATOM 6152 N N . ASP B 1 353 ? 97.589 39.316 21.356 1.00 32.14 380 ASP B N 1
ATOM 6153 C CA . ASP B 1 353 ? 98.888 39.027 20.768 1.00 31.77 380 ASP B CA 1
ATOM 6154 C C . ASP B 1 353 ? 99.469 40.380 20.314 1.00 34.73 380 ASP B C 1
ATOM 6155 O O . ASP B 1 353 ? 98.728 41.347 20.054 1.00 32.01 380 ASP B O 1
ATOM 6160 N N . PHE B 1 354 ? 100.774 40.438 20.176 1.00 31.77 381 PHE B N 1
ATOM 6161 C CA . PHE B 1 354 ? 101.430 41.658 19.731 1.00 29.78 381 PHE B CA 1
ATOM 6162 C C . PHE B 1 354 ? 102.122 41.402 18.384 1.00 33.72 381 PHE B C 1
ATOM 6163 O O . PHE B 1 354 ? 103.079 40.628 18.316 1.00 34.02 381 PHE B O 1
ATOM 6171 N N . TYR B 1 355 ? 101.559 41.991 17.309 1.00 29.16 382 TYR B N 1
ATOM 6172 C CA . TYR B 1 355 ? 102.012 41.915 15.921 1.00 28.13 382 TYR B CA 1
ATOM 6173 C C . TYR B 1 355 ? 102.912 43.090 15.626 1.00 32.26 382 TYR B C 1
ATOM 6174 O O . TYR B 1 355 ? 102.505 44.217 15.846 1.00 32.65 382 TYR B O 1
ATOM 6183 N N . PHE B 1 356 ? 104.109 42.863 15.119 1.00 28.99 383 PHE B N 1
ATOM 6184 C CA . PHE B 1 356 ? 104.977 44.009 14.867 1.00 30.16 383 PHE B CA 1
ATOM 6185 C C . PHE B 1 356 ? 105.775 43.849 13.577 1.00 35.49 383 PHE B C 1
ATOM 6186 O O . PHE B 1 356 ? 106.026 42.726 13.125 1.00 32.93 383 PHE B O 1
ATOM 6194 N N . CYS B 1 357 ? 106.206 44.987 13.021 1.00 32.50 384 CYS B N 1
ATOM 6195 C CA . CYS B 1 357 ? 107.051 45.044 11.855 1.00 33.01 384 CYS B CA 1
ATOM 6196 C C . CYS B 1 357 ? 108.460 44.770 12.246 1.00 36.42 384 CYS B C 1
ATOM 6197 O O . CYS B 1 357 ? 108.969 45.391 13.162 1.00 36.03 384 CYS B O 1
ATOM 6200 N N . ASP B 1 358 ? 109.097 43.831 11.549 1.00 35.44 385 ASP B N 1
ATOM 6201 C CA . ASP B 1 358 ? 110.515 43.480 11.700 1.00 35.38 385 ASP B CA 1
ATOM 6202 C C . ASP B 1 358 ? 111.163 44.002 10.416 1.00 39.66 385 ASP B C 1
ATOM 6203 O O . ASP B 1 358 ? 111.246 43.292 9.410 1.00 37.45 385 ASP B O 1
ATOM 6208 N N . ARG B 1 359 ? 111.473 45.317 10.431 1.00 36.34 386 ARG B N 1
ATOM 6209 C CA . ARG B 1 359 ? 111.940 46.101 9.293 1.00 34.68 386 ARG B CA 1
ATOM 6210 C C . ARG B 1 359 ? 113.007 45.423 8.439 1.00 36.99 386 ARG B C 1
ATOM 6211 O O . ARG B 1 359 ? 112.802 45.325 7.225 1.00 37.01 386 ARG B O 1
ATOM 6219 N N . GLU B 1 360 ? 114.135 44.986 9.025 1.00 32.93 387 GLU B N 1
ATOM 6220 C CA . GLU B 1 360 ? 115.237 44.474 8.201 1.00 33.43 387 GLU B CA 1
ATOM 6221 C C . GLU B 1 360 ? 115.122 42.989 7.898 1.00 38.37 387 GLU B C 1
ATOM 6222 O O . GLU B 1 360 ? 115.963 42.447 7.176 1.00 41.09 387 GLU B O 1
ATOM 6228 N N . ASN B 1 361 ? 114.076 42.346 8.411 1.00 32.45 388 ASN B N 1
ATOM 6229 C CA . ASN B 1 361 ? 113.741 40.967 8.122 1.00 31.28 388 ASN B CA 1
ATOM 6230 C C . ASN B 1 361 ? 112.594 40.939 7.114 1.00 34.15 388 ASN B C 1
ATOM 6231 O O . ASN B 1 361 ? 112.213 39.854 6.643 1.00 34.13 388 ASN B O 1
ATOM 6236 N N . HIS B 1 362 ? 112.060 42.150 6.776 1.00 28.87 389 HIS B N 1
ATOM 6237 C CA . HIS B 1 362 ? 110.972 42.410 5.795 1.00 28.44 389 HIS B CA 1
ATOM 6238 C C . HIS B 1 362 ? 109.723 41.548 6.045 1.00 35.21 389 HIS B C 1
ATOM 6239 O O . HIS B 1 362 ? 109.140 40.981 5.114 1.00 36.94 389 HIS B O 1
ATOM 6246 N N . CYS B 1 363 ? 109.298 41.477 7.295 1.00 32.92 390 CYS B N 1
ATOM 6247 C CA . CYS B 1 363 ? 108.137 40.649 7.641 1.00 32.66 390 CYS B CA 1
ATOM 6248 C C . CYS B 1 363 ? 107.395 41.189 8.872 1.00 35.94 390 CYS B C 1
ATOM 6249 O O . CYS B 1 363 ? 107.815 42.177 9.491 1.00 35.91 390 CYS B O 1
ATOM 6252 N N . ILE B 1 364 ? 106.252 40.564 9.164 1.00 30.59 391 ILE B N 1
ATOM 6253 C CA . ILE B 1 364 ? 105.418 40.858 10.323 1.00 29.33 391 ILE B CA 1
ATOM 6254 C C . ILE B 1 364 ? 105.591 39.698 11.272 1.00 30.80 391 ILE B C 1
ATOM 6255 O O . ILE B 1 364 ? 105.438 38.535 10.868 1.00 28.81 391 ILE B O 1
ATOM 6260 N N . ARG B 1 365 ? 105.912 40.006 12.522 1.00 27.51 392 ARG B N 1
ATOM 6261 C CA . ARG B 1 365 ? 106.108 38.989 13.554 1.00 27.81 392 ARG B CA 1
ATOM 6262 C C . ARG B 1 365 ? 104.967 39.027 14.551 1.00 31.39 392 ARG B C 1
ATOM 6263 O O . ARG B 1 365 ? 104.233 40.002 14.598 1.00 29.57 392 ARG B O 1
ATOM 6271 N N . ILE B 1 366 ? 104.775 37.940 15.297 1.00 28.77 393 ILE B N 1
ATOM 6272 C CA . ILE B 1 366 ? 103.794 37.862 16.370 1.00 28.74 393 ILE B CA 1
ATOM 6273 C C . ILE B 1 366 ? 104.512 37.499 17.662 1.00 32.63 393 ILE B C 1
ATOM 6274 O O . ILE B 1 366 ? 105.211 36.507 17.692 1.00 32.25 393 ILE B O 1
ATOM 6279 N N . LEU B 1 367 ? 104.302 38.286 18.722 1.00 30.57 394 LEU B N 1
ATOM 6280 C CA . LEU B 1 367 ? 104.781 38.046 20.079 1.00 29.40 394 LEU B CA 1
ATOM 6281 C C . LEU B 1 367 ? 103.573 37.726 20.951 1.00 35.33 394 LEU B C 1
ATOM 6282 O O . LEU B 1 367 ? 102.709 38.603 21.170 1.00 33.14 394 LEU B O 1
ATOM 6287 N N . THR B 1 368 ? 103.494 36.460 21.416 1.00 32.30 395 THR B N 1
ATOM 6288 C CA . THR B 1 368 ? 102.409 36.014 22.290 1.00 33.46 395 THR B CA 1
ATOM 6289 C C . THR B 1 368 ? 102.688 36.443 23.727 1.00 39.21 395 THR B C 1
ATOM 6290 O O . THR B 1 368 ? 103.844 36.636 24.091 1.00 40.26 395 THR B O 1
ATOM 6294 N N . PRO B 1 369 ? 101.659 36.517 24.582 1.00 37.18 396 PRO B N 1
ATOM 6295 C CA . PRO B 1 369 ? 101.891 36.923 25.982 1.00 38.03 396 PRO B CA 1
ATOM 6296 C C . PRO B 1 369 ? 102.894 36.040 26.765 1.00 47.44 396 PRO B C 1
ATOM 6297 O O . PRO B 1 369 ? 103.500 36.530 27.741 1.00 47.24 396 PRO B O 1
ATOM 6301 N N . GLN B 1 370 ? 103.072 34.756 26.308 1.00 46.70 397 GLN B N 1
ATOM 6302 C CA A GLN B 1 370 ? 103.975 33.754 26.900 0.50 47.17 397 GLN B CA 1
ATOM 6303 C CA B GLN B 1 370 ? 103.967 33.761 26.907 0.50 47.03 397 GLN B CA 1
ATOM 6304 C C . GLN B 1 370 ? 105.434 33.901 26.390 1.00 50.01 397 GLN B C 1
ATOM 6305 O O . GLN B 1 370 ? 106.325 33.161 26.828 1.00 51.34 397 GLN B O 1
ATOM 6316 N N . GLY B 1 371 ? 105.679 34.861 25.494 1.00 43.84 398 GLY B N 1
ATOM 6317 C CA . GLY B 1 371 ? 107.008 35.139 24.949 1.00 42.55 398 GLY B CA 1
ATOM 6318 C C . GLY B 1 371 ? 107.433 34.417 23.680 1.00 44.21 398 GLY B C 1
ATOM 6319 O O . GLY B 1 371 ? 108.620 34.433 23.346 1.00 45.58 398 GLY B O 1
ATOM 6320 N N . ARG B 1 372 ? 106.498 33.763 22.978 1.00 36.32 399 ARG B N 1
ATOM 6321 C CA . ARG B 1 372 ? 106.811 33.068 21.734 1.00 35.40 399 ARG B CA 1
ATOM 6322 C C . ARG B 1 372 ? 106.740 34.037 20.551 1.00 39.01 399 ARG B C 1
ATOM 6323 O O . ARG B 1 372 ? 105.795 34.838 20.455 1.00 36.83 399 ARG B O 1
ATOM 6331 N N . VAL B 1 373 ? 107.766 33.994 19.674 1.00 34.20 400 VAL B N 1
ATOM 6332 C CA . VAL B 1 373 ? 107.788 34.838 18.478 1.00 31.38 400 VAL B CA 1
ATOM 6333 C C . VAL B 1 373 ? 107.678 33.933 17.265 1.00 34.76 400 VAL B C 1
ATOM 6334 O O . VAL B 1 373 ? 108.420 32.964 17.146 1.00 33.89 400 VAL B O 1
ATOM 6338 N N . THR B 1 374 ? 106.717 34.237 16.378 1.00 32.22 401 THR B N 1
ATOM 6339 C CA . THR B 1 374 ? 106.501 33.549 15.099 1.00 30.27 401 THR B CA 1
ATOM 6340 C C . THR B 1 374 ? 106.459 34.605 13.983 1.00 33.14 401 THR B C 1
ATOM 6341 O O . THR B 1 374 ? 106.500 35.795 14.280 1.00 31.60 401 THR B O 1
ATOM 6345 N N . THR B 1 375 ? 106.383 34.174 12.703 1.00 29.16 402 THR B N 1
ATOM 6346 C CA . THR B 1 375 ? 106.305 35.089 11.577 1.00 28.63 402 THR B CA 1
ATOM 6347 C C . THR B 1 375 ? 104.922 34.982 10.983 1.00 33.64 402 THR B C 1
ATOM 6348 O O . THR B 1 375 ? 104.447 33.886 10.681 1.00 34.43 402 THR B O 1
ATOM 6352 N N . PHE B 1 376 ? 104.268 36.119 10.824 1.00 31.21 403 PHE B N 1
ATOM 6353 C CA . PHE B 1 376 ? 102.925 36.144 10.288 1.00 30.06 403 PHE B CA 1
ATOM 6354 C C . PHE B 1 376 ? 102.909 36.257 8.778 1.00 33.52 403 PHE B C 1
ATOM 6355 O O . PHE B 1 376 ? 102.175 35.514 8.115 1.00 32.50 403 PHE B O 1
ATOM 6363 N N . ALA B 1 377 ? 103.687 37.210 8.222 1.00 30.03 404 ALA B N 1
ATOM 6364 C CA . ALA B 1 377 ? 103.627 37.503 6.790 1.00 28.89 404 ALA B CA 1
ATOM 6365 C C . ALA B 1 377 ? 104.910 38.057 6.288 1.00 33.91 404 ALA B C 1
ATOM 6366 O O . ALA B 1 377 ? 105.607 38.750 7.013 1.00 33.48 404 ALA B O 1
ATOM 6368 N N . GLY B 1 378 ? 105.201 37.766 5.027 1.00 30.83 405 GLY B N 1
ATOM 6369 C CA . GLY B 1 378 ? 106.412 38.239 4.373 1.00 29.47 405 GLY B CA 1
ATOM 6370 C C . GLY B 1 378 ? 107.373 37.110 4.129 1.00 32.23 405 GLY B C 1
ATOM 6371 O O . GLY B 1 378 ? 107.127 35.971 4.550 1.00 29.50 405 GLY B O 1
ATOM 6372 N N . ARG B 1 379 ? 108.487 37.440 3.433 1.00 30.73 406 ARG B N 1
ATOM 6373 C CA . ARG B 1 379 ? 109.565 36.527 3.081 1.00 31.87 406 ARG B CA 1
ATOM 6374 C C . ARG B 1 379 ? 109.074 35.393 2.147 1.00 37.44 406 ARG B C 1
ATOM 6375 O O . ARG B 1 379 ? 109.680 34.340 2.092 1.00 39.04 406 ARG B O 1
ATOM 6383 N N . GLY B 1 380 ? 108.035 35.654 1.366 1.00 36.14 407 GLY B N 1
ATOM 6384 C CA . GLY B 1 380 ? 107.537 34.699 0.382 1.00 36.38 407 GLY B CA 1
ATOM 6385 C C . GLY B 1 380 ? 108.361 34.737 -0.887 1.00 40.98 407 GLY B C 1
ATOM 6386 O O . GLY B 1 380 ? 109.367 35.455 -0.959 1.00 40.97 407 GLY B O 1
ATOM 6387 N N . SER B 1 381 ? 107.944 33.956 -1.899 1.00 38.31 408 SER B N 1
ATOM 6388 C CA . SER B 1 381 ? 108.561 33.902 -3.231 1.00 38.20 408 SER B CA 1
ATOM 6389 C C . SER B 1 381 ? 110.074 33.678 -3.216 1.00 43.35 408 SER B C 1
ATOM 6390 O O . SER B 1 381 ? 110.798 34.229 -4.061 1.00 42.76 408 SER B O 1
ATOM 6393 N N . ASN B 1 382 ? 110.552 32.864 -2.271 1.00 41.37 409 ASN B N 1
ATOM 6394 C CA . ASN B 1 382 ? 111.965 32.486 -2.176 1.00 41.58 409 ASN B CA 1
ATOM 6395 C C . ASN B 1 382 ? 112.887 33.739 -1.976 1.00 45.89 409 ASN B C 1
ATOM 6396 O O . ASN B 1 382 ? 114.041 33.773 -2.425 1.00 46.72 409 ASN B O 1
ATOM 6401 N N . GLY B 1 383 ? 112.387 34.723 -1.238 1.00 41.03 410 GLY B N 1
ATOM 6402 C CA . GLY B 1 383 ? 113.147 35.939 -0.977 1.00 40.31 410 GLY B CA 1
ATOM 6403 C C . GLY B 1 383 ? 112.806 36.610 0.327 1.00 41.06 410 GLY B C 1
ATOM 6404 O O . GLY B 1 383 ? 112.036 36.082 1.124 1.00 39.31 410 GLY B O 1
ATOM 6405 N N . THR B 1 384 ? 113.428 37.751 0.571 1.00 37.10 411 THR B N 1
ATOM 6406 C CA . THR B 1 384 ? 113.189 38.535 1.778 1.00 36.12 411 THR B CA 1
ATOM 6407 C C . THR B 1 384 ? 112.511 39.813 1.337 1.00 36.58 411 THR B C 1
ATOM 6408 O O . THR B 1 384 ? 111.284 39.887 1.359 1.00 34.88 411 THR B O 1
ATOM 6412 N N . SER B 1 385 ? 113.288 40.815 0.924 1.00 33.23 412 SER B N 1
ATOM 6413 C CA . SER B 1 385 ? 112.721 42.079 0.476 1.00 33.11 412 SER B CA 1
ATOM 6414 C C . SER B 1 385 ? 112.162 41.951 -0.942 1.00 37.96 412 SER B C 1
ATOM 6415 O O . SER B 1 385 ? 112.697 41.189 -1.766 1.00 38.01 412 SER B O 1
ATOM 6418 N N . GLY B 1 386 ? 111.130 42.728 -1.209 1.00 33.14 413 GLY B N 1
ATOM 6419 C CA . GLY B 1 386 ? 110.508 42.781 -2.521 1.00 32.48 413 GLY B CA 1
ATOM 6420 C C . GLY B 1 386 ? 109.130 43.375 -2.447 1.00 37.52 413 GLY B C 1
ATOM 6421 O O . GLY B 1 386 ? 108.763 44.009 -1.451 1.00 36.67 413 GLY B O 1
ATOM 6422 N N . TYR B 1 387 ? 108.364 43.183 -3.520 1.00 35.89 414 TYR B N 1
ATOM 6423 C CA . TYR B 1 387 ? 106.989 43.667 -3.595 1.00 35.51 414 TYR B CA 1
ATOM 6424 C C . TYR B 1 387 ? 106.144 42.588 -4.250 1.00 38.22 414 TYR B C 1
ATOM 6425 O O . TYR B 1 387 ? 106.181 42.409 -5.468 1.00 37.65 414 TYR B O 1
ATOM 6434 N N . ASN B 1 388 ? 105.445 41.813 -3.415 1.00 34.04 415 ASN B N 1
ATOM 6435 C CA . ASN B 1 388 ? 104.595 40.718 -3.843 1.00 32.13 415 ASN B CA 1
ATOM 6436 C C . ASN B 1 388 ? 103.389 40.598 -2.954 1.00 34.61 415 ASN B C 1
ATOM 6437 O O . ASN B 1 388 ? 103.523 40.625 -1.733 1.00 34.34 415 ASN B O 1
ATOM 6442 N N . ASP B 1 389 ? 102.203 40.485 -3.568 1.00 30.37 416 ASP B N 1
ATOM 6443 C CA . ASP B 1 389 ? 100.931 40.290 -2.873 1.00 30.47 416 ASP B CA 1
ATOM 6444 C C . ASP B 1 389 ? 100.634 38.784 -2.857 1.00 31.73 416 ASP B C 1
ATOM 6445 O O . ASP B 1 389 ? 101.404 38.021 -3.437 1.00 29.88 416 ASP B O 1
ATOM 6450 N N . GLY B 1 390 ? 99.589 38.362 -2.144 1.00 30.69 417 GLY B N 1
ATOM 6451 C CA . GLY B 1 390 ? 99.203 36.950 -2.081 1.00 30.45 417 GLY B CA 1
ATOM 6452 C C . GLY B 1 390 ? 99.348 36.254 -0.755 1.00 34.22 417 GLY B C 1
ATOM 6453 O O . GLY B 1 390 ? 99.194 36.877 0.305 1.00 32.27 417 GLY B O 1
ATOM 6454 N N . ASP B 1 391 ? 99.602 34.917 -0.819 1.00 32.34 418 ASP B N 1
ATOM 6455 C CA . ASP B 1 391 ? 99.772 34.065 0.355 1.00 32.47 418 ASP B CA 1
ATOM 6456 C C . ASP B 1 391 ? 100.807 34.690 1.325 1.00 35.71 418 ASP B C 1
ATOM 6457 O O . ASP B 1 391 ? 101.942 34.983 0.923 1.00 35.33 418 ASP B O 1
ATOM 6462 N N . LEU B 1 392 ? 100.387 34.894 2.589 1.00 32.67 419 LEU B N 1
ATOM 6463 C CA . LEU B 1 392 ? 101.168 35.517 3.680 1.00 32.83 419 LEU B CA 1
ATOM 6464 C C . LEU B 1 392 ? 102.598 35.001 3.796 1.00 36.86 419 LEU B C 1
ATOM 6465 O O . LEU B 1 392 ? 103.504 35.812 3.901 1.00 38.06 419 LEU B O 1
ATOM 6470 N N . ARG B 1 393 ? 102.812 33.680 3.720 1.00 32.84 420 ARG B N 1
ATOM 6471 C CA . ARG B 1 393 ? 104.138 33.100 3.868 1.00 32.21 420 ARG B CA 1
ATOM 6472 C C . ARG B 1 393 ? 104.758 32.574 2.582 1.00 37.24 420 ARG B C 1
ATOM 6473 O O . ARG B 1 393 ? 105.968 32.582 2.479 1.00 37.75 420 ARG B O 1
ATOM 6481 N N . GLN B 1 394 ? 103.955 32.107 1.617 1.00 36.59 421 GLN B N 1
ATOM 6482 C CA . GLN B 1 394 ? 104.444 31.522 0.353 1.00 34.99 421 GLN B CA 1
ATOM 6483 C C . GLN B 1 394 ? 104.743 32.533 -0.754 1.00 36.14 421 GLN B C 1
ATOM 6484 O O . GLN B 1 394 ? 105.692 32.318 -1.505 1.00 35.54 421 GLN B O 1
ATOM 6490 N N . GLU B 1 395 ? 103.994 33.638 -0.827 1.00 32.51 422 GLU B N 1
ATOM 6491 C CA . GLU B 1 395 ? 104.127 34.615 -1.913 1.00 32.87 422 GLU B CA 1
ATOM 6492 C C . GLU B 1 395 ? 104.489 36.024 -1.473 1.00 37.50 422 GLU B C 1
ATOM 6493 O O . GLU B 1 395 ? 105.349 36.661 -2.105 1.00 36.44 422 GLU B O 1
ATOM 6499 N N . ALA B 1 396 ? 103.800 36.536 -0.445 1.00 33.59 423 ALA B N 1
ATOM 6500 C CA . ALA B 1 396 ? 103.927 37.930 -0.019 1.00 34.14 423 ALA B CA 1
ATOM 6501 C C . ALA B 1 396 ? 105.357 38.377 0.364 1.00 38.22 423 ALA B C 1
ATOM 6502 O O . ALA B 1 396 ? 106.099 37.643 1.016 1.00 38.20 423 ALA B O 1
ATOM 6504 N N . ARG B 1 397 ? 105.728 39.597 -0.069 1.00 32.10 424 ARG B N 1
ATOM 6505 C CA . ARG B 1 397 ? 106.972 40.258 0.274 1.00 29.78 424 ARG B CA 1
ATOM 6506 C C . ARG B 1 397 ? 106.737 41.709 0.546 1.00 33.86 424 ARG B C 1
ATOM 6507 O O . ARG B 1 397 ? 105.897 42.344 -0.102 1.00 32.98 424 ARG B O 1
ATOM 6515 N N . PHE B 1 398 ? 107.521 42.242 1.494 1.00 30.42 425 PHE B N 1
ATOM 6516 C CA . PHE B 1 398 ? 107.568 43.651 1.897 1.00 29.98 425 PHE B CA 1
ATOM 6517 C C . PHE B 1 398 ? 108.974 44.148 1.709 1.00 33.29 425 PHE B C 1
ATOM 6518 O O . PHE B 1 398 ? 109.878 43.340 1.555 1.00 33.71 425 PHE B O 1
ATOM 6526 N N . ASN B 1 399 ? 109.174 45.453 1.736 1.00 29.94 426 ASN B N 1
ATOM 6527 C CA . ASN B 1 399 ? 110.502 46.032 1.642 1.00 30.54 426 ASN B CA 1
ATOM 6528 C C . ASN B 1 399 ? 110.578 47.148 2.671 1.00 33.75 426 ASN B C 1
ATOM 6529 O O . ASN B 1 399 ? 110.136 48.263 2.430 1.00 32.70 426 ASN B O 1
ATOM 6534 N N . HIS B 1 400 ? 111.109 46.798 3.848 1.00 32.87 427 HIS B N 1
ATOM 6535 C CA . HIS B 1 400 ? 111.265 47.637 5.036 1.00 31.85 427 HIS B CA 1
ATOM 6536 C C . HIS B 1 400 ? 109.891 48.048 5.577 1.00 35.00 427 HIS B C 1
ATOM 6537 O O . HIS B 1 400 ? 109.579 49.241 5.555 1.00 34.28 427 HIS B O 1
ATOM 6544 N N . PRO B 1 401 ? 109.026 47.084 6.015 1.00 31.11 428 PRO B N 1
ATOM 6545 C CA . PRO B 1 401 ? 107.746 47.485 6.649 1.00 31.48 428 PRO B CA 1
ATOM 6546 C C . PRO B 1 401 ? 108.027 48.238 7.962 1.00 36.28 428 PRO B C 1
ATOM 6547 O O . PRO B 1 401 ? 108.935 47.845 8.700 1.00 38.05 428 PRO B O 1
ATOM 6551 N N . GLU B 1 402 ? 107.307 49.344 8.240 1.00 32.18 429 GLU B N 1
ATOM 6552 C CA . GLU B 1 402 ? 107.584 50.122 9.443 1.00 31.66 429 GLU B CA 1
ATOM 6553 C C . GLU B 1 402 ? 106.359 50.326 10.309 1.00 36.89 429 GLU B C 1
ATOM 6554 O O . GLU B 1 402 ? 106.388 49.928 11.466 1.00 38.72 429 GLU B O 1
ATOM 6560 N N . GLY B 1 403 ? 105.307 50.947 9.777 1.00 31.51 430 GLY B N 1
ATOM 6561 C CA . GLY B 1 403 ? 104.078 51.186 10.532 1.00 29.71 430 GLY B CA 1
ATOM 6562 C C . GLY B 1 403 ? 103.120 50.024 10.386 1.00 33.81 430 GLY B C 1
ATOM 6563 O O . GLY B 1 403 ? 103.127 49.325 9.370 1.00 32.42 430 GLY B O 1
ATOM 6564 N N . ILE B 1 404 ? 102.289 49.798 11.401 1.00 31.48 431 ILE B N 1
ATOM 6565 C CA . ILE B 1 404 ? 101.289 48.725 11.379 1.00 30.32 431 ILE B CA 1
ATOM 6566 C C . ILE B 1 404 ? 100.154 49.080 12.318 1.00 34.84 431 ILE B C 1
ATOM 6567 O O . ILE B 1 404 ? 100.385 49.562 13.439 1.00 36.81 431 ILE B O 1
ATOM 6572 N N . VAL B 1 405 ? 98.926 48.815 11.880 1.00 28.95 432 VAL B N 1
ATOM 6573 C CA . VAL B 1 405 ? 97.799 48.990 12.776 1.00 27.15 432 VAL B CA 1
ATOM 6574 C C . VAL B 1 405 ? 96.798 47.870 12.470 1.00 30.83 432 VAL B C 1
ATOM 6575 O O . VAL B 1 405 ? 96.648 47.489 11.310 1.00 27.57 432 VAL B O 1
ATOM 6579 N N . TYR B 1 406 ? 96.159 47.312 13.512 1.00 30.14 433 TYR B N 1
ATOM 6580 C CA . TYR B 1 406 ? 95.101 46.346 13.286 1.00 31.35 433 TYR B CA 1
ATOM 6581 C C . TYR B 1 406 ? 93.755 47.115 13.325 1.00 39.61 433 TYR B C 1
ATOM 6582 O O . TYR B 1 406 ? 93.525 47.927 14.229 1.00 40.95 433 TYR B O 1
ATOM 6591 N N . ASP B 1 407 ? 92.899 46.905 12.315 1.00 34.61 434 ASP B N 1
ATOM 6592 C CA . ASP B 1 407 ? 91.588 47.538 12.270 1.00 34.67 434 ASP B CA 1
ATOM 6593 C C . ASP B 1 407 ? 90.548 46.493 12.679 1.00 41.47 434 ASP B C 1
ATOM 6594 O O . ASP B 1 407 ? 90.238 45.600 11.899 1.00 39.34 434 ASP B O 1
ATOM 6599 N N . GLU B 1 408 ? 90.030 46.591 13.909 1.00 42.63 435 GLU B N 1
ATOM 6600 C CA . GLU B 1 408 ? 89.045 45.651 14.465 1.00 43.79 435 GLU B CA 1
ATOM 6601 C C . GLU B 1 408 ? 87.705 45.682 13.717 1.00 45.86 435 GLU B C 1
ATOM 6602 O O . GLU B 1 408 ? 87.100 44.639 13.540 1.00 43.48 435 GLU B O 1
ATOM 6608 N N . GLU B 1 409 ? 87.274 46.859 13.254 1.00 44.89 436 GLU B N 1
ATOM 6609 C CA . GLU B 1 409 ? 86.013 47.046 12.535 1.00 46.01 436 GLU B CA 1
ATOM 6610 C C . GLU B 1 409 ? 86.112 46.519 11.080 1.00 49.25 436 GLU B C 1
ATOM 6611 O O . GLU B 1 409 ? 85.191 45.855 10.598 1.00 48.88 436 GLU B O 1
ATOM 6617 N N . ARG B 1 410 ? 87.232 46.787 10.392 1.00 44.49 437 ARG B N 1
ATOM 6618 C CA . ARG B 1 410 ? 87.439 46.344 9.014 1.00 42.58 437 ARG B CA 1
ATOM 6619 C C . ARG B 1 410 ? 88.104 44.958 8.965 1.00 46.64 437 ARG B C 1
ATOM 6620 O O . ARG B 1 410 ? 88.224 44.396 7.885 1.00 47.91 437 ARG B O 1
ATOM 6628 N N . GLU B 1 411 ? 88.467 44.386 10.132 1.00 43.45 438 GLU B N 1
ATOM 6629 C CA . GLU B 1 411 ? 89.079 43.049 10.340 1.00 42.26 438 GLU B CA 1
ATOM 6630 C C . GLU B 1 411 ? 90.321 42.823 9.451 1.00 42.55 438 GLU B C 1
ATOM 6631 O O . GLU B 1 411 ? 90.460 41.789 8.798 1.00 40.35 438 GLU B O 1
ATOM 6637 N N . CYS B 1 412 ? 91.231 43.793 9.455 1.00 38.79 439 CYS B N 1
ATOM 6638 C CA . CYS B 1 412 ? 92.440 43.703 8.644 1.00 38.06 439 CYS B CA 1
ATOM 6639 C C . CYS B 1 412 ? 93.567 44.506 9.268 1.00 35.89 439 CYS B C 1
ATOM 6640 O O . CYS B 1 412 ? 93.336 45.317 10.152 1.00 34.30 439 CYS B O 1
ATOM 6643 N N . PHE B 1 413 ? 94.769 44.303 8.751 1.00 29.92 440 PHE B N 1
ATOM 6644 C CA . PHE B 1 413 ? 95.982 45.040 9.071 1.00 29.82 440 PHE B CA 1
ATOM 6645 C C . PHE B 1 413 ? 96.299 46.002 7.955 1.00 34.46 440 PHE B C 1
ATOM 6646 O O . PHE B 1 413 ? 96.096 45.674 6.790 1.00 34.47 440 PHE B O 1
ATOM 6654 N N . PHE B 1 414 ? 96.806 47.179 8.311 1.00 31.34 441 PHE B N 1
ATOM 6655 C CA . PHE B 1 414 ? 97.327 48.187 7.395 1.00 30.78 441 PHE B CA 1
ATOM 6656 C C . PHE B 1 414 ? 98.805 48.341 7.719 1.00 32.28 441 PHE B C 1
ATOM 6657 O O . PHE B 1 414 ? 99.152 48.507 8.888 1.00 30.11 441 PHE B O 1
ATOM 6665 N N . ILE B 1 415 ? 99.671 48.173 6.708 1.00 28.14 442 ILE B N 1
ATOM 6666 C CA . ILE B 1 415 ? 101.121 48.213 6.906 1.00 29.10 442 ILE B CA 1
ATOM 6667 C C . ILE B 1 415 ? 101.754 49.312 6.065 1.00 35.04 442 ILE B C 1
ATOM 6668 O O . ILE B 1 415 ? 101.442 49.424 4.879 1.00 35.61 442 ILE B O 1
ATOM 6673 N N . GLY B 1 416 ? 102.669 50.068 6.687 1.00 31.29 443 GLY B N 1
ATOM 6674 C CA . GLY B 1 416 ? 103.484 51.086 6.033 1.00 32.29 443 GLY B CA 1
ATOM 6675 C C . GLY B 1 416 ? 104.728 50.420 5.465 1.00 35.98 443 GLY B C 1
ATOM 6676 O O . GLY B 1 416 ? 105.707 50.196 6.182 1.00 33.82 443 GLY B O 1
ATOM 6677 N N . ASP B 1 417 ? 104.665 50.037 4.192 1.00 35.54 444 ASP B N 1
ATOM 6678 C CA . ASP B 1 417 ? 105.745 49.323 3.470 1.00 36.55 444 ASP B CA 1
ATOM 6679 C C . ASP B 1 417 ? 106.638 50.351 2.809 1.00 41.39 444 ASP B C 1
ATOM 6680 O O . ASP B 1 417 ? 106.372 50.745 1.674 1.00 42.54 444 ASP B O 1
ATOM 6685 N N . ARG B 1 418 ? 107.687 50.802 3.540 1.00 36.85 445 ARG B N 1
ATOM 6686 C CA . ARG B 1 418 ? 108.549 51.926 3.194 1.00 36.86 445 ARG B CA 1
ATOM 6687 C C . ARG B 1 418 ? 109.019 51.971 1.734 1.00 39.25 445 ARG B C 1
ATOM 6688 O O . ARG B 1 418 ? 108.605 52.889 1.041 1.00 38.83 445 ARG B O 1
ATOM 6696 N N . GLU B 1 419 ? 109.871 51.034 1.273 1.00 34.17 446 GLU B N 1
ATOM 6697 C CA . GLU B 1 419 ? 110.460 51.115 -0.072 1.00 33.22 446 GLU B CA 1
ATOM 6698 C C . GLU B 1 419 ? 109.470 50.868 -1.192 1.00 37.96 446 GLU B C 1
ATOM 6699 O O . GLU B 1 419 ? 109.760 51.214 -2.346 1.00 37.22 446 GLU B O 1
ATOM 6705 N N . ASN B 1 420 ? 108.307 50.278 -0.877 1.00 34.49 447 ASN B N 1
ATOM 6706 C CA . ASN B 1 420 ? 107.299 50.034 -1.890 1.00 34.19 447 ASN B CA 1
ATOM 6707 C C . ASN B 1 420 ? 106.345 51.249 -2.018 1.00 37.72 447 ASN B C 1
ATOM 6708 O O . ASN B 1 420 ? 105.544 51.283 -2.949 1.00 37.30 447 ASN B O 1
ATOM 6713 N N . ARG B 1 421 ? 106.466 52.252 -1.109 1.00 33.78 448 ARG B N 1
ATOM 6714 C CA . ARG B 1 421 ? 105.722 53.521 -1.103 1.00 35.20 448 ARG B CA 1
ATOM 6715 C C . ARG B 1 421 ? 104.207 53.287 -1.096 1.00 39.32 448 ARG B C 1
ATOM 6716 O O . ARG B 1 421 ? 103.427 54.086 -1.628 1.00 39.59 448 ARG B O 1
ATOM 6724 N N . ARG B 1 422 ? 103.802 52.202 -0.447 1.00 35.49 449 ARG B N 1
ATOM 6725 C CA . ARG B 1 422 ? 102.417 51.772 -0.375 1.00 33.88 449 ARG B CA 1
ATOM 6726 C C . ARG B 1 422 ? 101.982 51.413 1.023 1.00 36.54 449 ARG B C 1
ATOM 6727 O O . ARG B 1 422 ? 102.802 51.066 1.868 1.00 34.73 449 ARG B O 1
ATOM 6735 N N . ILE B 1 423 ? 100.655 51.443 1.227 1.00 34.57 450 ILE B N 1
ATOM 6736 C CA . ILE B 1 423 ? 99.964 50.949 2.407 1.00 33.49 450 ILE B CA 1
ATOM 6737 C C . ILE B 1 423 ? 99.491 49.554 2.001 1.00 35.35 450 ILE B C 1
ATOM 6738 O O . ILE B 1 423 ? 98.726 49.406 1.039 1.00 34.38 450 ILE B O 1
ATOM 6743 N N . ARG B 1 424 ? 100.012 48.535 2.654 1.00 29.95 451 ARG B N 1
ATOM 6744 C CA . ARG B 1 424 ? 99.596 47.174 2.320 1.00 29.05 451 ARG B CA 1
ATOM 6745 C C . ARG B 1 424 ? 98.467 46.754 3.248 1.00 34.68 451 ARG B C 1
ATOM 6746 O O . ARG B 1 424 ? 98.299 47.323 4.328 1.00 37.12 451 ARG B O 1
ATOM 6754 N N . LYS B 1 425 ? 97.654 45.804 2.813 1.00 30.44 452 LYS B N 1
ATOM 6755 C CA . LYS B 1 425 ? 96.560 45.307 3.630 1.00 29.31 452 LYS B CA 1
ATOM 6756 C C . LYS B 1 425 ? 96.697 43.793 3.832 1.00 33.86 452 LYS B C 1
ATOM 6757 O O . LYS B 1 425 ? 97.114 43.093 2.912 1.00 33.56 452 LYS B O 1
ATOM 6763 N N . ILE B 1 426 ? 96.364 43.296 5.030 1.00 30.72 453 ILE B N 1
ATOM 6764 C CA . ILE B 1 426 ? 96.314 41.857 5.301 1.00 31.11 453 ILE B CA 1
ATOM 6765 C C . ILE B 1 426 ? 94.947 41.577 5.852 1.00 35.71 453 ILE B C 1
ATOM 6766 O O . ILE B 1 426 ? 94.637 42.030 6.938 1.00 32.20 453 ILE B O 1
ATOM 6771 N N . GLY B 1 427 ? 94.135 40.857 5.085 1.00 35.88 454 GLY B N 1
ATOM 6772 C CA . GLY B 1 427 ? 92.775 40.490 5.479 1.00 36.16 454 GLY B CA 1
ATOM 6773 C C . GLY B 1 427 ? 92.334 39.261 4.714 1.00 40.57 454 GLY B C 1
ATOM 6774 O O . GLY B 1 427 ? 93.062 38.808 3.831 1.00 38.80 454 GLY B O 1
ATOM 6775 N N . TYR B 1 428 ? 91.151 38.718 5.034 1.00 37.28 455 TYR B N 1
ATOM 6776 C CA . TYR B 1 428 ? 90.562 37.581 4.307 1.00 36.58 455 TYR B CA 1
ATOM 6777 C C . TYR B 1 428 ? 90.174 37.959 2.880 1.00 42.10 455 TYR B C 1
ATOM 6778 O O . TYR B 1 428 ? 89.851 39.127 2.616 1.00 39.31 455 TYR B O 1
ATOM 6787 N N . GLU B 1 429 ? 90.167 36.942 1.974 1.00 41.61 456 GLU B N 1
ATOM 6788 C CA . GLU B 1 429 ? 89.649 37.048 0.599 1.00 42.73 456 GLU B CA 1
ATOM 6789 C C . GLU B 1 429 ? 88.236 37.697 0.621 1.00 49.83 456 GLU B C 1
ATOM 6790 O O . GLU B 1 429 ? 87.433 37.379 1.507 1.00 49.84 456 GLU B O 1
ATOM 6796 N N . GLU B 1 430 ? 87.925 38.578 -0.338 1.00 48.94 457 GLU B N 1
ATOM 6797 C CA . GLU B 1 430 ? 86.615 39.246 -0.401 1.00 57.41 457 GLU B CA 1
ATOM 6798 C C . GLU B 1 430 ? 85.785 38.882 -1.650 1.00 87.39 457 GLU B C 1
ATOM 6799 O O . GLU B 1 430 ? 86.379 38.577 -2.715 1.00 91.43 457 GLU B O 1
#

Foldseek 3Di:
DAADLVDAWFWPDDPDLEDAFFDKKTFTARQGFDQVFKWKQALNHTWRWDTDDGGMTMTTHHHPSQFQWIKMFGHDPVRDGSHIDTDPGGRHHDWDKKFFQAADDDVLPDWDCAKWARVDRIFAQAFQAWDAQPVDNQWIWGPGFQGFIWIQGNVRRIIGGLDHDARTWAYDEAFLVRQWWTAGAAADQAAAGIWIQGVVVVSNDIGGLHGGHGKNEKYAQNPQRWIWIAHQAQQWIWIADPVVSDIDIDDGQDGGRFRWYWAADNVSQWIWIQGQQQWFIWIWGADPVVRDTHHIDTLAAGGNDADQAWFFHHRGTHRKADKEWDAAPVCPPHPRRTWIWTDRFVQQFIWIAGPRGTIDTFAACAPVGGADQFMTDRHHTGGAHRWRYWYQSPVVRWMWITRNSSSTTMIGHIRD/DLAADLPDAWEWPDDPDLEDAAFDKKTFTARQHFDQVQKWKAALNHTWRWDTGRGGMTMTTHHFPSQFQWIKMFGHDPVRDGSHIYTDPGGRHHDWDKKFFQAAADDVLPDWDCAKWARVDRIFAQAFQAWDAQPVDNQWIWGPGFQGFIWIQGNVRRIIGGQEHDARTWAYDEAFLVRQWWIAGAAADQAAAGIWIQGVVVVSRDIDGLGGGHGKNEKYAQNPQGWIWIAHQAQQWIWIADPVVRDIDTADGQDGGRFRWYWAADNVSQWIWIQGQQQWFIWIWGADPVVRDTHHIDTLADGGNDADQAWFFHNRGTHRKADKEWAAAPVQPPHPRRTWIWTDRFVQQFIWIAGPRRTIDTFAAQAPVGGADQFMTDRHHTGGAHRWRYWYQSPVVRWMWITRNSSSTTMIGHIRD

Nearest PDB structures (foldseek):
  3tc9-assembly1_B  TM=9.967E-01  e=4.037E-80  Bacteroides thetaiotaomicron
  4hw6-assembly2_B  TM=7.912E-01  e=6.815E-51  Bacteroides ovatus ATCC 8483
  3kya-assembly1_A-2  TM=8.694E-01  e=4.156E-45  Bacteroides thetaiotaomicron
  3soq-assembly1_A  TM=6.621E-01  e=6.055E-06  Homo sapiens
  8afx-assembly1_A  TM=3.658E-01  e=1.987E-05  Saccharomyces cerevisiae

Radius of gyration: 32.5 Å; Cα contacts (8 Å, |Δi|>4): 2469; chains: 2; bounding box: 86×68×101 Å

Secondary structure (DSSP, 8-state):
----TTS--EEEEES-SEE-TT---EEEE---S-GGGEEEEETTEEE-EEEE-SSEEEE-PPTT-TT--EEEEEE-TTS-EEEEEE-SSPPEE----EEEEE---TTTT---B--EEGGG-B--S---EEEEETTEEEEEEEEEBTEEEEEEETTTTEEEEEE---S-EEEE---TTS---EEE--S-TTSEEEEEE-GGGTS-SEEEEEE-SS---EEE-TTT--EEEEETTTTEEEEEETTTTEEEEEEE-SSSS--EEEEE-TTSSEEEEEETTTTEEEEEEEETTTTEE---EEEEE-TT------EEGGG----EEEEEEEE-GGGTTSS--EEEEEEEGGGTEEEEE-TTSEEEEEEE--TTSSSS-B-BSTTTT-B-SSEEEEEEETTTTEEEEEEGGGTEEEEE----/--S--TTS--EEEEES-SEE-TT---EEEE---S-GGGEEEEETTEEE-EEEE-SSEEEE---TT-TT--EEEEEE-TTS-EEEEEE-SS--EE----EEEEE---TTTT---B--EETTS-B--S---EEEEETTEEEEEEEEEBTEEEEEEETTTTEEEEEE---S-EEEE---TTS---EEE--S-TTSEEEEEE-GGGTS-SEEEEEE-SS---EEE-TTT--EEEEETTTTEEEEE-TTT--EEEEEE-SSSS--EEEEE-TTSSEEEEEETTTTEEEEEEEETTTTEE---EEEEE-TT------EEGGG----EEEEEEEE-GGGTTSS--EEEEEEEGGGTEEEEE-TTSEEEEEEE--TT-SBS-B-BSTTTT-BBSSEEEEEEETTTTEEEEEEGGGTEEEEE----

InterPro domains:
  IPR002909 IPT domain [PF01833] (46-128)
  IPR011042 Six-bladed beta-propeller, TolB-like [G3DSA:2.120.10.30] (135-457)
  IPR013783 Immunoglobulin-like fold [G3DSA:2.60.40.10] (28-133)
  IPR014756 Immunoglobulin E-set [SSF81296] (43-131)